Protein AF-0000000070959313 (afdb_homodimer)

Foldseek 3Di:
DDPPPPDPDDPCPDDVPPPVVVVVVVVVVVVCCVVVVVVVVVVVVVVVVVDDCVVVVVVVVVVVVVPDDDDAAAAEFEWWQLLLLVLLLLLQVLLCVLVVNDGALFDSLLSSLLLLLLLLLLLVLQVVPDDHDVPDPDAPACSDDPDVLLSVLSVVQWKFFQLSQLLSAAAFWDDDPNHIYRYDHHAQKDWDFDQDPDDDPDPPDDDPPPDPPPRPRDTDIDGQDFQGRDHSVCLLVNLVLLQDPPNDLLSLVLCLQSPSQAPFDADPSSRTDPSCSNPNPPDDSVNSSVSSVSRVRSQVSCPPVNPLGMDTHDSNRYHHLLLQKAWEDRQRQPNPDSPSCSVFDFTKMFGLDDDDPVSPLSNLQNNTHYQGCSPDPSVNVVSCVNNVSSDPVSTDDIDTGGNVVSSCVSSDDD/DPPPPPPPDDPCPDDPPPPVVVVVVVVVVVVCCVVVVVVVVVVVVVVVVVDDCVVVVVVVVVVVVVVDDDDAAAAEAEWWQLLLLLLLLLLQVLLCVLVVNDGALFDSLLSSLLLLLLLLLLLVLQVVPDDHDVPDPDAPACSDDPDVLLSVLSVVQWKFFQLSQLLSAAAFWDDDPNHIYRYDHHAQKFWDFDQDPDPDPDPPDDDDPPPPDPRPRDTDIDGQDFQTRDHSVCLLVNLVLLQDPPNDLLSLVLCLQQPSRAPFDADPSSRTDPSCSNPNPPDDSVNSSVSSVSRVRSQVSCPPVNPLGMDTHDSNRYHHLLLQKAWEDRQGQPNPDSPSCSVPFWTKMFGLDDDDPVSPLSNLQNNTHYQGCSPDPSVNVVSCVNNVSSDPVSTDDIDTDDNVVSSCVSSDDD

Secondary structure (DSSP, 8-state):
--------------STTHHHHHHHHHHHHHHHHHHHHHHHHHHHHHHHHH---HHHHHHHHHHHTT----EE--EEEE---HHHHHHHHHHHHHHHHHTTTPPPSS-HHHHHHHHHHHHHHHHHHHHHT----TT----------S-HHHHHHHHH--EEEHHHHHHHHH-SBEEETTEEEEEEPPP-EEEEEEE----------S----------EEEEEEE---TTS--TTTHHHHHHHHH-TTS-HHHHHHHHHT---TT--B-TT--BS-HHHHS-TT--HHHHHHHHHHHHHHHHHHTTTTGGGEEE----SB--GGGGEEE--------SSSS-------EEEEESS---HHHHHHHHHHTTTB-----SHHHHHHHHHHTGGGSGGG--EEEEE-HHHHHHHHHS--/----------------THHHHHHHHHHHHHHHHHHHHHHHHHHHHHHHHH---HHHHHHHHHHHTT----EE--EEEE---HHHHHHHHHHHHHHHHHTTTPPPSS-HHHHHHHHHHHHHHHHHHHHHT----TTS---S-----S-HHHHHHHHH--EEEHHHHHHHHH-SBEEETTEEEEEEPPP-EEEEEEE----------S----------EEEEEEE---TTS--TTTHHHHHHHHH-TTS-HHHHHHHHHT---TT--B-TT--BS-HHHHS-TT--HHHHHHHHHHHHHHHHHTTTTTGGGEEE----SB--GGGGEEE-S------SSSS----S--EEEEESS---HHHHHHHHHHTTTB-----SHHHHHHHHHHTGGGSGGG--EEEEE-HHHHHHHHHS--

Nearest PDB structures (foldseek):
  5wdk-assembly1_B  TM=1.646E-01  e=4.388E+00  Parabacteroides distasonis ATCC 8503
  5wdk-assembly1_B  TM=2.415E-01  e=7.210E+00  Parabacteroides distasonis ATCC 8503
  3pw3-assembly1_E  TM=2.428E-01  e=7.210E+00  Parabacteroides distasonis ATCC 8503

Structure (mmCIF, N/CA/C/O backbone):
data_AF-0000000070959313-model_v1
#
loop_
_entity.id
_entity.type
_entity.pdbx_description
1 polymer 'Uncharacterized protein'
#
loop_
_atom_site.group_PDB
_atom_site.id
_atom_site.type_symbol
_atom_site.label_atom_id
_atom_site.label_alt_id
_atom_site.label_comp_id
_atom_site.label_asym_id
_atom_site.label_entity_id
_atom_site.label_seq_id
_atom_site.pdbx_PDB_ins_code
_atom_site.Cartn_x
_atom_site.Cartn_y
_atom_site.Cartn_z
_atom_site.occupancy
_atom_site.B_iso_or_equiv
_atom_site.auth_seq_id
_atom_site.auth_comp_id
_atom_site.auth_asym_id
_atom_site.auth_atom_id
_atom_site.pdbx_PDB_model_num
ATOM 1 N N . MET A 1 1 ? 15.453 -109.062 26.438 1 29.98 1 MET A N 1
ATOM 2 C CA . MET A 1 1 ? 15.219 -107.625 26.594 1 29.98 1 MET A CA 1
ATOM 3 C C . MET A 1 1 ? 16.062 -106.875 25.625 1 29.98 1 MET A C 1
ATOM 5 O O . MET A 1 1 ? 17.297 -106.812 25.75 1 29.98 1 MET A O 1
ATOM 9 N N . GLU A 1 2 ? 15.695 -106.875 24.25 1 29.98 2 GLU A N 1
ATOM 10 C CA . GLU A 1 2 ? 16.312 -106.438 23 1 29.98 2 GLU A CA 1
ATOM 11 C C . GLU A 1 2 ? 16.516 -104.938 22.969 1 29.98 2 GLU A C 1
ATOM 13 O O . GLU A 1 2 ? 15.594 -104.188 23.266 1 29.98 2 GLU A O 1
ATOM 18 N N . ASN A 1 3 ? 17.766 -104.438 23.078 1 34.34 3 ASN A N 1
ATOM 19 C CA . ASN A 1 3 ? 18.422 -103.125 23.172 1 34.34 3 ASN A CA 1
ATOM 20 C C . ASN A 1 3 ? 18.141 -102.312 21.922 1 34.34 3 ASN A C 1
ATOM 22 O O . ASN A 1 3 ? 18.656 -102.625 20.844 1 34.34 3 ASN A O 1
ATOM 26 N N . SER A 1 4 ? 16.875 -101.875 21.688 1 33.78 4 SER A N 1
ATOM 27 C CA . SER A 1 4 ? 16.406 -101.188 20.484 1 33.78 4 SER A CA 1
ATOM 28 C C . SER A 1 4 ? 17.156 -99.875 20.281 1 33.78 4 SER A C 1
ATOM 30 O O . SER A 1 4 ? 17.172 -99 21.156 1 33.78 4 SER A O 1
ATOM 32 N N . GLU A 1 5 ? 18.234 -99.875 19.531 1 32.31 5 GLU A N 1
ATOM 33 C CA . GLU A 1 5 ? 19.203 -98.812 19.156 1 32.31 5 GLU A CA 1
ATOM 34 C C . GLU A 1 5 ? 18.516 -97.688 18.422 1 32.31 5 GLU A C 1
ATOM 36 O O . GLU A 1 5 ? 17.969 -97.875 17.344 1 32.31 5 GLU A O 1
ATOM 41 N N . GLU A 1 6 ? 17.828 -96.75 19.188 1 34.31 6 GLU A N 1
ATOM 42 C CA . GLU A 1 6 ? 17.078 -95.625 18.656 1 34.31 6 GLU A CA 1
ATOM 43 C C . GLU A 1 6 ? 17.969 -94.75 17.812 1 34.31 6 GLU A C 1
ATOM 45 O O . GLU A 1 6 ? 19.016 -94.312 18.266 1 34.31 6 GLU A O 1
ATOM 50 N N . THR A 1 7 ? 17.969 -94.938 16.5 1 35.94 7 THR A N 1
ATOM 51 C CA . THR A 1 7 ? 18.766 -94.188 15.5 1 35.94 7 THR A CA 1
ATOM 52 C C . THR A 1 7 ? 18.469 -92.688 15.555 1 35.94 7 THR A C 1
ATOM 54 O O . THR A 1 7 ? 17.312 -92.25 15.508 1 35.94 7 THR A O 1
ATOM 57 N N . PRO A 1 8 ? 19.422 -91.875 16.125 1 36.16 8 PRO A N 1
ATOM 58 C CA . PRO A 1 8 ? 19.234 -90.438 16.344 1 36.16 8 PRO A CA 1
ATOM 59 C C . PRO A 1 8 ? 18.906 -89.688 15.047 1 36.16 8 PRO A C 1
ATOM 61 O O . PRO A 1 8 ? 19.438 -90.062 13.984 1 36.16 8 PRO A O 1
ATOM 64 N N . LYS A 1 9 ? 17.688 -89.188 14.977 1 40.84 9 LYS A N 1
ATOM 65 C CA . LYS A 1 9 ? 17.141 -88.5 13.82 1 40.84 9 LYS A CA 1
ATOM 66 C C . LYS A 1 9 ? 17.984 -87.25 13.469 1 40.84 9 LYS A C 1
ATOM 68 O O . LYS A 1 9 ? 18.406 -86.5 14.359 1 40.84 9 LYS A O 1
ATOM 73 N N . PRO A 1 10 ? 18.531 -87.125 12.234 1 33.69 10 PRO A N 1
ATOM 74 C CA . PRO A 1 10 ? 19.422 -86.062 11.758 1 33.69 10 PRO A CA 1
ATOM 75 C C . PRO A 1 10 ? 18.766 -84.688 11.797 1 33.69 10 PRO A C 1
ATOM 77 O O . PRO A 1 10 ? 17.578 -84.562 11.484 1 33.69 10 PRO A O 1
ATOM 80 N N . THR A 1 11 ? 19.109 -83.812 12.797 1 33.72 11 THR A N 1
ATOM 81 C CA . THR A 1 11 ? 18.672 -82.438 13 1 33.72 11 THR A CA 1
ATOM 82 C C . THR A 1 11 ? 19 -81.562 11.789 1 33.72 11 THR A C 1
ATOM 84 O O . THR A 1 11 ? 20.188 -81.375 11.461 1 33.72 11 THR A O 1
ATOM 87 N N . THR A 1 12 ? 18.172 -81.562 10.719 1 28.8 12 THR A N 1
ATOM 88 C CA . THR A 1 12 ? 18.406 -80.75 9.516 1 28.8 12 THR A CA 1
ATOM 89 C C . THR A 1 12 ? 18.344 -79.312 9.836 1 28.8 12 THR A C 1
ATOM 91 O O . THR A 1 12 ? 17.312 -78.75 10.273 1 28.8 12 THR A O 1
ATOM 94 N N . ASN A 1 13 ? 19.391 -78.625 10.344 1 32.59 13 ASN A N 1
ATOM 95 C CA . ASN A 1 13 ? 19.688 -77.188 10.641 1 32.59 13 ASN A CA 1
ATOM 96 C C . ASN A 1 13 ? 19.562 -76.375 9.391 1 32.59 13 ASN A C 1
ATOM 98 O O . ASN A 1 13 ? 20.578 -75.938 8.797 1 32.59 13 ASN A O 1
ATOM 102 N N . SER A 1 14 ? 18.719 -76.625 8.43 1 27.95 14 SER A N 1
ATOM 103 C CA . SER A 1 14 ? 18.938 -75.938 7.172 1 27.95 14 SER A CA 1
ATOM 104 C C . SER A 1 14 ? 18.828 -74.375 7.352 1 27.95 14 SER A C 1
ATOM 106 O O . SER A 1 14 ? 19.734 -73.625 6.988 1 27.95 14 SER A O 1
ATOM 108 N N . GLY A 1 15 ? 17.75 -73.688 6.797 1 26.42 15 GLY A N 1
ATOM 109 C CA . GLY A 1 15 ? 17.656 -72.625 5.797 1 26.42 15 GLY A CA 1
ATOM 110 C C . GLY A 1 15 ? 17.438 -71.25 6.391 1 26.42 15 GLY A C 1
ATOM 111 O O . GLY A 1 15 ? 16.953 -70.312 5.703 1 26.42 15 GLY A O 1
ATOM 112 N N . LYS A 1 16 ? 17.594 -71 7.734 1 35.09 16 LYS A N 1
ATOM 113 C CA . LYS A 1 16 ? 17.203 -69.688 8.25 1 35.09 16 LYS A CA 1
ATOM 114 C C . LYS A 1 16 ? 18.172 -68.625 7.781 1 35.09 16 LYS A C 1
ATOM 116 O O . LYS A 1 16 ? 18.125 -67.438 8.273 1 35.09 16 LYS A O 1
ATOM 121 N N . ARG A 1 17 ? 19.156 -69 6.977 1 36.75 17 ARG A N 1
ATOM 122 C CA . ARG A 1 17 ? 20.125 -67.938 6.73 1 36.75 17 ARG A CA 1
ATOM 123 C C . ARG A 1 17 ? 19.516 -66.812 5.867 1 36.75 17 ARG A C 1
ATOM 125 O O . ARG A 1 17 ? 20.141 -65.812 5.637 1 36.75 17 ARG A O 1
ATOM 132 N N . GLY A 1 18 ? 18.328 -67.062 5.176 1 30.98 18 GLY A N 1
ATOM 133 C CA . GLY A 1 18 ? 18.016 -66.188 4.086 1 30.98 18 GLY A CA 1
ATOM 134 C C . GLY A 1 18 ? 17.359 -64.875 4.555 1 30.98 18 GLY A C 1
ATOM 135 O O . GLY A 1 18 ? 17.188 -63.938 3.77 1 30.98 18 GLY A O 1
ATOM 136 N N . LYS A 1 19 ? 16.719 -64.812 5.734 1 45.12 19 LYS A N 1
ATOM 137 C CA . LYS A 1 19 ? 15.875 -63.656 6.023 1 45.12 19 LYS A CA 1
ATOM 138 C C . LYS A 1 19 ? 16.703 -62.5 6.582 1 45.12 19 LYS A C 1
ATOM 140 O O . LYS A 1 19 ? 16.203 -61.375 6.711 1 45.12 19 LYS A O 1
ATOM 145 N N . ARG A 1 20 ? 17.844 -62.844 7.188 1 44.47 20 ARG A N 1
ATOM 146 C CA . ARG A 1 20 ? 18.578 -61.75 7.824 1 44.47 20 ARG A CA 1
ATOM 147 C C . ARG A 1 20 ? 19.266 -60.875 6.789 1 44.47 20 ARG A C 1
ATOM 149 O O . ARG A 1 20 ? 19.453 -59.656 7.012 1 44.47 20 ARG A O 1
ATOM 156 N N . GLY A 1 21 ? 19.562 -61.469 5.652 1 42.75 21 GLY A N 1
ATOM 157 C CA . GLY A 1 21 ? 20.25 -60.719 4.621 1 42.75 21 GLY A CA 1
ATOM 158 C C . GLY A 1 21 ? 19.359 -59.688 3.934 1 42.75 21 GLY A C 1
ATOM 159 O O . GLY A 1 21 ? 19.828 -58.656 3.48 1 42.75 21 GLY A O 1
ATOM 160 N N . GLN A 1 22 ? 18.031 -60 3.904 1 48.84 22 GLN A N 1
ATOM 161 C CA . GLN A 1 22 ? 17.125 -59.125 3.154 1 48.84 22 GLN A CA 1
ATOM 162 C C . GLN A 1 22 ? 16.828 -57.875 3.939 1 48.84 22 GLN A C 1
ATOM 164 O O . GLN A 1 22 ? 16.734 -56.781 3.363 1 48.84 22 GLN A O 1
ATOM 169 N N . GLN A 1 23 ? 16.719 -57.969 5.234 1 52.69 23 GLN A N 1
ATOM 170 C CA . GLN A 1 23 ? 16.406 -56.781 6.016 1 52.69 23 GLN A CA 1
ATOM 171 C C . GLN A 1 23 ? 17.594 -55.812 6.039 1 52.69 23 GLN A C 1
ATOM 173 O O . GLN A 1 23 ? 17.406 -54.594 5.977 1 52.69 23 GLN A O 1
ATOM 178 N N . SER A 1 24 ? 18.781 -56.406 6.051 1 53.06 24 SER A N 1
ATOM 179 C CA . SER A 1 24 ? 19.984 -55.562 6.059 1 53.06 24 SER A CA 1
ATOM 180 C C . SER A 1 24 ? 20.172 -54.875 4.719 1 53.06 24 SER A C 1
ATOM 182 O O . SER A 1 24 ? 20.562 -53.719 4.672 1 53.06 24 SER A O 1
ATOM 184 N N . ALA A 1 25 ? 19.75 -55.406 3.594 1 52.62 25 ALA A N 1
ATOM 185 C CA . ALA A 1 25 ? 19.875 -54.812 2.271 1 52.62 25 ALA A CA 1
ATOM 186 C C . ALA A 1 25 ? 18.844 -53.688 2.084 1 52.62 25 ALA A C 1
ATOM 188 O O . ALA A 1 25 ? 19.156 -52.625 1.545 1 52.62 25 ALA A O 1
ATOM 189 N N . LYS A 1 26 ? 17.656 -53.906 2.535 1 52.94 26 LYS A N 1
ATOM 190 C CA . LYS A 1 26 ? 16.625 -52.875 2.455 1 52.94 26 LYS A CA 1
ATOM 191 C C . LYS A 1 26 ? 17 -51.656 3.311 1 52.94 26 LYS A C 1
ATOM 193 O O . LYS A 1 26 ? 16.797 -50.531 2.9 1 52.94 26 LYS A O 1
ATOM 198 N N . LYS A 1 27 ? 17.594 -51.938 4.445 1 54.44 27 LYS A N 1
ATOM 199 C CA . LYS A 1 27 ? 18.062 -50.844 5.305 1 54.44 27 LYS A CA 1
ATOM 200 C C . LYS A 1 27 ? 19.25 -50.125 4.68 1 54.44 27 LYS A C 1
ATOM 202 O O . LYS A 1 27 ? 19.359 -48.906 4.77 1 54.44 27 LYS A O 1
ATOM 207 N N . HIS A 1 28 ? 20.094 -50.875 4.055 1 50.59 28 HIS A N 1
ATOM 208 C CA . HIS A 1 28 ? 21.219 -50.281 3.361 1 50.59 28 HIS A CA 1
ATOM 209 C C . HIS A 1 28 ? 20.766 -49.5 2.148 1 50.59 28 HIS A C 1
ATOM 211 O O . HIS A 1 28 ? 21.266 -48.375 1.919 1 50.59 28 HIS A O 1
ATOM 217 N N . ASP A 1 29 ? 19.875 -50.031 1.398 1 48.06 29 ASP A N 1
ATOM 218 C CA . ASP A 1 29 ? 19.312 -49.312 0.255 1 48.06 29 ASP A CA 1
ATOM 219 C C . ASP A 1 29 ? 18.531 -48.094 0.706 1 48.06 29 ASP A C 1
ATOM 221 O O . ASP A 1 29 ? 18.625 -47.031 0.078 1 48.06 29 ASP A O 1
ATOM 225 N N . GLN A 1 30 ? 17.828 -48.25 1.78 1 50.09 30 GLN A N 1
ATOM 226 C CA . GLN A 1 30 ? 17.141 -47.094 2.348 1 50.09 30 GLN A CA 1
ATOM 227 C C . GLN A 1 30 ? 18.141 -46.062 2.889 1 50.09 30 GLN A C 1
ATOM 229 O O . GLN A 1 30 ? 18 -44.844 2.66 1 50.09 30 GLN A O 1
ATOM 234 N N . ASN A 1 31 ? 19.109 -46.562 3.605 1 48.44 31 ASN A N 1
ATOM 235 C CA . ASN A 1 31 ? 20.188 -45.719 4.09 1 48.44 31 ASN A CA 1
ATOM 236 C C . ASN A 1 31 ? 20.953 -45.094 2.939 1 48.44 31 ASN A C 1
ATOM 238 O O . ASN A 1 31 ? 21.328 -43.906 3.006 1 48.44 31 ASN A O 1
ATOM 242 N N . PHE A 1 32 ? 21.219 -45.844 1.93 1 43.84 32 PHE A N 1
ATOM 243 C CA . PHE A 1 32 ? 21.891 -45.344 0.732 1 43.84 32 PHE A CA 1
ATOM 244 C C . PHE A 1 32 ? 21.031 -44.344 0.001 1 43.84 32 PHE A C 1
ATOM 246 O O . PHE A 1 32 ? 21.5 -43.281 -0.413 1 43.84 32 PHE A O 1
ATOM 253 N N . ARG A 1 33 ? 19.766 -44.594 -0.202 1 44.75 33 ARG A N 1
ATOM 254 C CA . ARG A 1 33 ? 18.812 -43.656 -0.768 1 44.75 33 ARG A CA 1
ATOM 255 C C . ARG A 1 33 ? 18.719 -42.406 0.097 1 44.75 33 ARG A C 1
ATOM 257 O O . ARG A 1 33 ? 18.625 -41.281 -0.423 1 44.75 33 ARG A O 1
ATOM 264 N N . GLU A 1 34 ? 18.719 -42.594 1.366 1 48.09 34 GLU A N 1
ATOM 265 C CA . GLU A 1 34 ? 18.672 -41.469 2.293 1 48.09 34 GLU A CA 1
ATOM 266 C C . GLU A 1 34 ? 19.969 -40.656 2.254 1 48.09 34 GLU A C 1
ATOM 268 O O . GLU A 1 34 ? 19.938 -39.438 2.283 1 48.09 34 GLU A O 1
ATOM 273 N N . ARG A 1 35 ? 21.078 -41.438 2.33 1 44.78 35 ARG A N 1
ATOM 274 C CA . ARG A 1 35 ? 22.391 -40.781 2.312 1 44.78 35 ARG A CA 1
ATOM 275 C C . ARG A 1 35 ? 22.688 -40.188 0.941 1 44.78 35 ARG A C 1
ATOM 277 O O . ARG A 1 35 ? 23.172 -39.062 0.839 1 44.78 35 ARG A O 1
ATOM 284 N N . THR A 1 36 ? 22.609 -41.062 -0.06 1 49.47 36 THR A N 1
ATOM 285 C CA . THR A 1 36 ? 22.859 -40.562 -1.411 1 49.47 36 THR A CA 1
ATOM 286 C C . THR A 1 36 ? 21.828 -39.531 -1.807 1 49.47 36 THR A C 1
ATOM 288 O O . THR A 1 36 ? 22.141 -38.562 -2.51 1 49.47 36 THR A O 1
ATOM 291 N N . GLY A 1 37 ? 20.672 -39.719 -1.293 1 50.75 37 GLY A N 1
ATOM 292 C CA . GLY A 1 37 ? 19.625 -38.75 -1.514 1 50.75 37 GLY A CA 1
ATOM 293 C C . GLY A 1 37 ? 19.922 -37.406 -0.872 1 50.75 37 GLY A C 1
ATOM 294 O O . GLY A 1 37 ? 19.719 -36.344 -1.493 1 50.75 37 GLY A O 1
ATOM 295 N N . ALA A 1 38 ? 20.469 -37.594 0.35 1 53.25 38 ALA A N 1
ATOM 296 C CA . ALA A 1 38 ? 20.797 -36.344 1.059 1 53.25 38 ALA A CA 1
ATOM 297 C C . ALA A 1 38 ? 21.953 -35.625 0.369 1 53.25 38 ALA A C 1
ATOM 299 O O . ALA A 1 38 ? 21.922 -34.406 0.234 1 53.25 38 ALA A O 1
ATOM 300 N N . LYS A 1 39 ? 23.062 -36.406 -0.011 1 57.56 39 LYS A N 1
ATOM 301 C CA . LYS A 1 39 ? 24.172 -35.781 -0.708 1 57.56 39 LYS A CA 1
ATOM 302 C C . LYS A 1 39 ? 23.719 -35.188 -2.045 1 57.56 39 LYS A C 1
ATOM 304 O O . LYS A 1 39 ? 24.109 -34.094 -2.404 1 57.56 39 LYS A O 1
ATOM 309 N N . VAL A 1 40 ? 22.938 -35.969 -2.684 1 57.56 40 VAL A N 1
ATOM 310 C CA . VAL A 1 40 ? 22.438 -35.5 -3.969 1 57.56 40 VAL A CA 1
ATOM 311 C C . VAL A 1 40 ? 21.578 -34.25 -3.762 1 57.56 40 VAL A C 1
ATOM 313 O O . VAL A 1 40 ? 21.719 -33.281 -4.496 1 57.56 40 VAL A O 1
ATOM 316 N N . ILE A 1 41 ? 20.812 -34.344 -2.758 1 59.69 41 ILE A N 1
ATOM 317 C CA . ILE A 1 41 ? 19.953 -33.219 -2.467 1 59.69 41 ILE A CA 1
ATOM 318 C C . ILE A 1 41 ? 20.828 -32 -2.076 1 59.69 41 ILE A C 1
ATOM 320 O O . ILE A 1 41 ? 20.562 -30.875 -2.49 1 59.69 41 ILE A O 1
ATOM 324 N N . LYS A 1 42 ? 21.875 -32.312 -1.262 1 61.72 42 LYS A N 1
ATOM 325 C CA . LYS A 1 42 ? 22.797 -31.25 -0.887 1 61.72 42 LYS A CA 1
ATOM 326 C C . LYS A 1 42 ? 23.5 -30.688 -2.113 1 61.72 42 LYS A C 1
ATOM 328 O O . LYS A 1 42 ? 23.672 -29.469 -2.23 1 61.72 42 LYS A O 1
ATOM 333 N N . ASP A 1 43 ? 23.953 -31.562 -2.971 1 62.94 43 ASP A N 1
ATOM 334 C CA . ASP A 1 43 ? 24.609 -31.125 -4.195 1 62.94 43 ASP A CA 1
ATOM 335 C C . ASP A 1 43 ? 23.656 -30.297 -5.062 1 62.94 43 ASP A C 1
ATOM 337 O O . ASP A 1 43 ? 24.047 -29.281 -5.625 1 62.94 43 ASP A O 1
ATOM 341 N N . ILE A 1 44 ? 22.516 -30.812 -5.062 1 61.06 44 ILE A N 1
ATOM 342 C CA . ILE A 1 44 ? 21.516 -30.109 -5.855 1 61.06 44 ILE A CA 1
ATOM 343 C C . ILE A 1 44 ? 21.234 -28.75 -5.23 1 61.06 44 ILE A C 1
ATOM 345 O O . ILE A 1 44 ? 21.172 -27.734 -5.938 1 61.06 44 ILE A O 1
ATOM 349 N N . LYS A 1 45 ? 21.125 -28.766 -3.988 1 63.25 45 LYS A N 1
ATOM 350 C CA . LYS A 1 45 ? 20.906 -27.5 -3.295 1 63.25 45 LYS A CA 1
ATOM 351 C C . LYS A 1 45 ? 22.062 -26.531 -3.514 1 63.25 45 LYS A C 1
ATOM 353 O O . LYS A 1 45 ? 21.844 -25.344 -3.703 1 63.25 45 LYS A O 1
ATOM 358 N N . SER A 1 46 ? 23.219 -27.031 -3.508 1 65.5 46 SER A N 1
ATOM 359 C CA . SER A 1 46 ? 24.391 -26.188 -3.775 1 65.5 46 SER A CA 1
ATOM 360 C C . SER A 1 46 ? 24.359 -25.656 -5.199 1 65.5 46 SER A C 1
ATOM 362 O O . SER A 1 46 ? 24.734 -24.5 -5.434 1 65.5 46 SER A O 1
ATOM 364 N N . LYS A 1 47 ? 23.953 -26.5 -6.078 1 61.12 47 LYS A N 1
ATOM 365 C CA . LYS A 1 47 ? 23.859 -26.062 -7.465 1 61.12 47 LYS A CA 1
ATOM 366 C C . LYS A 1 47 ? 22.766 -25 -7.629 1 61.12 47 LYS A C 1
ATOM 368 O O . LYS A 1 47 ? 22.922 -24.047 -8.398 1 61.12 47 LYS A O 1
ATOM 373 N N . ILE A 1 48 ? 21.75 -25.312 -6.957 1 58.12 48 ILE A N 1
ATOM 374 C CA . ILE A 1 48 ? 20.641 -24.359 -6.973 1 58.12 48 ILE A CA 1
ATOM 375 C C . ILE A 1 48 ? 21.156 -22.984 -6.547 1 58.12 48 ILE A C 1
ATOM 377 O O . ILE A 1 48 ? 20.797 -21.969 -7.156 1 58.12 48 ILE A O 1
ATOM 381 N N . GLU A 1 49 ? 21.953 -23 -5.637 1 59.41 49 GLU A N 1
ATOM 382 C CA . GLU A 1 49 ? 22.484 -21.734 -5.125 1 59.41 49 GLU A CA 1
ATOM 383 C C . GLU A 1 49 ? 23.359 -21.031 -6.168 1 59.41 49 GLU A C 1
ATOM 385 O O . GLU A 1 49 ? 23.469 -19.812 -6.168 1 59.41 49 GLU A O 1
ATOM 390 N N . GLN A 1 50 ? 23.844 -21.812 -7.215 1 57.16 50 GLN A N 1
ATOM 391 C CA . GLN A 1 50 ? 24.734 -21.25 -8.227 1 57.16 50 GLN A CA 1
ATOM 392 C C . GLN A 1 50 ? 23.984 -20.953 -9.516 1 57.16 50 GLN A C 1
ATOM 394 O O . GLN A 1 50 ? 24.5 -20.266 -10.406 1 57.16 50 GLN A O 1
ATOM 399 N N . ASP A 1 51 ? 22.875 -21.5 -9.688 1 57.47 51 ASP A N 1
ATOM 400 C CA . ASP A 1 51 ? 22.156 -21.484 -10.953 1 57.47 51 ASP A CA 1
ATOM 401 C C . ASP A 1 51 ? 21.688 -20.078 -11.297 1 57.47 51 ASP A C 1
ATOM 403 O O . ASP A 1 51 ? 21.047 -19.406 -10.484 1 57.47 51 ASP A O 1
ATOM 407 N N . THR A 1 52 ? 22.219 -19.703 -12.594 1 58.06 52 THR A N 1
ATOM 408 C CA . THR A 1 52 ? 21.938 -18.438 -13.258 1 58.06 52 THR A CA 1
ATOM 409 C C . THR A 1 52 ? 20.578 -18.469 -13.945 1 58.06 52 THR A C 1
ATOM 411 O O . THR A 1 52 ? 20.078 -19.547 -14.289 1 58.06 52 THR A O 1
ATOM 414 N N . PHE A 1 53 ? 19.547 -17.703 -13.727 1 62.38 53 PHE A N 1
ATOM 415 C CA . PHE A 1 53 ? 18.266 -17.438 -14.359 1 62.38 53 PHE A CA 1
ATOM 416 C C . PHE A 1 53 ? 18.391 -17.469 -15.883 1 62.38 53 PHE A C 1
ATOM 418 O O . PHE A 1 53 ? 17.828 -16.625 -16.578 1 62.38 53 PHE A O 1
ATOM 425 N N . ALA A 1 54 ? 19.266 -18.391 -16.5 1 54.78 54 ALA A N 1
ATOM 426 C CA . ALA A 1 54 ? 19.5 -18.406 -17.938 1 54.78 54 ALA A CA 1
ATOM 427 C C . ALA A 1 54 ? 18.203 -18.531 -18.719 1 54.78 54 ALA A C 1
ATOM 429 O O . ALA A 1 54 ? 17.969 -17.797 -19.672 1 54.78 54 ALA A O 1
ATOM 430 N N . ASP A 1 55 ? 17.391 -19.484 -18.391 1 62.41 55 ASP A N 1
ATOM 431 C CA . ASP A 1 55 ? 16.125 -19.656 -19.109 1 62.41 55 ASP A CA 1
ATOM 432 C C . ASP A 1 55 ? 15.219 -18.453 -18.922 1 62.41 55 ASP A C 1
ATOM 434 O O . ASP A 1 55 ? 14.492 -18.078 -19.844 1 62.41 55 ASP A O 1
ATOM 438 N N . LEU A 1 56 ? 15.414 -17.922 -17.844 1 69.69 56 LEU A N 1
ATOM 439 C CA . LEU A 1 56 ? 14.648 -16.703 -17.578 1 69.69 56 LEU A CA 1
ATOM 440 C C . LEU A 1 56 ? 15.094 -15.57 -18.5 1 69.69 56 LEU A C 1
ATOM 442 O O . LEU A 1 56 ? 14.266 -14.812 -19 1 69.69 56 LEU A O 1
ATOM 446 N N . ASP A 1 57 ? 16.328 -15.664 -18.812 1 73.5 57 ASP A N 1
ATOM 447 C CA . ASP A 1 57 ? 16.891 -14.617 -19.656 1 73.5 57 ASP A CA 1
ATOM 448 C C . ASP A 1 57 ? 16.312 -14.688 -21.062 1 73.5 57 ASP A C 1
ATOM 450 O O . ASP A 1 57 ? 16.016 -13.656 -21.672 1 73.5 57 ASP A O 1
ATOM 454 N N . VAL A 1 58 ? 16.156 -15.914 -21.5 1 73.75 58 VAL A N 1
ATOM 455 C CA . VAL A 1 58 ? 15.586 -16.094 -22.844 1 73.75 58 VAL A CA 1
ATOM 456 C C . VAL A 1 58 ? 14.148 -15.586 -22.859 1 73.75 58 VAL A C 1
ATOM 458 O O . VAL A 1 58 ? 13.758 -14.859 -23.781 1 73.75 58 VAL A O 1
ATOM 461 N N . ALA A 1 59 ? 13.43 -15.961 -21.922 1 74.19 59 ALA A N 1
ATOM 462 C CA . ALA A 1 59 ? 12.039 -15.508 -21.844 1 74.19 59 ALA A CA 1
ATOM 463 C C . ALA A 1 59 ? 11.961 -13.992 -21.734 1 74.19 59 ALA A C 1
ATOM 465 O O . ALA A 1 59 ? 11.156 -13.359 -22.422 1 74.19 59 ALA A O 1
ATOM 466 N N . ILE A 1 60 ? 12.828 -13.477 -20.969 1 77.12 60 ILE A N 1
ATOM 467 C CA . ILE A 1 60 ? 12.859 -12.031 -20.766 1 77.12 60 ILE A CA 1
ATOM 468 C C . ILE A 1 60 ? 13.195 -11.32 -22.078 1 77.12 60 ILE A C 1
ATOM 470 O O . ILE A 1 60 ? 12.578 -10.305 -22.406 1 77.12 60 ILE A O 1
ATOM 474 N N . GLN A 1 61 ? 14.102 -11.906 -22.766 1 76.62 61 GLN A N 1
ATOM 475 C CA . GLN A 1 61 ? 14.484 -11.312 -24.047 1 76.62 61 GLN A CA 1
ATOM 476 C C . GLN A 1 61 ? 13.328 -11.359 -25.047 1 76.62 61 GLN A C 1
ATOM 478 O O . GLN A 1 61 ? 13.109 -10.398 -25.781 1 76.62 61 GLN A O 1
ATOM 483 N N . GLN A 1 62 ? 12.641 -12.367 -25.125 1 77.19 62 GLN A N 1
ATOM 484 C CA . GLN A 1 62 ? 11.492 -12.5 -26.016 1 77.19 62 GLN A CA 1
ATOM 485 C C . GLN A 1 62 ? 10.398 -11.492 -25.656 1 77.19 62 GLN A C 1
ATOM 487 O O . GLN A 1 62 ? 9.805 -10.875 -26.547 1 77.19 62 GLN A O 1
ATOM 492 N N . ILE A 1 63 ? 10.234 -11.359 -24.422 1 77.25 63 ILE A N 1
ATOM 493 C CA . ILE A 1 63 ? 9.227 -10.422 -23.938 1 77.25 63 ILE A CA 1
ATOM 494 C C . ILE A 1 63 ? 9.672 -8.984 -24.234 1 77.25 63 ILE A C 1
ATOM 496 O O . ILE A 1 63 ? 8.859 -8.148 -24.656 1 77.25 63 ILE A O 1
ATOM 500 N N . ALA A 1 64 ? 10.906 -8.781 -24.047 1 73.81 64 ALA A N 1
ATOM 501 C CA . ALA A 1 64 ? 11.469 -7.457 -24.281 1 73.81 64 ALA A CA 1
ATOM 502 C C . ALA A 1 64 ? 11.312 -7.051 -25.75 1 73.81 64 ALA A C 1
ATOM 504 O O . ALA A 1 64 ? 11.203 -5.859 -26.062 1 73.81 64 ALA A O 1
ATOM 505 N N . SER A 1 65 ? 11.273 -7.961 -26.594 1 75.06 65 SER A N 1
ATOM 506 C CA . SER A 1 65 ? 11.188 -7.688 -28.031 1 75.06 65 SER A CA 1
ATOM 507 C C . SER A 1 65 ? 9.836 -7.105 -28.406 1 75.06 65 SER A C 1
ATOM 509 O O . SER A 1 65 ? 9.68 -6.531 -29.484 1 75.06 65 SER A O 1
ATOM 511 N N . LEU A 1 66 ? 8.883 -7.191 -27.516 1 77.75 66 LEU A N 1
ATOM 512 C CA . LEU A 1 66 ? 7.539 -6.707 -27.812 1 77.75 66 LEU A CA 1
ATOM 513 C C . LEU A 1 66 ? 7.449 -5.199 -27.609 1 77.75 66 LEU A C 1
ATOM 515 O O . LEU A 1 66 ? 6.434 -4.582 -27.938 1 77.75 66 LEU A O 1
ATOM 519 N N . GLY A 1 67 ? 8.453 -4.512 -27.234 1 76 67 GLY A N 1
ATOM 520 C CA . GLY A 1 67 ? 8.438 -3.07 -27.047 1 76 67 GLY A CA 1
ATOM 521 C C . GLY A 1 67 ? 7.402 -2.604 -26.047 1 76 67 GLY A C 1
ATOM 522 O O . GLY A 1 67 ? 6.539 -1.785 -26.359 1 76 67 GLY A O 1
ATOM 523 N N . ILE A 1 68 ? 7.48 -3.096 -24.891 1 81 68 ILE A N 1
ATOM 524 C CA . ILE A 1 68 ? 6.535 -2.734 -23.844 1 81 68 ILE A CA 1
ATOM 525 C C . ILE A 1 68 ? 6.703 -1.262 -23.469 1 81 68 ILE A C 1
ATOM 527 O O . ILE A 1 68 ? 7.812 -0.815 -23.172 1 81 68 ILE A O 1
ATOM 531 N N . THR A 1 69 ? 5.594 -0.544 -23.688 1 81 69 THR A N 1
ATOM 532 C CA . THR A 1 69 ? 5.605 0.878 -23.359 1 81 69 THR A CA 1
ATOM 533 C C . THR A 1 69 ? 5.109 1.111 -21.938 1 81 69 THR A C 1
ATOM 535 O O . THR A 1 69 ? 4.023 0.659 -21.578 1 81 69 THR A O 1
ATOM 538 N N . SER A 1 70 ? 6.043 1.637 -21.203 1 84.62 70 SER A N 1
ATOM 539 C CA . SER A 1 70 ? 5.668 1.992 -19.844 1 84.62 70 SER A CA 1
ATOM 540 C C . SER A 1 70 ? 5.641 3.506 -19.656 1 84.62 70 SER A C 1
ATOM 542 O O . SER A 1 70 ? 6.453 4.223 -20.25 1 84.62 70 SER A O 1
ATOM 544 N N . GLN A 1 71 ? 4.59 3.953 -18.969 1 84.69 71 GLN A N 1
ATOM 545 C CA . GLN A 1 71 ? 4.438 5.371 -18.656 1 84.69 71 GLN A CA 1
ATOM 546 C C . GLN A 1 71 ? 4.52 5.621 -17.156 1 84.69 71 GLN A C 1
ATOM 548 O O . GLN A 1 71 ? 3.904 4.906 -16.375 1 84.69 71 GLN A O 1
ATOM 553 N N . PRO A 1 72 ? 5.266 6.617 -16.844 1 85.88 72 PRO A N 1
ATOM 554 C CA . PRO A 1 72 ? 5.297 6.969 -15.422 1 85.88 72 PRO A CA 1
ATOM 555 C C . PRO A 1 72 ? 3.973 7.555 -14.93 1 85.88 72 PRO A C 1
ATOM 557 O O . PRO A 1 72 ? 3.303 8.281 -15.672 1 85.88 72 PRO A O 1
ATOM 560 N N . VAL A 1 73 ? 3.631 7.168 -13.773 1 85.94 73 VAL A N 1
ATOM 561 C CA . VAL A 1 73 ? 2.441 7.699 -13.109 1 85.94 73 VAL A CA 1
ATOM 562 C C . VAL A 1 73 ? 2.822 8.297 -11.758 1 85.94 73 VAL A C 1
ATOM 564 O O . VAL A 1 73 ? 3.656 7.738 -11.039 1 85.94 73 VAL A O 1
ATOM 567 N N . THR A 1 74 ? 2.16 9.406 -11.453 1 88.12 74 THR A N 1
ATOM 568 C CA . THR A 1 74 ? 2.43 10.062 -10.18 1 88.12 74 THR A CA 1
ATOM 569 C C . THR A 1 74 ? 1.729 9.336 -9.039 1 88.12 74 THR A C 1
ATOM 571 O O . THR A 1 74 ? 0.54 9.023 -9.125 1 88.12 74 THR A O 1
ATOM 574 N N . VAL A 1 75 ? 2.502 9.016 -8.047 1 88.31 75 VAL A N 1
ATOM 575 C CA . VAL A 1 75 ? 1.941 8.375 -6.859 1 88.31 75 VAL A CA 1
ATOM 576 C C . VAL A 1 75 ? 1.189 9.398 -6.02 1 88.31 75 VAL A C 1
ATOM 578 O O . VAL A 1 75 ? 1.74 10.445 -5.664 1 88.31 75 VAL A O 1
ATOM 581 N N . GLN A 1 76 ? -0.022 9.109 -5.734 1 85.75 76 GLN A N 1
ATOM 582 C CA . GLN A 1 76 ? -0.8 9.953 -4.832 1 85.75 76 GLN A CA 1
ATOM 583 C C . GLN A 1 76 ? -0.534 9.594 -3.373 1 85.75 76 GLN A C 1
ATOM 585 O O . GLN A 1 76 ? -0.945 8.531 -2.908 1 85.75 76 GLN A O 1
ATOM 590 N N . LEU A 1 77 ? 0.132 10.5 -2.74 1 90.25 77 LEU A N 1
ATOM 591 C CA . LEU A 1 77 ? 0.525 10.25 -1.357 1 90.25 77 LEU A CA 1
ATOM 592 C C . LEU A 1 77 ? -0.456 10.898 -0.388 1 90.25 77 LEU A C 1
ATOM 594 O O . LEU A 1 77 ? -0.5 12.125 -0.273 1 90.25 77 LEU A O 1
ATOM 598 N N . PRO A 1 78 ? -1.257 10.07 0.303 1 88.94 78 PRO A N 1
ATOM 599 C CA . PRO A 1 78 ? -2.137 10.688 1.301 1 88.94 78 PRO A CA 1
ATOM 600 C C . PRO A 1 78 ? -1.369 11.297 2.473 1 88.94 78 PRO A C 1
ATOM 602 O O . PRO A 1 78 ? -0.462 10.656 3.016 1 88.94 78 PRO A O 1
ATOM 605 N N . VAL A 1 79 ? -1.693 12.484 2.781 1 92.25 79 VAL A N 1
ATOM 606 C CA . VAL A 1 79 ? -1.08 13.156 3.922 1 92.25 79 VAL A CA 1
ATOM 607 C C . VAL A 1 79 ? -2.16 13.586 4.914 1 92.25 79 VAL A C 1
ATOM 609 O O . VAL A 1 79 ? -3.303 13.836 4.527 1 92.25 79 VAL A O 1
ATOM 612 N N . THR A 1 80 ? -1.773 13.617 6.176 1 91.44 80 THR A N 1
ATOM 613 C CA . THR A 1 80 ? -2.656 14.062 7.246 1 91.44 80 THR A CA 1
ATOM 614 C C . THR A 1 80 ? -2.199 15.406 7.801 1 91.44 80 THR A C 1
ATOM 616 O O . THR A 1 80 ? -1.045 15.797 7.617 1 91.44 80 THR A O 1
ATOM 619 N N . THR A 1 81 ? -3.115 16.062 8.398 1 93.38 81 THR A N 1
ATOM 620 C CA . THR A 1 81 ? -2.799 17.406 8.875 1 93.38 81 THR A CA 1
ATOM 621 C C . THR A 1 81 ? -2.857 17.469 10.398 1 93.38 81 THR A C 1
ATOM 623 O O . THR A 1 81 ? -2.699 18.531 10.984 1 93.38 81 THR A O 1
ATOM 626 N N . ARG A 1 82 ? -3.07 16.406 11.102 1 91.25 82 ARG A N 1
ATOM 627 C CA . ARG A 1 82 ? -3.234 16.375 12.555 1 91.25 82 ARG A CA 1
ATOM 628 C C . ARG A 1 82 ? -1.99 16.922 13.25 1 91.25 82 ARG A C 1
ATOM 630 O O . ARG A 1 82 ? -2.092 17.625 14.25 1 91.25 82 ARG A O 1
ATOM 637 N N . GLY A 1 83 ? -0.86 16.578 12.695 1 90 83 GLY A N 1
ATOM 638 C CA . GLY A 1 83 ? 0.401 17.016 13.281 1 90 83 GLY A CA 1
ATOM 639 C C . GLY A 1 83 ? 0.548 18.516 13.352 1 90 83 GLY A C 1
ATOM 640 O O . GLY A 1 83 ? 1.273 19.047 14.195 1 90 83 GLY A O 1
ATOM 641 N N . ILE A 1 84 ? -0.15 19.219 12.492 1 94.12 84 ILE A N 1
ATOM 642 C CA . ILE A 1 84 ? -0.083 20.672 12.469 1 94.12 84 ILE A CA 1
ATOM 643 C C . ILE A 1 84 ? -0.614 21.234 13.789 1 94.12 84 ILE A C 1
ATOM 645 O O . ILE A 1 84 ? -0.039 22.172 14.344 1 94.12 84 ILE A O 1
ATOM 649 N N . GLY A 1 85 ? -1.698 20.656 14.219 1 93.25 85 GLY A N 1
ATOM 650 C CA . GLY A 1 85 ? -2.234 21.094 15.5 1 93.25 85 GLY A CA 1
ATOM 651 C C . GLY A 1 85 ? -1.258 20.906 16.641 1 93.25 85 GLY A C 1
ATOM 652 O O . GLY A 1 85 ? -1.128 21.781 17.5 1 93.25 85 GLY A O 1
ATOM 653 N N . PHE A 1 86 ? -0.541 19.891 16.641 1 87.75 86 PHE A N 1
ATOM 654 C CA . PHE A 1 86 ? 0.441 19.609 17.688 1 87.75 86 PHE A CA 1
ATOM 655 C C . PHE A 1 86 ? 1.595 20.594 17.625 1 87.75 86 PHE A C 1
ATOM 657 O O . PHE A 1 86 ? 2.025 21.125 18.656 1 87.75 86 PHE A O 1
ATOM 664 N N . LEU A 1 87 ? 2.012 20.844 16.516 1 91.19 87 LEU A N 1
ATOM 665 C CA . LEU A 1 87 ? 3.139 21.75 16.344 1 91.19 87 LEU A CA 1
ATOM 666 C C . LEU A 1 87 ? 2.748 23.188 16.703 1 91.19 87 LEU A C 1
ATOM 668 O O . LEU A 1 87 ? 3.566 23.938 17.234 1 91.19 87 LEU A O 1
ATOM 672 N N . VAL A 1 88 ? 1.526 23.5 16.359 1 93.94 88 VAL A N 1
ATOM 673 C CA . VAL A 1 88 ? 1.025 24.828 16.734 1 93.94 88 VAL A CA 1
ATOM 674 C C . VAL A 1 88 ? 1.048 24.984 18.25 1 93.94 88 VAL A C 1
ATOM 676 O O . VAL A 1 88 ? 1.513 26 18.766 1 93.94 88 VAL A O 1
ATOM 679 N N . ASN A 1 89 ? 0.562 24 18.891 1 89.88 89 ASN A N 1
ATOM 680 C CA . ASN A 1 89 ? 0.565 24.047 20.344 1 89.88 89 ASN A CA 1
ATOM 681 C C . ASN A 1 89 ? 1.982 24.156 20.906 1 89.88 89 ASN A C 1
ATOM 683 O O . ASN A 1 89 ? 2.234 24.938 21.812 1 89.88 89 ASN A O 1
ATOM 687 N N . ALA A 1 90 ? 2.857 23.422 20.391 1 86.81 90 ALA A N 1
ATOM 688 C CA . ALA A 1 90 ? 4.246 23.422 20.844 1 86.81 90 ALA A CA 1
ATOM 689 C C . ALA A 1 90 ? 4.898 24.781 20.594 1 86.81 90 ALA A C 1
ATOM 691 O O . ALA A 1 90 ? 5.559 25.328 21.469 1 86.81 90 ALA A O 1
ATOM 692 N N . ALA A 1 91 ? 4.715 25.281 19.422 1 91.19 91 ALA A N 1
ATOM 693 C CA . ALA A 1 91 ? 5.293 26.578 19.062 1 91.19 91 ALA A CA 1
ATOM 694 C C . ALA A 1 91 ? 4.727 27.688 19.953 1 91.19 91 ALA A C 1
ATOM 696 O O . ALA A 1 91 ? 5.473 28.531 20.453 1 91.19 91 ALA A O 1
ATOM 697 N N . TRP A 1 92 ? 3.422 27.688 20.109 1 92.75 92 TRP A N 1
ATOM 698 C CA . TRP A 1 92 ? 2.756 28.703 20.922 1 92.75 92 TRP A CA 1
ATOM 699 C C . TRP A 1 92 ? 3.285 28.703 22.344 1 92.75 92 TRP A C 1
ATOM 701 O O . TRP A 1 92 ? 3.516 29.766 22.938 1 92.75 92 TRP A O 1
ATOM 711 N N . ARG A 1 93 ? 3.51 27.562 22.828 1 88 93 ARG A N 1
ATOM 712 C CA . ARG A 1 93 ? 4.035 27.422 24.188 1 88 93 ARG A CA 1
ATOM 713 C C . ARG A 1 93 ? 5.43 28.031 24.297 1 88 93 ARG A C 1
ATOM 715 O O . ARG A 1 93 ? 5.738 28.703 25.281 1 88 93 ARG A O 1
ATOM 722 N N . GLU A 1 94 ? 6.203 27.766 23.391 1 89.62 94 GLU A N 1
ATOM 723 C CA . GLU A 1 94 ? 7.566 28.297 23.422 1 89.62 94 GLU A CA 1
ATOM 724 C C . GLU A 1 94 ? 7.574 29.812 23.281 1 89.62 94 GLU A C 1
ATOM 726 O O . GLU A 1 94 ? 8.391 30.484 23.922 1 89.62 94 GLU A O 1
ATOM 731 N N . VAL A 1 95 ? 6.711 30.344 22.453 1 92.31 95 VAL A N 1
ATOM 732 C CA . VAL A 1 95 ? 6.613 31.781 22.312 1 92.31 95 VAL A CA 1
ATOM 733 C C . VAL A 1 95 ? 6.152 32.406 23.641 1 92.31 95 VAL A C 1
ATOM 735 O O . VAL A 1 95 ? 6.645 33.469 24.047 1 92.31 95 VAL A O 1
ATOM 738 N N . ARG A 1 96 ? 5.211 31.75 24.234 1 91.94 96 ARG A N 1
ATOM 739 C CA . ARG A 1 96 ? 4.754 32.188 25.547 1 91.94 96 ARG A CA 1
ATOM 740 C C . ARG A 1 96 ? 5.906 32.219 26.547 1 91.94 96 ARG A C 1
ATOM 742 O O . ARG A 1 96 ? 6.008 33.156 27.359 1 91.94 96 ARG A O 1
ATOM 749 N N . ALA A 1 97 ? 6.707 31.219 26.469 1 88.69 97 ALA A N 1
ATOM 750 C CA . ALA A 1 97 ? 7.871 31.141 27.344 1 88.69 97 ALA A CA 1
ATOM 751 C C . ALA A 1 97 ? 8.836 32.281 27.078 1 88.69 97 ALA A C 1
ATOM 753 O O . ALA A 1 97 ? 9.367 32.906 28.016 1 88.69 97 ALA A O 1
ATOM 754 N N . VAL A 1 98 ? 9.055 32.594 25.844 1 90.62 98 VAL A N 1
ATOM 755 C CA . VAL A 1 98 ? 9.906 33.688 25.453 1 90.62 98 VAL A CA 1
ATOM 756 C C . VAL A 1 98 ? 9.305 35 25.953 1 90.62 98 VAL A C 1
ATOM 758 O O . VAL A 1 98 ? 10.031 35.938 26.328 1 90.62 98 VAL A O 1
ATOM 761 N N . ASN A 1 99 ? 8.008 35.031 25.922 1 92.25 99 ASN A N 1
ATOM 762 C CA . ASN A 1 99 ? 7.289 36.219 26.359 1 92.25 99 ASN A CA 1
ATOM 763 C C . ASN A 1 99 ? 7.078 36.219 27.875 1 92.25 99 ASN A C 1
ATOM 765 O O . ASN A 1 99 ? 6.059 36.719 28.359 1 92.25 99 ASN A O 1
ATOM 769 N N . LYS A 1 100 ? 7.895 35.531 28.641 1 91.94 100 LYS A N 1
ATOM 770 C CA . LYS A 1 100 ? 7.918 35.5 30.094 1 91.94 100 LYS A CA 1
ATOM 771 C C . LYS A 1 100 ? 6.578 35.031 30.656 1 91.94 100 LYS A C 1
ATOM 773 O O . LYS A 1 100 ? 6.066 35.625 31.625 1 91.94 100 LYS A O 1
ATOM 778 N N . GLY A 1 101 ? 5.965 34.125 29.938 1 89.38 101 GLY A N 1
ATOM 779 C CA . GLY A 1 101 ? 4.754 33.5 30.453 1 89.38 101 GLY A CA 1
ATOM 780 C C . GLY A 1 101 ? 3.49 34.219 30.031 1 89.38 101 GLY A C 1
ATOM 781 O O . GLY A 1 101 ? 2.381 33.75 30.281 1 89.38 101 GLY A O 1
ATOM 782 N N . ARG A 1 102 ? 3.666 35.406 29.422 1 93.25 102 ARG A N 1
ATOM 783 C CA . ARG A 1 102 ? 2.498 36.125 28.938 1 93.25 102 ARG A CA 1
ATOM 784 C C . ARG A 1 102 ? 2.041 35.562 27.594 1 93.25 102 ARG A C 1
ATOM 786 O O . ARG A 1 102 ? 2.863 35.156 26.766 1 93.25 102 ARG A O 1
ATOM 793 N N . ASP A 1 103 ? 0.792 35.625 27.344 1 92.94 103 ASP A N 1
ATOM 794 C CA . ASP A 1 103 ? 0.239 35.094 26.094 1 92.94 103 ASP A CA 1
ATOM 795 C C . ASP A 1 103 ? 0.725 35.938 24.906 1 92.94 103 ASP A C 1
ATOM 797 O O . ASP A 1 103 ? 0.788 37.156 24.969 1 92.94 103 ASP A O 1
ATOM 801 N N . PRO A 1 104 ? 1.057 35.219 23.859 1 94.81 104 PRO A N 1
ATOM 802 C CA . PRO A 1 104 ? 1.401 35.906 22.625 1 94.81 104 PRO A CA 1
ATOM 803 C C . PRO A 1 104 ? 0.221 36.688 22.031 1 94.81 104 PRO A C 1
ATOM 805 O O . PRO A 1 104 ? -0.929 36.438 22.406 1 94.81 104 PRO A O 1
ATOM 808 N N . PRO A 1 105 ? 0.537 37.656 21.156 1 95.81 105 PRO A N 1
ATOM 809 C CA . PRO A 1 105 ? -0.532 38.438 20.547 1 95.81 105 PRO A CA 1
ATOM 810 C C . PRO A 1 105 ? -1.473 37.594 19.688 1 95.81 105 PRO A C 1
ATOM 812 O O . PRO A 1 105 ? -2.6 38 19.406 1 95.81 105 PRO A O 1
ATOM 815 N N . ILE A 1 106 ? -1.079 36.438 19.328 1 96.81 106 ILE A N 1
ATOM 816 C CA . ILE A 1 106 ? -1.899 35.562 18.516 1 96.81 106 ILE A CA 1
ATOM 817 C C . ILE A 1 106 ? -2.361 34.375 19.359 1 96.81 106 ILE A C 1
ATOM 819 O O . ILE A 1 106 ? -1.562 33.75 20.078 1 96.81 106 ILE A O 1
ATOM 823 N N . THR A 1 107 ? -3.617 34.062 19.312 1 95.81 107 THR A N 1
ATOM 824 C CA . THR A 1 107 ? -4.129 32.906 20.078 1 95.81 107 THR A CA 1
ATOM 825 C C . THR A 1 107 ? -3.756 31.609 19.391 1 95.81 107 THR A C 1
ATOM 827 O O . THR A 1 107 ? -3.338 31.594 18.234 1 95.81 107 THR A O 1
ATOM 830 N N . LYS A 1 108 ? -3.932 30.5 20.109 1 94 108 LYS A N 1
ATOM 831 C CA . LYS A 1 108 ? -3.662 29.188 19.547 1 94 108 LYS A CA 1
ATOM 832 C C . LYS A 1 108 ? -4.551 28.906 18.328 1 94 108 LYS A C 1
ATOM 834 O O . LYS A 1 108 ? -4.086 28.391 17.328 1 94 108 LYS A O 1
ATOM 839 N N . ASN A 1 109 ? -5.805 29.281 18.484 1 95.56 109 ASN A N 1
ATOM 840 C CA . ASN A 1 109 ? -6.762 29.047 17.406 1 95.56 109 ASN A CA 1
ATOM 841 C C . ASN A 1 109 ? -6.418 29.859 16.156 1 95.56 109 ASN A C 1
ATOM 843 O O . ASN A 1 109 ? -6.492 29.344 15.039 1 95.56 109 ASN A O 1
ATOM 847 N N . GLN A 1 110 ? -6.078 31.094 16.406 1 96.81 110 GLN A N 1
ATOM 848 C CA . GLN A 1 110 ? -5.695 31.953 15.289 1 96.81 110 GLN A CA 1
ATOM 849 C C . GLN A 1 110 ? -4.453 31.422 14.586 1 96.81 110 GLN A C 1
ATOM 851 O O . GLN A 1 110 ? -4.41 31.359 13.352 1 96.81 110 GLN A O 1
ATOM 856 N N . LEU A 1 111 ? -3.477 31.047 15.375 1 97.19 111 LEU A N 1
ATOM 857 C CA . LEU A 1 111 ? -2.25 30.5 14.805 1 97.19 111 LEU A CA 1
ATOM 858 C C . LEU A 1 111 ? -2.535 29.219 14.023 1 97.19 111 LEU A C 1
ATOM 860 O O . LEU A 1 111 ? -1.933 28.984 12.977 1 97.19 111 LEU A O 1
ATOM 864 N N . TYR A 1 112 ? -3.414 28.422 14.508 1 97 112 TYR A N 1
ATOM 865 C CA . TYR A 1 112 ? -3.818 27.188 13.844 1 97 112 TYR A CA 1
ATOM 866 C C . TYR A 1 112 ? -4.441 27.484 12.484 1 97 112 TYR A C 1
ATOM 868 O O . TYR A 1 112 ? -4.059 26.891 11.469 1 97 112 TYR A O 1
ATOM 876 N N . ARG A 1 113 ? -5.363 28.422 12.414 1 97.25 113 ARG A N 1
ATOM 877 C CA . ARG A 1 113 ? -6.016 28.797 11.164 1 97.25 113 ARG A CA 1
ATOM 878 C C . ARG A 1 113 ? -5.004 29.312 10.148 1 97.25 113 ARG A C 1
ATOM 880 O O . ARG A 1 113 ? -5.008 28.906 8.992 1 97.25 113 ARG A O 1
ATOM 887 N N . VAL A 1 114 ? -4.152 30.156 10.625 1 97.5 114 VAL A N 1
ATOM 888 C CA . VAL A 1 114 ? -3.146 30.734 9.742 1 97.5 114 VAL A CA 1
ATOM 889 C C . VAL A 1 114 ? -2.236 29.625 9.203 1 97.5 114 VAL A C 1
ATOM 891 O O . VAL A 1 114 ? -1.934 29.594 8.008 1 97.5 114 VAL A O 1
ATOM 894 N N . THR A 1 115 ? -1.793 28.75 10.094 1 97.69 115 THR A N 1
ATOM 895 C CA . THR A 1 115 ? -0.887 27.688 9.688 1 97.69 115 THR A CA 1
ATOM 896 C C . THR A 1 115 ? -1.568 26.75 8.695 1 97.69 115 THR A C 1
ATOM 898 O O . THR A 1 115 ? -0.95 26.297 7.723 1 97.69 115 THR A O 1
ATOM 901 N N . LEU A 1 116 ? -2.811 26.422 8.898 1 97 116 LEU A N 1
ATOM 902 C CA . LEU A 1 116 ? -3.559 25.609 7.953 1 97 116 LEU A CA 1
ATOM 903 C C . LEU A 1 116 ? -3.633 26.281 6.586 1 97 116 LEU A C 1
ATOM 905 O O . LEU A 1 116 ? -3.541 25.609 5.555 1 97 116 LEU A O 1
ATOM 909 N N . ALA A 1 117 ? -3.838 27.562 6.617 1 96.56 117 ALA A N 1
ATOM 910 C CA . ALA A 1 117 ? -3.879 28.312 5.359 1 96.56 117 ALA A CA 1
ATOM 911 C C . ALA A 1 117 ? -2.529 28.25 4.645 1 96.56 117 ALA A C 1
ATOM 913 O O . ALA A 1 117 ? -2.473 28.109 3.422 1 96.56 117 ALA A O 1
ATOM 914 N N . GLN A 1 118 ? -1.524 28.438 5.414 1 96.06 118 GLN A N 1
ATOM 915 C CA . GLN A 1 118 ? -0.18 28.344 4.855 1 96.06 118 GLN A CA 1
ATOM 916 C C . GLN A 1 118 ? 0.088 26.969 4.27 1 96.06 118 GLN A C 1
ATOM 918 O O . GLN A 1 118 ? 0.655 26.844 3.184 1 96.06 118 GLN A O 1
ATOM 923 N N . LEU A 1 119 ? -0.296 25.953 4.977 1 96.31 119 LEU A N 1
ATOM 924 C CA . LEU A 1 119 ? -0.176 24.578 4.477 1 96.31 119 LEU A CA 1
ATOM 925 C C . LEU A 1 119 ? -0.966 24.406 3.184 1 96.31 119 LEU A C 1
ATOM 927 O O . LEU A 1 119 ? -0.485 23.781 2.238 1 96.31 119 LEU A O 1
ATOM 931 N N . GLN A 1 120 ? -2.127 24.938 3.172 1 94.31 120 GLN A N 1
ATOM 932 C CA . GLN A 1 120 ? -2.986 24.844 1.996 1 94.31 120 GLN A CA 1
ATOM 933 C C . GLN A 1 120 ? -2.311 25.469 0.773 1 94.31 120 GLN A C 1
ATOM 935 O O . GLN A 1 120 ? -2.373 24.906 -0.324 1 94.31 120 GLN A O 1
ATOM 940 N N . LEU A 1 121 ? -1.736 26.562 0.959 1 92.69 121 LEU A N 1
ATOM 941 C CA . LEU A 1 121 ? -1.037 27.203 -0.149 1 92.69 121 LEU A CA 1
ATOM 942 C C . LEU A 1 121 ? 0.091 26.328 -0.666 1 92.69 121 LEU A C 1
ATOM 944 O O . LEU A 1 121 ? 0.258 26.172 -1.878 1 92.69 121 LEU A O 1
ATOM 948 N N . GLN A 1 122 ? 0.885 25.812 0.248 1 93.69 122 GLN A N 1
ATOM 949 C CA . GLN A 1 122 ? 1.976 24.922 -0.116 1 93.69 122 GLN A CA 1
ATOM 950 C C . GLN A 1 122 ? 1.462 23.734 -0.923 1 93.69 122 GLN A C 1
ATOM 952 O O . GLN A 1 122 ? 2.045 23.375 -1.947 1 93.69 122 GLN A O 1
ATOM 957 N N . LEU A 1 123 ? 0.407 23.156 -0.513 1 92.94 123 LEU A N 1
ATOM 958 C CA . LEU A 1 123 ? -0.18 22 -1.189 1 92.94 123 LEU A CA 1
ATOM 959 C C . LEU A 1 123 ? -0.748 22.406 -2.547 1 92.94 123 LEU A C 1
ATOM 961 O O . LEU A 1 123 ? -0.698 21.625 -3.5 1 92.94 123 LEU A O 1
ATOM 965 N N . TYR A 1 124 ? -1.281 23.562 -2.561 1 89 124 TYR A N 1
ATOM 966 C CA . TYR A 1 124 ? -1.786 24.078 -3.83 1 89 124 TYR A CA 1
ATOM 967 C C . TYR A 1 124 ? -0.658 24.234 -4.844 1 89 124 TYR A C 1
ATOM 969 O O . TYR A 1 124 ? -0.799 23.844 -6.004 1 89 124 TYR A O 1
ATOM 977 N N . GLN A 1 125 ? 0.384 24.797 -4.41 1 88.38 125 GLN A N 1
ATOM 978 C CA . GLN A 1 125 ? 1.543 24.969 -5.277 1 88.38 125 GLN A CA 1
ATOM 979 C C . GLN A 1 125 ? 2.096 23.625 -5.738 1 88.38 125 GLN A C 1
ATOM 981 O O . GLN A 1 125 ? 2.604 23.5 -6.855 1 88.38 125 GLN A O 1
ATOM 986 N N . ALA A 1 126 ? 2.043 22.641 -4.895 1 90.31 126 ALA A N 1
ATOM 987 C CA . ALA A 1 126 ? 2.523 21.312 -5.246 1 90.31 126 ALA A CA 1
ATOM 988 C C . ALA A 1 126 ? 1.772 20.75 -6.453 1 90.31 126 ALA A C 1
ATOM 990 O O . ALA A 1 126 ? 2.369 20.109 -7.324 1 90.31 126 ALA A O 1
ATOM 991 N N . LYS A 1 127 ? 0.536 20.953 -6.57 1 84.12 127 LYS A N 1
ATOM 992 C CA . LYS A 1 127 ? -0.305 20.453 -7.652 1 84.12 127 LYS A CA 1
ATOM 993 C C . LYS A 1 127 ? 0.093 21.078 -8.992 1 84.12 127 LYS A C 1
ATOM 995 O O . LYS A 1 127 ? -0.073 20.453 -10.039 1 84.12 127 LYS A O 1
ATOM 1000 N N . THR A 1 128 ? 0.618 22.172 -8.906 1 78.38 128 THR A N 1
ATOM 1001 C CA . THR A 1 128 ? 0.971 22.875 -10.133 1 78.38 128 THR A CA 1
ATOM 1002 C C . THR A 1 128 ? 2.25 22.297 -10.734 1 78.38 128 THR A C 1
ATOM 1004 O O . THR A 1 128 ? 2.549 22.531 -11.906 1 78.38 128 THR A O 1
ATOM 1007 N N . HIS A 1 129 ? 2.992 21.562 -10 1 77.81 129 HIS A N 1
ATOM 1008 C CA . HIS A 1 129 ? 4.266 21.016 -10.453 1 77.81 129 HIS A CA 1
ATOM 1009 C C . HIS A 1 129 ? 4.074 19.672 -11.148 1 77.81 129 HIS A C 1
ATOM 1011 O O . HIS A 1 129 ? 5.023 19.109 -11.703 1 77.81 129 HIS A O 1
ATOM 1017 N N . VAL A 1 130 ? 2.955 19.141 -10.992 1 75.31 130 VAL A N 1
ATOM 1018 C CA . VAL A 1 130 ? 2.789 17.797 -11.562 1 75.31 130 VAL A CA 1
ATOM 1019 C C . VAL A 1 130 ? 1.91 17.875 -12.805 1 75.31 130 VAL A C 1
ATOM 1021 O O . VAL A 1 130 ? 0.894 18.578 -12.82 1 75.31 130 VAL A O 1
ATOM 1024 N N . THR A 1 131 ? 2.566 17.391 -13.867 1 62.25 131 THR A N 1
ATOM 1025 C CA . THR A 1 131 ? 1.755 17.172 -15.062 1 62.25 131 THR A CA 1
ATOM 1026 C C . THR A 1 131 ? 0.957 15.875 -14.953 1 62.25 131 THR A C 1
ATOM 1028 O O . THR A 1 131 ? 1.535 14.797 -14.836 1 62.25 131 THR A O 1
ATOM 1031 N N . LEU A 1 132 ? -0.22 16.031 -14.484 1 57.88 132 LEU A N 1
ATOM 1032 C CA . LEU A 1 132 ? -1.038 14.828 -14.398 1 57.88 132 LEU A CA 1
ATOM 1033 C C . LEU A 1 132 ? -1.344 14.273 -15.781 1 57.88 132 LEU A C 1
ATOM 1035 O O . LEU A 1 132 ? -1.645 15.031 -16.703 1 57.88 132 LEU A O 1
ATOM 1039 N N . THR A 1 133 ? -0.815 13.219 -15.969 1 54.62 133 THR A N 1
ATOM 1040 C CA . THR A 1 133 ? -1.206 12.609 -17.234 1 54.62 133 THR A CA 1
ATOM 1041 C C . THR A 1 133 ? -2.674 12.188 -17.203 1 54.62 133 THR A C 1
ATOM 1043 O O . THR A 1 133 ? -3.223 11.914 -16.141 1 54.62 133 THR A O 1
ATOM 1046 N N . GLY A 1 134 ? -3.455 12.555 -18.094 1 47.62 134 GLY A N 1
ATOM 1047 C CA . GLY A 1 134 ? -4.879 12.453 -18.375 1 47.62 134 GLY A CA 1
ATOM 1048 C C . GLY A 1 134 ? -5.594 11.453 -17.5 1 47.62 134 GLY A C 1
ATOM 1049 O O . GLY A 1 134 ? -6.758 11.648 -17.141 1 47.62 134 GLY A O 1
ATOM 1050 N N . GLN A 1 135 ? -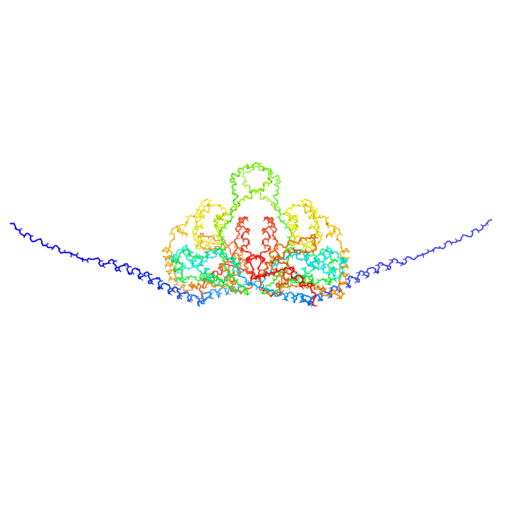5.109 10.289 -17.328 1 48.34 135 GLN A N 1
ATOM 1051 C CA . GLN A 1 135 ? -5.934 9.273 -16.688 1 48.34 135 GLN A CA 1
ATOM 1052 C C . GLN A 1 135 ? -5.797 9.336 -15.164 1 48.34 135 GLN A C 1
ATOM 1054 O O . GLN A 1 135 ? -6.535 8.664 -14.445 1 48.34 135 GLN A O 1
ATOM 1059 N N . GLU A 1 136 ? -4.848 10.039 -14.75 1 53.03 136 GLU A N 1
ATOM 1060 C CA . GLU A 1 136 ? -4.621 10.016 -13.305 1 53.03 136 GLU A CA 1
ATOM 1061 C C . GLU A 1 136 ? -5.574 10.961 -12.578 1 53.03 136 GLU A C 1
ATOM 1063 O O . GLU A 1 136 ? -5.738 12.109 -12.984 1 53.03 136 GLU A O 1
ATOM 1068 N N . ARG A 1 137 ? -6.629 10.344 -11.969 1 47.94 137 ARG A N 1
ATOM 1069 C CA . ARG A 1 137 ? -7.566 11.141 -11.18 1 47.94 137 ARG A CA 1
ATOM 1070 C C . ARG A 1 137 ? -6.855 11.836 -10.023 1 47.94 137 ARG A C 1
ATOM 1072 O O . ARG A 1 137 ? -6.207 11.188 -9.203 1 47.94 137 ARG A O 1
ATOM 1079 N N . LEU A 1 138 ? -6.547 13.094 -10.227 1 51.97 138 LEU A N 1
ATOM 1080 C CA . LEU A 1 138 ? -6.098 13.898 -9.094 1 51.97 138 LEU A CA 1
ATOM 1081 C C . LEU A 1 138 ? -7.066 13.781 -7.926 1 51.97 138 LEU A C 1
ATOM 1083 O O . LEU A 1 138 ? -8.281 13.711 -8.125 1 51.97 138 LEU A O 1
ATOM 1087 N N . PRO A 1 139 ? -6.484 13.375 -6.73 1 53.47 139 PRO A N 1
ATOM 1088 C CA . PRO A 1 139 ? -7.418 13.453 -5.609 1 53.47 139 PRO A CA 1
ATOM 1089 C C . PRO A 1 139 ? -8.195 14.766 -5.57 1 53.47 139 PRO A C 1
ATOM 1091 O O . PRO A 1 139 ? -7.688 15.797 -6.02 1 53.47 139 PRO A O 1
ATOM 1094 N N . ALA A 1 140 ? -9.477 14.641 -5.516 1 44.84 140 ALA A N 1
ATOM 1095 C CA . ALA A 1 140 ? -10.445 15.727 -5.406 1 44.84 140 ALA A CA 1
ATOM 1096 C C . ALA A 1 140 ? -9.992 16.766 -4.379 1 44.84 140 ALA A C 1
ATOM 1098 O O . ALA A 1 140 ? -10.578 17.844 -4.273 1 44.84 140 ALA A O 1
ATOM 1099 N N . SER A 1 141 ? -9.031 16.375 -3.557 1 53.56 141 SER A N 1
ATOM 1100 C CA . SER A 1 141 ? -8.945 17.297 -2.434 1 53.56 141 SER A CA 1
ATOM 1101 C C . SER A 1 141 ? -8.57 18.703 -2.904 1 53.56 141 SER A C 1
ATOM 1103 O O . SER A 1 141 ? -7.656 18.859 -3.719 1 53.56 141 SER A O 1
ATOM 1105 N N . THR A 1 142 ? -9.414 19.672 -2.721 1 60.94 142 THR A N 1
ATOM 1106 C CA . THR A 1 142 ? -9.695 21.078 -2.922 1 60.94 142 THR A CA 1
ATOM 1107 C C . THR A 1 142 ? -8.711 21.938 -2.135 1 60.94 142 THR A C 1
ATOM 1109 O O . THR A 1 142 ? -9.039 22.453 -1.062 1 60.94 142 THR A O 1
ATOM 1112 N N . CYS A 1 143 ? -7.398 21.734 -2.291 1 67 143 CYS A N 1
ATOM 1113 C CA . CYS A 1 143 ? -6.559 22.688 -1.569 1 67 143 CYS A CA 1
ATOM 1114 C C . CYS A 1 143 ? -6.547 24.031 -2.264 1 67 143 CYS A C 1
ATOM 1116 O O . CYS A 1 143 ? -5.586 24.797 -2.129 1 67 143 CYS A O 1
ATOM 1118 N N . ASP A 1 144 ? -7.691 24.281 -2.887 1 76.19 144 ASP A N 1
ATOM 1119 C CA . ASP A 1 144 ? -7.793 25.578 -3.527 1 76.19 144 ASP A CA 1
ATOM 1120 C C . ASP A 1 144 ? -8.398 26.609 -2.578 1 76.19 144 ASP A C 1
ATOM 1122 O O . ASP A 1 144 ? -9.211 26.266 -1.716 1 76.19 144 ASP A O 1
ATOM 1126 N N . PHE A 1 145 ? -7.766 27.828 -2.688 1 77.06 145 PHE A N 1
ATOM 1127 C CA . PHE A 1 145 ? -8.391 28.906 -1.946 1 77.06 145 PHE A CA 1
ATOM 1128 C C . PHE A 1 145 ? -9.656 29.391 -2.652 1 77.06 145 PHE A C 1
ATOM 1130 O O . PHE A 1 145 ? -9.656 29.594 -3.869 1 77.06 145 PHE A O 1
ATOM 1137 N N . THR A 1 146 ? -10.68 29.422 -1.944 1 73.94 146 THR A N 1
ATOM 1138 C CA . THR A 1 146 ? -11.914 29.969 -2.508 1 73.94 146 THR A CA 1
ATOM 1139 C C . THR A 1 146 ? -11.82 31.484 -2.641 1 73.94 146 THR A C 1
ATOM 1141 O O . THR A 1 146 ? -12.445 32.062 -3.527 1 73.94 146 THR A O 1
ATOM 1144 N N . ASP A 1 147 ? -11.094 32.156 -1.774 1 80.69 147 ASP A N 1
ATOM 1145 C CA . ASP A 1 147 ? -10.914 33.594 -1.738 1 80.69 147 ASP A CA 1
ATOM 1146 C C . ASP A 1 147 ? -9.492 34 -2.139 1 80.69 147 ASP A C 1
ATOM 1148 O O . ASP A 1 147 ? -8.547 33.781 -1.383 1 80.69 147 ASP A O 1
ATOM 1152 N N . HIS A 1 148 ? -9.367 34.688 -3.221 1 82.94 148 HIS A N 1
ATOM 1153 C CA . HIS A 1 148 ? -8.078 35.094 -3.773 1 82.94 148 HIS A CA 1
ATOM 1154 C C . HIS A 1 148 ? -7.352 36.062 -2.857 1 82.94 148 HIS A C 1
ATOM 1156 O O . HIS A 1 148 ? -6.121 36.062 -2.779 1 82.94 148 HIS A O 1
ATOM 1162 N N . SER A 1 149 ? -8.125 36.844 -2.227 1 85.56 149 SER A N 1
ATOM 1163 C CA . SER A 1 149 ? -7.527 37.812 -1.314 1 85.56 149 SER A CA 1
ATOM 1164 C C . SER A 1 149 ? -6.801 37.125 -0.17 1 85.56 149 SER A C 1
ATOM 1166 O O . SER A 1 149 ? -5.746 37.594 0.276 1 85.56 149 SER A O 1
ATOM 1168 N N . MET A 1 150 ? -7.305 36.062 0.203 1 87.5 150 MET A N 1
ATOM 1169 C CA . MET A 1 150 ? -6.66 35.281 1.27 1 87.5 150 MET A CA 1
ATOM 1170 C C . MET A 1 150 ? -5.375 34.656 0.772 1 87.5 150 MET A C 1
ATOM 1172 O O . MET A 1 150 ? -4.367 34.625 1.479 1 87.5 150 MET A O 1
ATOM 1176 N N . GLU A 1 151 ? -5.504 34.156 -0.394 1 88.19 151 GLU A N 1
ATOM 1177 C CA . GLU A 1 151 ? -4.316 33.562 -0.999 1 88.19 151 GLU A CA 1
ATOM 1178 C C . GLU A 1 151 ? -3.168 34.562 -1.062 1 88.19 151 GLU A C 1
ATOM 1180 O O . GLU A 1 151 ? -2.039 34.25 -0.681 1 88.19 151 GLU A O 1
ATOM 1185 N N . GLN A 1 152 ? -3.459 35.75 -1.447 1 86.31 152 GLN A N 1
ATOM 1186 C CA . GLN A 1 152 ? -2.451 36.812 -1.565 1 86.31 152 GLN A CA 1
ATOM 1187 C C . GLN A 1 152 ? -1.897 37.188 -0.197 1 86.31 152 GLN A C 1
ATOM 1189 O O . GLN A 1 152 ? -0.699 37.469 -0.057 1 86.31 152 GLN A O 1
ATOM 1194 N N . ALA A 1 153 ? -2.746 37.188 0.733 1 90.12 153 ALA A N 1
ATOM 1195 C CA . ALA A 1 153 ? -2.318 37.531 2.084 1 90.12 153 ALA A CA 1
ATOM 1196 C C . ALA A 1 153 ? -1.339 36.5 2.639 1 90.12 153 ALA A C 1
ATOM 1198 O O . ALA A 1 153 ? -0.361 36.875 3.299 1 90.12 153 ALA A O 1
ATOM 1199 N N . VAL A 1 154 ? -1.591 35.25 2.361 1 91.75 154 VAL A N 1
ATOM 1200 C CA . VAL A 1 154 ? -0.747 34.188 2.869 1 91.75 154 VAL A CA 1
ATOM 1201 C C . VAL A 1 154 ? 0.63 34.25 2.213 1 91.75 154 VAL A C 1
ATOM 1203 O O . VAL A 1 154 ? 1.653 34.094 2.885 1 91.75 154 VAL A O 1
ATOM 1206 N N . ILE A 1 155 ? 0.643 34.562 0.958 1 88.38 155 ILE A N 1
ATOM 1207 C CA . ILE A 1 155 ? 1.88 34.531 0.185 1 88.38 155 ILE A CA 1
ATOM 1208 C C . ILE A 1 155 ? 2.836 35.594 0.722 1 88.38 155 ILE A C 1
ATOM 1210 O O . ILE A 1 155 ? 4.055 35.438 0.678 1 88.38 155 ILE A O 1
ATOM 1214 N N . THR A 1 156 ? 2.275 36.625 1.29 1 85.94 156 THR A N 1
ATOM 1215 C CA . THR A 1 156 ? 3.098 37.75 1.7 1 85.94 156 THR A CA 1
ATOM 1216 C C . THR A 1 156 ? 3.658 37.531 3.104 1 85.94 156 THR A C 1
ATOM 1218 O O . THR A 1 156 ? 4.621 38.188 3.502 1 85.94 156 THR A O 1
ATOM 1221 N N . GLN A 1 157 ? 3.084 36.688 3.863 1 89.5 157 GLN A N 1
ATOM 1222 C CA . GLN A 1 157 ? 3.543 36.406 5.215 1 89.5 157 GLN A CA 1
ATOM 1223 C C . GLN A 1 157 ? 4.332 35.094 5.258 1 89.5 157 GLN A C 1
ATOM 1225 O O . GLN A 1 157 ? 3.775 34.031 5.57 1 89.5 157 GLN A O 1
ATOM 1230 N N . ARG A 1 158 ? 5.652 35.156 5.254 1 90.88 158 ARG A N 1
ATOM 1231 C CA . ARG A 1 158 ? 6.461 33.969 5.121 1 90.88 158 ARG A CA 1
ATOM 1232 C C . ARG A 1 158 ? 7.098 33.594 6.453 1 90.88 158 ARG A C 1
ATOM 1234 O O . ARG A 1 158 ? 7.559 32.438 6.625 1 90.88 158 ARG A O 1
ATOM 1241 N N . GLN A 1 159 ? 7.164 34.562 7.289 1 92.38 159 GLN A N 1
ATOM 1242 C CA . GLN A 1 159 ? 7.789 34.281 8.57 1 92.38 159 GLN A CA 1
ATOM 1243 C C . GLN A 1 159 ? 6.797 33.625 9.531 1 92.38 159 GLN A C 1
ATOM 1245 O O . GLN A 1 159 ? 5.629 34.031 9.586 1 92.38 159 GLN A O 1
ATOM 1250 N N . THR A 1 160 ? 7.199 32.594 10.125 1 94.81 160 THR A N 1
ATOM 1251 C CA . THR A 1 160 ? 6.469 31.875 11.164 1 94.81 160 THR A CA 1
ATOM 1252 C C . THR A 1 160 ? 7.438 31.172 12.109 1 94.81 160 THR A C 1
ATOM 1254 O O . THR A 1 160 ? 8.586 31.594 12.258 1 94.81 160 THR A O 1
ATOM 1257 N N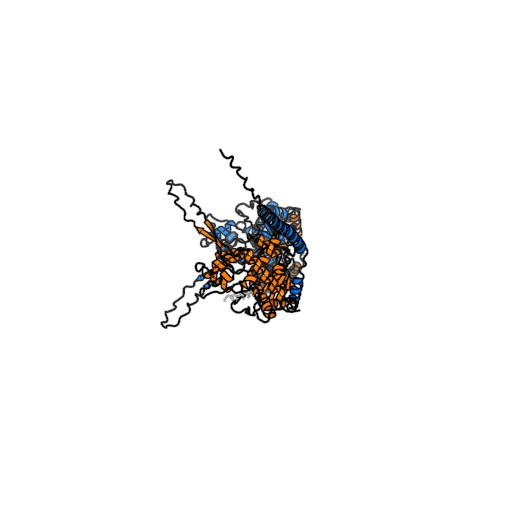 . PHE A 1 161 ? 7 30.234 12.812 1 92.25 161 PHE A N 1
ATOM 1258 C CA . PHE A 1 161 ? 7.863 29.562 13.766 1 92.25 161 PHE A CA 1
ATOM 1259 C C . PHE A 1 161 ? 8.492 28.312 13.148 1 92.25 161 PHE A C 1
ATOM 1261 O O . PHE A 1 161 ? 7.852 27.625 12.352 1 92.25 161 PHE A O 1
ATOM 1268 N N . ARG A 1 162 ? 9.594 27.969 13.562 1 88.88 162 ARG A N 1
ATOM 1269 C CA . ARG A 1 162 ? 10.492 27.016 12.914 1 88.88 162 ARG A CA 1
ATOM 1270 C C . ARG A 1 162 ? 9.812 25.656 12.75 1 88.88 162 ARG A C 1
ATOM 1272 O O . ARG A 1 162 ? 9.844 25.078 11.664 1 88.88 162 ARG A O 1
ATOM 1279 N N . PRO A 1 163 ? 9.203 25.078 13.797 1 88.38 163 PRO A N 1
ATOM 1280 C CA . PRO A 1 163 ? 8.586 23.766 13.578 1 88.38 163 PRO A CA 1
ATOM 1281 C C . PRO A 1 163 ? 7.445 23.812 12.57 1 88.38 163 PRO A C 1
ATOM 1283 O O . PRO A 1 163 ? 7.227 22.844 11.836 1 88.38 163 PRO A O 1
ATOM 1286 N N . LEU A 1 164 ? 6.734 24.938 12.516 1 94.62 164 LEU A N 1
ATOM 1287 C CA . LEU A 1 164 ? 5.645 25.094 11.562 1 94.62 164 LEU A CA 1
ATOM 1288 C C . LEU A 1 164 ? 6.184 25.281 10.148 1 94.62 164 LEU A C 1
ATOM 1290 O O . LEU A 1 164 ? 5.672 24.688 9.195 1 94.62 164 LEU A O 1
ATOM 1294 N N . ALA A 1 165 ? 7.219 26.078 10.109 1 93.62 165 ALA A N 1
ATOM 1295 C CA . ALA A 1 165 ? 7.867 26.266 8.82 1 93.62 165 ALA A CA 1
ATOM 1296 C C . ALA A 1 165 ? 8.414 24.938 8.289 1 93.62 165 ALA A C 1
ATOM 1298 O O . ALA A 1 165 ? 8.281 24.641 7.098 1 93.62 165 ALA A O 1
ATOM 1299 N N . ALA A 1 166 ? 9.016 24.203 9.18 1 90.56 166 ALA A N 1
ATOM 1300 C CA . ALA A 1 166 ? 9.562 22.906 8.789 1 90.56 166 ALA A CA 1
ATOM 1301 C C . ALA A 1 166 ? 8.477 22 8.242 1 90.56 166 ALA A C 1
ATOM 1303 O O . ALA A 1 166 ? 8.656 21.344 7.219 1 90.56 166 ALA A O 1
ATOM 1304 N N . ALA A 1 167 ? 7.398 21.953 8.891 1 94.25 167 ALA A N 1
ATOM 1305 C CA . ALA A 1 167 ? 6.293 21.094 8.469 1 94.25 167 ALA A CA 1
ATOM 1306 C C . ALA A 1 167 ? 5.73 21.547 7.125 1 94.25 167 ALA A C 1
ATOM 1308 O O . ALA A 1 167 ? 5.617 20.734 6.199 1 94.25 167 ALA A O 1
ATOM 1309 N N . VAL A 1 168 ? 5.449 22.781 6.984 1 95.88 168 VAL A N 1
ATOM 1310 C CA . VAL A 1 168 ? 4.828 23.297 5.766 1 95.88 168 VAL A CA 1
ATOM 1311 C C . VAL A 1 168 ? 5.793 23.156 4.594 1 95.88 168 VAL A C 1
ATOM 1313 O O . VAL A 1 168 ? 5.391 22.734 3.502 1 95.88 168 VAL A O 1
ATOM 1316 N N . ASN A 1 169 ? 7.051 23.406 4.863 1 94.31 169 ASN A N 1
ATOM 1317 C CA . ASN A 1 169 ? 8.047 23.344 3.795 1 94.31 169 ASN A CA 1
ATOM 1318 C C . ASN A 1 169 ? 8.352 21.906 3.404 1 94.31 169 ASN A C 1
ATOM 1320 O O . ASN A 1 169 ? 8.891 21.656 2.324 1 94.31 169 ASN A O 1
ATOM 1324 N N . SER A 1 170 ? 8.078 20.984 4.246 1 93.75 170 SER A N 1
ATOM 1325 C CA . SER A 1 170 ? 8.461 19.594 3.99 1 93.75 170 SER A CA 1
ATOM 1326 C C . SER A 1 170 ? 7.434 18.891 3.105 1 93.75 170 SER A C 1
ATOM 1328 O O . SER A 1 170 ? 7.703 17.812 2.57 1 93.75 170 SER A O 1
ATOM 1330 N N . VAL A 1 171 ? 6.293 19.484 2.91 1 95.31 171 VAL A N 1
ATOM 1331 C CA . VAL A 1 171 ? 5.238 18.797 2.158 1 95.31 171 VAL A CA 1
ATOM 1332 C C . VAL A 1 171 ? 5.148 19.391 0.754 1 95.31 171 VAL A C 1
ATOM 1334 O O . VAL A 1 171 ? 5.211 20.609 0.582 1 95.31 171 VAL A O 1
ATOM 1337 N N . GLY A 1 172 ? 5.094 18.594 -0.231 1 94.25 172 GLY A N 1
ATOM 1338 C CA . GLY A 1 172 ? 5.016 18.984 -1.629 1 94.25 172 GLY A CA 1
ATOM 1339 C C . GLY A 1 172 ? 5.402 17.875 -2.584 1 94.25 172 GLY A C 1
ATOM 1340 O O . GLY A 1 172 ? 5.621 16.734 -2.164 1 94.25 172 GLY A O 1
ATOM 1341 N N . THR A 1 173 ? 5.383 18.234 -3.844 1 93.06 173 THR A N 1
ATOM 1342 C CA . THR A 1 173 ? 5.77 17.234 -4.836 1 93.06 173 THR A CA 1
ATOM 1343 C C . THR A 1 173 ? 7.211 16.797 -4.621 1 93.06 173 THR A C 1
ATOM 1345 O O . THR A 1 173 ? 8.078 17.609 -4.309 1 93.06 173 THR A O 1
ATOM 1348 N N . LEU A 1 174 ? 7.414 15.539 -4.77 1 92.62 174 LEU A N 1
ATOM 1349 C CA . LEU A 1 174 ? 8.711 14.938 -4.484 1 92.62 174 LEU A CA 1
ATOM 1350 C C . LEU A 1 174 ? 9.039 13.836 -5.488 1 92.62 174 LEU A C 1
ATOM 1352 O O . LEU A 1 174 ? 8.164 13.055 -5.855 1 92.62 174 LEU A O 1
ATOM 1356 N N . THR A 1 175 ? 10.172 13.898 -6.02 1 91.12 175 THR A N 1
ATOM 1357 C CA . THR A 1 175 ? 10.719 12.742 -6.723 1 91.12 175 THR A CA 1
ATOM 1358 C C . THR A 1 175 ? 11.742 12.016 -5.859 1 91.12 175 THR A C 1
ATOM 1360 O O . THR A 1 175 ? 12.711 12.625 -5.395 1 91.12 175 THR A O 1
ATOM 1363 N N . HIS A 1 176 ? 11.398 10.812 -5.57 1 92.25 176 HIS A N 1
ATOM 1364 C CA . HIS A 1 176 ? 12.281 10 -4.738 1 92.25 176 HIS A CA 1
ATOM 1365 C C . HIS A 1 176 ? 12.359 8.57 -5.258 1 92.25 176 HIS A C 1
ATOM 1367 O O . HIS A 1 176 ? 11.328 7.938 -5.504 1 92.25 176 HIS A O 1
ATOM 1373 N N . ASP A 1 177 ? 13.539 8.047 -5.418 1 86.88 177 ASP A N 1
ATOM 1374 C CA . ASP A 1 177 ? 13.781 6.691 -5.898 1 86.88 177 ASP A CA 1
ATOM 1375 C C . ASP A 1 177 ? 13.031 6.422 -7.199 1 86.88 177 ASP A C 1
ATOM 1377 O O . ASP A 1 177 ? 12.359 5.398 -7.332 1 86.88 177 ASP A O 1
ATOM 1381 N N . GLY A 1 178 ? 13.125 7.402 -8.086 1 85.56 178 GLY A N 1
ATOM 1382 C CA . GLY A 1 178 ? 12.547 7.254 -9.414 1 85.56 178 GLY A CA 1
ATOM 1383 C C . GLY A 1 178 ? 11.039 7.391 -9.43 1 85.56 178 GLY A C 1
ATOM 1384 O O . GLY A 1 178 ? 10.406 7.23 -10.477 1 85.56 178 GLY A O 1
ATOM 1385 N N . ARG A 1 179 ? 10.43 7.754 -8.336 1 89.81 179 ARG A N 1
ATOM 1386 C CA . ARG A 1 179 ? 8.984 7.93 -8.227 1 89.81 179 ARG A CA 1
ATOM 1387 C C . ARG A 1 179 ? 8.633 9.383 -7.941 1 89.81 179 ARG A C 1
ATOM 1389 O O . ARG A 1 179 ? 9.305 10.047 -7.152 1 89.81 179 ARG A O 1
ATOM 1396 N N . GLN A 1 180 ? 7.586 9.711 -8.594 1 90.44 180 GLN A N 1
ATOM 1397 C CA . GLN A 1 180 ? 7.035 11.031 -8.32 1 90.44 180 GLN A CA 1
ATOM 1398 C C . GLN A 1 180 ? 5.836 10.945 -7.379 1 90.44 180 GLN A C 1
ATOM 1400 O O . GLN A 1 180 ? 4.914 10.172 -7.613 1 90.44 180 GLN A O 1
ATOM 1405 N N . TYR A 1 181 ? 5.922 11.703 -6.32 1 91.44 181 TYR A N 1
ATOM 1406 C CA . TYR A 1 181 ? 4.855 11.719 -5.328 1 91.44 181 TYR A CA 1
ATOM 1407 C C . TYR A 1 181 ? 4.133 13.062 -5.32 1 91.44 181 TYR A C 1
ATOM 1409 O O . TYR A 1 181 ? 4.773 14.109 -5.383 1 91.44 181 TYR A O 1
ATOM 1417 N N . LEU A 1 182 ? 2.861 12.977 -5.301 1 91.25 182 LEU A N 1
ATOM 1418 C CA . LEU A 1 182 ? 2.008 14.141 -5.09 1 91.25 182 LEU A CA 1
ATOM 1419 C C . LEU A 1 182 ? 1.185 13.992 -3.816 1 91.25 182 LEU A C 1
ATOM 1421 O O . LEU A 1 182 ? 0.292 13.148 -3.746 1 91.25 182 LEU A O 1
ATOM 1425 N N . PRO A 1 183 ? 1.536 14.812 -2.814 1 92.69 183 PRO A N 1
ATOM 1426 C CA . PRO A 1 183 ? 0.736 14.734 -1.59 1 92.69 183 PRO A CA 1
ATOM 1427 C C . PRO A 1 183 ? -0.681 15.273 -1.776 1 92.69 183 PRO A C 1
ATOM 1429 O O . PRO A 1 183 ? -0.889 16.234 -2.523 1 92.69 183 PRO A O 1
ATOM 1432 N N . HIS A 1 184 ? -1.596 14.625 -1.128 1 88.75 184 HIS A N 1
ATOM 1433 C CA . HIS A 1 184 ? -2.977 15.102 -1.104 1 88.75 184 HIS A CA 1
ATOM 1434 C C . HIS A 1 184 ? -3.646 14.773 0.227 1 88.75 184 HIS A C 1
ATOM 1436 O O . HIS A 1 184 ? -3.318 13.773 0.865 1 88.75 184 HIS A O 1
ATOM 1442 N N . VAL A 1 185 ? -4.508 15.625 0.61 1 89.69 185 VAL A N 1
ATOM 1443 C CA . VAL A 1 185 ? -5.297 15.391 1.814 1 89.69 185 VAL A CA 1
ATOM 1444 C C . VAL A 1 185 ? -6.605 14.688 1.449 1 89.69 185 VAL A C 1
ATOM 1446 O O . VAL A 1 185 ? -7.422 15.234 0.706 1 89.69 185 VAL A O 1
ATOM 1449 N N . PRO A 1 186 ? -6.785 13.5 1.951 1 84 186 PRO A N 1
ATOM 1450 C CA . PRO A 1 186 ? -8.031 12.789 1.65 1 84 186 PRO A CA 1
ATOM 1451 C C . PRO A 1 186 ? -9.273 13.555 2.104 1 84 186 PRO A C 1
ATOM 1453 O O . PRO A 1 186 ? -9.195 14.367 3.027 1 84 186 PRO A O 1
ATOM 1456 N N . GLU A 1 187 ? -10.391 13.18 1.506 1 78.75 187 GLU A N 1
ATOM 1457 C CA . GLU A 1 187 ? -11.641 13.867 1.822 1 78.75 187 GLU A CA 1
ATOM 1458 C C . GLU A 1 187 ? -12.281 13.297 3.086 1 78.75 187 GLU A C 1
ATOM 1460 O O . GLU A 1 187 ? -12.18 12.094 3.35 1 78.75 187 GLU A O 1
ATOM 1465 N N . SER A 1 188 ? -12.82 14.234 3.832 1 73.56 188 SER A N 1
ATOM 1466 C CA . SER A 1 188 ? -13.539 13.852 5.043 1 73.56 188 SER A CA 1
ATOM 1467 C C . SER A 1 188 ? -15.008 13.562 4.742 1 73.56 188 SER A C 1
ATOM 1469 O O . SER A 1 188 ? -15.898 14.031 5.457 1 73.56 188 SER A O 1
ATOM 1471 N N . THR A 1 189 ? -15.32 13.086 3.58 1 65.56 189 THR A N 1
ATOM 1472 C CA . THR A 1 189 ? -16.703 12.82 3.213 1 65.56 189 THR A CA 1
ATOM 1473 C C . THR A 1 189 ? -16.938 11.32 3.021 1 65.56 189 THR A C 1
ATOM 1475 O O . THR A 1 189 ? -16.047 10.602 2.564 1 65.56 189 THR A O 1
ATOM 1478 N N . ILE A 1 190 ? -18 10.906 3.662 1 60.22 190 ILE A N 1
ATOM 1479 C CA . ILE A 1 190 ? -18.422 9.523 3.443 1 60.22 190 ILE A CA 1
ATOM 1480 C C . ILE A 1 190 ? -19.578 9.484 2.445 1 60.22 190 ILE A C 1
ATOM 1482 O O . ILE A 1 190 ? -20.391 10.406 2.391 1 60.22 190 ILE A O 1
ATOM 1486 N N . VAL A 1 191 ? -19.469 8.539 1.559 1 55.03 191 VAL A N 1
ATOM 1487 C CA . VAL A 1 191 ? -20.578 8.32 0.627 1 55.03 191 VAL A CA 1
ATOM 1488 C C . VAL A 1 191 ? -21.594 7.371 1.245 1 55.03 191 VAL A C 1
ATOM 1490 O O . VAL A 1 191 ? -21.25 6.25 1.636 1 55.03 191 VAL A O 1
ATOM 1493 N N . VAL A 1 192 ? -22.703 7.848 1.619 1 54.22 192 VAL A N 1
ATOM 1494 C CA . VAL A 1 192 ? -23.797 7.031 2.137 1 54.22 192 VAL A CA 1
ATOM 1495 C C . VAL A 1 192 ? -24.781 6.711 1.013 1 54.22 192 VAL A C 1
ATOM 1497 O O . VAL A 1 192 ? -25.203 7.605 0.277 1 54.22 192 VAL A O 1
ATOM 1500 N N . THR A 1 193 ? -24.875 5.367 0.649 1 52.19 193 THR A N 1
ATOM 1501 C CA . THR A 1 193 ? -25.875 4.953 -0.33 1 52.19 193 THR A CA 1
ATOM 1502 C C . THR A 1 193 ? -27.25 4.832 0.319 1 52.19 193 THR A C 1
ATOM 1504 O O . THR A 1 193 ? -27.422 4.086 1.286 1 52.19 193 THR A O 1
ATOM 1507 N N . GLU A 1 194 ? -28.078 5.785 0.107 1 51.31 194 GLU A N 1
ATOM 1508 C CA . GLU A 1 194 ? -29.453 5.676 0.573 1 51.31 194 GLU A CA 1
ATOM 1509 C C . GLU A 1 194 ? -30.359 5.105 -0.513 1 51.31 194 GLU A C 1
ATOM 1511 O O . GLU A 1 194 ? -30.234 5.461 -1.686 1 51.31 194 GLU A O 1
ATOM 1516 N N . ALA A 1 195 ? -30.984 3.957 -0.214 1 50.81 195 ALA A N 1
ATOM 1517 C CA . ALA A 1 195 ? -32 3.441 -1.109 1 50.81 195 ALA A CA 1
ATOM 1518 C C . ALA A 1 195 ? -33.094 4.48 -1.342 1 50.81 195 ALA A C 1
ATOM 1520 O O . ALA A 1 195 ? -33.594 5.102 -0.394 1 50.81 195 ALA A O 1
ATOM 1521 N N . GLN A 1 196 ? -33.219 5.023 -2.533 1 47.56 196 GLN A N 1
ATOM 1522 C CA . GLN A 1 196 ? -34.406 5.855 -2.787 1 47.56 196 GLN A CA 1
ATOM 1523 C C . GLN A 1 196 ? -35.688 5.023 -2.781 1 47.56 196 GLN A C 1
ATOM 1525 O O . GLN A 1 196 ? -35.719 3.949 -3.387 1 47.56 196 GLN A O 1
ATOM 1530 N N . PRO A 1 197 ? -36.594 5.395 -1.986 1 43.88 197 PRO A N 1
ATOM 1531 C CA . PRO A 1 197 ? -37.906 4.73 -2.15 1 43.88 197 PRO A CA 1
ATOM 1532 C C . PRO A 1 197 ? -38.438 4.805 -3.582 1 43.88 197 PRO A C 1
ATOM 1534 O O . PRO A 1 197 ? -38.156 5.773 -4.293 1 43.88 197 PRO A O 1
ATOM 1537 N N . MET A 1 198 ? -38.688 3.662 -4.18 1 40.38 198 MET A N 1
ATOM 1538 C CA . MET A 1 198 ? -39.375 3.662 -5.461 1 40.38 198 MET A CA 1
ATOM 1539 C C . MET A 1 198 ? -40.625 4.559 -5.406 1 40.38 198 MET A C 1
ATOM 1541 O O . MET A 1 198 ? -41.438 4.418 -4.512 1 40.38 198 MET A O 1
ATOM 1545 N N . GLU A 1 199 ? -40.562 5.676 -5.91 1 37.66 199 GLU A N 1
ATOM 1546 C CA . GLU A 1 199 ? -41.906 6.125 -6.152 1 37.66 199 GLU A CA 1
ATOM 1547 C C . GLU A 1 199 ? -42.781 5.008 -6.738 1 37.66 199 GLU A C 1
ATOM 1549 O O . GLU A 1 199 ? -42.25 3.986 -7.188 1 37.66 199 GLU A O 1
ATOM 1554 N N . GLY A 1 200 ? -44.031 5.355 -7.285 1 36.5 200 GLY A N 1
ATOM 1555 C CA . GLY A 1 200 ? -45.25 4.723 -7.809 1 36.5 200 GLY A CA 1
ATOM 1556 C C . GLY A 1 200 ? -44.969 3.838 -9.016 1 36.5 200 GLY A C 1
ATOM 1557 O O . GLY A 1 200 ? -45.062 4.293 -10.156 1 36.5 200 GLY A O 1
ATOM 1558 N N . VAL A 1 201 ? -44.094 3.023 -9.07 1 33.75 201 VAL A N 1
ATOM 1559 C CA . VAL A 1 201 ? -44.344 2.172 -10.227 1 33.75 201 VAL A CA 1
ATOM 1560 C C . VAL A 1 201 ? -45.719 1.552 -10.109 1 33.75 201 VAL A C 1
ATOM 1562 O O . VAL A 1 201 ? -46 0.775 -9.188 1 33.75 201 VAL A O 1
ATOM 1565 N N . VAL A 1 202 ? -46.75 2.328 -10.531 1 30.66 202 VAL A N 1
ATOM 1566 C CA . VAL A 1 202 ? -48.031 1.718 -10.953 1 30.66 202 VAL A CA 1
ATOM 1567 C C . VAL A 1 202 ? -47.75 0.394 -11.664 1 30.66 202 VAL A C 1
ATOM 1569 O O . VAL A 1 202 ? -46.781 0.289 -12.445 1 30.66 202 VAL A O 1
ATOM 1572 N N . ALA A 1 203 ? -48.344 -0.751 -11.18 1 33.59 203 ALA A N 1
ATOM 1573 C CA . ALA A 1 203 ? -48.594 -2.117 -11.625 1 33.59 203 ALA A CA 1
ATOM 1574 C C . ALA A 1 203 ? -48.906 -2.154 -13.117 1 33.59 203 ALA A C 1
ATOM 1576 O O . ALA A 1 203 ? -50.031 -1.815 -13.531 1 33.59 203 ALA A O 1
ATOM 1577 N N . ALA A 1 204 ? -48.281 -1.475 -14.008 1 29.89 204 ALA A N 1
ATOM 1578 C CA . ALA A 1 204 ? -48.875 -1.915 -15.281 1 29.89 204 ALA A CA 1
ATOM 1579 C C . ALA A 1 204 ? -49 -3.434 -15.32 1 29.89 204 ALA A C 1
ATOM 1581 O O . ALA A 1 204 ? -48.188 -4.156 -14.75 1 29.89 204 ALA A O 1
ATOM 1582 N N . SER A 1 205 ? -50.188 -4.078 -15.688 1 29.39 205 SER A N 1
ATOM 1583 C CA . SER A 1 205 ? -50.781 -5.379 -15.93 1 29.39 205 SER A CA 1
ATOM 1584 C C . SER A 1 205 ? -49.844 -6.316 -16.656 1 29.39 205 SER A C 1
ATOM 1586 O O . SER A 1 205 ? -49.844 -7.527 -16.422 1 29.39 205 SER A O 1
ATOM 1588 N N . THR A 1 206 ? -49.562 -6.109 -17.984 1 28.3 206 THR A N 1
ATOM 1589 C CA . THR A 1 206 ? -49.281 -7.285 -18.797 1 28.3 206 THR A CA 1
ATOM 1590 C C . THR A 1 206 ? -48.031 -7.996 -18.328 1 28.3 206 THR A C 1
ATOM 1592 O O . THR A 1 206 ? -47.188 -7.391 -17.672 1 28.3 206 THR A O 1
ATOM 1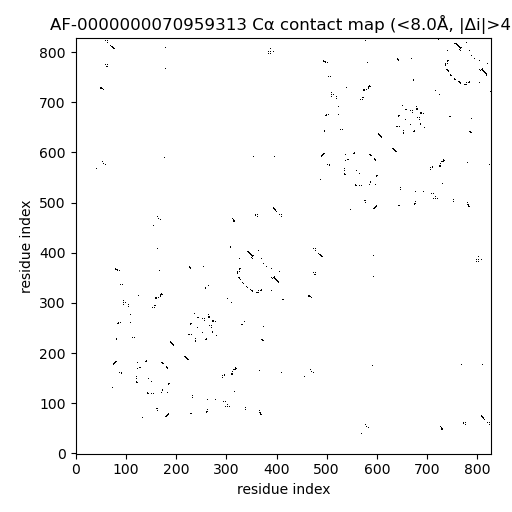595 N N . ALA A 1 207 ? -47.75 -9.367 -18.906 1 31.23 207 ALA A N 1
ATOM 1596 C CA . ALA A 1 207 ? -46.969 -10.578 -18.672 1 31.23 207 ALA A CA 1
ATOM 1597 C C . ALA A 1 207 ? -45.469 -10.266 -18.625 1 31.23 207 ALA A C 1
ATOM 1599 O O . ALA A 1 207 ? -44.656 -11.164 -18.453 1 31.23 207 ALA A O 1
ATOM 1600 N N . GLY A 1 208 ? -44.969 -9.203 -19.266 1 30.38 208 GLY A N 1
ATOM 1601 C CA . GLY A 1 208 ? -43.562 -9.188 -19.625 1 30.38 208 GLY A CA 1
ATOM 1602 C C . GLY A 1 208 ? -42.656 -9.016 -18.422 1 30.38 208 GLY A C 1
ATOM 1603 O O . GLY A 1 208 ? -43 -8.328 -17.453 1 30.38 208 GLY A O 1
ATOM 1604 N N . THR A 1 209 ? -41.781 -10.008 -18.078 1 33.91 209 THR A N 1
ATOM 1605 C CA . THR A 1 209 ? -40.75 -10.219 -17.062 1 33.91 209 THR A CA 1
ATOM 1606 C C . THR A 1 209 ? -39.969 -8.93 -16.797 1 33.91 209 THR A C 1
ATOM 1608 O O . THR A 1 209 ? -39.156 -8.523 -17.625 1 33.91 209 THR A O 1
ATOM 1611 N N . GLU A 1 210 ? -40.688 -7.898 -16.375 1 34.19 210 GLU A N 1
ATOM 1612 C CA . GLU A 1 210 ? -40.125 -6.598 -16.047 1 34.19 210 GLU A CA 1
ATOM 1613 C C . GLU A 1 210 ? -38.938 -6.746 -15.086 1 34.19 210 GLU A C 1
ATOM 1615 O O . GLU A 1 210 ? -39.062 -7.43 -14.062 1 34.19 210 GLU A O 1
ATOM 1620 N N . SER A 1 211 ? -37.844 -6.539 -15.633 1 37.84 211 SER A N 1
ATOM 1621 C CA . SER A 1 211 ? -36.531 -6.453 -14.984 1 37.84 211 SER A CA 1
ATOM 1622 C C . SER A 1 211 ? -36.594 -5.602 -13.727 1 37.84 211 SER A C 1
ATOM 1624 O O . SER A 1 211 ? -37.188 -4.512 -13.734 1 37.84 211 SER A O 1
ATOM 1626 N N . PRO A 1 212 ? -36.719 -6.195 -12.586 1 38.91 212 PRO A N 1
ATOM 1627 C CA . PRO A 1 212 ? -36.812 -5.391 -11.359 1 38.91 212 PRO A CA 1
ATOM 1628 C C . PRO A 1 212 ? -36.031 -4.078 -11.461 1 38.91 212 PRO A C 1
ATOM 1630 O O . PRO A 1 212 ? -34.906 -4.051 -11.992 1 38.91 212 PRO A O 1
ATOM 1633 N N . ALA A 1 213 ? -36.781 -3.008 -11.57 1 37.53 213 ALA A N 1
ATOM 1634 C CA . ALA A 1 213 ? -36.281 -1.635 -11.625 1 37.53 213 ALA A CA 1
ATOM 1635 C C . ALA A 1 213 ? -35.094 -1.45 -10.703 1 37.53 213 ALA A C 1
ATOM 1637 O O . ALA A 1 213 ? -35.156 -1.751 -9.508 1 37.53 213 ALA A O 1
ATOM 1638 N N . LYS A 1 214 ? -33.938 -1.481 -11.211 1 39.72 214 LYS A N 1
ATOM 1639 C CA . LYS A 1 214 ? -32.688 -1.132 -10.523 1 39.72 214 LYS A CA 1
ATOM 1640 C C . LYS A 1 214 ? -32.906 0.063 -9.594 1 39.72 214 LYS A C 1
ATOM 1642 O O . LYS A 1 214 ? -33.281 1.141 -10.039 1 39.72 214 LYS A O 1
ATOM 1647 N N . ARG A 1 215 ? -33.312 0.053 -8.352 1 43.91 215 ARG A N 1
ATOM 1648 C CA . ARG A 1 215 ? -33.344 1.084 -7.32 1 43.91 215 ARG A CA 1
ATOM 1649 C C . ARG A 1 215 ? -32.156 2.021 -7.426 1 43.91 215 ARG A C 1
ATOM 1651 O O . ARG A 1 215 ? -31 1.571 -7.457 1 43.91 215 ARG A O 1
ATOM 1658 N N . SER A 1 216 ? -32.344 3.168 -8.055 1 45.28 216 SER A N 1
ATOM 1659 C CA . SER A 1 216 ? -31.281 4.152 -8.227 1 45.28 216 SER A CA 1
ATOM 1660 C C . SER A 1 216 ? -30.578 4.461 -6.906 1 45.28 216 SER A C 1
ATOM 1662 O O . SER A 1 216 ? -31.25 4.766 -5.91 1 45.28 216 SER A O 1
ATOM 1664 N N . ARG A 1 217 ? -29.641 3.775 -6.43 1 52.44 217 ARG A N 1
ATOM 1665 C CA . ARG A 1 217 ? -28.781 4.105 -5.301 1 52.44 217 ARG A CA 1
ATOM 1666 C C . ARG A 1 217 ? -28.109 5.465 -5.496 1 52.44 217 ARG A C 1
ATOM 1668 O O . ARG A 1 217 ? -27.453 5.699 -6.504 1 52.44 217 ARG A O 1
ATOM 1675 N N . VAL A 1 218 ? -28.812 6.512 -4.84 1 54 218 VAL A N 1
ATOM 1676 C CA . VAL A 1 218 ? -28.172 7.82 -4.887 1 54 218 VAL A CA 1
ATOM 1677 C C . VAL A 1 218 ? -27.078 7.898 -3.824 1 54 218 VAL A C 1
ATOM 1679 O O . VAL A 1 218 ? -27.328 7.574 -2.658 1 54 218 VAL A O 1
ATOM 1682 N N . GLU A 1 219 ? -25.953 8.109 -4.18 1 56.53 219 GLU A N 1
ATOM 1683 C CA . GLU A 1 219 ? -24.797 8.328 -3.305 1 56.53 219 GLU A CA 1
ATOM 1684 C C . GLU A 1 219 ? -24.781 9.758 -2.768 1 56.53 219 GLU A C 1
ATOM 1686 O O . GLU A 1 219 ? -24.891 10.719 -3.537 1 56.53 219 GLU A O 1
ATOM 1691 N N . LYS A 1 220 ? -25.25 9.898 -1.47 1 62.25 220 LYS A N 1
ATOM 1692 C CA . LYS A 1 220 ? -25.125 11.211 -0.832 1 62.25 220 LYS A CA 1
ATOM 1693 C C . LYS A 1 220 ? -23.812 11.312 -0.048 1 62.25 220 LYS A C 1
ATOM 1695 O O . LYS A 1 220 ? -23.422 10.375 0.652 1 62.25 220 LYS A O 1
ATOM 1700 N N . ARG A 1 221 ? -23.234 12.484 -0.278 1 67.12 221 ARG A N 1
ATOM 1701 C CA . ARG A 1 221 ? -21.984 12.758 0.44 1 67.12 221 ARG A CA 1
ATOM 1702 C C . ARG A 1 221 ? -22.266 13.523 1.733 1 67.12 221 ARG A C 1
ATOM 1704 O O . ARG A 1 221 ? -23.031 14.492 1.74 1 67.12 221 ARG A O 1
ATOM 1711 N N . ARG A 1 222 ? -21.953 12.859 2.781 1 74.12 222 ARG A N 1
ATOM 1712 C CA . ARG A 1 222 ? -22.094 13.492 4.09 1 74.12 222 ARG A CA 1
ATOM 1713 C C . ARG A 1 222 ? -20.734 13.82 4.695 1 74.12 222 ARG A C 1
ATOM 1715 O O . ARG A 1 222 ? -19.844 12.969 4.719 1 74.12 222 ARG A O 1
ATOM 1722 N N . PHE A 1 223 ? -20.719 15.117 5.121 1 83.06 223 PHE A N 1
ATOM 1723 C CA . PHE A 1 223 ? -19.484 15.539 5.766 1 83.06 223 PHE A CA 1
ATOM 1724 C C . PHE A 1 223 ? -19.359 14.922 7.152 1 83.06 223 PHE A C 1
ATOM 1726 O O . PHE A 1 223 ? -20.297 14.977 7.949 1 83.06 223 PHE A O 1
ATOM 1733 N N . MET A 1 224 ? -18.297 14.258 7.367 1 81.94 224 MET A N 1
ATOM 1734 C CA . MET A 1 224 ? -17.922 13.719 8.672 1 81.94 224 MET A CA 1
ATOM 1735 C C . MET A 1 224 ? -16.547 14.211 9.094 1 81.94 224 MET A C 1
ATOM 1737 O O . MET A 1 224 ? -15.539 13.891 8.453 1 81.94 224 MET A O 1
ATOM 1741 N N . PRO A 1 225 ? -16.625 14.969 10.18 1 89.62 225 PRO A N 1
ATOM 1742 C CA . PRO A 1 225 ? -15.32 15.492 10.578 1 89.62 225 PRO A CA 1
ATOM 1743 C C . PRO A 1 225 ? -14.312 14.391 10.898 1 89.62 225 PRO A C 1
ATOM 1745 O O . PRO A 1 225 ? -14.625 13.453 11.633 1 89.62 225 PRO A O 1
ATOM 1748 N N . ASP A 1 226 ? -13.156 14.445 10.305 1 87.81 226 ASP A N 1
ATOM 1749 C CA . ASP A 1 226 ? -12.023 13.555 10.523 1 87.81 226 ASP A CA 1
ATOM 1750 C C . ASP A 1 226 ? -10.828 14.312 11.094 1 87.81 226 ASP A C 1
ATOM 1752 O O . ASP A 1 226 ? -10.289 15.211 10.453 1 87.81 226 ASP A O 1
ATOM 1756 N N . PRO A 1 227 ? -10.445 13.953 12.289 1 90.19 227 PRO A N 1
ATOM 1757 C CA . PRO A 1 227 ? -9.367 14.688 12.953 1 90.19 227 PRO A CA 1
ATOM 1758 C C . PRO A 1 227 ? -8.047 14.625 12.188 1 90.19 227 PRO A C 1
ATOM 1760 O O . PRO A 1 227 ? -7.152 15.438 12.422 1 90.19 227 PRO A O 1
ATOM 1763 N N . PHE A 1 228 ? -7.914 13.742 11.234 1 89.75 228 PHE A N 1
ATOM 1764 C CA . PHE A 1 228 ? -6.637 13.547 10.555 1 89.75 228 PHE A CA 1
ATOM 1765 C C . PHE A 1 228 ? -6.562 14.383 9.289 1 89.75 228 PHE A C 1
ATOM 1767 O O . PHE A 1 228 ? -5.488 14.539 8.703 1 89.75 228 PHE A O 1
ATOM 1774 N N . VAL A 1 229 ? -7.645 15 8.891 1 90.69 229 VAL A N 1
ATOM 1775 C CA . VAL A 1 229 ? -7.625 15.672 7.598 1 90.69 229 VAL A CA 1
ATOM 1776 C C . VAL A 1 229 ? -8.312 17.031 7.711 1 90.69 229 VAL A C 1
ATOM 1778 O O . VAL A 1 229 ? -9.047 17.438 6.809 1 90.69 229 VAL A O 1
ATOM 1781 N N . VAL A 1 230 ? -8.125 17.656 8.812 1 93 230 VAL A N 1
ATOM 1782 C CA . VAL A 1 230 ? -8.633 19.016 8.961 1 93 230 VAL A CA 1
ATOM 1783 C C . VAL A 1 230 ? -7.809 19.984 8.109 1 93 230 VAL A C 1
ATOM 1785 O O . VAL A 1 230 ? -6.578 19.969 8.164 1 93 230 VAL A O 1
ATOM 1788 N N . THR A 1 231 ? -8.469 20.703 7.312 1 94.06 231 THR A N 1
ATOM 1789 C CA . THR A 1 231 ? -7.848 21.703 6.449 1 94.06 231 THR A CA 1
ATOM 1790 C C . THR A 1 231 ? -8.469 23.078 6.672 1 94.06 231 THR A C 1
ATOM 1792 O O . THR A 1 231 ? -9.438 23.219 7.414 1 94.06 231 THR A O 1
ATOM 1795 N N . PHE A 1 232 ? -7.797 24.062 6.102 1 94.75 232 PHE A N 1
ATOM 1796 C CA . PHE A 1 232 ? -8.352 25.422 6.203 1 94.75 232 PHE A CA 1
ATOM 1797 C C . PHE A 1 232 ? -9.758 25.469 5.613 1 94.75 232 PHE A C 1
ATOM 1799 O O . PHE A 1 232 ? -10.648 26.109 6.18 1 94.75 232 PHE A O 1
ATOM 1806 N N . ASN A 1 233 ? -10.008 24.703 4.574 1 90.44 233 ASN A N 1
ATOM 1807 C CA . ASN A 1 233 ? -11.258 24.734 3.826 1 90.44 233 ASN A CA 1
ATOM 1808 C C . ASN A 1 233 ? -12.375 24.016 4.578 1 90.44 233 ASN A C 1
ATOM 1810 O O . ASN A 1 233 ? -13.547 24.375 4.445 1 90.44 233 ASN A O 1
ATOM 1814 N N . ASN A 1 234 ? -12 23.047 5.352 1 91.88 234 ASN A N 1
ATOM 1815 C CA . ASN A 1 234 ? -13.078 22.281 5.957 1 91.88 234 ASN A CA 1
ATOM 1816 C C . ASN A 1 234 ? -13.203 22.562 7.449 1 91.88 234 ASN A C 1
ATOM 1818 O O . ASN A 1 234 ? -14.016 21.938 8.141 1 91.88 234 ASN A O 1
ATOM 1822 N N . LEU A 1 235 ? -12.391 23.484 7.941 1 95.12 235 LEU A N 1
ATOM 1823 C CA . LEU A 1 235 ? -12.398 23.766 9.375 1 95.12 235 LEU A CA 1
ATOM 1824 C C . LEU A 1 235 ? -13.766 24.25 9.82 1 95.12 235 LEU A C 1
ATOM 1826 O O . LEU A 1 235 ? -14.258 23.859 10.883 1 95.12 235 LEU A O 1
ATOM 1830 N N . HIS A 1 236 ? -14.352 25.125 9.031 1 94.5 236 HIS A N 1
ATOM 1831 C CA . HIS A 1 236 ? -15.672 25.641 9.383 1 94.5 236 HIS A CA 1
ATOM 1832 C C . HIS A 1 236 ? -16.688 24.516 9.508 1 94.5 236 HIS A C 1
ATOM 1834 O O . HIS A 1 236 ? -17.422 24.422 10.5 1 94.5 236 HIS A O 1
ATOM 1840 N N . ALA A 1 237 ? -16.734 23.656 8.5 1 92.75 237 ALA A N 1
ATOM 1841 C CA . ALA A 1 237 ? -17.656 22.531 8.523 1 92.75 237 ALA A CA 1
ATOM 1842 C C . ALA A 1 237 ? -17.359 21.594 9.695 1 92.75 237 ALA A C 1
ATOM 1844 O O . ALA A 1 237 ? -18.266 21.047 10.312 1 92.75 237 ALA A O 1
ATOM 1845 N N . THR A 1 238 ? -16.094 21.406 9.977 1 95.06 238 THR A N 1
ATOM 1846 C CA . THR A 1 238 ? -15.664 20.562 11.086 1 95.06 238 THR A CA 1
ATOM 1847 C C . THR A 1 238 ? -16.188 21.109 12.414 1 95.06 238 THR A C 1
ATOM 1849 O O . THR A 1 238 ? -16.797 20.375 13.195 1 95.06 238 THR A O 1
ATOM 1852 N N . VAL A 1 239 ? -15.977 22.375 12.586 1 96.44 239 VAL A N 1
ATOM 1853 C CA . VAL A 1 239 ? -16.391 23.031 13.828 1 96.44 239 VAL A CA 1
ATOM 1854 C C . VAL A 1 239 ? -17.906 22.984 13.969 1 96.44 239 VAL A C 1
ATOM 1856 O O . VAL A 1 239 ? -18.422 22.672 15.047 1 96.44 239 VAL A O 1
ATOM 1859 N N . GLN A 1 240 ? -18.609 23.203 12.898 1 95.19 240 GLN A N 1
ATOM 1860 C CA . GLN A 1 240 ? -20.062 23.141 12.922 1 95.19 240 GLN A CA 1
ATOM 1861 C C . GLN A 1 240 ? -20.547 21.75 13.266 1 95.19 240 GLN A C 1
ATOM 1863 O O . GLN A 1 240 ? -21.484 21.578 14.07 1 95.19 240 GLN A O 1
ATOM 1868 N N . ALA A 1 241 ? -19.938 20.828 12.695 1 94.38 241 ALA A N 1
ATOM 1869 C CA . ALA A 1 241 ? -20.328 19.438 12.945 1 94.38 241 ALA A CA 1
ATOM 1870 C C . ALA A 1 241 ? -20.062 19.047 14.391 1 94.38 241 ALA A C 1
ATOM 1872 O O . ALA A 1 241 ? -20.875 18.375 15.023 1 94.38 241 ALA A O 1
ATOM 1873 N N . LEU A 1 242 ? -18.969 19.484 14.914 1 95.38 242 LEU A N 1
ATOM 1874 C CA . LEU A 1 242 ? -18.578 19.109 16.266 1 95.38 242 LEU A CA 1
ATOM 1875 C C . LEU A 1 242 ? -19.422 19.828 17.312 1 95.38 242 LEU A C 1
ATOM 1877 O O . LEU A 1 242 ? -19.578 19.328 18.438 1 95.38 242 LEU A O 1
ATOM 1881 N N . ALA A 1 243 ? -19.891 20.969 16.938 1 96.62 243 ALA A N 1
ATOM 1882 C CA . ALA A 1 243 ? -20.719 21.766 17.844 1 96.62 243 ALA A CA 1
ATOM 1883 C C . ALA A 1 243 ? -22.188 21.359 17.75 1 96.62 243 ALA A C 1
ATOM 1885 O O . ALA A 1 243 ? -23.016 21.828 18.531 1 96.62 243 ALA A O 1
ATOM 1886 N N . ASN A 1 244 ? -22.531 20.531 16.797 1 94.88 244 ASN A N 1
ATOM 1887 C CA . ASN A 1 244 ? -23.906 20.094 16.547 1 94.88 244 ASN A CA 1
ATOM 1888 C C . ASN A 1 244 ? -24.25 18.828 17.312 1 94.88 244 ASN A C 1
ATOM 1890 O O . ASN A 1 244 ? -23.703 17.766 17.031 1 94.88 244 ASN A O 1
ATOM 1894 N N . PRO A 1 245 ? -25.219 18.922 18.203 1 94.06 245 PRO A N 1
ATOM 1895 C CA . PRO A 1 245 ? -25.609 17.734 18.953 1 94.06 245 PRO A CA 1
ATOM 1896 C C . PRO A 1 245 ? -26.219 16.656 18.078 1 94.06 245 PRO A C 1
ATOM 1898 O O . PRO A 1 245 ? -26.312 15.492 18.5 1 94.06 245 PRO A O 1
ATOM 1901 N N . GLN A 1 246 ? -26.594 16.984 16.891 1 91.5 246 GLN A N 1
ATOM 1902 C CA . GLN A 1 246 ? -27.219 16.016 15.992 1 91.5 246 GLN A CA 1
ATOM 1903 C C . GLN A 1 246 ? -26.172 15.172 15.281 1 91.5 246 GLN A C 1
ATOM 1905 O O . GLN A 1 246 ? -26.5 14.148 14.672 1 91.5 246 GLN A O 1
ATOM 1910 N N . THR A 1 247 ? -24.969 15.609 15.289 1 90.56 247 THR A N 1
ATOM 1911 C CA . THR A 1 247 ? -23.906 14.766 14.766 1 90.56 247 THR A CA 1
ATOM 1912 C C . THR A 1 247 ? -23.75 13.492 15.594 1 90.56 247 THR A C 1
ATOM 1914 O O . THR A 1 247 ? -23.734 13.555 16.828 1 90.56 247 THR A O 1
ATOM 1917 N N . PRO A 1 248 ? -23.641 12.383 14.922 1 87.38 248 PRO A N 1
ATOM 1918 C CA . PRO A 1 248 ? -23.547 11.133 15.68 1 87.38 248 PRO A CA 1
ATOM 1919 C C . PRO A 1 248 ? -22.453 11.164 16.75 1 87.38 248 PRO A C 1
ATOM 1921 O O . PRO A 1 248 ? -21.344 11.625 16.484 1 87.38 248 PRO A O 1
ATOM 1924 N N . ALA A 1 249 ? -22.781 10.641 17.875 1 88.5 249 ALA A N 1
ATOM 1925 C CA . ALA A 1 249 ? -21.875 10.68 19.016 1 88.5 249 ALA A CA 1
ATOM 1926 C C . ALA A 1 249 ? -20.562 9.969 18.703 1 88.5 249 ALA A C 1
ATOM 1928 O O . ALA A 1 249 ? -19.484 10.406 19.141 1 88.5 249 ALA A O 1
ATOM 1929 N N . VAL A 1 250 ? -20.641 8.898 17.906 1 84.12 250 VAL A N 1
ATOM 1930 C CA . VAL A 1 250 ? -19.453 8.109 17.594 1 84.12 250 VAL A CA 1
ATOM 1931 C C . VAL A 1 250 ? -18.453 8.969 16.844 1 84.12 250 VAL A C 1
ATOM 1933 O O . VAL A 1 250 ? -17.234 8.828 17.016 1 84.12 250 VAL A O 1
ATOM 1936 N N . VAL A 1 251 ? -18.984 9.867 16.094 1 85.75 251 VAL A N 1
ATOM 1937 C CA . VAL A 1 251 ? -18.125 10.742 15.289 1 85.75 251 VAL A CA 1
ATOM 1938 C C . VAL A 1 251 ? -17.469 11.789 16.188 1 85.75 251 VAL A C 1
ATOM 1940 O O . VAL A 1 251 ? -16.266 12.023 16.109 1 85.75 251 VAL A O 1
ATOM 1943 N N . ARG A 1 252 ? -18.203 12.328 17.141 1 89.69 252 ARG A N 1
ATOM 1944 C CA . ARG A 1 252 ? -17.688 13.328 18.062 1 89.69 252 ARG A CA 1
ATOM 1945 C C . ARG A 1 252 ? -16.672 12.703 19.016 1 89.69 252 ARG A C 1
ATOM 1947 O O . ARG A 1 252 ? -15.625 13.297 19.297 1 89.69 252 ARG A O 1
ATOM 1954 N N . ASP A 1 253 ? -16.969 11.477 19.391 1 85.38 253 ASP A N 1
ATOM 1955 C CA . ASP A 1 253 ? -16.062 10.773 20.297 1 85.38 253 ASP A CA 1
ATOM 1956 C C . ASP A 1 253 ? -14.727 10.492 19.641 1 85.38 253 ASP A C 1
ATOM 1958 O O . ASP A 1 253 ? -13.672 10.719 20.234 1 85.38 253 ASP A O 1
ATOM 1962 N N . TYR A 1 254 ? -14.852 10.039 18.422 1 84.38 254 TYR A N 1
ATOM 1963 C CA . TYR A 1 254 ? -13.641 9.727 17.672 1 84.38 254 TYR A CA 1
ATOM 1964 C C . TYR A 1 254 ? -12.805 10.984 17.453 1 84.38 254 TYR A C 1
ATOM 1966 O O . TYR A 1 254 ? -11.578 10.961 17.594 1 84.38 254 TYR A O 1
ATOM 1974 N N . PHE A 1 255 ? -13.477 12.055 17.109 1 88.44 255 PHE A N 1
ATOM 1975 C CA . PHE A 1 255 ? -12.758 13.289 16.844 1 88.44 255 PHE A CA 1
ATOM 1976 C C . PHE A 1 255 ? -12.078 13.805 18.109 1 88.44 255 PHE A C 1
ATOM 1978 O O . PHE A 1 255 ? -10.906 14.18 18.094 1 88.44 255 PHE A O 1
ATOM 1985 N N . ARG A 1 256 ? -12.75 13.781 19.172 1 89.06 256 ARG A N 1
ATOM 1986 C CA . ARG A 1 256 ? -12.188 14.289 20.422 1 89.06 256 ARG A CA 1
ATOM 1987 C C . ARG A 1 256 ? -10.977 13.469 20.844 1 89.06 256 ARG A C 1
ATOM 1989 O O . ARG A 1 256 ? -9.969 14.023 21.281 1 89.06 256 ARG A O 1
ATOM 1996 N N . ALA A 1 257 ? -11.078 12.203 20.719 1 83.25 257 ALA A N 1
ATOM 1997 C CA . ALA A 1 257 ? -10 11.305 21.125 1 83.25 257 ALA A CA 1
ATOM 1998 C C . ALA A 1 257 ? -8.734 11.578 20.312 1 83.25 257 ALA A C 1
ATOM 2000 O O . ALA A 1 257 ? -7.621 11.32 20.781 1 83.25 257 ALA A O 1
ATOM 2001 N N . ASN A 1 258 ? -8.922 12.102 19.109 1 85.5 258 ASN A N 1
ATOM 2002 C CA . ASN A 1 258 ? -7.797 12.375 18.219 1 85.5 258 ASN A CA 1
ATOM 2003 C C . ASN A 1 258 ? -7.734 13.844 17.844 1 85.5 258 ASN A C 1
ATOM 2005 O O . ASN A 1 258 ? -7.238 14.195 16.766 1 85.5 258 ASN A O 1
ATOM 2009 N N . ASN A 1 259 ? -8.164 14.727 18.641 1 90 259 ASN A N 1
ATOM 2010 C CA . ASN A 1 259 ? -8.391 16.141 18.344 1 90 259 ASN A CA 1
ATOM 2011 C C . ASN A 1 259 ? -7.09 16.859 17.984 1 90 259 ASN A C 1
ATOM 2013 O O . ASN A 1 259 ? -6.16 16.906 18.797 1 90 259 ASN A O 1
ATOM 2017 N N . PRO A 1 260 ? -7.051 17.406 16.781 1 90.5 260 PRO A N 1
ATOM 2018 C CA . PRO A 1 260 ? -5.871 18.172 16.391 1 90.5 260 PRO A CA 1
ATOM 2019 C C . PRO A 1 260 ? -6.008 19.656 16.703 1 90.5 260 PRO A C 1
ATOM 2021 O O . PRO A 1 260 ? -5.043 20.422 16.562 1 90.5 260 PRO A O 1
ATOM 2024 N N . ILE A 1 261 ? -7.121 20.172 17.094 1 93.31 261 ILE A N 1
ATOM 2025 C CA . ILE A 1 261 ? -7.422 21.594 17.188 1 93.31 261 ILE A CA 1
ATOM 2026 C C . ILE A 1 261 ? -6.926 22.141 18.516 1 93.31 261 ILE A C 1
ATOM 2028 O O . ILE A 1 261 ? -7.484 21.828 19.578 1 93.31 261 ILE A O 1
ATOM 2032 N N . PRO A 1 262 ? -5.984 23.016 18.406 1 91.62 262 PRO A N 1
ATOM 2033 C CA . PRO A 1 262 ? -5.504 23.578 19.656 1 91.62 262 PRO A CA 1
ATOM 2034 C C . PRO A 1 262 ? -6.559 24.453 20.359 1 91.62 262 PRO A C 1
ATOM 2036 O O . PRO A 1 262 ? -7.23 25.25 19.703 1 91.62 262 PRO A O 1
ATOM 2039 N N . GLY A 1 263 ? -6.691 24.266 21.641 1 88.81 263 GLY A N 1
ATOM 2040 C CA . GLY A 1 263 ? -7.578 25.109 22.438 1 88.81 263 GLY A CA 1
ATOM 2041 C C . GLY A 1 263 ? -9.031 24.672 22.359 1 88.81 263 GLY A C 1
ATOM 2042 O O . GLY A 1 263 ? -9.898 25.312 22.969 1 88.81 263 GLY A O 1
ATOM 2043 N N . ALA A 1 264 ? -9.32 23.641 21.594 1 92.94 264 ALA A N 1
ATOM 2044 C CA . ALA A 1 264 ? -10.688 23.141 21.531 1 92.94 264 ALA A CA 1
ATOM 2045 C C . ALA A 1 264 ? -11.164 22.656 22.891 1 92.94 264 ALA A C 1
ATOM 2047 O O . ALA A 1 264 ? -10.422 22 23.609 1 92.94 264 ALA A O 1
ATOM 2048 N N . ARG A 1 265 ? -12.375 23.031 23.25 1 91.56 265 ARG A N 1
ATOM 2049 C CA . ARG A 1 265 ? -12.992 22.609 24.5 1 91.56 265 ARG A CA 1
ATOM 2050 C C . ARG A 1 265 ? -14.281 21.828 24.234 1 91.56 265 ARG A C 1
ATOM 2052 O O . ARG A 1 265 ? -15.094 22.234 23.406 1 91.56 265 ARG A O 1
ATOM 2059 N N . PHE A 1 266 ? -14.398 20.734 24.922 1 92.75 266 PHE A N 1
ATOM 2060 C CA . PHE A 1 266 ? -15.562 19.859 24.75 1 92.75 266 PHE A CA 1
ATOM 2061 C C . PHE A 1 266 ? -16.312 19.688 26.062 1 92.75 266 PHE A C 1
ATOM 2063 O O . PHE A 1 266 ? -15.695 19.688 27.141 1 92.75 266 PHE A O 1
ATOM 2070 N N . ASN A 1 267 ? -17.609 19.594 26.031 1 93.81 267 ASN A N 1
ATOM 2071 C CA . ASN A 1 267 ? -18.391 19.281 27.219 1 93.81 267 ASN A CA 1
ATOM 2072 C C . ASN A 1 267 ? -18.469 17.766 27.438 1 93.81 267 ASN A C 1
ATOM 2074 O O . ASN A 1 267 ? -17.797 17 26.766 1 93.81 267 ASN A O 1
ATOM 2078 N N . ASP A 1 268 ? -19.281 17.359 28.359 1 90.69 268 ASP A N 1
ATOM 2079 C CA . ASP A 1 268 ? -19.359 15.961 28.766 1 90.69 268 ASP A CA 1
ATOM 2080 C C . ASP A 1 268 ? -19.938 15.102 27.656 1 90.69 268 ASP A C 1
ATOM 2082 O O . ASP A 1 268 ? -19.656 13.898 27.578 1 90.69 268 ASP A O 1
ATOM 2086 N N . ALA A 1 269 ? -20.688 15.727 26.844 1 92.88 269 ALA A N 1
ATOM 2087 C CA . ALA A 1 269 ? -21.297 15 25.719 1 92.88 269 ALA A CA 1
ATOM 2088 C C . ALA A 1 269 ? -20.391 15.047 24.5 1 92.88 269 ALA A C 1
ATOM 2090 O O . ALA A 1 269 ? -20.828 14.703 23.391 1 92.88 269 ALA A O 1
ATOM 2091 N N . ASN A 1 270 ? -19.188 15.547 24.609 1 92.5 270 ASN A N 1
ATOM 2092 C CA . ASN A 1 270 ? -18.188 15.656 23.562 1 92.5 270 ASN A CA 1
ATOM 2093 C C . ASN A 1 270 ? -18.641 16.625 22.469 1 92.5 270 ASN A C 1
ATOM 2095 O O . ASN A 1 270 ? -18.328 16.422 21.281 1 92.5 270 ASN A O 1
ATOM 2099 N N . ILE A 1 271 ? -19.391 17.547 22.875 1 95.25 271 ILE A N 1
ATOM 2100 C CA . ILE A 1 271 ? -19.781 18.625 21.984 1 95.25 271 ILE A CA 1
ATOM 2101 C C . ILE A 1 271 ? -18.812 19.797 22.109 1 95.25 271 ILE A C 1
ATOM 2103 O O . ILE A 1 271 ? -18.453 20.188 23.234 1 95.25 271 ILE A O 1
ATOM 2107 N N . LEU A 1 272 ? -18.391 20.266 21.016 1 95.88 272 LEU A N 1
ATOM 2108 C CA . LEU A 1 272 ? -17.5 21.422 21.031 1 95.88 272 LEU A CA 1
ATOM 2109 C C . LEU A 1 272 ? -18.219 22.656 21.562 1 95.88 272 LEU A C 1
ATOM 2111 O O . LEU A 1 272 ? -19.281 23.031 21.047 1 95.88 272 LEU A O 1
ATOM 2115 N N . VAL A 1 273 ? -17.594 23.406 22.531 1 95.5 273 VAL A N 1
ATOM 2116 C CA . VAL A 1 273 ? -18.344 24.453 23.219 1 95.5 273 VAL A CA 1
ATOM 2117 C C . VAL A 1 273 ? -17.781 25.812 22.828 1 95.5 273 VAL A C 1
ATOM 2119 O O . VAL A 1 273 ? -18.406 26.844 23.125 1 95.5 273 VAL A O 1
ATOM 2122 N N . ASN A 1 274 ? -16.672 25.891 22.25 1 95 274 ASN A N 1
ATOM 2123 C CA . ASN A 1 274 ? -16.125 27.172 21.812 1 95 274 ASN A CA 1
ATOM 2124 C C . ASN A 1 274 ? -15.922 27.234 20.312 1 95 274 ASN A C 1
ATOM 2126 O O . ASN A 1 274 ? -14.836 27.594 19.828 1 95 274 ASN A O 1
ATOM 2130 N N . PRO A 1 275 ? -16.891 26.891 19.5 1 96.31 275 PRO A N 1
ATOM 2131 C CA . PRO A 1 275 ? -16.75 26.859 18.047 1 96.31 275 PRO A CA 1
ATOM 2132 C C . PRO A 1 275 ? -16.328 28.203 17.469 1 96.31 275 PRO A C 1
ATOM 2134 O O . PRO A 1 275 ? -15.547 28.266 16.531 1 96.31 275 PRO A O 1
ATOM 2137 N N . ALA A 1 276 ? -16.797 29.312 18.031 1 96 276 ALA A N 1
ATOM 2138 C CA . ALA A 1 276 ? -16.547 30.656 17.5 1 96 276 ALA A CA 1
ATOM 2139 C C . ALA A 1 276 ? -15.078 31.047 17.672 1 96 276 ALA A C 1
ATOM 2141 O O . ALA A 1 276 ? -14.547 31.844 16.891 1 96 276 ALA A O 1
ATOM 2142 N N . GLU A 1 277 ? -14.453 30.516 18.75 1 94.94 277 GLU A N 1
ATOM 2143 C CA . GLU A 1 277 ? -13.023 30.766 18.938 1 94.94 277 GLU A CA 1
ATOM 2144 C C . GLU A 1 277 ? -12.18 30 17.922 1 94.94 277 GLU A C 1
ATOM 2146 O O . GLU A 1 277 ? -11.18 30.516 17.438 1 94.94 277 GLU A O 1
ATOM 2151 N N . VAL A 1 278 ? -12.586 28.797 17.641 1 96 278 VAL A N 1
ATOM 2152 C CA . VAL A 1 278 ? -11.844 27.922 16.734 1 96 278 VAL A CA 1
ATOM 2153 C C . VAL A 1 278 ? -12.008 28.438 15.297 1 96 278 VAL A C 1
ATOM 2155 O O . VAL A 1 278 ? -11.016 28.672 14.602 1 96 278 VAL A O 1
ATOM 2158 N N . MET A 1 279 ? -13.234 28.609 14.945 1 97.12 279 MET A N 1
ATOM 2159 C CA . MET A 1 279 ? -13.539 29.141 13.625 1 97.12 279 MET A CA 1
ATOM 2160 C C . MET A 1 279 ? -14.789 30.031 13.664 1 97.12 279 MET A C 1
ATOM 2162 O O . MET A 1 279 ? -15.914 29.531 13.625 1 97.12 279 MET A O 1
ATOM 2166 N N . PRO A 1 280 ? -14.531 31.281 13.594 1 94.44 280 PRO A N 1
ATOM 2167 C CA . PRO A 1 280 ? -15.68 32.188 13.633 1 94.44 280 PRO A CA 1
ATOM 2168 C C . PRO A 1 280 ? -16.656 31.953 12.477 1 94.44 280 PRO A C 1
ATOM 2170 O O . PRO A 1 280 ? -16.234 31.578 11.383 1 94.44 280 PRO A O 1
ATOM 2173 N N . GLN A 1 281 ? -17.953 32.125 12.617 1 89.31 281 GLN A N 1
ATOM 2174 C CA . GLN A 1 281 ? -19.016 31.875 11.641 1 89.31 281 GLN A CA 1
ATOM 2175 C C . GLN A 1 281 ? -18.812 32.719 10.391 1 89.31 281 GLN A C 1
ATOM 2177 O O . GLN A 1 281 ? -19 32.25 9.266 1 89.31 281 GLN A O 1
ATOM 2182 N N . HIS A 1 282 ? -18.469 33.969 10.539 1 87.81 282 HIS A N 1
ATOM 2183 C CA . HIS A 1 282 ? -18.266 34.844 9.406 1 87.81 282 HIS A CA 1
ATOM 2184 C C . HIS A 1 282 ? -16.797 35.219 9.242 1 87.81 282 HIS A C 1
ATOM 2186 O O . HIS A 1 282 ? -16.422 36.375 9.227 1 87.81 282 HIS A O 1
ATOM 2192 N N . TYR A 1 283 ? -16.047 34.188 9.078 1 92.06 283 TYR A N 1
ATOM 2193 C CA . TYR A 1 283 ? -14.609 34.344 8.898 1 92.06 283 TYR A CA 1
ATOM 2194 C C . TYR A 1 283 ? -14.297 34.938 7.531 1 92.06 283 TYR A C 1
ATOM 2196 O O . TYR A 1 283 ? -14.547 34.312 6.504 1 92.06 283 TYR A O 1
ATOM 2204 N N . SER A 1 284 ? -13.812 36.188 7.469 1 89.19 284 SER A N 1
ATOM 2205 C CA . SER A 1 284 ? -13.586 36.906 6.234 1 89.19 284 SER A CA 1
ATOM 2206 C C . SER A 1 284 ? -12.094 37.125 5.965 1 89.19 284 SER A C 1
ATOM 2208 O O . SER A 1 284 ? -11.266 36.781 6.816 1 89.19 284 SER A O 1
ATOM 2210 N N . ALA A 1 285 ? -11.82 37.688 4.852 1 90.81 285 ALA A N 1
ATOM 2211 C CA . ALA A 1 285 ? -10.445 38.031 4.48 1 90.81 285 ALA A CA 1
ATOM 2212 C C . ALA A 1 285 ? -9.859 39.062 5.414 1 90.81 285 ALA A C 1
ATOM 2214 O O . ALA A 1 285 ? -8.664 39.062 5.699 1 90.81 285 ALA A O 1
ATOM 2215 N N . THR A 1 286 ? -10.719 39.906 5.824 1 91.62 286 THR A N 1
ATOM 2216 C CA . THR A 1 286 ? -10.266 40.938 6.738 1 91.62 286 THR A CA 1
ATOM 2217 C C . THR A 1 286 ? -9.828 40.344 8.07 1 91.62 286 THR A C 1
ATOM 2219 O O . THR A 1 286 ? -8.773 40.719 8.602 1 91.62 286 THR A O 1
ATOM 2222 N N . GLN A 1 287 ? -10.609 39.5 8.609 1 93.12 287 GLN A N 1
ATOM 2223 C CA . GLN A 1 287 ? -10.234 38.812 9.844 1 93.12 287 GLN A CA 1
ATOM 2224 C C . GLN A 1 287 ? -8.938 38.031 9.672 1 93.12 287 GLN A C 1
ATOM 2226 O O . GLN A 1 287 ? -8.07 38.031 10.555 1 93.12 287 GLN A O 1
ATOM 2231 N N . PHE A 1 288 ? -8.883 37.469 8.578 1 94.75 288 PHE A N 1
ATOM 2232 C CA . PHE A 1 288 ? -7.691 36.688 8.281 1 94.75 288 PHE A CA 1
ATOM 2233 C C . PHE A 1 288 ? -6.453 37.562 8.234 1 94.75 288 PHE A C 1
ATOM 2235 O O . PHE A 1 288 ? -5.418 37.219 8.805 1 94.75 288 PHE A O 1
ATOM 2242 N N . ARG A 1 289 ? -6.523 38.688 7.578 1 94.06 289 ARG A N 1
ATOM 2243 C CA . ARG A 1 289 ? -5.406 39.625 7.5 1 94.06 289 ARG A CA 1
ATOM 2244 C C . ARG A 1 289 ? -5.012 40.125 8.883 1 94.06 289 ARG A C 1
ATOM 2246 O O . ARG A 1 289 ? -3.824 40.312 9.172 1 94.06 289 ARG A O 1
ATOM 2253 N N . ASN A 1 290 ? -6.004 40.344 9.656 1 95.38 290 ASN A N 1
ATOM 2254 C CA . ASN A 1 290 ? -5.715 40.719 11.031 1 95.38 290 ASN A CA 1
ATOM 2255 C C . ASN A 1 290 ? -4.91 39.656 11.758 1 95.38 290 ASN A C 1
ATOM 2257 O O . ASN A 1 290 ? -3.982 39.969 12.508 1 95.38 290 ASN A O 1
ATOM 2261 N N . GLU A 1 291 ? -5.258 38.438 11.586 1 96.69 291 GLU A N 1
ATOM 2262 C CA . GLU A 1 291 ? -4.547 37.344 12.234 1 96.69 291 GLU A CA 1
ATOM 2263 C C . GLU A 1 291 ? -3.109 37.219 11.727 1 96.69 291 GLU A C 1
ATOM 2265 O O . GLU A 1 291 ? -2.199 36.906 12.484 1 96.69 291 GLU A O 1
ATOM 2270 N N . LEU A 1 292 ? -2.918 37.5 10.484 1 96.62 292 LEU A N 1
ATOM 2271 C CA . LEU A 1 292 ? -1.561 37.562 9.953 1 96.62 292 LEU A CA 1
ATOM 2272 C C . LEU A 1 292 ? -0.752 38.656 10.633 1 96.62 292 LEU A C 1
ATOM 2274 O O . LEU A 1 292 ? 0.444 38.5 10.883 1 96.62 292 LEU A O 1
ATOM 2278 N N . ASN A 1 293 ? -1.408 39.75 10.891 1 96.19 293 ASN A N 1
ATOM 2279 C CA . ASN A 1 293 ? -0.744 40.812 11.633 1 96.19 293 ASN A CA 1
ATOM 2280 C C . ASN A 1 293 ? -0.379 40.375 13.047 1 96.19 293 ASN A C 1
ATOM 2282 O O . ASN A 1 293 ? 0.7 40.688 13.547 1 96.19 293 ASN A O 1
ATOM 2286 N N . PHE A 1 294 ? -1.306 39.656 13.688 1 97.62 294 PHE A N 1
ATOM 2287 C CA . PHE A 1 294 ? -1.009 39.125 15.016 1 97.62 294 PHE A CA 1
ATOM 2288 C C . PHE A 1 294 ? 0.192 38.188 14.969 1 97.62 294 PHE A C 1
ATOM 2290 O O . PHE A 1 294 ? 1.016 38.188 15.883 1 97.62 294 PHE A O 1
ATOM 2297 N N . LEU A 1 295 ? 0.274 37.375 13.914 1 97.62 295 LEU A N 1
ATOM 2298 C CA . LEU A 1 295 ? 1.427 36.5 13.734 1 97.62 295 LEU A CA 1
ATOM 2299 C C . LEU A 1 295 ? 2.711 37.312 13.594 1 97.62 295 LEU A C 1
ATOM 2301 O O . LEU A 1 295 ? 3.73 37 14.203 1 97.62 295 LEU A O 1
ATOM 2305 N N . ARG A 1 296 ? 2.652 38.375 12.82 1 96.19 296 ARG A N 1
ATOM 2306 C CA . ARG A 1 296 ? 3.811 39.25 12.648 1 96.19 296 ARG A CA 1
ATOM 2307 C C . ARG A 1 296 ? 4.262 39.812 13.984 1 96.19 296 ARG A C 1
ATOM 2309 O O . ARG A 1 296 ? 5.461 39.875 14.266 1 96.19 296 ARG A O 1
ATOM 2316 N N . ASP A 1 297 ? 3.33 40.219 14.742 1 96.44 297 ASP A N 1
ATOM 2317 C CA . ASP A 1 297 ? 3.635 40.75 16.062 1 96.44 297 ASP A CA 1
ATOM 2318 C C . ASP A 1 297 ? 4.277 39.688 16.953 1 96.44 297 ASP A C 1
ATOM 2320 O O . ASP A 1 297 ? 5.219 40 17.688 1 96.44 297 ASP A O 1
ATOM 2324 N N . ALA A 1 298 ? 3.736 38.531 16.906 1 96.81 298 ALA A N 1
ATOM 2325 C CA . ALA A 1 298 ? 4.293 37.438 17.703 1 96.81 298 ALA A CA 1
ATOM 2326 C C . ALA A 1 298 ? 5.723 37.125 17.266 1 96.81 298 ALA A C 1
ATOM 2328 O O . ALA A 1 298 ? 6.59 36.875 18.109 1 96.81 298 ALA A O 1
ATOM 2329 N N . VAL A 1 299 ? 5.945 37.094 15.977 1 95.62 299 VAL A N 1
ATOM 2330 C CA . VAL A 1 299 ? 7.281 36.844 15.445 1 95.62 299 VAL A CA 1
ATOM 2331 C C . VAL A 1 299 ? 8.234 37.969 15.898 1 95.62 299 VAL A C 1
ATOM 2333 O O . VAL A 1 299 ? 9.375 37.688 16.281 1 95.62 299 VAL A O 1
ATOM 2336 N N . SER A 1 300 ? 7.75 39.156 15.883 1 94.19 300 SER A N 1
ATOM 2337 C CA . SER A 1 300 ? 8.555 40.312 16.297 1 94.19 300 SER A CA 1
ATOM 2338 C C . SER A 1 300 ? 8.984 40.156 17.766 1 94.19 300 SER A C 1
ATOM 2340 O O . SER A 1 300 ? 10.078 40.594 18.141 1 94.19 300 SER A O 1
ATOM 2342 N N . LEU A 1 301 ? 8.125 39.562 18.547 1 93.19 301 LEU A N 1
ATOM 2343 C CA . LEU A 1 301 ? 8.43 39.312 19.953 1 93.19 301 LEU A CA 1
ATOM 2344 C C . LEU A 1 301 ? 9.625 38.375 20.094 1 93.19 301 LEU A C 1
ATOM 2346 O O . LEU A 1 301 ? 10.32 38.406 21.109 1 93.19 301 LEU A O 1
ATOM 2350 N N . CYS A 1 302 ? 9.789 37.562 19.156 1 92.31 302 CYS A N 1
ATOM 2351 C CA . CYS A 1 302 ? 10.82 36.531 19.25 1 92.31 302 CYS A CA 1
ATOM 2352 C C . CYS A 1 302 ? 12.141 37.031 18.688 1 92.31 302 CYS A C 1
ATOM 2354 O O . CYS A 1 302 ? 13.164 36.344 18.797 1 92.31 302 CYS A O 1
ATOM 2356 N N . ILE A 1 303 ? 12.062 38.219 18.062 1 89.5 303 ILE A N 1
ATOM 2357 C CA . ILE A 1 303 ? 13.305 38.781 17.531 1 89.5 303 ILE A CA 1
ATOM 2358 C C . ILE A 1 303 ? 14.289 39.031 18.672 1 89.5 303 ILE A C 1
ATOM 2360 O O . ILE A 1 303 ? 13.938 39.625 19.688 1 89.5 303 ILE A O 1
ATOM 2364 N N . GLY A 1 304 ? 15.562 38.469 18.625 1 87.81 304 GLY A N 1
ATOM 2365 C CA . GLY A 1 304 ? 16.547 38.531 19.703 1 87.81 304 GLY A CA 1
ATOM 2366 C C . GLY A 1 304 ? 16.703 37.219 20.438 1 87.81 304 GLY A C 1
ATOM 2367 O O . GLY A 1 304 ? 17.219 36.25 19.875 1 87.81 304 GLY A O 1
ATOM 2368 N N . LYS A 1 305 ? 16.062 37.188 21.656 1 82.75 305 LYS A N 1
ATOM 2369 C CA . LYS A 1 305 ? 16.266 36 22.516 1 82.75 305 LYS A CA 1
ATOM 2370 C C . LYS A 1 305 ? 15.602 34.781 21.922 1 82.75 305 LYS A C 1
ATOM 2372 O O . LYS A 1 305 ? 16.078 33.656 22.141 1 82.75 305 LYS A O 1
ATOM 2377 N N . GLY A 1 306 ? 14.562 34.969 21.25 1 88.81 306 GLY A N 1
ATOM 2378 C CA . GLY A 1 306 ? 13.836 33.844 20.672 1 88.81 306 GLY A CA 1
ATOM 2379 C C . GLY A 1 306 ? 14.062 33.688 19.172 1 88.81 306 GLY A C 1
ATOM 2380 O O . GLY A 1 306 ? 13.258 33.094 18.484 1 88.81 306 GLY A O 1
ATOM 2381 N N . GLY A 1 307 ? 15.133 34.25 18.672 1 88.56 307 GLY A N 1
ATOM 2382 C CA . GLY A 1 307 ? 15.398 34.25 17.25 1 88.56 307 GLY A CA 1
ATOM 2383 C C . GLY A 1 307 ? 15.484 32.844 16.656 1 88.56 307 GLY A C 1
ATOM 2384 O O . GLY A 1 307 ? 15.18 32.656 15.469 1 88.56 307 GLY A O 1
ATOM 2385 N N . HIS A 1 308 ? 15.891 31.875 17.453 1 84.12 308 HIS A N 1
ATOM 2386 C CA . HIS A 1 308 ? 16.031 30.5 16.984 1 84.12 308 HIS A CA 1
ATOM 2387 C C . HIS A 1 308 ? 14.688 29.875 16.688 1 84.12 308 HIS A C 1
ATOM 2389 O O . HIS A 1 308 ? 14.609 28.828 16.031 1 84.12 308 HIS A O 1
ATOM 2395 N N . LEU A 1 309 ? 13.594 30.484 17.125 1 89.31 309 LEU A N 1
ATOM 2396 C CA . LEU A 1 309 ? 12.258 29.938 16.938 1 89.31 309 LEU A CA 1
ATOM 2397 C C . LEU A 1 309 ? 11.68 30.375 15.594 1 89.31 309 LEU A C 1
ATOM 2399 O O . LEU A 1 309 ? 10.664 29.844 15.141 1 89.31 309 LEU A O 1
ATOM 2403 N N . ILE A 1 310 ? 12.297 31.312 15 1 91 310 ILE A N 1
ATOM 2404 C CA . ILE A 1 310 ? 11.734 31.922 13.797 1 91 310 ILE A CA 1
ATOM 2405 C C . ILE A 1 310 ? 12.109 31.094 12.57 1 91 310 ILE A C 1
ATOM 2407 O O . ILE A 1 310 ? 13.258 30.672 12.438 1 91 310 ILE A O 1
ATOM 2411 N N . GLY A 1 311 ? 11.109 30.734 11.789 1 89.69 311 GLY A N 1
ATOM 2412 C CA . GLY A 1 311 ? 11.289 30.047 10.516 1 89.69 311 GLY A CA 1
ATOM 2413 C C . GLY A 1 311 ? 10.648 30.766 9.352 1 89.69 311 GLY A C 1
ATOM 2414 O O . GLY A 1 311 ? 9.883 31.719 9.547 1 89.69 311 GLY A O 1
ATOM 2415 N N . THR A 1 312 ? 11.055 30.359 8.164 1 91.75 312 THR A N 1
ATOM 2416 C CA . THR A 1 312 ? 10.555 31 6.957 1 91.75 312 THR A CA 1
ATOM 2417 C C . THR A 1 312 ? 9.93 29.984 6.016 1 91.75 312 THR A C 1
ATOM 2419 O O . THR A 1 312 ? 10.484 28.891 5.809 1 91.75 312 THR A O 1
ATOM 2422 N N . LEU A 1 313 ? 8.812 30.328 5.453 1 93.19 313 LEU A N 1
ATOM 2423 C CA . LEU A 1 313 ? 8.094 29.5 4.5 1 93.19 313 LEU A CA 1
ATOM 2424 C C . LEU A 1 313 ? 8.539 29.781 3.074 1 93.19 313 LEU A C 1
ATOM 2426 O O . LEU A 1 313 ? 8.758 30.938 2.709 1 93.19 313 LEU A O 1
ATOM 2430 N N . SER A 1 314 ? 8.664 28.75 2.258 1 88.94 314 SER A N 1
ATOM 2431 C CA . SER A 1 314 ? 9.141 28.906 0.887 1 88.94 314 SER A CA 1
ATOM 2432 C C . SER A 1 314 ? 7.984 28.859 -0.108 1 88.94 314 SER A C 1
ATOM 2434 O O . SER A 1 314 ? 8.031 29.516 -1.147 1 88.94 314 SER A O 1
ATOM 2436 N N . PHE A 1 315 ? 6.953 28.141 0.108 1 90.88 315 PHE A N 1
ATOM 2437 C CA . PHE A 1 315 ? 5.777 27.938 -0.73 1 90.88 315 PHE A CA 1
ATOM 2438 C C . PHE A 1 315 ? 6.184 27.484 -2.125 1 90.88 315 PHE A C 1
ATOM 2440 O O . PHE A 1 315 ? 5.602 27.906 -3.121 1 90.88 315 PHE A O 1
ATOM 2447 N N . THR A 1 316 ? 7.246 26.625 -2.26 1 88.38 316 THR A N 1
ATOM 2448 C CA . THR A 1 316 ? 7.766 26.172 -3.549 1 88.38 316 THR A CA 1
ATOM 2449 C C . THR A 1 316 ? 6.887 25.062 -4.133 1 88.38 316 THR A C 1
ATOM 2451 O O . THR A 1 316 ? 6.969 24.766 -5.324 1 88.38 316 THR A O 1
ATOM 2454 N N . GLY A 1 317 ? 6.16 24.5 -3.279 1 91.06 317 GLY A N 1
ATOM 2455 C CA . GLY A 1 317 ? 5.383 23.344 -3.717 1 91.06 317 GLY A CA 1
ATOM 2456 C C . GLY A 1 317 ? 6.191 22.062 -3.775 1 91.06 317 GLY A C 1
ATOM 2457 O O . GLY A 1 317 ? 5.672 21.016 -4.148 1 91.06 317 GLY A O 1
ATOM 2458 N N . ARG A 1 318 ? 7.434 22.141 -3.447 1 91.69 318 ARG A N 1
ATOM 2459 C CA . ARG A 1 318 ? 8.297 20.969 -3.396 1 91.69 318 ARG A CA 1
ATOM 2460 C C . ARG A 1 318 ? 8.391 20.422 -1.979 1 91.69 318 ARG A C 1
ATOM 2462 O O . ARG A 1 318 ? 8.344 21.172 -1.008 1 91.69 318 ARG A O 1
ATOM 2469 N N . GLY A 1 319 ? 8.43 19.141 -1.921 1 92.94 319 GLY A N 1
ATOM 2470 C CA . GLY A 1 319 ? 8.484 18.5 -0.614 1 92.94 319 GLY A CA 1
ATOM 2471 C C . GLY A 1 319 ? 9.766 17.719 -0.382 1 92.94 319 GLY A C 1
ATOM 2472 O O . GLY A 1 319 ? 10.719 17.828 -1.162 1 92.94 319 GLY A O 1
ATOM 2473 N N . MET A 1 320 ? 9.812 17.094 0.789 1 93.31 320 MET A N 1
ATOM 2474 C CA . MET A 1 320 ? 10.969 16.312 1.213 1 93.31 320 MET A CA 1
ATOM 2475 C C . MET A 1 320 ? 10.602 14.844 1.404 1 93.31 320 MET A C 1
ATOM 2477 O O . MET A 1 320 ? 9.43 14.516 1.622 1 93.31 320 MET A O 1
ATOM 2481 N N . PRO A 1 321 ? 11.617 13.969 1.364 1 94.31 321 PRO A N 1
ATOM 2482 C CA . PRO A 1 321 ? 11.367 12.539 1.574 1 94.31 321 PRO A CA 1
ATOM 2483 C C . PRO A 1 321 ? 10.75 12.242 2.941 1 94.31 321 PRO A C 1
ATOM 2485 O O . PRO A 1 321 ? 10.195 11.164 3.152 1 94.31 321 PRO A O 1
ATOM 2488 N N . SER A 1 322 ? 10.797 13.234 3.812 1 93.62 322 SER A N 1
ATOM 2489 C CA . SER A 1 322 ? 10.227 13.055 5.145 1 93.62 322 SER A CA 1
ATOM 2490 C C . SER A 1 322 ? 8.734 12.742 5.074 1 93.62 322 SER A C 1
ATOM 2492 O O . SER A 1 322 ? 8.18 12.156 6.004 1 93.62 322 SER A O 1
ATOM 2494 N N . MET A 1 323 ? 8.094 13.07 3.938 1 94.81 323 MET A N 1
ATOM 2495 C CA . MET A 1 323 ? 6.668 12.82 3.762 1 94.81 323 MET A CA 1
ATOM 2496 C C . MET A 1 323 ? 6.379 11.328 3.695 1 94.81 323 MET A C 1
ATOM 2498 O O . MET A 1 323 ? 5.23 10.906 3.836 1 94.81 323 MET A O 1
ATOM 2502 N N . LEU A 1 324 ? 7.379 10.531 3.492 1 93.62 324 LEU A N 1
ATOM 2503 C CA . LEU A 1 324 ? 7.199 9.102 3.266 1 93.62 324 LEU A CA 1
ATOM 2504 C C . LEU A 1 324 ? 7.219 8.336 4.582 1 93.62 324 LEU A C 1
ATOM 2506 O O . LEU A 1 324 ? 7.078 7.113 4.598 1 93.62 324 LEU A O 1
ATOM 2510 N N . VAL A 1 325 ? 7.348 9.078 5.711 1 93.06 325 VAL A N 1
ATOM 2511 C CA . VAL A 1 325 ? 7.324 8.469 7.039 1 93.06 325 VAL A CA 1
ATOM 2512 C C . VAL A 1 325 ? 5.879 8.297 7.504 1 93.06 325 VAL A C 1
ATOM 2514 O O . VAL A 1 325 ? 5.059 9.203 7.355 1 93.06 325 VAL A O 1
ATOM 2517 N N . SER A 1 326 ? 5.578 7.062 7.945 1 89.62 326 SER A N 1
ATOM 2518 C CA . SER A 1 326 ? 4.262 6.746 8.492 1 89.62 326 SER A CA 1
ATOM 2519 C C . SER A 1 326 ? 4.316 6.57 10 1 89.62 326 SER A C 1
ATOM 2521 O O . SER A 1 326 ? 5.293 6.043 10.539 1 89.62 326 SER A O 1
ATOM 2523 N N . SER A 1 327 ? 3.293 7.062 10.672 1 79.94 327 SER A N 1
ATOM 2524 C CA . SER A 1 327 ? 3.18 6.922 12.117 1 79.94 327 SER A CA 1
ATOM 2525 C C . SER A 1 327 ? 1.872 6.242 12.508 1 79.94 327 SER A C 1
ATOM 2527 O O . SER A 1 327 ? 0.815 6.551 11.953 1 79.94 327 SER A O 1
ATOM 2529 N N . TYR A 1 328 ? 2.035 4.992 13.242 1 65.44 328 TYR A N 1
ATOM 2530 C CA . TYR A 1 328 ? 0.884 4.215 13.688 1 65.44 328 TYR A CA 1
ATOM 2531 C C . TYR A 1 328 ? 0.615 4.445 15.172 1 65.44 328 TYR A C 1
ATOM 2533 O O . TYR A 1 328 ? 1.516 4.305 16 1 65.44 328 TYR A O 1
ATOM 2541 N N . GLY A 1 329 ? 0.314 5.414 15.82 1 56.19 329 GLY A N 1
ATOM 2542 C CA . GLY A 1 329 ? 0.093 5.582 17.25 1 56.19 329 GLY A CA 1
ATOM 2543 C C . GLY A 1 329 ? -0.745 6.801 17.578 1 56.19 329 GLY A C 1
ATOM 2544 O O . GLY A 1 329 ? -0.93 7.684 16.734 1 56.19 329 GLY A O 1
ATOM 2545 N N . HIS A 1 330 ? -1.695 6.5 18.453 1 54 330 HIS A N 1
ATOM 2546 C CA . HIS A 1 330 ? -2.775 7.324 18.984 1 54 330 HIS A CA 1
ATOM 2547 C C . HIS A 1 330 ? -2.236 8.414 19.906 1 54 330 HIS A C 1
ATOM 2549 O O . HIS A 1 330 ? -1.838 8.133 21.047 1 54 330 HIS A O 1
ATOM 2555 N N . SER A 1 331 ? -1.462 9.25 19.453 1 51.03 331 SER A N 1
ATOM 2556 C CA . SER A 1 331 ? -1.12 10.273 20.438 1 51.03 331 SER A CA 1
ATOM 2557 C C . SER A 1 331 ? -2.344 11.094 20.828 1 51.03 331 SER A C 1
ATOM 2559 O O . SER A 1 331 ? -3.135 11.492 19.969 1 51.03 331 SER A O 1
ATOM 2561 N N . VAL A 1 332 ? -3.049 10.75 22 1 49.66 332 VAL A N 1
ATOM 2562 C CA . VAL A 1 332 ? -4.16 11.484 22.609 1 49.66 332 VAL A CA 1
ATOM 2563 C C . VAL A 1 332 ? -3.68 12.844 23.094 1 49.66 332 VAL A C 1
ATOM 2565 O O . VAL A 1 332 ? -2.68 12.93 23.812 1 49.66 332 VAL A O 1
ATOM 2568 N N . LEU A 1 333 ? -3.814 13.844 22.438 1 48.16 333 LEU A N 1
ATOM 2569 C CA . LEU A 1 333 ? -3.584 15.195 22.922 1 48.16 333 LEU A CA 1
ATOM 2570 C C . LEU A 1 333 ? -4.578 15.555 24.031 1 48.16 333 LEU A C 1
ATOM 2572 O O . LEU A 1 333 ? -5.789 15.398 23.844 1 48.16 333 LEU A O 1
ATOM 2576 N N . ASP A 1 334 ? -4.41 15.25 25.234 1 45.41 334 ASP A N 1
ATOM 2577 C CA . ASP A 1 334 ? -5.254 15.898 26.234 1 45.41 334 ASP A CA 1
ATOM 2578 C C . ASP A 1 334 ? -5.199 17.422 26.094 1 45.41 334 ASP A C 1
ATOM 2580 O O . ASP A 1 334 ? -4.152 18.031 26.312 1 45.41 334 ASP A O 1
ATOM 2584 N N . ASN A 1 335 ? -5.949 17.969 25.266 1 45.03 335 ASN A N 1
ATOM 2585 C CA . ASN A 1 335 ? -6.059 19.375 24.906 1 45.03 335 ASN A CA 1
ATOM 2586 C C . ASN A 1 335 ? -6.27 20.25 26.141 1 45.03 335 ASN A C 1
ATOM 2588 O O . ASN A 1 335 ? -6.492 21.469 26.031 1 45.03 335 ASN A O 1
ATOM 2592 N N . GLU A 1 336 ? -6.871 19.75 27.188 1 43.66 336 GLU A N 1
ATOM 2593 C CA . GLU A 1 336 ? -7.109 20.812 28.156 1 43.66 336 GLU A CA 1
ATOM 2594 C C . GLU A 1 336 ? -5.812 21.547 28.516 1 43.66 336 GLU A C 1
ATOM 2596 O O . GLU A 1 336 ? -5.809 22.766 28.672 1 43.66 336 GLU A O 1
ATOM 2601 N N . ASP A 1 337 ? -4.871 20.766 29.312 1 42.25 337 ASP A N 1
ATOM 2602 C CA . ASP A 1 337 ? -3.627 21.391 29.734 1 42.25 337 ASP A CA 1
ATOM 2603 C C . ASP A 1 337 ? -2.562 21.312 28.641 1 42.25 337 ASP A C 1
ATOM 2605 O O . ASP A 1 337 ? -2.596 20.406 27.812 1 42.25 337 ASP A O 1
ATOM 2609 N N . MET A 1 338 ? -1.866 22.391 28.359 1 41.12 338 MET A N 1
ATOM 2610 C CA . MET A 1 338 ? -0.788 22.781 27.453 1 41.12 338 MET A CA 1
ATOM 2611 C C . MET A 1 338 ? 0.052 21.562 27.062 1 41.12 338 MET A C 1
ATOM 2613 O O . MET A 1 338 ? 0.855 21.625 26.125 1 41.12 338 MET A O 1
ATOM 2617 N N . TYR A 1 339 ? 0.41 20.734 28.141 1 39.47 339 TYR A N 1
ATOM 2618 C CA . TYR A 1 339 ? 1.499 19.781 28 1 39.47 339 TYR A CA 1
ATOM 2619 C C . TYR A 1 339 ? 1.042 18.547 27.234 1 39.47 339 TYR A C 1
ATOM 2621 O O . TYR A 1 339 ? 0.041 17.922 27.594 1 39.47 339 TYR A O 1
ATOM 2629 N N . TRP A 1 340 ? 1.073 18.672 26.047 1 45.91 340 TRP A N 1
ATOM 2630 C CA . TRP A 1 340 ? 0.913 17.453 25.25 1 45.91 340 TRP A CA 1
ATOM 2631 C C . TRP A 1 340 ? 1.427 16.234 26 1 45.91 340 TRP A C 1
ATOM 2633 O O . TRP A 1 340 ? 2.621 16.141 26.297 1 45.91 340 TRP A O 1
ATOM 2643 N N . ASP A 1 341 ? 0.834 15.844 27.125 1 40.78 341 ASP A N 1
ATOM 2644 C CA . ASP A 1 341 ? 1.345 14.586 27.672 1 40.78 341 ASP A CA 1
ATOM 2645 C C . ASP A 1 341 ? 1.376 13.5 26.594 1 40.78 341 ASP A C 1
ATOM 2647 O O . ASP A 1 341 ? 0.365 12.844 26.344 1 40.78 341 ASP A O 1
ATOM 2651 N N . MET A 1 342 ? 1.759 13.766 25.531 1 46.28 342 MET A N 1
ATOM 2652 C CA . MET A 1 342 ? 2.062 12.609 24.703 1 46.28 342 MET A CA 1
ATOM 2653 C C . MET A 1 342 ? 2.582 11.453 25.562 1 46.28 342 MET A C 1
ATOM 2655 O O . MET A 1 342 ? 3.549 11.609 26.297 1 46.28 342 MET A O 1
ATOM 2659 N N . THR A 1 343 ? 1.737 10.867 26.344 1 43.59 343 THR A N 1
ATOM 2660 C CA . THR A 1 343 ? 2.271 9.672 26.984 1 43.59 343 THR A CA 1
ATOM 2661 C C . THR A 1 343 ? 3.324 9.008 26.094 1 43.59 343 THR A C 1
ATOM 2663 O O . THR A 1 343 ? 3.066 8.719 24.938 1 43.59 343 THR A O 1
ATOM 2666 N N . ASP A 1 344 ? 4.5 9.383 26.297 1 48.72 344 ASP A N 1
ATOM 2667 C CA . ASP A 1 344 ? 5.801 9.234 25.641 1 48.72 344 ASP A CA 1
ATOM 2668 C C . ASP A 1 344 ? 6.086 7.777 25.312 1 48.72 344 ASP A C 1
ATOM 2670 O O . ASP A 1 344 ? 6.766 7.078 26.062 1 48.72 344 ASP A O 1
ATOM 2674 N N . SER A 1 345 ? 5.238 6.953 25.281 1 54.41 345 SER A N 1
ATOM 2675 C CA . SER A 1 345 ? 5.855 5.703 24.844 1 54.41 345 SER A CA 1
ATOM 2676 C C . SER A 1 345 ? 6.301 5.785 23.391 1 54.41 345 SER A C 1
ATOM 2678 O O . SER A 1 345 ? 5.68 6.477 22.578 1 54.41 345 SER A O 1
ATOM 2680 N N . PRO A 1 346 ? 7.535 5.484 23.297 1 62.62 346 PRO A N 1
ATOM 2681 C CA . PRO A 1 346 ? 7.996 5.398 21.906 1 62.62 346 PRO A CA 1
ATOM 2682 C C . PRO A 1 346 ? 6.969 4.758 20.984 1 62.62 346 PRO A C 1
ATOM 2684 O O . PRO A 1 346 ? 6.277 3.812 21.391 1 62.62 346 PRO A O 1
ATOM 2687 N N . GLU A 1 347 ? 6.676 5.555 20.047 1 74.25 347 GLU A N 1
ATOM 2688 C CA . GLU A 1 347 ? 5.832 5.027 18.984 1 74.25 347 GLU A CA 1
ATOM 2689 C C . GLU A 1 347 ? 6.676 4.484 17.828 1 74.25 347 GLU A C 1
ATOM 2691 O O . GLU A 1 347 ? 7.812 4.91 17.625 1 74.25 347 GLU A O 1
ATOM 2696 N N . ASP A 1 348 ? 6.141 3.484 17.25 1 77.31 348 ASP A N 1
ATOM 2697 C CA . ASP A 1 348 ? 6.809 2.965 16.062 1 77.31 348 ASP A CA 1
ATOM 2698 C C . ASP A 1 348 ? 6.426 3.771 14.82 1 77.31 348 ASP A C 1
ATOM 2700 O O . ASP A 1 348 ? 5.242 4.02 14.578 1 77.31 348 ASP A O 1
ATOM 2704 N N . HIS A 1 349 ? 7.445 4.23 14.234 1 87 349 HIS A N 1
ATOM 2705 C CA . HIS A 1 349 ? 7.301 4.906 12.953 1 87 349 HIS A CA 1
ATOM 2706 C C . HIS A 1 349 ? 7.898 4.078 11.82 1 87 349 HIS A C 1
ATOM 2708 O O . HIS A 1 349 ? 8.797 3.268 12.047 1 87 349 HIS A O 1
ATOM 2714 N N . TYR A 1 350 ? 7.293 4.254 10.727 1 88.38 350 TYR A N 1
ATOM 2715 C CA . TYR A 1 350 ? 7.719 3.457 9.578 1 88.38 350 TYR A CA 1
ATOM 2716 C C . TYR A 1 350 ? 7.852 4.324 8.328 1 88.38 350 TYR A C 1
ATOM 2718 O O . TYR A 1 350 ? 7.336 5.441 8.289 1 88.38 350 TYR A O 1
ATOM 2726 N N . ALA A 1 351 ? 8.641 3.842 7.418 1 91.06 351 ALA A N 1
ATOM 2727 C CA . ALA A 1 351 ? 8.727 4.465 6.102 1 91.06 351 ALA A CA 1
ATOM 2728 C C . ALA A 1 351 ? 8.695 3.416 4.992 1 91.06 351 ALA A C 1
ATOM 2730 O O . ALA A 1 351 ? 9.242 2.32 5.156 1 91.06 351 ALA A O 1
ATOM 2731 N N . PHE A 1 352 ? 8.023 3.709 3.928 1 86.88 352 PHE A N 1
ATOM 2732 C CA . PHE A 1 352 ? 7.914 2.734 2.85 1 86.88 352 PHE A CA 1
ATOM 2733 C C . PHE A 1 352 ? 9.047 2.908 1.843 1 86.88 352 PHE A C 1
ATOM 2735 O O . PHE A 1 352 ? 9.062 2.252 0.799 1 86.88 352 PHE A O 1
ATOM 2742 N N . SER A 1 353 ? 9.984 3.787 2.135 1 89.75 353 SER A N 1
ATOM 2743 C CA . SER A 1 353 ? 11.227 3.982 1.396 1 89.75 353 SER A CA 1
ATOM 2744 C C . SER A 1 353 ? 12.414 4.145 2.342 1 89.75 353 SER A C 1
ATOM 2746 O O . SER A 1 353 ? 12.258 4.637 3.461 1 89.75 353 SER A O 1
ATOM 2748 N N . PRO A 1 354 ? 13.57 3.623 1.859 1 88.5 354 PRO A N 1
ATOM 2749 C CA . PRO A 1 354 ? 14.75 3.943 2.664 1 88.5 354 PRO A CA 1
ATOM 2750 C C . PRO A 1 354 ? 15.016 5.445 2.752 1 88.5 354 PRO A C 1
ATOM 2752 O O . PRO A 1 354 ? 15.031 6.133 1.729 1 88.5 354 PRO A O 1
ATOM 2755 N N . LEU A 1 355 ? 15.125 5.875 3.984 1 91.44 355 LEU A N 1
ATOM 2756 C CA . LEU A 1 355 ? 15.336 7.297 4.234 1 91.44 355 LEU A CA 1
ATOM 2757 C C . LEU A 1 355 ? 16.516 7.508 5.188 1 91.44 355 LEU A C 1
ATOM 2759 O O . LEU A 1 355 ? 16.844 6.617 5.969 1 91.44 355 LEU A O 1
ATOM 2763 N N . SER A 1 356 ? 17.109 8.672 5.043 1 87.75 356 SER A N 1
ATOM 2764 C CA . SER A 1 356 ? 18.125 9.055 6.027 1 87.75 356 SER A CA 1
ATOM 2765 C C . SER A 1 356 ? 17.484 9.297 7.395 1 87.75 356 SER A C 1
ATOM 2767 O O . SER A 1 356 ? 16.281 9.57 7.496 1 87.75 356 SER A O 1
ATOM 2769 N N . SER A 1 357 ? 18.312 9.211 8.43 1 84.12 357 SER A N 1
ATOM 2770 C CA . SER A 1 357 ? 17.828 9.461 9.789 1 84.12 357 SER A CA 1
ATOM 2771 C C . SER A 1 357 ? 17.25 10.859 9.93 1 84.12 357 SER A C 1
ATOM 2773 O O . SER A 1 357 ? 16.281 11.062 10.664 1 84.12 357 SER A O 1
ATOM 2775 N N . GLN A 1 358 ? 17.797 11.789 9.195 1 85.44 358 GLN A N 1
ATOM 2776 C CA . GLN A 1 358 ? 17.297 13.164 9.242 1 85.44 358 GLN A CA 1
ATOM 2777 C C . GLN A 1 358 ? 15.891 13.266 8.68 1 85.44 358 GLN A C 1
ATOM 2779 O O . GLN A 1 358 ? 15.023 13.906 9.281 1 85.44 358 GLN A O 1
ATOM 2784 N N . HIS A 1 359 ? 15.703 12.555 7.609 1 90.62 359 HIS A N 1
ATOM 2785 C CA . HIS A 1 359 ? 14.375 12.594 7 1 90.62 359 HIS A CA 1
ATOM 2786 C C . HIS A 1 359 ? 13.359 11.828 7.836 1 90.62 359 HIS A C 1
ATOM 2788 O O . HIS A 1 359 ? 12.188 12.219 7.914 1 90.62 359 HIS A O 1
ATOM 2794 N N . ILE A 1 360 ? 13.844 10.812 8.453 1 90.31 360 ILE A N 1
ATOM 2795 C CA . ILE A 1 360 ? 12.969 10.055 9.344 1 90.31 360 ILE A CA 1
ATOM 2796 C C . ILE A 1 360 ? 12.547 10.93 10.516 1 90.31 360 ILE A C 1
ATOM 2798 O O . ILE A 1 360 ? 11.359 11.023 10.844 1 90.31 360 ILE A O 1
ATOM 2802 N N . GLY A 1 361 ? 13.5 11.57 11.086 1 87.75 361 GLY A N 1
ATOM 2803 C CA . GLY A 1 361 ? 13.203 12.461 12.203 1 87.75 361 GLY A CA 1
ATOM 2804 C C . GLY A 1 361 ? 12.242 13.57 11.836 1 87.75 361 GLY A C 1
ATOM 2805 O O . GLY A 1 361 ? 11.297 13.852 12.57 1 87.75 361 GLY A O 1
ATOM 2806 N N . LEU A 1 362 ? 12.477 14.203 10.711 1 90.69 362 LEU A N 1
ATOM 2807 C CA . LEU A 1 362 ? 11.594 15.273 10.25 1 90.69 362 LEU A CA 1
ATOM 2808 C C . LEU A 1 362 ? 10.188 14.742 9.977 1 90.69 362 LEU A C 1
ATOM 2810 O O . LEU A 1 362 ? 9.195 15.406 10.281 1 90.69 362 LEU A O 1
ATOM 2814 N N . GLY A 1 363 ? 10.125 13.578 9.359 1 92.44 363 GLY A N 1
ATOM 2815 C CA . GLY A 1 363 ? 8.828 12.961 9.102 1 92.44 363 GLY A CA 1
ATOM 2816 C C . GLY A 1 363 ? 8.039 12.695 10.367 1 92.44 363 GLY A C 1
ATOM 2817 O O . GLY A 1 363 ? 6.82 12.898 10.398 1 92.44 363 GLY A O 1
ATOM 2818 N N . ILE A 1 364 ? 8.766 12.25 11.391 1 87.5 364 ILE A N 1
ATOM 2819 C CA . ILE A 1 364 ? 8.117 11.977 12.664 1 87.5 364 ILE A CA 1
ATOM 2820 C C . ILE A 1 364 ? 7.629 13.289 13.281 1 87.5 364 ILE A C 1
ATOM 2822 O O . ILE A 1 364 ? 6.516 13.359 13.805 1 87.5 364 ILE A O 1
ATOM 2826 N N . LEU A 1 365 ? 8.383 14.258 13.18 1 87.69 365 LEU A N 1
ATOM 2827 C CA . LEU A 1 365 ? 8.023 15.562 13.719 1 87.69 365 LEU A CA 1
ATOM 2828 C C . LEU A 1 365 ? 6.762 16.094 13.047 1 87.69 365 LEU A C 1
ATOM 2830 O O . LEU A 1 365 ? 5.84 16.562 13.719 1 87.69 365 LEU A O 1
ATOM 2834 N N . CYS A 1 366 ? 6.711 16 11.719 1 91.31 366 CYS A N 1
ATOM 2835 C CA . CYS A 1 366 ? 5.641 16.609 10.938 1 91.31 366 CYS A CA 1
ATOM 2836 C C . CYS A 1 366 ? 4.367 15.781 11.016 1 91.31 366 CYS A C 1
ATOM 2838 O O . CYS A 1 366 ? 3.264 16.312 10.883 1 91.31 366 CYS A O 1
ATOM 2840 N N . ARG A 1 367 ? 4.504 14.477 11.062 1 90.25 367 ARG A N 1
ATOM 2841 C CA . ARG A 1 367 ? 3.412 13.523 11.234 1 90.25 367 ARG A CA 1
ATOM 2842 C C . ARG A 1 367 ? 2.436 13.594 10.062 1 90.25 367 ARG A C 1
ATOM 2844 O O . ARG A 1 367 ? 1.22 13.555 10.266 1 90.25 367 ARG A O 1
ATOM 2851 N N . PHE A 1 368 ? 2.895 13.703 8.859 1 93.25 368 PHE A N 1
ATOM 2852 C CA . PHE A 1 368 ? 2.039 13.742 7.68 1 93.25 368 PHE A CA 1
ATOM 2853 C C . PHE A 1 368 ? 1.56 12.344 7.309 1 93.25 368 PHE A C 1
ATOM 2855 O O . PHE A 1 368 ? 0.632 12.188 6.512 1 93.25 368 PHE A O 1
ATOM 2862 N N . GLY A 1 369 ? 2.207 11.359 7.781 1 91.75 369 GLY A N 1
ATOM 2863 C CA . GLY A 1 369 ? 1.917 10.008 7.34 1 91.75 369 GLY A CA 1
ATOM 2864 C C . GLY A 1 369 ? 1.119 9.211 8.352 1 91.75 369 GLY A C 1
ATOM 2865 O O . GLY A 1 369 ? 1.345 8.008 8.523 1 91.75 369 GLY A O 1
ATOM 2866 N N . GLU A 1 370 ? 0.219 9.828 9.039 1 86.06 370 GLU A N 1
ATOM 2867 C CA . GLU A 1 370 ? -0.659 9.109 9.961 1 86.06 370 GLU A CA 1
ATOM 2868 C C . GLU A 1 370 ? -1.774 8.391 9.203 1 86.06 370 GLU A C 1
ATOM 2870 O O . GLU A 1 370 ? -2.084 8.742 8.062 1 86.06 370 GLU A O 1
ATOM 2875 N N . GLN A 1 371 ? -2.281 7.281 9.789 1 76.69 371 GLN A N 1
ATOM 2876 C CA . GLN A 1 371 ? -3.418 6.574 9.211 1 76.69 371 GLN A CA 1
ATOM 2877 C C . GLN A 1 371 ? -4.691 6.82 10.016 1 76.69 371 GLN A C 1
ATOM 2879 O O . GLN A 1 371 ? -4.684 6.711 11.242 1 76.69 371 GLN A O 1
ATOM 2884 N N . SER A 1 372 ? -5.695 7.305 9.211 1 70.25 372 SER A N 1
ATOM 2885 C CA . SER A 1 372 ? -6.98 7.48 9.875 1 70.25 372 SER A CA 1
ATOM 2886 C C . SER A 1 372 ? -7.629 6.137 10.195 1 70.25 372 SER A C 1
ATOM 2888 O O . SER A 1 372 ? -7.562 5.207 9.391 1 70.25 372 SER A O 1
ATOM 2890 N N . GLY A 1 373 ? -7.879 5.824 11.406 1 59.88 373 GLY A N 1
ATOM 2891 C CA . GLY A 1 373 ? -8.578 4.609 11.797 1 59.88 373 GLY A CA 1
ATOM 2892 C C . GLY A 1 373 ? -10.086 4.77 11.82 1 59.88 373 GLY A C 1
ATOM 2893 O O . GLY A 1 373 ? -10.773 4.078 12.578 1 59.88 373 GLY A O 1
ATOM 2894 N N . PHE A 1 374 ? -10.664 5.645 10.922 1 57.59 374 PHE A N 1
ATOM 2895 C CA . PHE A 1 374 ? -12.07 5.98 11.102 1 57.59 374 PHE A CA 1
ATOM 2896 C C . PHE A 1 374 ? -12.906 4.719 11.297 1 57.59 374 PHE A C 1
ATOM 2898 O O . PHE A 1 374 ? -12.742 3.74 10.562 1 57.59 374 PHE A O 1
ATOM 2905 N N . PRO A 1 375 ? -13.57 4.559 12.445 1 48.53 375 PRO A N 1
ATOM 2906 C CA . PRO A 1 375 ? -14.305 3.398 12.961 1 48.53 375 PRO A CA 1
ATOM 2907 C C . PRO A 1 375 ? -15.414 2.943 12.023 1 48.53 375 PRO A C 1
ATOM 2909 O O . PRO A 1 375 ? -15.945 1.836 12.172 1 48.53 375 PRO A O 1
ATOM 2912 N N . ASN A 1 376 ? -15.992 3.783 11.281 1 46.66 376 ASN A N 1
ATOM 2913 C CA . ASN A 1 376 ? -17.172 3.221 10.641 1 46.66 376 ASN A CA 1
ATOM 2914 C C . ASN A 1 376 ? -16.797 2.283 9.492 1 46.66 376 ASN A C 1
ATOM 2916 O O . ASN A 1 376 ? -15.812 2.51 8.797 1 46.66 376 ASN A O 1
ATOM 2920 N N . SER A 1 377 ? -17.422 1.168 9.523 1 47.03 377 SER A N 1
ATOM 2921 C CA . SER A 1 377 ? -17.219 0.03 8.633 1 47.03 377 SER A CA 1
ATOM 2922 C C . SER A 1 377 ? -17.047 0.483 7.188 1 47.03 377 SER A C 1
ATOM 2924 O O . SER A 1 377 ? -16.141 0.015 6.492 1 47.03 377 SER A O 1
ATOM 2926 N N . GLU A 1 378 ? -18.047 1.366 6.777 1 48.31 378 GLU A N 1
ATOM 2927 C CA . GLU A 1 378 ? -18.062 1.757 5.371 1 48.31 378 GLU A CA 1
ATOM 2928 C C . GLU A 1 378 ? -16.875 2.664 5.047 1 48.31 378 GLU A C 1
ATOM 2930 O O . GLU A 1 378 ? -16.266 2.555 3.977 1 48.31 378 GLU A O 1
ATOM 2935 N N . SER A 1 379 ? -16.641 3.461 6.004 1 48.66 379 SER A N 1
ATOM 2936 C CA . SER A 1 379 ? -15.578 4.445 5.84 1 48.66 379 SER A CA 1
ATOM 2937 C C . SER A 1 379 ? -14.203 3.797 5.953 1 48.66 379 SER A C 1
ATOM 2939 O O . SER A 1 379 ? -13.234 4.258 5.332 1 48.66 379 SER A O 1
ATOM 2941 N N . ARG A 1 380 ? -14.281 2.742 6.555 1 52.53 380 ARG A N 1
ATOM 2942 C CA . ARG A 1 380 ? -13.023 2.031 6.762 1 52.53 380 ARG A CA 1
ATOM 2943 C C . ARG A 1 380 ? -12.492 1.473 5.445 1 52.53 380 ARG A C 1
ATOM 2945 O O . ARG A 1 380 ? -11.281 1.506 5.195 1 52.53 380 ARG A O 1
ATOM 2952 N N . ASP A 1 381 ? -13.5 1.006 4.66 1 52.69 381 ASP A N 1
ATOM 2953 C CA . ASP A 1 381 ? -13.078 0.442 3.383 1 52.69 381 ASP A CA 1
ATOM 2954 C C . ASP A 1 381 ? -12.375 1.491 2.523 1 52.69 381 ASP A C 1
ATOM 2956 O O . ASP A 1 381 ? -11.336 1.217 1.928 1 52.69 381 ASP A O 1
ATOM 2960 N N . LEU A 1 382 ? -13.039 2.619 2.605 1 50.16 382 LEU A N 1
ATOM 2961 C CA . LEU A 1 382 ? -12.5 3.703 1.796 1 50.16 382 LEU A CA 1
ATOM 2962 C C . LEU A 1 382 ? -11.164 4.18 2.355 1 50.16 382 LEU A C 1
ATOM 2964 O O . LEU A 1 382 ? -10.219 4.434 1.599 1 50.16 382 LEU A O 1
ATOM 2968 N N . ALA A 1 383 ? -11.133 4.188 3.652 1 53 383 ALA A N 1
ATOM 2969 C CA . ALA A 1 383 ? -9.922 4.676 4.301 1 53 383 ALA A CA 1
ATOM 2970 C C . ALA A 1 383 ? -8.742 3.746 4.035 1 53 383 ALA A C 1
ATOM 2972 O O . ALA A 1 383 ? -7.625 4.203 3.775 1 53 383 ALA A O 1
ATOM 2973 N N . HIS A 1 384 ? -9.062 2.525 3.943 1 58.56 384 HIS A N 1
ATOM 2974 C CA . HIS A 1 384 ? -7.988 1.557 3.754 1 58.56 384 HIS A CA 1
ATOM 2975 C C . HIS A 1 384 ? -7.391 1.664 2.355 1 58.56 384 HIS A C 1
ATOM 2977 O O . HIS A 1 384 ? -6.18 1.518 2.184 1 58.56 384 HIS A O 1
ATOM 2983 N N . HIS A 1 385 ? -8.203 2.137 1.53 1 64.44 385 HIS A N 1
ATOM 2984 C CA . HIS A 1 385 ? -7.695 2.244 0.169 1 64.44 385 HIS A CA 1
ATOM 2985 C C . HIS A 1 385 ? -6.855 3.506 -0.007 1 64.44 385 HIS A C 1
ATOM 2987 O O . HIS A 1 385 ? -5.805 3.475 -0.651 1 64.44 385 HIS A O 1
ATOM 2993 N N . VAL A 1 386 ? -7.312 4.457 0.783 1 69.75 386 VAL A N 1
ATOM 2994 C CA . VAL A 1 386 ? -6.668 5.746 0.574 1 69.75 386 VAL A CA 1
ATOM 2995 C C . VAL A 1 386 ? -5.305 5.758 1.263 1 69.75 386 VAL A C 1
ATOM 2997 O O . VAL A 1 386 ? -4.344 6.332 0.741 1 69.75 386 VAL A O 1
ATOM 3000 N N . TYR A 1 387 ? -5.238 4.945 2.293 1 77.19 387 TYR A N 1
ATOM 3001 C CA . TYR A 1 387 ? -4.008 4.98 3.078 1 77.19 387 TYR A CA 1
ATOM 3002 C C . TYR A 1 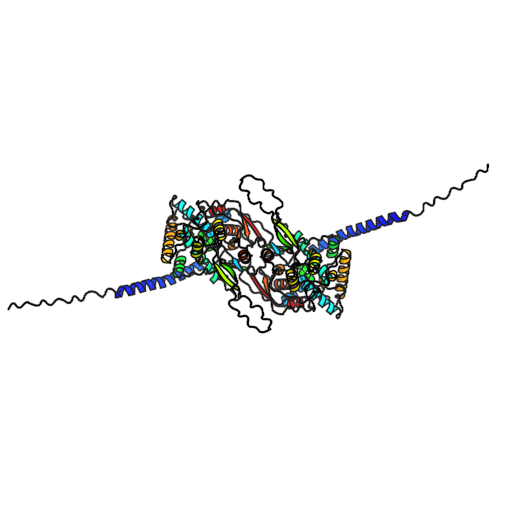387 ? -3.188 3.713 2.861 1 77.19 387 TYR A C 1
ATOM 3004 O O . TYR A 1 387 ? -2.34 3.367 3.686 1 77.19 387 TYR A O 1
ATOM 3012 N N . ALA A 1 388 ? -3.42 3.041 1.773 1 74.06 388 ALA A N 1
ATOM 3013 C CA . ALA A 1 388 ? -2.771 1.761 1.503 1 74.06 388 ALA A CA 1
ATOM 3014 C C . ALA A 1 388 ? -1.252 1.895 1.553 1 74.06 388 ALA A C 1
ATOM 3016 O O . ALA A 1 388 ? -0.566 1.046 2.129 1 74.06 388 ALA A O 1
ATOM 3017 N N . LEU A 1 389 ? -0.766 2.939 1.071 1 78.19 389 LEU A N 1
ATOM 3018 C CA . LEU A 1 389 ? 0.674 3.164 1.014 1 78.19 389 LEU A CA 1
ATOM 3019 C C . LEU A 1 389 ? 1.26 3.299 2.416 1 78.19 389 LEU A C 1
ATOM 3021 O O . LEU A 1 389 ? 2.455 3.07 2.619 1 78.19 389 LEU A O 1
ATOM 3025 N N . ARG A 1 390 ? 0.401 3.66 3.232 1 82 390 ARG A N 1
ATOM 3026 C CA . ARG A 1 390 ? 0.874 3.928 4.586 1 82 390 ARG A CA 1
ATOM 3027 C C . ARG A 1 390 ? 0.657 2.721 5.492 1 82 390 ARG A C 1
ATOM 3029 O O . ARG A 1 390 ? 0.983 2.762 6.68 1 82 390 ARG A O 1
ATOM 3036 N N . SER A 1 391 ? 0.245 1.616 4.902 1 75.31 391 SER A N 1
ATOM 3037 C CA . SER A 1 391 ? -0.008 0.42 5.699 1 75.31 391 SER A CA 1
ATOM 3038 C C . SER A 1 391 ? 1.294 -0.278 6.078 1 75.31 391 SER A C 1
ATOM 3040 O O . SER A 1 391 ? 2.291 -0.175 5.359 1 75.31 391 SER A O 1
ATOM 3042 N N . MET A 1 392 ? 1.263 -1.027 7.199 1 72.75 392 MET A N 1
ATOM 3043 C CA . MET A 1 392 ? 2.449 -1.632 7.797 1 72.75 392 MET A CA 1
ATOM 3044 C C . MET A 1 392 ? 3.109 -2.609 6.832 1 72.75 392 MET A C 1
ATOM 3046 O O . MET A 1 392 ? 4.336 -2.621 6.695 1 72.75 392 MET A O 1
ATOM 3050 N N . PRO A 1 393 ? 2.346 -3.383 6.086 1 69.12 393 PRO A N 1
ATOM 3051 C CA . PRO A 1 393 ? 2.99 -4.359 5.207 1 69.12 393 PRO A CA 1
ATOM 3052 C C . PRO A 1 393 ? 3.816 -3.703 4.102 1 69.12 393 PRO A C 1
ATOM 3054 O O . PRO A 1 393 ? 4.684 -4.352 3.508 1 69.12 393 PRO A O 1
ATOM 3057 N N . SER A 1 394 ? 3.635 -2.438 3.922 1 74 394 SER A N 1
ATOM 3058 C CA . SER A 1 394 ? 4.316 -1.74 2.836 1 74 394 SER A CA 1
ATOM 3059 C C . SER A 1 394 ? 5.586 -1.055 3.328 1 74 394 SER A C 1
ATOM 3061 O O . SER A 1 394 ? 6.324 -0.465 2.539 1 74 394 SER A O 1
ATOM 3063 N N . GLN A 1 395 ? 5.898 -1.233 4.598 1 81.5 395 GLN A N 1
ATOM 3064 C CA . GLN A 1 395 ? 6.977 -0.445 5.18 1 81.5 395 GLN A CA 1
ATOM 3065 C C . GLN A 1 395 ? 8.305 -1.2 5.125 1 81.5 395 GLN A C 1
ATOM 3067 O O . GLN A 1 395 ? 8.32 -2.432 5.172 1 81.5 395 GLN A O 1
ATOM 3072 N N . CYS A 1 396 ? 9.383 -0.424 4.965 1 86.06 396 CYS A N 1
ATOM 3073 C CA . CYS A 1 396 ? 10.688 -1.071 4.828 1 86.06 396 CYS A CA 1
ATOM 3074 C C . CYS A 1 396 ? 11.656 -0.585 5.902 1 86.06 396 CYS A C 1
ATOM 3076 O O . CYS A 1 396 ? 12.773 -1.088 6.008 1 86.06 396 CYS A O 1
ATOM 3078 N N . VAL A 1 397 ? 11.258 0.423 6.684 1 88.12 397 VAL A N 1
ATOM 3079 C CA . VAL A 1 397 ? 12.07 0.961 7.766 1 88.12 397 VAL A CA 1
ATOM 3080 C C . VAL A 1 397 ? 11.219 1.134 9.023 1 88.12 397 VAL A C 1
ATOM 3082 O O . VAL A 1 397 ? 10.062 1.544 8.938 1 88.12 397 VAL A O 1
ATOM 3085 N N . ARG A 1 398 ? 11.773 0.782 10.109 1 87.62 398 ARG A N 1
ATOM 3086 C CA . ARG A 1 398 ? 11.156 1.026 11.406 1 87.62 398 ARG A CA 1
ATOM 3087 C C . ARG A 1 398 ? 12.055 1.902 12.281 1 87.62 398 ARG A C 1
ATOM 3089 O O . ARG A 1 398 ? 13.273 1.714 12.32 1 87.62 398 ARG A O 1
ATOM 3096 N N . ALA A 1 399 ? 11.445 2.912 12.875 1 85.62 399 ALA A N 1
ATOM 3097 C CA . ALA A 1 399 ? 12.172 3.818 13.766 1 85.62 399 ALA A CA 1
ATOM 3098 C C . ALA A 1 399 ? 11.344 4.145 15 1 85.62 399 ALA A C 1
ATOM 3100 O O . ALA A 1 399 ? 10.438 4.98 14.953 1 85.62 399 ALA A O 1
ATOM 3101 N N . PRO A 1 400 ? 11.688 3.49 16.094 1 80.5 400 PRO A N 1
ATOM 3102 C CA . PRO A 1 400 ? 11.016 3.873 17.328 1 80.5 400 PRO A CA 1
ATOM 3103 C C . PRO A 1 400 ? 11.531 5.195 17.906 1 80.5 400 PRO A C 1
ATOM 3105 O O . PRO A 1 400 ? 12.742 5.375 18.047 1 80.5 400 PRO A O 1
ATOM 3108 N N . LEU A 1 401 ? 10.625 6.129 18.094 1 79.25 401 LEU A N 1
ATOM 3109 C CA . LEU A 1 401 ? 11.016 7.422 18.641 1 79.25 401 LEU A CA 1
ATOM 3110 C C . LEU A 1 401 ? 9.828 8.109 19.312 1 79.25 401 LEU A C 1
ATOM 3112 O O . LEU A 1 401 ? 8.68 7.887 18.922 1 79.25 401 LEU A O 1
ATOM 3116 N N . GLU A 1 402 ? 10.273 8.883 20.25 1 76.12 402 GLU A N 1
ATOM 3117 C CA . GLU A 1 402 ? 9.273 9.727 20.906 1 76.12 402 GLU A CA 1
ATOM 3118 C C . GLU A 1 402 ? 9.125 11.062 20.188 1 76.12 402 GLU A C 1
ATOM 3120 O O . GLU A 1 402 ? 10.109 11.773 19.984 1 76.12 402 GLU A O 1
ATOM 3125 N N . TRP A 1 403 ? 7.926 11.383 19.875 1 80.81 403 TRP A N 1
ATOM 3126 C CA . TRP A 1 403 ? 7.652 12.602 19.125 1 80.81 403 TRP A CA 1
ATOM 3127 C C . TRP A 1 403 ? 8.016 13.836 19.938 1 80.81 403 TRP A C 1
ATOM 3129 O O . TRP A 1 403 ? 8.562 14.805 19.391 1 80.81 403 TRP A O 1
ATOM 3139 N N . THR A 1 404 ? 7.73 13.844 21.25 1 75.81 404 THR A N 1
ATOM 3140 C CA . THR A 1 404 ? 7.973 15 22.094 1 75.81 404 THR A CA 1
ATOM 3141 C C . THR A 1 404 ? 9.461 15.344 22.141 1 75.81 404 THR A C 1
ATOM 3143 O O . THR A 1 404 ? 9.836 16.516 22.172 1 75.81 404 THR A O 1
ATOM 3146 N N . ALA A 1 405 ? 10.188 14.289 22.109 1 75.75 405 ALA A N 1
ATOM 3147 C CA . ALA A 1 405 ? 11.625 14.508 22.109 1 75.75 405 ALA A CA 1
ATOM 3148 C C . ALA A 1 405 ? 12.078 15.227 20.844 1 75.75 405 ALA A C 1
ATOM 3150 O O . ALA A 1 405 ? 12.945 16.094 20.891 1 75.75 405 ALA A O 1
ATOM 3151 N N . LEU A 1 406 ? 11.492 14.953 19.812 1 79.25 406 LEU A N 1
ATOM 3152 C CA . LEU A 1 406 ? 11.82 15.578 18.531 1 79.25 406 LEU A CA 1
ATOM 3153 C C . LEU A 1 406 ? 11.352 17.031 18.5 1 79.25 406 LEU A C 1
ATOM 3155 O O . LEU A 1 406 ? 12.07 17.906 18.031 1 79.25 406 LEU A O 1
ATOM 3159 N N . CYS A 1 407 ? 10.18 17.188 18.969 1 79.12 407 CYS A N 1
ATOM 3160 C CA . CYS A 1 407 ? 9.633 18.547 19.016 1 79.12 407 CYS A CA 1
ATOM 3161 C C . CYS A 1 407 ? 10.492 19.453 19.875 1 79.12 407 CYS A C 1
ATOM 3163 O O . CYS A 1 407 ? 10.789 20.578 19.484 1 79.12 407 CYS A O 1
ATOM 3165 N N . ASP A 1 408 ? 10.891 18.938 20.984 1 76.31 408 ASP A N 1
ATOM 3166 C CA . ASP A 1 408 ? 11.75 19.703 21.875 1 76.31 408 ASP A CA 1
ATOM 3167 C C . ASP A 1 408 ? 13.078 20.031 21.203 1 76.31 408 ASP A C 1
ATOM 3169 O O . ASP A 1 408 ? 13.586 21.156 21.328 1 76.31 408 ASP A O 1
ATOM 3173 N N . ALA A 1 409 ? 13.547 19.078 20.5 1 76.44 409 ALA A N 1
ATOM 3174 C CA . ALA A 1 409 ? 14.805 19.297 19.797 1 76.44 409 ALA A CA 1
ATOM 3175 C C . ALA A 1 409 ? 14.656 20.391 18.734 1 76.44 409 ALA A C 1
ATOM 3177 O O . ALA A 1 409 ? 15.555 21.219 18.562 1 76.44 409 ALA A O 1
ATOM 3178 N N . ALA A 1 410 ? 13.539 20.422 18.094 1 77.06 410 ALA A N 1
ATOM 3179 C CA . ALA A 1 410 ? 13.297 21.391 17.031 1 77.06 410 ALA A CA 1
ATOM 3180 C C . ALA A 1 410 ? 13.117 22.797 17.594 1 77.06 410 ALA A C 1
ATOM 3182 O O . ALA A 1 410 ? 13.305 23.797 16.891 1 77.06 410 ALA A O 1
ATOM 3183 N N . LEU A 1 411 ? 12.719 22.828 18.875 1 77.81 411 LEU A N 1
ATOM 3184 C CA . LEU A 1 411 ? 12.391 24.109 19.484 1 77.81 411 LEU A CA 1
ATOM 3185 C C . LEU A 1 411 ? 13.539 24.609 20.359 1 77.81 411 LEU A C 1
ATOM 3187 O O . LEU A 1 411 ? 13.531 25.766 20.797 1 77.81 411 LEU A O 1
ATOM 3191 N N . THR A 1 412 ? 14.5 23.766 20.5 1 72.94 412 THR A N 1
ATOM 3192 C CA . THR A 1 412 ? 15.609 24.125 21.375 1 72.94 412 THR A CA 1
ATOM 3193 C C . THR A 1 412 ? 16.609 25.016 20.656 1 72.94 412 THR A C 1
ATOM 3195 O O . THR A 1 412 ? 16.766 24.922 19.438 1 72.94 412 THR A O 1
ATOM 3198 N N . ARG A 1 413 ? 17.172 26.047 21.5 1 65.94 413 ARG A N 1
ATOM 3199 C CA . ARG A 1 413 ? 18.188 26.984 21.031 1 65.94 413 ARG A CA 1
ATOM 3200 C C . ARG A 1 413 ? 19.484 26.25 20.703 1 65.94 413 ARG A C 1
ATOM 3202 O O . ARG A 1 413 ? 19.906 25.359 21.422 1 65.94 413 ARG A O 1
ATOM 3209 N N . GLN A 1 414 ? 20 26.406 19.406 1 58.47 414 GLN A N 1
ATOM 3210 C CA . GLN A 1 414 ? 21.375 25.938 19.219 1 58.47 414 GLN A CA 1
ATOM 3211 C C . GLN A 1 414 ? 22.375 26.891 19.844 1 58.47 414 GLN A C 1
ATOM 3213 O O . GLN A 1 414 ? 22.156 28.109 19.859 1 58.47 414 GLN A O 1
ATOM 3218 N N . MET B 1 1 ? -41.906 106.938 1.458 1 28.97 1 MET B N 1
ATOM 3219 C CA . MET B 1 1 ? -41.812 106 0.362 1 28.97 1 MET B CA 1
ATOM 3220 C C . MET B 1 1 ? -40.375 105.438 0.268 1 28.97 1 MET B C 1
ATOM 3222 O O . MET B 1 1 ? -39.469 106.125 -0.212 1 28.97 1 MET B O 1
ATOM 3226 N N . GLU B 1 2 ? -39.875 104.812 1.422 1 29.66 2 GLU B N 1
ATOM 3227 C CA . GLU B 1 2 ? -38.562 104.375 1.912 1 29.66 2 GLU B CA 1
ATOM 3228 C C . GLU B 1 2 ? -38 103.25 1.067 1 29.66 2 GLU B C 1
ATOM 3230 O O . GLU B 1 2 ? -38.656 102.188 0.89 1 29.66 2 GLU B O 1
ATOM 3235 N N . ASN B 1 3 ? -37.219 103.625 0.056 1 32.72 3 ASN B N 1
ATOM 3236 C CA . ASN B 1 3 ? -36.594 102.875 -1.031 1 32.72 3 ASN B CA 1
ATOM 3237 C C . ASN B 1 3 ? -35.781 101.688 -0.506 1 32.72 3 ASN B C 1
ATOM 3239 O O . ASN B 1 3 ? -34.75 101.938 0.143 1 32.72 3 ASN B O 1
ATOM 3243 N N . SER B 1 4 ? -36.406 100.688 0.046 1 33.97 4 SER B N 1
ATOM 3244 C CA . SER B 1 4 ? -35.75 99.562 0.705 1 33.97 4 SER B CA 1
ATOM 3245 C C . SER B 1 4 ? -34.844 98.812 -0.262 1 33.97 4 SER B C 1
ATOM 3247 O O . SER B 1 4 ? -35.281 98.438 -1.332 1 33.97 4 SER B O 1
ATOM 3249 N N . GLU B 1 5 ? -33.594 99.25 -0.317 1 32.22 5 GLU B N 1
ATOM 3250 C CA . GLU B 1 5 ? -32.438 98.812 -1.11 1 32.22 5 GLU B CA 1
ATOM 3251 C C . GLU B 1 5 ? -32.25 97.312 -1.012 1 32.22 5 GLU B C 1
ATOM 3253 O O . GLU B 1 5 ? -32.125 96.75 0.086 1 32.22 5 GLU B O 1
ATOM 3258 N N . GLU B 1 6 ? -32.875 96.562 -1.946 1 33.84 6 GLU B N 1
ATOM 3259 C CA . GLU B 1 6 ? -32.875 95.125 -2.07 1 33.84 6 GLU B CA 1
ATOM 3260 C C . GLU B 1 6 ? -31.484 94.562 -2.229 1 33.84 6 GLU B C 1
ATOM 3262 O O . GLU B 1 6 ? -30.766 94.875 -3.178 1 33.84 6 GLU B O 1
ATOM 3267 N N . THR B 1 7 ? -30.766 94.375 -1.161 1 35.56 7 THR B N 1
ATOM 3268 C CA . THR B 1 7 ? -29.375 93.938 -1.149 1 35.56 7 THR B CA 1
ATOM 3269 C C . THR B 1 7 ? -29.266 92.562 -1.824 1 35.56 7 THR B C 1
ATOM 3271 O O . THR B 1 7 ? -29.953 91.562 -1.439 1 35.56 7 THR B O 1
ATOM 3274 N N . PRO B 1 8 ? -28.906 92.5 -3.096 1 36.41 8 PRO B N 1
ATOM 3275 C CA . PRO B 1 8 ? -28.906 91.25 -3.805 1 36.41 8 PRO B CA 1
ATOM 3276 C C . PRO B 1 8 ? -28.031 90.188 -3.121 1 36.41 8 PRO B C 1
ATOM 3278 O O . PRO B 1 8 ? -27 90.5 -2.525 1 36.41 8 PRO B O 1
ATOM 3281 N N . LYS B 1 9 ? -28.625 89.125 -2.648 1 40.22 9 LYS B N 1
ATOM 3282 C CA . LYS B 1 9 ? -28 88 -1.921 1 40.22 9 LYS B CA 1
ATOM 3283 C C . LYS B 1 9 ? -26.953 87.312 -2.781 1 40.22 9 LYS B C 1
ATOM 3285 O O . LYS B 1 9 ? -27.219 87 -3.936 1 40.22 9 LYS B O 1
ATOM 3290 N N . PRO B 1 10 ? -25.641 87.438 -2.457 1 34 10 PRO B N 1
ATOM 3291 C CA . PRO B 1 10 ? -24.547 86.875 -3.23 1 34 10 PRO B CA 1
ATOM 3292 C C . PRO B 1 10 ? -24.641 85.312 -3.357 1 34 10 PRO B C 1
ATOM 3294 O O . PRO B 1 10 ? -25.172 84.688 -2.463 1 34 10 PRO B O 1
ATOM 3297 N N . THR B 1 11 ? -24.812 84.75 -4.566 1 33.16 11 THR B N 1
ATOM 3298 C CA . THR B 1 11 ? -24.891 83.375 -4.992 1 33.16 11 THR B CA 1
ATOM 3299 C C . THR B 1 11 ? -23.594 82.625 -4.68 1 33.16 11 THR B C 1
ATOM 3301 O O . THR B 1 11 ? -22.531 83 -5.191 1 33.16 11 THR B O 1
ATOM 3304 N N . THR B 1 12 ? -23.344 82.188 -3.441 1 28.03 12 THR B N 1
ATOM 3305 C CA . THR B 1 12 ? -22.141 81.5 -3.037 1 28.03 12 THR B CA 1
ATOM 3306 C C . THR B 1 12 ? -21.984 80.125 -3.797 1 28.03 12 THR B C 1
ATOM 3308 O O . THR B 1 12 ? -22.828 79.25 -3.672 1 28.03 12 THR B O 1
ATOM 3311 N N . ASN B 1 13 ? -21.547 80.125 -5.012 1 31.47 13 ASN B N 1
ATOM 3312 C CA . ASN B 1 13 ? -21.172 79 -5.844 1 31.47 13 ASN B CA 1
ATOM 3313 C C . ASN B 1 13 ? -20.109 78.125 -5.176 1 31.47 13 ASN B C 1
ATOM 3315 O O . ASN B 1 13 ? -18.922 78.438 -5.23 1 31.47 13 ASN B O 1
ATOM 3319 N N . SER B 1 14 ? -20.219 77.562 -4.008 1 28.16 14 SER B N 1
ATOM 3320 C CA . SER B 1 14 ? -19.188 76.812 -3.299 1 28.16 14 SER B CA 1
ATOM 3321 C C . SER B 1 14 ? -18.719 75.625 -4.105 1 28.16 14 SER B C 1
ATOM 3323 O O . SER B 1 14 ? -19.406 75.188 -5.027 1 28.16 14 SER B O 1
ATOM 3325 N N . GLY B 1 15 ? -17.688 74.688 -3.547 1 25.59 15 GLY B N 1
ATOM 3326 C CA . GLY B 1 15 ? -16.484 73.875 -3.738 1 25.59 15 GLY B CA 1
ATOM 3327 C C . GLY B 1 15 ? -16.781 72.438 -4.121 1 25.59 15 GLY B C 1
ATOM 3328 O O . GLY B 1 15 ? -17 71.625 -3.252 1 25.59 15 GLY B O 1
ATOM 3329 N N . LYS B 1 16 ? -17.625 72.188 -5.152 1 34.69 16 LYS B N 1
ATOM 3330 C CA . LYS B 1 16 ? -17.844 70.812 -5.629 1 34.69 16 LYS B CA 1
ATOM 3331 C C . LYS B 1 16 ? -16.547 70.188 -6.152 1 34.69 16 LYS B C 1
ATOM 3333 O O . LYS B 1 16 ? -16.562 69.125 -6.797 1 34.69 16 LYS B O 1
ATOM 3338 N N . ARG B 1 17 ? -15.461 70.938 -6.035 1 35.91 17 ARG B N 1
ATOM 3339 C CA . ARG B 1 17 ? -14.352 70.375 -6.758 1 35.91 17 ARG B CA 1
ATOM 3340 C C . ARG B 1 17 ? -13.859 69.125 -6.043 1 35.91 17 ARG B C 1
ATOM 3342 O O . ARG B 1 17 ? -12.961 68.438 -6.535 1 35.91 17 ARG B O 1
ATOM 3349 N N . GLY B 1 18 ? -14.227 68.875 -4.746 1 29.44 18 GLY B N 1
ATOM 3350 C CA . GLY B 1 18 ? -13.406 67.938 -3.986 1 29.44 18 GLY B CA 1
ATOM 3351 C C . GLY B 1 18 ? -13.734 66.438 -4.273 1 29.44 18 GLY B C 1
ATOM 3352 O O . GLY B 1 18 ? -13.078 65.562 -3.75 1 29.44 18 GLY B O 1
ATOM 3353 N N . LYS B 1 19 ? -14.906 66.125 -4.848 1 43.88 19 LYS B N 1
ATOM 3354 C CA . LYS B 1 19 ? -15.281 64.688 -4.797 1 43.88 19 LYS B CA 1
ATOM 3355 C C . LYS B 1 19 ? -14.664 63.906 -5.957 1 43.88 19 LYS B C 1
ATOM 3357 O O . LYS B 1 19 ? -14.727 62.688 -5.988 1 43.88 19 LYS B O 1
ATOM 3362 N N . ARG B 1 20 ? -14.359 64.625 -7.016 1 44.94 20 ARG B N 1
ATOM 3363 C CA . ARG B 1 20 ? -13.914 63.844 -8.172 1 44.94 20 ARG B CA 1
ATOM 3364 C C . ARG B 1 20 ? -12.492 63.312 -7.98 1 44.94 20 ARG B C 1
ATOM 3366 O O . ARG B 1 20 ? -12.109 62.281 -8.539 1 44.94 20 ARG B O 1
ATOM 3373 N N . GLY B 1 21 ? -11.719 64.062 -7.188 1 41.59 21 GLY B N 1
ATOM 3374 C CA . GLY B 1 21 ? -10.328 63.688 -6.988 1 41.59 21 GLY B CA 1
ATOM 3375 C C . GLY B 1 21 ? -10.172 62.469 -6.117 1 41.59 21 GLY B C 1
ATOM 3376 O O . GLY B 1 21 ? -9.18 61.75 -6.234 1 41.59 21 GLY B O 1
ATOM 3377 N N . GLN B 1 22 ? -11.164 62.219 -5.25 1 48 22 GLN B N 1
ATOM 3378 C CA . GLN B 1 22 ? -11.008 61.125 -4.293 1 48 22 GLN B CA 1
ATOM 3379 C C . GLN B 1 22 ? -11.289 59.781 -4.941 1 48 22 GLN B C 1
ATOM 3381 O O . GLN 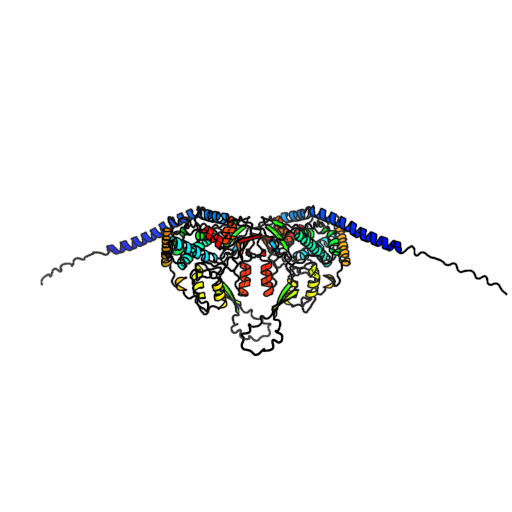B 1 22 ? -10.625 58.781 -4.637 1 48 22 GLN B O 1
ATOM 3386 N N . GLN B 1 23 ? -12.203 59.75 -5.875 1 52.06 23 GLN B N 1
ATOM 3387 C CA . GLN B 1 23 ? -12.516 58.469 -6.492 1 52.06 23 GLN B CA 1
ATOM 3388 C C . GLN B 1 23 ? -11.375 58 -7.387 1 52.06 23 GLN B C 1
ATOM 3390 O O . GLN B 1 23 ? -11.047 56.812 -7.414 1 52.06 23 GLN B O 1
ATOM 3395 N N . SER B 1 24 ? -10.742 58.969 -8.055 1 52.97 24 SER B N 1
ATOM 3396 C CA . SER B 1 24 ? -9.625 58.625 -8.93 1 52.97 24 SER B CA 1
ATOM 3397 C C . SER B 1 24 ? -8.414 58.188 -8.117 1 52.97 24 SER B C 1
ATOM 3399 O O . SER B 1 24 ? -7.719 57.25 -8.508 1 52.97 24 SER B O 1
ATOM 3401 N N . ALA B 1 25 ? -8.18 58.656 -6.902 1 52.34 25 ALA B N 1
ATOM 3402 C CA . ALA B 1 25 ? -7.07 58.25 -6.043 1 52.34 25 ALA B CA 1
ATOM 3403 C C . ALA B 1 25 ? -7.305 56.875 -5.445 1 52.34 25 ALA B C 1
ATOM 3405 O O . ALA B 1 25 ? -6.387 56.031 -5.387 1 52.34 25 ALA B O 1
ATOM 3406 N N . LYS B 1 26 ? -8.492 56.594 -5.066 1 52.59 26 LYS B N 1
ATOM 3407 C CA . LYS B 1 26 ? -8.805 55.25 -4.547 1 52.59 26 LYS B CA 1
ATOM 3408 C C . LYS B 1 26 ? -8.656 54.188 -5.633 1 52.59 26 LYS B C 1
ATOM 3410 O O . LYS B 1 26 ? -8.156 53.094 -5.371 1 52.59 26 LYS B O 1
ATOM 3415 N N . LYS B 1 27 ? -9.047 54.562 -6.824 1 53.69 27 LYS B N 1
ATOM 3416 C CA . LYS B 1 27 ? -8.875 53.625 -7.945 1 53.69 27 LYS B CA 1
ATOM 3417 C C . LYS B 1 27 ? -7.402 53.438 -8.289 1 53.69 27 LYS B C 1
ATOM 3419 O O . LYS B 1 27 ? -6.973 52.344 -8.625 1 53.69 27 LYS B O 1
ATOM 3424 N N . HIS B 1 28 ? -6.691 54.531 -8.18 1 49.66 28 HIS B N 1
ATOM 3425 C CA . HIS B 1 28 ? -5.254 54.438 -8.422 1 49.66 28 HIS B CA 1
ATOM 3426 C C . HIS B 1 28 ? -4.559 53.625 -7.332 1 49.66 28 HIS B C 1
ATOM 3428 O O . HIS B 1 28 ? -3.699 52.812 -7.625 1 49.66 28 HIS B O 1
ATOM 3434 N N . ASP B 1 29 ? -4.922 53.906 -6.125 1 47.91 29 ASP B N 1
ATOM 3435 C CA . ASP B 1 29 ? -4.371 53.125 -5.008 1 47.91 29 ASP B CA 1
ATOM 3436 C C . ASP B 1 29 ? -4.777 51.656 -5.094 1 47.91 29 ASP B C 1
ATOM 3438 O O . ASP B 1 29 ? -3.969 50.781 -4.824 1 47.91 29 ASP B O 1
ATOM 3442 N N . GLN B 1 30 ? -5.984 51.438 -5.488 1 49.41 30 GLN B N 1
ATOM 3443 C CA . GLN B 1 30 ? -6.43 50.094 -5.695 1 49.41 30 GLN B CA 1
ATOM 3444 C C . GLN B 1 30 ? -5.699 49.438 -6.875 1 49.41 30 GLN B C 1
ATOM 3446 O O . GLN B 1 30 ? -5.262 48.281 -6.789 1 49.41 30 GLN B O 1
ATOM 3451 N N . ASN B 1 31 ? -5.617 50.188 -7.934 1 47.69 31 ASN B N 1
ATOM 3452 C CA . ASN B 1 31 ? -4.863 49.719 -9.094 1 47.69 31 ASN B CA 1
ATOM 3453 C C . ASN B 1 31 ? -3.389 49.5 -8.758 1 47.69 31 ASN B C 1
ATOM 3455 O O . ASN B 1 31 ? -2.77 48.562 -9.211 1 47.69 31 ASN B O 1
ATOM 3459 N N . PHE B 1 32 ? -2.834 50.375 -8 1 43.09 32 PHE B N 1
ATOM 3460 C CA . PHE B 1 32 ? -1.453 50.281 -7.547 1 43.09 32 PHE B CA 1
ATOM 3461 C C . PHE B 1 32 ? -1.282 49.094 -6.609 1 43.09 32 PHE B C 1
ATOM 3463 O O . PHE B 1 32 ? -0.325 48.312 -6.734 1 43.09 32 PHE B O 1
ATOM 3470 N N . ARG B 1 33 ? -2.141 48.938 -5.664 1 44.22 33 ARG B N 1
ATOM 3471 C CA . ARG B 1 33 ? -2.146 47.75 -4.801 1 44.22 33 ARG B CA 1
ATOM 3472 C C . ARG B 1 33 ? -2.32 46.469 -5.613 1 44.22 33 ARG B C 1
ATOM 3474 O O . ARG B 1 33 ? -1.683 45.469 -5.332 1 44.22 33 ARG B O 1
ATOM 3481 N N . GLU B 1 34 ? -3.139 46.562 -6.602 1 47.38 34 GLU B N 1
ATOM 3482 C CA . GLU B 1 34 ? -3.361 45.406 -7.469 1 47.38 34 GLU B CA 1
ATOM 3483 C C . GLU B 1 34 ? -2.141 45.125 -8.344 1 47.38 34 GLU B C 1
ATOM 3485 O O . GLU B 1 34 ? -1.763 43.969 -8.539 1 47.38 34 GLU B O 1
ATOM 3490 N N . ARG B 1 35 ? -1.667 46.219 -8.953 1 44.09 35 ARG B N 1
ATOM 3491 C CA . ARG B 1 35 ? -0.507 46.094 -9.836 1 44.09 35 ARG B CA 1
ATOM 3492 C C . ARG B 1 35 ? 0.755 45.781 -9.031 1 44.09 35 ARG B C 1
ATOM 3494 O O . ARG B 1 35 ? 1.555 44.938 -9.422 1 44.09 35 ARG B O 1
ATOM 3501 N N . THR B 1 36 ? 1.034 46.656 -8.086 1 48.25 36 THR B N 1
ATOM 3502 C CA . THR B 1 36 ? 2.201 46.406 -7.242 1 48.25 36 THR B CA 1
ATOM 3503 C C . THR B 1 36 ? 2.059 45.094 -6.48 1 48.25 36 THR B C 1
ATOM 3505 O O . THR B 1 36 ? 3.045 44.375 -6.258 1 48.25 36 THR B O 1
ATOM 3508 N N . GLY B 1 37 ? 0.848 44.812 -6.18 1 49.5 37 GLY B N 1
ATOM 3509 C CA . GLY B 1 37 ? 0.573 43.531 -5.531 1 49.5 37 GLY B CA 1
ATOM 3510 C C . GLY B 1 37 ? 0.888 42.312 -6.406 1 49.5 37 GLY B C 1
ATOM 3511 O O . GLY B 1 37 ? 1.484 41.344 -5.945 1 49.5 37 GLY B O 1
ATOM 3512 N N . ALA B 1 38 ? 0.504 42.562 -7.672 1 52.16 38 ALA B N 1
ATOM 3513 C CA . ALA B 1 38 ? 0.768 41.469 -8.609 1 52.16 38 ALA B CA 1
ATOM 3514 C C . ALA B 1 38 ? 2.268 41.281 -8.836 1 52.16 38 ALA B C 1
ATOM 3516 O O . ALA B 1 38 ? 2.768 40.156 -8.883 1 52.16 38 ALA B O 1
ATOM 3517 N N . LYS B 1 39 ? 2.996 42.469 -9.102 1 56.38 39 LYS B N 1
ATOM 3518 C CA . LYS B 1 39 ? 4.441 42.375 -9.281 1 56.38 39 LYS B CA 1
ATOM 3519 C C . LYS B 1 39 ? 5.121 41.812 -8.039 1 56.38 39 LYS B C 1
ATOM 3521 O O . LYS B 1 39 ? 6.02 41 -8.133 1 56.38 39 LYS B O 1
ATOM 3526 N N . VAL B 1 40 ? 4.668 42.312 -6.969 1 55.03 40 VAL B N 1
ATOM 3527 C CA . VAL B 1 40 ? 5.234 41.844 -5.715 1 55.03 40 VAL B CA 1
ATOM 3528 C C . VAL B 1 40 ? 4.941 40.344 -5.555 1 55.03 40 VAL B C 1
ATOM 3530 O O . VAL B 1 40 ? 5.828 39.562 -5.18 1 55.03 40 VAL B O 1
ATOM 3533 N N . ILE B 1 41 ? 3.748 40.031 -5.902 1 58.06 41 ILE B N 1
ATOM 3534 C CA . ILE B 1 41 ? 3.383 38.625 -5.809 1 58.06 41 ILE B CA 1
ATOM 3535 C C . ILE B 1 41 ? 4.219 37.812 -6.793 1 58.06 41 ILE B C 1
ATOM 3537 O O . ILE B 1 41 ? 4.672 36.688 -6.469 1 58.06 41 ILE B O 1
ATOM 3541 N N . LYS B 1 42 ? 4.406 38.375 -8.016 1 59.88 42 LYS B N 1
ATOM 3542 C CA . LYS B 1 42 ? 5.242 37.688 -9 1 59.88 42 LYS B CA 1
ATOM 3543 C C . LYS B 1 42 ? 6.684 37.562 -8.508 1 59.88 42 LYS B C 1
ATOM 3545 O O . LYS B 1 42 ? 7.324 36.531 -8.688 1 59.88 42 LYS B O 1
ATOM 3550 N N . ASP B 1 43 ? 7.18 38.625 -7.938 1 60.03 43 ASP B N 1
ATOM 3551 C CA . ASP B 1 43 ? 8.531 38.594 -7.391 1 60.03 43 ASP B CA 1
ATOM 3552 C C . ASP B 1 43 ? 8.648 37.594 -6.262 1 60.03 43 ASP B C 1
ATOM 3554 O O . ASP B 1 43 ? 9.633 36.844 -6.176 1 60.03 43 ASP B O 1
ATOM 3558 N N . ILE B 1 44 ? 7.633 37.625 -5.531 1 58.78 44 ILE B N 1
ATOM 3559 C CA . ILE B 1 44 ? 7.625 36.656 -4.418 1 58.78 44 ILE B CA 1
ATOM 3560 C C . ILE B 1 44 ? 7.543 35.25 -4.953 1 58.78 44 ILE B C 1
ATOM 3562 O O . ILE B 1 44 ? 8.273 34.375 -4.492 1 58.78 44 ILE B O 1
ATOM 3566 N N . LYS B 1 45 ? 6.742 35.094 -5.898 1 61.12 45 LYS B N 1
ATOM 3567 C CA . LYS B 1 45 ? 6.633 33.781 -6.504 1 61.12 45 LYS B CA 1
ATOM 3568 C C . LYS B 1 45 ? 7.961 33.344 -7.129 1 61.12 45 LYS B C 1
ATOM 3570 O O . LYS B 1 45 ? 8.359 32.188 -7.02 1 61.12 45 LYS B O 1
ATOM 3575 N N . SER B 1 46 ? 8.602 34.25 -7.754 1 62.25 46 SER B N 1
ATOM 3576 C CA . SER B 1 46 ? 9.914 33.969 -8.328 1 62.25 46 SER B CA 1
ATOM 3577 C C . SER B 1 46 ? 10.922 33.594 -7.242 1 62.25 46 SER B C 1
ATOM 3579 O O . SER B 1 46 ? 11.758 32.719 -7.422 1 62.25 46 SER B O 1
ATOM 3581 N N . LYS B 1 47 ? 10.844 34.344 -6.195 1 58.59 47 LYS B N 1
ATOM 3582 C CA . LYS B 1 47 ? 11.734 34.031 -5.082 1 58.59 47 LYS B CA 1
ATOM 3583 C C . LYS B 1 47 ? 11.43 32.688 -4.465 1 58.59 47 LYS B C 1
ATOM 3585 O O . LYS B 1 47 ? 12.344 31.953 -4.062 1 58.59 47 LYS B O 1
ATOM 3590 N N . ILE B 1 48 ? 10.195 32.5 -4.398 1 55.72 48 ILE B N 1
ATOM 3591 C CA . ILE B 1 48 ? 9.758 31.219 -3.885 1 55.72 48 ILE B CA 1
ATOM 3592 C C . ILE B 1 48 ? 10.398 30.094 -4.699 1 55.72 48 ILE B C 1
ATOM 3594 O O . ILE B 1 48 ? 10.867 29.094 -4.141 1 55.72 48 ILE B O 1
ATOM 3598 N N . GLU B 1 49 ? 10.453 30.297 -5.887 1 56.59 49 GLU B N 1
ATOM 3599 C CA . GLU B 1 49 ? 11.023 29.281 -6.77 1 56.59 49 GLU B CA 1
ATOM 3600 C C . GLU B 1 49 ? 12.508 29.094 -6.5 1 56.59 49 GLU B C 1
ATOM 3602 O O . GLU B 1 49 ? 13.047 28 -6.711 1 56.59 49 GLU B O 1
ATOM 3607 N N . GLN B 1 50 ? 13.195 30.125 -5.871 1 54.5 50 GLN B N 1
ATOM 3608 C CA . GLN B 1 50 ? 14.633 30.062 -5.617 1 54.5 50 GLN B CA 1
ATOM 3609 C C . GLN B 1 50 ? 14.922 29.672 -4.176 1 54.5 50 GLN B C 1
ATOM 3611 O O . GLN B 1 50 ? 16.078 29.391 -3.818 1 54.5 50 GLN B O 1
ATOM 3616 N N . ASP B 1 51 ? 14.031 29.703 -3.371 1 54.34 51 ASP B N 1
ATOM 3617 C CA . ASP B 1 51 ? 14.211 29.641 -1.926 1 54.34 51 ASP B CA 1
ATOM 3618 C C . ASP B 1 51 ? 14.688 28.25 -1.498 1 54.34 51 ASP B C 1
ATOM 3620 O O . ASP B 1 51 ? 14.086 27.234 -1.872 1 54.34 51 ASP B O 1
ATOM 3624 N N . THR B 1 52 ? 15.922 28.391 -0.758 1 53.94 52 THR B N 1
ATOM 3625 C CA . THR B 1 52 ? 16.688 27.328 -0.102 1 53.94 52 THR B CA 1
ATOM 3626 C C . THR B 1 52 ? 16.016 26.906 1.199 1 53.94 52 THR B C 1
ATOM 3628 O O . THR B 1 52 ? 15.367 27.719 1.863 1 53.94 52 THR B O 1
ATOM 3631 N N . PHE B 1 53 ? 15.578 25.734 1.512 1 60.12 53 PHE B N 1
ATOM 3632 C CA . PHE B 1 53 ? 15.094 25.078 2.717 1 60.12 53 PHE B CA 1
ATOM 3633 C C . PHE B 1 53 ? 16.047 25.312 3.885 1 60.12 53 PHE B C 1
ATOM 3635 O O . PHE B 1 53 ? 16.375 24.375 4.621 1 60.12 53 PHE B O 1
ATOM 3642 N N . ALA B 1 54 ? 16.703 26.531 4.027 1 52.09 54 ALA B N 1
ATOM 3643 C CA . ALA B 1 54 ? 17.703 26.781 5.066 1 52.09 54 ALA B CA 1
ATOM 3644 C C . ALA B 1 54 ? 17.141 26.469 6.449 1 52.09 54 ALA B C 1
ATOM 3646 O O . ALA B 1 54 ? 17.797 25.797 7.254 1 52.09 54 ALA B O 1
ATOM 3647 N N . ASP B 1 55 ? 15.992 27 6.777 1 60.94 55 ASP B N 1
ATOM 3648 C CA . ASP B 1 55 ? 15.414 26.766 8.094 1 60.94 55 ASP B CA 1
ATOM 3649 C C . ASP B 1 55 ? 15.086 25.281 8.289 1 60.94 55 ASP B C 1
ATOM 3651 O O . ASP B 1 55 ? 15.25 24.75 9.391 1 60.94 55 ASP B O 1
ATOM 3655 N N . LEU B 1 56 ? 14.781 24.766 7.223 1 67.56 56 LEU B N 1
ATOM 3656 C CA . LEU B 1 56 ? 14.523 23.328 7.273 1 67.56 56 LEU B CA 1
ATOM 3657 C C . LEU B 1 56 ? 15.805 22.562 7.578 1 67.56 56 LEU B C 1
ATOM 3659 O O . LEU B 1 56 ? 15.797 21.609 8.359 1 67.56 56 LEU B O 1
ATOM 3663 N N . ASP B 1 57 ? 16.859 23.172 7.137 1 71.31 57 ASP B N 1
ATOM 3664 C CA . ASP B 1 57 ? 18.156 22.516 7.336 1 71.31 57 ASP B CA 1
ATOM 3665 C C . ASP B 1 57 ? 18.547 22.531 8.805 1 71.31 57 ASP B C 1
ATOM 3667 O O . ASP B 1 57 ? 19.078 21.547 9.32 1 71.31 57 ASP B O 1
ATOM 3671 N N . VAL B 1 58 ? 18.234 23.656 9.406 1 72.06 58 VAL B N 1
ATOM 3672 C CA . VAL B 1 58 ? 18.562 23.766 10.82 1 72.06 58 VAL B CA 1
ATOM 3673 C C . VAL B 1 58 ? 17.734 22.766 11.625 1 72.06 58 VAL B C 1
ATOM 3675 O O . VAL B 1 58 ? 18.266 22.062 12.484 1 72.06 58 VAL B O 1
ATOM 3678 N N . ALA B 1 59 ? 16.531 22.734 11.328 1 73.25 59 ALA B N 1
ATOM 3679 C CA . ALA B 1 59 ? 15.656 21.797 12.023 1 73.25 59 ALA B CA 1
ATOM 3680 C C . ALA B 1 59 ? 16.109 20.359 11.797 1 73.25 59 ALA B C 1
ATOM 3682 O O . ALA B 1 59 ? 16.172 19.562 12.734 1 73.25 59 ALA B O 1
ATOM 3683 N N . ILE B 1 60 ? 16.484 20.125 10.602 1 75.88 60 ILE B N 1
ATOM 3684 C CA . ILE B 1 60 ? 16.922 18.781 10.219 1 75.88 60 ILE B CA 1
ATOM 3685 C C . ILE B 1 60 ? 18.188 18.422 10.977 1 75.88 60 ILE B C 1
ATOM 3687 O O . ILE B 1 60 ? 18.328 17.297 11.469 1 75.88 60 ILE B O 1
ATOM 3691 N N . GLN B 1 61 ? 19.031 19.391 11.078 1 75.38 61 GLN B N 1
ATOM 3692 C CA . GLN B 1 61 ? 20.281 19.156 11.797 1 75.38 61 GLN B CA 1
ATOM 3693 C C . GLN B 1 61 ? 20.031 18.875 13.273 1 75.38 61 GLN B C 1
ATOM 3695 O O . GLN B 1 61 ? 20.672 18.016 13.875 1 75.38 61 GLN B O 1
ATOM 3700 N N . GLN B 1 62 ? 19.188 19.547 13.867 1 76.69 62 GLN B N 1
ATOM 3701 C CA . GLN B 1 62 ? 18.844 19.344 15.266 1 76.69 62 GLN B CA 1
ATOM 3702 C C . GLN B 1 62 ? 18.234 17.969 15.5 1 76.69 62 GLN B C 1
ATOM 3704 O O . GLN B 1 62 ? 18.562 17.281 16.469 1 76.69 62 GLN B O 1
ATOM 3709 N N . ILE B 1 63 ? 17.438 17.625 14.578 1 76.56 63 ILE B N 1
ATOM 3710 C CA . ILE B 1 63 ? 16.781 16.328 14.672 1 76.56 63 ILE B CA 1
ATOM 3711 C C . ILE B 1 63 ? 17.812 15.219 14.469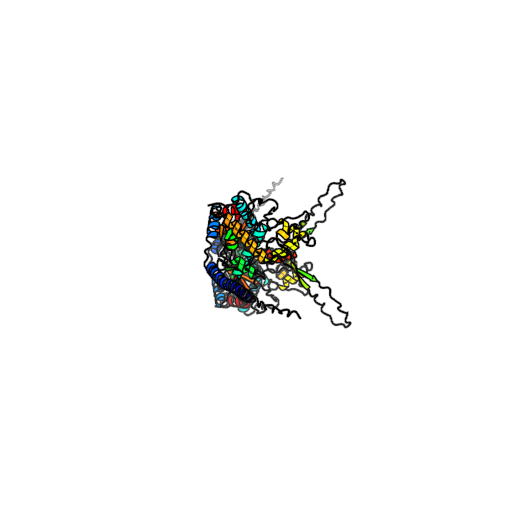 1 76.56 63 ILE B C 1
ATOM 3713 O O . ILE B 1 63 ? 17.797 14.203 15.164 1 76.56 63 ILE B O 1
ATOM 3717 N N . ALA B 1 64 ? 18.688 15.484 13.578 1 73.06 64 ALA B N 1
ATOM 3718 C CA . ALA B 1 64 ? 19.734 14.508 13.281 1 73.06 64 ALA B CA 1
ATOM 3719 C C . ALA B 1 64 ? 20.609 14.258 14.492 1 73.06 64 ALA B C 1
ATOM 3721 O O . ALA B 1 64 ? 21.156 13.164 14.664 1 73.06 64 ALA B O 1
ATOM 3722 N N . SER B 1 65 ? 20.734 15.203 15.305 1 74.38 65 SER B N 1
ATOM 3723 C CA . SER B 1 65 ? 21.609 15.109 16.469 1 74.38 65 SER B CA 1
ATOM 3724 C C . SER B 1 65 ? 21.062 14.117 17.5 1 74.38 65 SER B C 1
ATOM 3726 O O . SER B 1 65 ? 21.797 13.672 18.375 1 74.38 65 SER B O 1
ATOM 3728 N N . LEU B 1 66 ? 19.828 13.727 17.344 1 77.25 66 LEU B N 1
ATOM 3729 C CA . LEU B 1 66 ? 19.203 12.828 18.297 1 77.25 66 LEU B CA 1
ATOM 3730 C C . LEU B 1 66 ? 19.578 11.375 18 1 77.25 66 LEU B C 1
ATOM 3732 O O . LEU B 1 66 ? 19.281 10.484 18.797 1 77.25 66 LEU B O 1
ATOM 3736 N N . GLY B 1 67 ? 20.312 11.086 17.016 1 75.5 67 GLY B N 1
ATOM 3737 C CA . GLY B 1 67 ? 20.734 9.727 16.719 1 75.5 67 GLY B CA 1
ATOM 3738 C C . GLY B 1 67 ? 19.562 8.789 16.469 1 75.5 67 GLY B C 1
ATOM 3739 O O . GLY B 1 67 ? 19.453 7.746 17.125 1 75.5 67 GLY B O 1
ATOM 3740 N N . ILE B 1 68 ? 18.766 9.133 15.594 1 80.31 68 ILE B N 1
ATOM 3741 C CA . ILE B 1 68 ? 17.594 8.32 15.273 1 80.31 68 ILE B CA 1
ATOM 3742 C C . ILE B 1 68 ? 18.047 6.98 14.688 1 80.31 68 ILE B C 1
ATOM 3744 O O . ILE B 1 68 ? 18.812 6.949 13.719 1 80.31 68 ILE B O 1
ATOM 3748 N N . THR B 1 69 ? 17.656 5.934 15.414 1 81 69 THR B N 1
ATOM 3749 C CA . THR B 1 69 ? 18 4.59 14.961 1 81 69 THR B CA 1
ATOM 3750 C C . THR B 1 69 ? 16.891 4.008 14.094 1 81 69 THR B C 1
ATOM 3752 O O . THR B 1 69 ? 15.727 3.98 14.5 1 81 69 THR B O 1
ATOM 3755 N N . SER B 1 70 ? 17.328 3.754 12.891 1 84.56 70 SER B N 1
ATOM 3756 C CA . SER B 1 70 ? 16.375 3.113 11.984 1 84.56 70 SER B CA 1
ATOM 3757 C C . SER B 1 70 ? 16.812 1.685 11.656 1 84.56 70 SER B C 1
ATOM 3759 O O . SER B 1 70 ? 18 1.394 11.57 1 84.56 70 SER B O 1
ATOM 3761 N N . GLN B 1 71 ? 15.812 0.792 11.68 1 84.75 71 GLN B N 1
ATOM 3762 C CA . GLN B 1 71 ? 16.047 -0.611 11.344 1 84.75 71 GLN B CA 1
ATOM 3763 C C . GLN B 1 71 ? 15.312 -1.002 10.062 1 84.75 71 GLN B C 1
ATOM 3765 O O . GLN B 1 71 ? 14.133 -0.673 9.891 1 84.75 71 GLN B O 1
ATOM 3770 N N . PRO B 1 72 ? 16.047 -1.684 9.25 1 85.81 72 PRO B N 1
ATOM 3771 C CA . PRO B 1 72 ? 15.352 -2.178 8.055 1 85.81 72 PRO B CA 1
ATOM 3772 C C . PRO B 1 72 ? 14.328 -3.27 8.375 1 85.81 72 PRO B C 1
ATOM 3774 O O . PRO B 1 72 ? 14.555 -4.09 9.266 1 85.81 72 PRO B O 1
ATOM 3777 N N . VAL B 1 73 ? 13.258 -3.182 7.695 1 86.19 73 VAL B N 1
ATOM 3778 C CA . VAL B 1 73 ? 12.211 -4.195 7.809 1 86.19 73 VAL B CA 1
ATOM 3779 C C . VAL B 1 73 ? 11.906 -4.781 6.43 1 86.19 73 VAL B C 1
ATOM 3781 O O . VAL B 1 73 ? 11.875 -4.055 5.434 1 86.19 73 VAL B O 1
ATOM 3784 N N . THR B 1 74 ? 11.672 -6.09 6.434 1 88.12 74 THR B N 1
ATOM 3785 C CA . THR B 1 74 ? 11.352 -6.762 5.18 1 88.12 74 THR B CA 1
ATOM 3786 C C . THR B 1 74 ? 9.898 -6.5 4.777 1 88.12 74 THR B C 1
ATOM 3788 O O . THR B 1 74 ? 8.992 -6.641 5.594 1 88.12 74 THR B O 1
ATOM 3791 N N . VAL B 1 75 ? 9.75 -6.043 3.566 1 88.5 75 VAL B N 1
ATOM 3792 C CA . VAL B 1 75 ? 8.414 -5.812 3.041 1 88.5 75 VAL B CA 1
ATOM 3793 C C . VAL B 1 75 ? 7.758 -7.145 2.682 1 88.5 75 VAL B C 1
ATOM 3795 O O . VAL B 1 75 ? 8.328 -7.938 1.93 1 88.5 75 VAL B O 1
ATOM 3798 N N . GLN B 1 76 ? 6.625 -7.375 3.223 1 85.81 76 GLN B N 1
ATOM 3799 C CA . GLN B 1 76 ? 5.848 -8.555 2.854 1 85.81 76 GLN B CA 1
ATOM 3800 C C . GLN B 1 76 ? 5.039 -8.305 1.583 1 85.81 76 GLN B C 1
ATOM 3802 O O . GLN B 1 76 ? 4.078 -7.535 1.593 1 85.81 76 GLN B O 1
ATOM 3807 N N . LEU B 1 77 ? 5.469 -8.961 0.564 1 90.31 77 LEU B N 1
ATOM 3808 C CA . LEU B 1 77 ? 4.84 -8.758 -0.735 1 90.31 77 LEU B CA 1
ATOM 3809 C C . LEU B 1 77 ? 3.809 -9.844 -1.017 1 90.31 77 LEU B C 1
ATOM 3811 O O . LEU B 1 77 ? 4.168 -11.008 -1.236 1 90.31 77 LEU B O 1
ATOM 3815 N N . PRO B 1 78 ? 2.521 -9.477 -0.986 1 88.94 78 PRO B N 1
ATOM 3816 C CA . PRO B 1 78 ? 1.53 -10.492 -1.346 1 88.94 78 PRO B CA 1
ATOM 3817 C C . PRO B 1 78 ? 1.618 -10.906 -2.812 1 88.94 78 PRO B C 1
ATOM 3819 O O . PRO B 1 78 ? 1.721 -10.055 -3.695 1 88.94 78 PRO B O 1
ATOM 3822 N N . VAL B 1 79 ? 1.645 -12.164 -3.023 1 92.31 79 VAL B N 1
ATOM 3823 C CA . VAL B 1 79 ? 1.656 -12.688 -4.383 1 92.31 79 VAL B CA 1
ATOM 3824 C C . VAL B 1 79 ? 0.451 -13.602 -4.598 1 92.31 79 VAL B C 1
ATOM 3826 O O . VAL B 1 79 ? -0.044 -14.219 -3.648 1 92.31 79 VAL B O 1
ATOM 3829 N N . THR B 1 80 ? -0.01 -13.633 -5.824 1 91.62 80 THR B N 1
ATOM 3830 C CA . THR B 1 80 ? -1.112 -14.5 -6.219 1 91.62 80 THR B CA 1
ATOM 3831 C C . THR B 1 80 ? -0.614 -15.633 -7.109 1 91.62 80 THR B C 1
ATOM 3833 O O . THR B 1 80 ? 0.468 -15.547 -7.695 1 91.62 80 THR B O 1
ATOM 3836 N N . THR B 1 81 ? -1.388 -16.672 -7.137 1 93.5 81 THR B N 1
ATOM 3837 C CA . THR B 1 81 ? -0.941 -17.844 -7.871 1 93.5 81 THR B CA 1
ATOM 3838 C C . THR B 1 81 ? -1.866 -18.125 -9.055 1 93.5 81 THR B C 1
ATOM 3840 O O . THR B 1 81 ? -1.706 -19.141 -9.75 1 93.5 81 THR B O 1
ATOM 3843 N N . ARG B 1 82 ? -2.832 -17.312 -9.344 1 91.56 82 ARG B N 1
ATOM 3844 C CA . ARG B 1 82 ? -3.818 -17.547 -10.391 1 91.56 82 ARG B CA 1
ATOM 3845 C C . ARG B 1 82 ? -3.148 -17.672 -11.758 1 91.56 82 ARG B C 1
ATOM 3847 O O . ARG B 1 82 ? -3.547 -18.5 -12.578 1 91.56 82 ARG B O 1
ATOM 3854 N N . GLY B 1 83 ? -2.129 -16.875 -11.961 1 90.25 83 GLY B N 1
ATOM 3855 C CA . GLY B 1 83 ? -1.42 -16.875 -13.227 1 90.25 83 GLY B CA 1
ATOM 3856 C C . GLY B 1 83 ? -0.792 -18.219 -13.562 1 90.25 83 GLY B C 1
ATOM 3857 O O . GLY B 1 83 ? -0.576 -18.531 -14.734 1 90.25 83 GLY B O 1
ATOM 3858 N N . ILE B 1 84 ? -0.526 -19.016 -12.547 1 94.44 84 ILE B N 1
ATOM 3859 C CA . ILE B 1 84 ? 0.078 -20.328 -12.758 1 94.44 84 ILE B CA 1
ATOM 3860 C C . ILE B 1 84 ? -0.87 -21.203 -13.562 1 94.44 84 ILE B C 1
ATOM 3862 O O . ILE B 1 84 ? -0.439 -21.938 -14.469 1 94.44 84 ILE B O 1
ATOM 3866 N N . GLY B 1 85 ? -2.127 -21.141 -13.203 1 93.31 85 GLY B N 1
ATOM 3867 C CA . GLY B 1 85 ? -3.104 -21.891 -13.961 1 93.31 85 GLY B CA 1
ATOM 3868 C C . GLY B 1 85 ? -3.146 -21.516 -15.43 1 93.31 85 GLY B C 1
ATOM 3869 O O . GLY B 1 85 ? -3.23 -22.375 -16.297 1 93.31 85 GLY B O 1
ATOM 3870 N N . PHE B 1 86 ? -2.996 -20.312 -15.734 1 88.19 86 PHE B N 1
ATOM 3871 C CA . PHE B 1 86 ? -3.008 -19.812 -17.109 1 88.19 86 PHE B CA 1
ATOM 3872 C C . PHE B 1 86 ? -1.777 -20.297 -17.859 1 88.19 86 PHE B C 1
ATOM 3874 O O . PHE B 1 86 ? -1.884 -20.734 -19 1 88.19 86 PHE B O 1
ATOM 3881 N N . LEU B 1 87 ? -0.731 -20.219 -17.25 1 91.44 87 LEU B N 1
ATOM 3882 C CA . LEU B 1 87 ? 0.52 -20.609 -17.891 1 91.44 87 LEU B CA 1
ATOM 3883 C C . LEU B 1 87 ? 0.552 -22.125 -18.141 1 91.44 87 LEU B C 1
ATOM 3885 O O . LEU B 1 87 ? 1.105 -22.578 -19.141 1 91.44 87 LEU B O 1
ATOM 3889 N N . VAL B 1 88 ? -0.003 -22.828 -17.172 1 94.19 88 VAL B N 1
ATOM 3890 C CA . VAL B 1 88 ? -0.095 -24.281 -17.344 1 94.19 88 VAL B CA 1
ATOM 3891 C C . VAL B 1 88 ? -0.916 -24.609 -18.594 1 94.19 88 VAL B C 1
ATOM 3893 O O . VAL B 1 88 ? -0.51 -25.438 -19.406 1 94.19 88 VAL B O 1
ATOM 3896 N N . ASN B 1 89 ? -2.004 -23.969 -18.688 1 90.31 89 ASN B N 1
ATOM 3897 C CA . ASN B 1 89 ? -2.854 -24.188 -19.859 1 90.31 89 ASN B CA 1
ATOM 3898 C C . ASN B 1 89 ? -2.125 -23.828 -21.156 1 90.31 89 ASN B C 1
ATOM 3900 O O . ASN B 1 89 ? -2.193 -24.578 -22.141 1 90.31 89 ASN B O 1
ATOM 3904 N N . ALA B 1 90 ? -1.462 -22.766 -21.172 1 87.19 90 ALA B N 1
ATOM 3905 C CA . ALA B 1 90 ? -0.736 -22.312 -22.359 1 87.19 90 ALA B CA 1
ATOM 3906 C C . ALA B 1 90 ? 0.387 -23.281 -22.719 1 87.19 90 ALA B C 1
ATOM 3908 O O . ALA B 1 90 ? 0.542 -23.656 -23.875 1 87.19 90 ALA B O 1
ATOM 3909 N N . ALA B 1 91 ? 1.141 -23.656 -21.734 1 91.31 91 ALA B N 1
ATOM 3910 C CA . ALA B 1 91 ? 2.24 -24.594 -21.969 1 91.31 91 ALA B CA 1
ATOM 3911 C C . ALA B 1 91 ? 1.725 -25.938 -22.469 1 91.31 91 ALA B C 1
ATOM 3913 O O . ALA B 1 91 ? 2.275 -26.5 -23.422 1 91.31 91 ALA B O 1
ATOM 3914 N N . TRP B 1 92 ? 0.688 -26.438 -21.828 1 92.88 92 TRP B N 1
ATOM 3915 C CA . TRP B 1 92 ? 0.109 -27.719 -22.203 1 92.88 92 TRP B CA 1
ATOM 3916 C C . TRP B 1 92 ? -0.354 -27.703 -23.656 1 92.88 92 TRP B C 1
ATOM 3918 O O . TRP B 1 92 ? -0.133 -28.672 -24.406 1 92.88 92 TRP B O 1
ATOM 3928 N N . ARG B 1 93 ? -0.894 -26.625 -24.031 1 88.12 93 ARG B N 1
ATOM 3929 C CA . ARG B 1 93 ? -1.369 -26.469 -25.406 1 88.12 93 ARG B CA 1
ATOM 3930 C C . ARG B 1 93 ? -0.211 -26.531 -26.391 1 88.12 93 ARG B C 1
ATOM 3932 O O . ARG B 1 93 ? -0.319 -27.156 -27.453 1 88.12 93 ARG B O 1
ATOM 3939 N N . GLU B 1 94 ? 0.796 -25.875 -26.094 1 89.69 94 GLU B N 1
ATOM 3940 C CA . GLU B 1 94 ? 1.948 -25.844 -26.984 1 89.69 94 GLU B CA 1
ATOM 3941 C C . GLU B 1 94 ? 2.594 -27.234 -27.094 1 89.69 94 GLU B C 1
ATOM 3943 O O . GLU B 1 94 ? 3.047 -27.625 -28.172 1 89.69 94 GLU B O 1
ATOM 3948 N N . VAL B 1 95 ? 2.654 -27.938 -25.984 1 92.44 95 VAL B N 1
ATOM 3949 C CA . VAL B 1 95 ? 3.209 -29.297 -26.016 1 92.44 95 VAL B CA 1
ATOM 3950 C C . VAL B 1 95 ? 2.326 -30.203 -26.875 1 92.44 95 VAL B C 1
ATOM 3952 O O . VAL B 1 95 ? 2.83 -31.031 -27.625 1 92.44 95 VAL B O 1
ATOM 3955 N N . ARG B 1 96 ? 1.052 -30.016 -26.703 1 92.06 96 ARG B N 1
ATOM 3956 C CA . ARG B 1 96 ? 0.12 -30.766 -27.531 1 92.06 96 ARG B CA 1
ATOM 3957 C C . ARG B 1 96 ? 0.364 -30.469 -29.016 1 92.06 96 ARG B C 1
ATOM 3959 O O . ARG B 1 96 ? 0.295 -31.391 -29.844 1 92.06 96 ARG B O 1
ATOM 3966 N N . ALA B 1 97 ? 0.604 -29.234 -29.312 1 89.12 97 ALA B N 1
ATOM 3967 C CA . ALA B 1 97 ? 0.89 -28.844 -30.688 1 89.12 97 ALA B CA 1
ATOM 3968 C C . ALA B 1 97 ? 2.172 -29.516 -31.188 1 89.12 97 ALA B C 1
ATOM 3970 O O . ALA B 1 97 ? 2.225 -29.984 -32.312 1 89.12 97 ALA B O 1
ATOM 3971 N N . VAL B 1 98 ? 3.168 -29.547 -30.359 1 90.75 98 VAL B N 1
ATOM 3972 C CA . VAL B 1 98 ? 4.422 -30.203 -30.703 1 90.75 98 VAL B CA 1
ATOM 3973 C C . VAL B 1 98 ? 4.18 -31.703 -30.906 1 90.75 98 VAL B C 1
ATOM 3975 O O . VAL B 1 98 ? 4.812 -32.312 -31.766 1 90.75 98 VAL B O 1
ATOM 3978 N N . ASN B 1 99 ? 3.26 -32.188 -30.141 1 92.38 99 ASN B N 1
ATOM 3979 C CA . ASN B 1 99 ? 2.93 -33.625 -30.219 1 92.38 99 ASN B CA 1
ATOM 3980 C C . ASN B 1 99 ? 1.882 -33.875 -31.297 1 92.38 99 ASN B C 1
ATOM 3982 O O . ASN B 1 99 ? 1.044 -34.781 -31.141 1 92.38 99 ASN B O 1
ATOM 3986 N N . LYS B 1 100 ? 1.782 -33.062 -32.281 1 92.06 100 LYS B N 1
ATOM 3987 C CA . LYS B 1 100 ? 0.929 -33.219 -33.469 1 92.06 100 LYS B CA 1
ATOM 3988 C C . LYS B 1 100 ? -0.538 -33.344 -33.062 1 92.06 100 LYS B C 1
ATOM 3990 O O . LYS B 1 100 ? -1.26 -34.188 -33.594 1 92.06 100 LYS B O 1
ATOM 3995 N N . GLY B 1 101 ? -0.898 -32.625 -32.031 1 89.5 101 GLY B N 1
ATOM 3996 C CA . GLY B 1 101 ? -2.301 -32.562 -31.641 1 89.5 101 GLY B CA 1
ATOM 3997 C C . GLY B 1 101 ? -2.693 -33.656 -30.641 1 89.5 101 GLY B C 1
ATOM 3998 O O . GLY B 1 101 ? -3.814 -33.656 -30.125 1 89.5 101 GLY B O 1
ATOM 3999 N N . ARG B 1 102 ? -1.803 -34.594 -30.406 1 93.44 102 ARG B N 1
ATOM 4000 C CA . ARG B 1 102 ? -2.086 -35.625 -29.406 1 93.44 102 ARG B CA 1
ATOM 4001 C C . ARG B 1 102 ? -1.821 -35.125 -28 1 93.44 102 ARG B C 1
ATOM 4003 O O . ARG B 1 102 ? -0.904 -34.312 -27.781 1 93.44 102 ARG B O 1
ATOM 4010 N N . ASP B 1 103 ? -2.539 -35.594 -27.078 1 93.06 103 ASP B N 1
ATOM 4011 C CA . ASP B 1 103 ? -2.383 -35.188 -25.688 1 93.06 103 ASP B CA 1
ATOM 4012 C C . ASP B 1 103 ? -1.025 -35.594 -25.125 1 93.06 103 ASP B C 1
ATOM 4014 O O . ASP B 1 103 ? -0.567 -36.719 -25.391 1 93.06 103 ASP B O 1
ATOM 4018 N N . PRO B 1 104 ? -0.43 -34.688 -24.406 1 94.94 104 PRO B N 1
ATOM 4019 C CA . PRO B 1 104 ? 0.809 -35.062 -23.719 1 94.94 104 PRO B CA 1
ATOM 4020 C C . PRO B 1 104 ? 0.595 -36.125 -22.656 1 94.94 104 PRO B C 1
ATOM 4022 O O . PRO B 1 104 ? -0.541 -36.375 -22.25 1 94.94 104 PRO B O 1
ATOM 4025 N N . PRO B 1 105 ? 1.695 -36.781 -22.25 1 95.94 105 PRO B N 1
ATOM 4026 C CA . PRO B 1 105 ? 1.587 -37.812 -21.25 1 95.94 105 PRO B CA 1
ATOM 4027 C C . PRO B 1 105 ? 1.109 -37.312 -19.891 1 95.94 105 PRO B C 1
ATOM 4029 O O . PRO B 1 105 ? 0.645 -38.062 -19.047 1 95.94 105 PRO B O 1
ATOM 4032 N N . ILE B 1 106 ? 1.17 -36.062 -19.688 1 96.88 106 ILE B N 1
ATOM 4033 C CA . ILE B 1 106 ? 0.73 -35.469 -18.438 1 96.88 106 ILE B CA 1
ATOM 4034 C C . ILE B 1 106 ? -0.542 -34.656 -18.688 1 96.88 106 ILE B C 1
ATOM 4036 O O . ILE B 1 106 ? -0.622 -33.875 -19.641 1 96.88 106 ILE B O 1
ATOM 4040 N N . THR B 1 107 ? -1.529 -34.844 -17.859 1 95.81 107 THR B N 1
ATOM 4041 C CA . THR B 1 107 ? -2.766 -34.062 -18 1 95.81 107 THR B CA 1
ATOM 4042 C C . THR B 1 107 ? -2.58 -32.625 -17.516 1 95.81 107 THR B C 1
ATOM 4044 O O . THR B 1 107 ? -1.597 -32.344 -16.828 1 95.81 107 THR B O 1
ATOM 4047 N N . LYS B 1 108 ? -3.539 -31.797 -17.844 1 94.31 108 LYS B N 1
ATOM 4048 C CA . LYS B 1 108 ? -3.5 -30.406 -17.375 1 94.31 108 LYS B CA 1
ATOM 4049 C C . LYS B 1 108 ? -3.523 -30.328 -15.859 1 94.31 108 LYS B C 1
ATOM 4051 O O . LYS B 1 108 ? -2.785 -29.547 -15.258 1 94.31 108 LYS B O 1
ATOM 4056 N N . ASN B 1 109 ? -4.371 -31.156 -15.273 1 95.69 109 ASN B N 1
ATOM 4057 C CA . ASN B 1 109 ? -4.508 -31.141 -13.82 1 95.69 109 ASN B CA 1
ATOM 4058 C C . ASN B 1 109 ? -3.223 -31.609 -13.141 1 95.69 109 ASN B C 1
ATOM 4060 O O . ASN B 1 109 ? -2.807 -31.016 -12.141 1 95.69 109 ASN B O 1
ATOM 4064 N N . GLN B 1 110 ? -2.656 -32.625 -13.695 1 96.88 110 GLN B N 1
ATOM 4065 C CA . GLN B 1 110 ? -1.403 -33.125 -13.148 1 96.88 110 GLN B CA 1
ATOM 4066 C C . GLN B 1 110 ? -0.291 -32.094 -13.258 1 96.88 110 GLN B C 1
ATOM 4068 O O . GLN B 1 11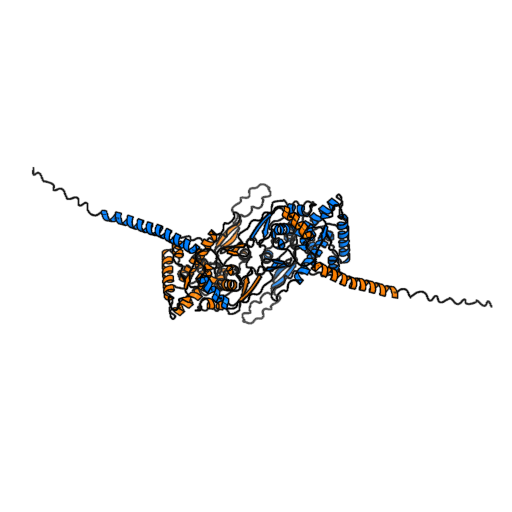0 ? 0.449 -31.875 -12.297 1 96.88 110 GLN B O 1
ATOM 4073 N N . LEU B 1 111 ? -0.206 -31.5 -14.43 1 97.25 111 LEU B N 1
ATOM 4074 C CA . LEU B 1 111 ? 0.805 -30.469 -14.633 1 97.25 111 LEU B CA 1
ATOM 4075 C C . LEU B 1 111 ? 0.592 -29.297 -13.68 1 97.25 111 LEU B C 1
ATOM 4077 O O . LEU B 1 111 ? 1.557 -28.719 -13.172 1 97.25 111 LEU B O 1
ATOM 4081 N N . TYR B 1 112 ? -0.624 -28.953 -13.43 1 97.06 112 TYR B N 1
ATOM 4082 C CA . TYR B 1 112 ? -0.969 -27.891 -12.492 1 97.06 112 TYR B CA 1
ATOM 4083 C C . TYR B 1 112 ? -0.499 -28.219 -11.086 1 97.06 112 TYR B C 1
ATOM 4085 O O . TYR B 1 112 ? 0.156 -27.406 -10.43 1 97.06 112 TYR B O 1
ATOM 4093 N N . ARG B 1 113 ? -0.769 -29.422 -10.602 1 97.25 113 ARG B N 1
ATOM 4094 C CA . ARG B 1 113 ? -0.357 -29.844 -9.273 1 97.25 113 ARG B CA 1
ATOM 4095 C C . ARG B 1 113 ? 1.161 -29.812 -9.133 1 97.25 113 ARG B C 1
ATOM 4097 O O . ARG B 1 113 ? 1.688 -29.281 -8.156 1 97.25 113 ARG B O 1
ATOM 4104 N N . VAL B 1 114 ? 1.79 -30.312 -10.117 1 97.62 114 VAL B N 1
ATOM 4105 C CA . VAL B 1 114 ? 3.248 -30.359 -10.086 1 97.62 114 VAL B CA 1
ATOM 4106 C C . VAL B 1 114 ? 3.812 -28.953 -10.055 1 97.62 114 VAL B C 1
ATOM 4108 O O . VAL B 1 114 ? 4.727 -28.656 -9.281 1 97.62 114 VAL B O 1
ATOM 4111 N N . THR B 1 115 ? 3.27 -28.094 -10.906 1 97.69 115 THR B N 1
ATOM 4112 C CA . THR B 1 115 ? 3.768 -26.719 -10.977 1 97.69 115 THR B CA 1
ATOM 4113 C C . THR B 1 115 ? 3.521 -25.984 -9.664 1 97.69 115 THR B C 1
ATOM 4115 O O . THR B 1 115 ? 4.375 -25.219 -9.203 1 97.69 115 THR B O 1
ATOM 4118 N N . LEU B 1 116 ? 2.389 -26.188 -9.047 1 97 116 LEU B N 1
ATOM 4119 C CA . LEU B 1 116 ? 2.107 -25.594 -7.75 1 97 116 LEU B CA 1
ATOM 4120 C C . LEU B 1 116 ? 3.111 -26.062 -6.707 1 97 116 LEU B C 1
ATOM 4122 O O . LEU B 1 116 ? 3.543 -25.281 -5.855 1 97 116 LEU B O 1
ATOM 4126 N N . ALA B 1 117 ? 3.422 -27.312 -6.773 1 96.56 117 ALA B N 1
ATOM 4127 C CA . ALA B 1 117 ? 4.41 -27.859 -5.844 1 96.56 117 ALA B CA 1
ATOM 4128 C C . ALA B 1 117 ? 5.777 -27.219 -6.062 1 96.56 117 ALA B C 1
ATOM 4130 O O . ALA B 1 117 ? 6.484 -26.906 -5.102 1 96.56 117 ALA B O 1
ATOM 4131 N N . GLN B 1 118 ? 6.121 -27.109 -7.289 1 96.06 118 GLN B N 1
ATOM 4132 C CA . GLN B 1 118 ? 7.383 -26.453 -7.629 1 96.06 118 GLN B CA 1
ATOM 4133 C C . GLN B 1 118 ? 7.406 -25 -7.137 1 96.06 118 GLN B C 1
ATOM 4135 O O . GLN B 1 118 ? 8.406 -24.547 -6.586 1 96.06 118 GLN B O 1
ATOM 4140 N N . LEU B 1 119 ? 6.336 -24.312 -7.336 1 96.31 119 LEU B N 1
ATOM 4141 C CA . LEU B 1 119 ? 6.211 -22.953 -6.832 1 96.31 119 LEU B CA 1
ATOM 4142 C C . LEU B 1 119 ? 6.34 -22.922 -5.312 1 96.31 119 LEU B C 1
ATOM 4144 O O . LEU B 1 119 ? 7.008 -22.047 -4.762 1 96.31 119 LEU B O 1
ATOM 4148 N N . GLN B 1 120 ? 5.699 -23.828 -4.699 1 94.25 120 GLN B N 1
ATOM 4149 C CA . GLN B 1 120 ? 5.742 -23.922 -3.244 1 94.25 120 GLN B CA 1
ATOM 4150 C C . GLN B 1 120 ? 7.172 -24.078 -2.742 1 94.25 120 GLN B C 1
ATOM 4152 O O . GLN B 1 120 ? 7.57 -23.453 -1.76 1 94.25 120 GLN B O 1
ATOM 4157 N N . LEU B 1 121 ? 7.898 -24.906 -3.367 1 92.38 121 LEU B N 1
ATOM 4158 C CA . LEU B 1 121 ? 9.289 -25.109 -2.977 1 92.38 121 LEU B CA 1
ATOM 4159 C C . LEU B 1 121 ? 10.078 -23.797 -3.113 1 92.38 121 LEU B C 1
ATOM 4161 O O . LEU B 1 121 ? 10.852 -23.438 -2.227 1 92.38 121 LEU B O 1
ATOM 4165 N N . GLN B 1 122 ? 9.922 -23.156 -4.25 1 93.44 122 GLN B N 1
ATOM 4166 C CA . GLN B 1 122 ? 10.586 -21.891 -4.488 1 93.44 122 GLN B CA 1
ATOM 4167 C C . GLN B 1 122 ? 10.258 -20.875 -3.391 1 93.44 122 GLN B C 1
ATOM 4169 O O . GLN B 1 122 ? 11.148 -20.203 -2.873 1 93.44 122 GLN B O 1
ATOM 4174 N N . LEU B 1 123 ? 9.047 -20.797 -3.012 1 92.88 123 LEU B N 1
ATOM 4175 C CA . LEU B 1 123 ? 8.594 -19.859 -1.98 1 92.88 123 LEU B CA 1
ATOM 4176 C C . LEU B 1 123 ? 9.133 -20.281 -0.612 1 92.88 123 LEU B C 1
ATOM 4178 O O . LEU B 1 123 ? 9.438 -19.422 0.22 1 92.88 123 LEU B O 1
ATOM 4182 N N . TYR B 1 124 ? 9.188 -21.547 -0.448 1 88.5 124 TYR B N 1
ATOM 4183 C CA . TYR B 1 124 ? 9.758 -22.047 0.796 1 88.5 124 TYR B CA 1
ATOM 4184 C C . TYR B 1 124 ? 11.219 -21.625 0.923 1 88.5 124 TYR B C 1
ATOM 4186 O O . TYR B 1 124 ? 11.656 -21.172 1.983 1 88.5 124 TYR B O 1
ATOM 4194 N N . GLN B 1 125 ? 11.93 -21.797 -0.113 1 87.94 125 GLN B N 1
ATOM 4195 C CA . GLN B 1 125 ? 13.336 -21.422 -0.125 1 87.94 125 GLN B CA 1
ATOM 4196 C C . GLN B 1 125 ? 13.508 -19.922 0.088 1 87.94 125 GLN B C 1
ATOM 4198 O O . GLN B 1 125 ? 14.477 -19.469 0.699 1 87.94 125 GLN B O 1
ATOM 4203 N N . ALA B 1 126 ? 12.609 -19.156 -0.424 1 90.19 126 ALA B N 1
ATOM 4204 C CA . ALA B 1 126 ? 12.664 -17.703 -0.256 1 90.19 126 ALA B CA 1
ATOM 4205 C C . ALA B 1 126 ? 12.633 -17.312 1.221 1 90.19 126 ALA B C 1
ATOM 4207 O O . ALA B 1 126 ? 13.344 -16.406 1.646 1 90.19 126 ALA B O 1
ATOM 4208 N N . LYS B 1 127 ? 11.883 -17.953 2.008 1 84 127 LYS B N 1
ATOM 4209 C CA . LYS B 1 127 ? 11.734 -17.672 3.432 1 84 127 LYS B CA 1
ATOM 4210 C C . LYS B 1 127 ? 13.039 -17.922 4.184 1 84 127 LYS B C 1
ATOM 4212 O O . LYS B 1 127 ? 13.312 -17.281 5.195 1 84 127 LYS B O 1
ATOM 4217 N N . THR B 1 128 ? 13.758 -18.75 3.668 1 78.06 128 THR B N 1
ATOM 4218 C CA . THR B 1 128 ? 14.992 -19.109 4.348 1 78.06 128 THR B CA 1
ATOM 4219 C C . THR B 1 128 ? 16.062 -18.031 4.145 1 78.06 128 THR B C 1
ATOM 4221 O O . THR B 1 128 ? 17.047 -17.984 4.879 1 78.06 128 THR B O 1
ATOM 4224 N N . HIS B 1 129 ? 15.891 -17.188 3.209 1 77.25 129 HIS B N 1
ATOM 4225 C CA . HIS B 1 129 ? 16.875 -16.156 2.887 1 77.25 129 HIS B CA 1
ATOM 4226 C C . HIS B 1 129 ? 16.641 -14.906 3.725 1 77.25 129 HIS B C 1
ATOM 4228 O O . HIS B 1 129 ? 17.453 -13.977 3.686 1 77.25 129 HIS B O 1
ATOM 4234 N N . VAL B 1 130 ? 15.547 -14.836 4.32 1 75.06 130 VAL B N 1
ATOM 4235 C CA . VAL B 1 130 ? 15.273 -13.594 5.039 1 75.06 130 VAL B CA 1
ATOM 4236 C C . VAL B 1 130 ? 15.398 -13.836 6.543 1 75.06 130 VAL B C 1
ATOM 4238 O O . VAL B 1 130 ? 14.922 -14.844 7.059 1 75.06 130 VAL B O 1
ATOM 4241 N N . THR B 1 131 ? 16.328 -13.031 7.066 1 61.81 131 THR B N 1
ATOM 4242 C CA . THR B 1 131 ? 16.375 -12.984 8.523 1 61.81 131 THR B CA 1
ATOM 4243 C C . THR B 1 131 ? 15.273 -12.094 9.078 1 61.81 131 THR B C 1
ATOM 4245 O O . THR B 1 131 ? 15.227 -10.898 8.781 1 61.81 131 THR B O 1
ATOM 4248 N N . LEU B 1 132 ? 14.203 -12.719 9.375 1 57.69 132 LEU B N 1
ATOM 4249 C CA . LEU B 1 132 ? 13.125 -11.914 9.945 1 57.69 132 LEU B CA 1
ATOM 4250 C C . LEU B 1 132 ? 13.531 -11.367 11.312 1 57.69 132 LEU B C 1
ATOM 4252 O O . LEU B 1 132 ? 14.133 -12.078 12.125 1 57.69 132 LEU B O 1
ATOM 4256 N N . THR B 1 133 ? 13.641 -10.172 11.305 1 54.47 133 THR B N 1
ATOM 4257 C CA . THR B 1 133 ? 13.898 -9.617 12.625 1 54.47 133 THR B CA 1
ATOM 4258 C C . THR B 1 133 ? 12.68 -9.773 13.531 1 54.47 133 THR B C 1
ATOM 4260 O O . THR B 1 133 ? 11.547 -9.812 13.055 1 54.47 133 THR B O 1
ATOM 4263 N N . GLY B 1 134 ? 12.766 -10.344 14.617 1 47.5 134 GLY B N 1
ATOM 4264 C CA . GLY B 1 134 ? 11.891 -10.742 15.703 1 47.5 134 GLY B CA 1
ATOM 4265 C C . GLY B 1 134 ? 10.484 -10.195 15.57 1 47.5 134 GLY B C 1
ATOM 4266 O O . GLY B 1 134 ? 9.516 -10.852 15.953 1 47.5 134 GLY B O 1
ATOM 4267 N N . GLN B 1 135 ? 10.297 -8.969 15.305 1 48.38 135 GLN B N 1
ATOM 4268 C CA . GLN B 1 135 ? 8.945 -8.414 15.406 1 48.38 135 GLN B CA 1
ATOM 4269 C C . GLN B 1 135 ? 8.172 -8.609 14.109 1 48.38 135 GLN B C 1
ATOM 4271 O O . GLN B 1 135 ? 6.965 -8.359 14.055 1 48.38 135 GLN B O 1
ATOM 4276 N N . GLU B 1 136 ? 8.875 -8.93 13.125 1 53.06 136 GLU B N 1
ATOM 4277 C CA . GLU B 1 136 ? 8.188 -8.992 11.836 1 53.06 136 GLU B CA 1
ATOM 4278 C C . GLU B 1 136 ? 7.41 -10.297 11.688 1 53.06 136 GLU B C 1
ATOM 4280 O O . GLU B 1 136 ? 7.938 -11.375 11.961 1 53.06 136 GLU B O 1
ATOM 4285 N N . ARG B 1 137 ? 6.074 -10.195 11.891 1 48.03 137 ARG B N 1
ATOM 4286 C CA . ARG B 1 137 ? 5.211 -11.359 11.719 1 48.03 137 ARG B CA 1
ATOM 4287 C C . ARG B 1 137 ? 5.297 -11.891 10.289 1 48.03 137 ARG B C 1
ATOM 4289 O O . ARG B 1 137 ? 5.066 -11.156 9.328 1 48.03 137 ARG B O 1
ATOM 4296 N N . LEU B 1 138 ? 6.09 -12.945 10.141 1 52.56 138 LEU B N 1
ATOM 4297 C CA . LEU B 1 138 ? 6.047 -13.664 8.875 1 52.56 138 LEU B CA 1
ATOM 4298 C C . LEU B 1 138 ? 4.613 -14.031 8.5 1 52.56 138 LEU B C 1
ATOM 4300 O O . LEU B 1 138 ? 3.801 -14.336 9.375 1 52.56 138 LEU B O 1
ATOM 4304 N N . PRO B 1 139 ? 4.207 -13.625 7.227 1 53.97 139 PRO B N 1
ATOM 4305 C CA . PRO B 1 139 ? 2.889 -14.141 6.848 1 53.97 139 PRO B CA 1
ATOM 4306 C C . PRO B 1 139 ? 2.734 -15.633 7.133 1 53.97 139 PRO B C 1
ATOM 4308 O O . PRO B 1 139 ? 3.719 -16.375 7.109 1 53.97 139 PRO B O 1
ATOM 4311 N N . ALA B 1 140 ? 1.656 -15.977 7.789 1 45.16 140 ALA B N 1
ATOM 4312 C CA . ALA B 1 140 ? 1.233 -17.312 8.164 1 45.16 140 ALA B CA 1
ATOM 4313 C C . ALA B 1 140 ? 1.352 -18.281 6.988 1 45.16 140 ALA B C 1
ATOM 4315 O O . ALA B 1 140 ? 1.351 -19.5 7.176 1 45.16 140 ALA B O 1
ATOM 4316 N N . SER B 1 141 ? 1.292 -17.781 5.773 1 54.09 141 SER B N 1
ATOM 4317 C CA . SER B 1 141 ? 1.062 -18.797 4.758 1 54.09 141 SER B CA 1
ATOM 4318 C C . SER B 1 141 ? 2.242 -19.75 4.66 1 54.09 141 SER B C 1
ATOM 4320 O O . SER B 1 141 ? 3.391 -19.328 4.539 1 54.09 141 SER B O 1
ATOM 4322 N N . THR B 1 142 ? 2.07 -20.969 5.145 1 60.94 142 THR B N 1
ATOM 4323 C CA . THR B 1 142 ? 2.922 -22.141 5.297 1 60.94 142 THR B CA 1
ATOM 4324 C C . THR B 1 142 ? 3.254 -22.75 3.938 1 60.94 142 THR B C 1
ATOM 4326 O O . THR B 1 142 ? 2.402 -23.391 3.307 1 60.94 142 THR B O 1
ATOM 4329 N N . CYS B 1 143 ? 4.113 -22.094 3.139 1 66.88 143 CYS B N 1
ATOM 4330 C CA . CYS B 1 143 ? 4.594 -22.781 1.946 1 66.88 143 CYS B CA 1
ATOM 4331 C C . CYS B 1 143 ? 5.504 -23.953 2.318 1 66.88 143 CYS B C 1
ATOM 4333 O O . CYS B 1 143 ? 6.387 -24.328 1.542 1 66.88 143 CYS B O 1
ATOM 4335 N N . ASP B 1 144 ? 5.117 -24.531 3.486 1 75.5 144 ASP B N 1
ATOM 4336 C CA . ASP B 1 144 ? 5.895 -25.688 3.893 1 75.5 144 ASP B CA 1
ATOM 4337 C C . ASP B 1 144 ? 5.281 -26.984 3.352 1 75.5 144 ASP B C 1
ATOM 4339 O O . ASP B 1 144 ? 4.062 -27.078 3.186 1 75.5 144 ASP B O 1
ATOM 4343 N N . PHE B 1 145 ? 6.23 -27.844 2.934 1 76.25 145 PHE B N 1
ATOM 4344 C CA . PHE B 1 145 ? 5.746 -29.172 2.564 1 76.25 145 PHE B CA 1
ATOM 4345 C C . PHE B 1 145 ? 5.438 -30 3.807 1 76.25 145 PHE B C 1
ATOM 4347 O O . PHE B 1 145 ? 6.234 -30.047 4.746 1 76.25 145 PHE B O 1
ATOM 4354 N N . THR B 1 146 ? 4.285 -30.5 3.846 1 72.81 146 THR B N 1
ATOM 4355 C CA . THR B 1 146 ? 3.941 -31.391 4.949 1 72.81 146 THR B CA 1
ATOM 4356 C C . THR B 1 146 ? 4.645 -32.75 4.797 1 72.81 146 THR B C 1
ATOM 4358 O O . THR B 1 146 ? 4.953 -33.406 5.793 1 72.81 146 THR B O 1
ATOM 4361 N N . ASP B 1 147 ? 4.902 -33.188 3.59 1 80.5 147 ASP B N 1
ATOM 4362 C CA . ASP B 1 147 ? 5.539 -34.469 3.264 1 80.5 147 ASP B CA 1
ATOM 4363 C C . ASP B 1 147 ? 6.938 -34.25 2.691 1 80.5 147 ASP B C 1
ATOM 4365 O O . ASP B 1 147 ? 7.086 -33.781 1.559 1 80.5 147 ASP B O 1
ATOM 4369 N N . HIS B 1 148 ? 7.93 -34.719 3.389 1 82.62 148 HIS B N 1
ATOM 4370 C CA . HIS B 1 148 ? 9.328 -34.531 3.016 1 82.62 148 HIS B CA 1
ATOM 4371 C C . HIS B 1 148 ? 9.664 -35.281 1.729 1 82.62 148 HIS B C 1
ATOM 4373 O O . HIS B 1 148 ? 10.492 -34.812 0.94 1 82.62 148 HIS B O 1
ATOM 4379 N N . SER B 1 149 ? 9.039 -36.375 1.591 1 85 149 SER B N 1
ATOM 4380 C CA . SER B 1 149 ? 9.281 -37.156 0.383 1 85 149 SER B CA 1
ATOM 4381 C C . SER B 1 149 ? 8.875 -36.375 -0.867 1 85 149 SER B C 1
ATOM 4383 O O . SER B 1 149 ? 9.531 -36.469 -1.903 1 85 149 SER B O 1
ATOM 4385 N N . MET B 1 150 ? 7.891 -35.625 -0.729 1 87.19 150 MET B N 1
ATOM 4386 C CA . MET B 1 150 ? 7.438 -34.812 -1.859 1 87.19 150 MET B CA 1
ATOM 4387 C C . MET B 1 150 ? 8.414 -33.688 -2.135 1 87.19 150 MET B C 1
ATOM 4389 O O . MET B 1 150 ? 8.711 -33.375 -3.291 1 87.19 150 MET B O 1
ATOM 4393 N N . GLU B 1 151 ? 8.828 -33.156 -1.064 1 87.81 151 GLU B N 1
ATOM 4394 C CA . GLU B 1 151 ? 9.82 -32.094 -1.205 1 87.81 151 GLU B CA 1
ATOM 4395 C C . GLU B 1 151 ? 11.055 -32.562 -1.962 1 87.81 151 GLU B C 1
ATOM 4397 O O . GLU B 1 151 ? 11.523 -31.906 -2.887 1 87.81 151 GLU B O 1
ATOM 4402 N N . GLN B 1 152 ? 11.508 -33.719 -1.643 1 86.06 152 GLN B N 1
ATOM 4403 C CA . GLN B 1 152 ? 12.688 -34.312 -2.281 1 86.06 152 GLN B CA 1
ATOM 4404 C C . GLN B 1 152 ? 12.414 -34.625 -3.752 1 86.06 152 GLN B C 1
ATOM 4406 O O . GLN B 1 152 ? 13.289 -34.406 -4.602 1 86.06 152 GLN B O 1
ATOM 4411 N N . ALA B 1 153 ? 11.258 -35.031 -3.988 1 89.81 153 ALA B N 1
ATOM 4412 C CA . ALA B 1 153 ? 10.898 -35.375 -5.363 1 89.81 153 ALA B CA 1
ATOM 4413 C C . ALA B 1 153 ? 10.891 -34.125 -6.246 1 89.81 153 ALA B C 1
ATOM 4415 O O . ALA B 1 153 ? 11.344 -34.156 -7.395 1 89.81 153 ALA B O 1
ATOM 4416 N N . VAL B 1 154 ? 10.406 -33.031 -5.719 1 91.62 154 VAL B N 1
ATOM 4417 C CA . VAL B 1 154 ? 10.305 -31.797 -6.48 1 91.62 154 VAL B CA 1
ATOM 4418 C C . VAL B 1 154 ? 11.703 -31.25 -6.777 1 91.62 154 VAL B C 1
ATOM 4420 O O . VAL B 1 154 ? 11.992 -30.828 -7.898 1 91.62 154 VAL B O 1
ATOM 4423 N N . ILE B 1 155 ? 12.57 -31.375 -5.832 1 88.06 155 ILE B N 1
ATOM 4424 C CA . ILE B 1 155 ? 13.906 -30.812 -5.949 1 88.06 155 ILE B CA 1
ATOM 4425 C C . ILE B 1 155 ? 14.672 -31.5 -7.074 1 88.06 155 ILE B C 1
ATOM 4427 O O . ILE B 1 155 ? 15.5 -30.875 -7.742 1 88.06 155 ILE B O 1
ATOM 4431 N N . THR B 1 156 ? 14.312 -32.719 -7.309 1 85.19 156 THR B N 1
ATOM 4432 C CA . THR B 1 156 ? 15.086 -33.5 -8.266 1 85.19 156 THR B CA 1
ATOM 4433 C C . THR B 1 156 ? 14.578 -33.281 -9.688 1 85.19 156 THR B C 1
ATOM 4435 O O . THR B 1 156 ? 15.281 -33.562 -10.656 1 85.19 156 THR B O 1
ATOM 4438 N N . GLN B 1 157 ? 13.414 -32.812 -9.844 1 89.25 157 GLN B N 1
ATOM 4439 C CA . GLN B 1 157 ? 12.836 -32.531 -11.156 1 89.25 157 GLN B CA 1
ATOM 4440 C C . GLN B 1 157 ? 12.883 -31.047 -11.477 1 89.25 157 GLN B C 1
ATOM 4442 O O . GLN B 1 157 ? 11.914 -30.328 -11.242 1 89.25 157 GLN B O 1
ATOM 4447 N N . ARG B 1 158 ? 13.867 -30.609 -12.273 1 91.12 158 ARG B N 1
ATOM 4448 C CA . ARG B 1 158 ? 14.07 -29.188 -12.492 1 91.12 158 ARG B CA 1
ATOM 4449 C C . ARG B 1 158 ? 13.602 -28.766 -13.883 1 91.12 158 ARG B C 1
ATOM 4451 O O . ARG B 1 158 ? 13.406 -27.578 -14.141 1 91.12 158 ARG B O 1
ATOM 4458 N N . GLN B 1 159 ? 13.516 -29.781 -14.719 1 92.75 159 GLN B N 1
ATOM 4459 C CA . GLN B 1 159 ? 13.094 -29.422 -16.062 1 92.75 159 GLN B CA 1
ATOM 4460 C C . GLN B 1 159 ? 11.57 -29.328 -16.156 1 92.75 159 GLN B C 1
ATOM 4462 O O . GLN B 1 159 ? 10.852 -30.125 -15.562 1 92.75 159 GLN B O 1
ATOM 4467 N N . THR B 1 160 ? 11.133 -28.297 -16.734 1 94.94 160 THR B N 1
ATOM 4468 C CA . THR B 1 160 ? 9.734 -28.047 -17.047 1 94.94 160 THR B CA 1
ATOM 4469 C C . THR B 1 160 ? 9.602 -27.156 -18.281 1 94.94 160 THR B C 1
ATOM 4471 O O . THR B 1 160 ? 10.477 -27.156 -19.141 1 94.94 160 THR B O 1
ATOM 4474 N N . PHE B 1 161 ? 8.516 -26.531 -18.453 1 92.5 161 PHE B N 1
ATOM 4475 C CA . PHE B 1 161 ? 8.32 -25.703 -19.641 1 92.5 161 PHE B CA 1
ATOM 4476 C C . PHE B 1 161 ? 8.672 -24.25 -19.359 1 92.5 161 PHE B C 1
ATOM 4478 O O . PHE B 1 161 ? 8.43 -23.75 -18.266 1 92.5 161 PHE B O 1
ATOM 4485 N N . ARG B 1 162 ? 9.094 -23.578 -20.297 1 89.25 162 ARG B N 1
ATOM 4486 C CA . ARG B 1 162 ? 9.773 -22.297 -20.188 1 89.25 162 ARG B CA 1
ATOM 4487 C C . ARG B 1 162 ? 8.891 -21.266 -19.469 1 89.25 162 ARG B C 1
ATOM 4489 O O . ARG B 1 162 ? 9.336 -20.594 -18.547 1 89.25 162 ARG B O 1
ATOM 4496 N N . PRO B 1 163 ? 7.609 -21.078 -19.875 1 88.75 163 PRO B N 1
ATOM 4497 C CA . PRO B 1 163 ? 6.812 -20.078 -19.156 1 88.75 163 PRO B CA 1
ATOM 4498 C C . PRO B 1 163 ? 6.605 -20.422 -17.688 1 88.75 163 PRO B C 1
ATOM 4500 O O . PRO B 1 163 ? 6.52 -19.516 -16.844 1 88.75 163 PRO B O 1
ATOM 4503 N N . LEU B 1 164 ? 6.539 -21.703 -17.375 1 94.75 164 LEU B N 1
ATOM 4504 C CA . LEU B 1 164 ? 6.383 -22.141 -15.984 1 94.75 164 LEU B CA 1
ATOM 4505 C C . LEU B 1 164 ? 7.672 -21.938 -15.203 1 94.75 164 LEU B C 1
ATOM 4507 O O . LEU B 1 164 ? 7.645 -21.453 -14.07 1 94.75 164 LEU B O 1
ATOM 4511 N N . ALA B 1 165 ? 8.734 -22.266 -15.891 1 93.81 165 ALA B N 1
ATOM 4512 C CA . ALA B 1 165 ? 10.031 -22.031 -15.266 1 93.81 165 ALA B CA 1
ATOM 4513 C C . ALA B 1 165 ? 10.25 -20.531 -14.992 1 93.81 165 ALA B C 1
ATOM 4515 O O . ALA B 1 165 ? 10.734 -20.156 -13.93 1 93.81 165 ALA B O 1
ATOM 4516 N N . ALA B 1 166 ? 9.875 -19.766 -15.969 1 91.06 166 ALA B N 1
ATOM 4517 C CA . ALA B 1 166 ? 10.023 -18.312 -15.812 1 91.06 166 ALA B CA 1
ATOM 4518 C C . ALA B 1 166 ? 9.219 -17.812 -14.617 1 91.06 166 ALA B C 1
ATOM 4520 O O . ALA B 1 166 ? 9.719 -17.016 -13.828 1 91.06 166 ALA B O 1
ATOM 4521 N N . ALA B 1 167 ? 8.047 -18.25 -14.492 1 94.38 167 ALA B N 1
ATOM 4522 C CA . ALA B 1 167 ? 7.188 -17.828 -13.391 1 94.38 167 ALA B CA 1
ATOM 4523 C C . ALA B 1 167 ? 7.75 -18.281 -12.047 1 94.38 167 ALA B C 1
ATOM 4525 O O . ALA B 1 167 ? 7.922 -17.469 -11.141 1 94.38 167 ALA B O 1
ATOM 4526 N N . VAL B 1 168 ? 8.094 -19.516 -11.93 1 95.94 168 VAL B N 1
ATOM 4527 C CA . VAL B 1 168 ? 8.562 -20.062 -10.656 1 95.94 168 VAL B CA 1
ATOM 4528 C C . VAL B 1 168 ? 9.891 -19.422 -10.273 1 95.94 168 VAL B C 1
ATOM 4530 O O . VAL B 1 168 ? 10.102 -19.047 -9.109 1 95.94 168 VAL B O 1
ATOM 4533 N N . ASN B 1 169 ? 10.734 -19.219 -11.258 1 94.5 169 ASN B N 1
ATOM 4534 C CA . ASN B 1 169 ? 12.047 -18.656 -10.984 1 94.5 169 ASN B CA 1
ATOM 4535 C C . ASN B 1 169 ? 11.961 -17.172 -10.672 1 94.5 169 ASN B C 1
ATOM 4537 O O . ASN B 1 169 ? 12.891 -16.594 -10.102 1 94.5 169 ASN B O 1
ATOM 4541 N N . SER B 1 170 ? 10.922 -16.531 -11.062 1 94.12 170 SER B N 1
ATOM 4542 C CA . SER B 1 170 ? 10.836 -15.078 -10.906 1 94.12 170 SER B CA 1
ATOM 4543 C C . SER B 1 170 ? 10.367 -14.703 -9.508 1 94.12 170 SER B C 1
ATOM 4545 O O . SER B 1 170 ? 10.477 -13.547 -9.094 1 94.12 170 SER B O 1
ATOM 4547 N N . VAL B 1 171 ? 9.875 -15.648 -8.75 1 95.44 171 VAL B N 1
ATOM 4548 C CA . VAL B 1 171 ? 9.312 -15.328 -7.441 1 95.44 171 VAL B CA 1
ATOM 4549 C C . VAL B 1 171 ? 10.297 -15.734 -6.348 1 95.44 171 VAL B C 1
ATOM 4551 O O . VAL B 1 171 ? 10.898 -16.812 -6.406 1 95.44 171 VAL B O 1
ATOM 4554 N N . GLY B 1 172 ? 10.555 -14.875 -5.434 1 94.19 172 GLY B N 1
ATOM 4555 C CA . GLY B 1 172 ? 11.469 -15.094 -4.328 1 94.19 172 GLY B CA 1
ATOM 4556 C C . GLY B 1 172 ? 11.898 -13.805 -3.648 1 94.19 172 GLY B C 1
ATOM 4557 O O . GLY B 1 172 ? 11.391 -12.734 -3.971 1 94.19 172 GLY B O 1
ATOM 4558 N N . THR B 1 173 ? 12.75 -13.977 -2.68 1 93.06 173 THR B N 1
ATOM 4559 C CA . THR B 1 173 ? 13.242 -12.789 -1.988 1 93.06 173 THR B CA 1
ATOM 4560 C C . THR B 1 173 ? 13.984 -11.867 -2.953 1 93.06 173 THR B C 1
ATOM 4562 O O . THR B 1 173 ? 14.727 -12.336 -3.822 1 93.06 173 THR B O 1
ATOM 4565 N N . LEU B 1 174 ? 13.758 -10.633 -2.791 1 92.69 174 LEU B N 1
ATOM 4566 C CA . LEU B 1 174 ? 14.305 -9.633 -3.707 1 92.69 174 LEU B CA 1
ATOM 4567 C C . LEU B 1 174 ? 14.719 -8.375 -2.955 1 92.69 174 LEU B C 1
ATOM 4569 O O . LEU B 1 174 ? 14.016 -7.93 -2.045 1 92.69 174 LEU B O 1
ATOM 4573 N N . THR B 1 175 ? 15.867 -7.945 -3.205 1 91 175 THR B N 1
ATOM 4574 C CA . THR B 1 175 ? 16.25 -6.594 -2.816 1 91 175 THR B CA 1
ATOM 4575 C C . THR B 1 175 ? 16.203 -5.652 -4.016 1 91 175 THR B C 1
ATOM 4577 O O . THR B 1 175 ? 16.844 -5.906 -5.035 1 91 175 THR B O 1
ATOM 4580 N N . HIS B 1 176 ? 15.344 -4.719 -3.91 1 92.25 176 HIS B N 1
ATOM 4581 C CA . HIS B 1 176 ? 15.18 -3.75 -4.988 1 92.25 176 HIS B CA 1
ATOM 4582 C C . HIS B 1 176 ? 15.023 -2.336 -4.438 1 92.25 176 HIS B C 1
ATOM 4584 O O . HIS B 1 176 ? 14.195 -2.096 -3.553 1 92.25 176 HIS B O 1
ATOM 4590 N N . ASP B 1 177 ? 15.781 -1.401 -4.918 1 87.06 177 ASP B N 1
ATOM 4591 C CA . ASP B 1 177 ? 15.758 -0.002 -4.504 1 87.06 177 ASP B CA 1
ATOM 4592 C C . ASP B 1 177 ? 15.875 0.124 -2.988 1 87.06 177 ASP B C 1
ATOM 4594 O O . ASP B 1 177 ? 15.102 0.845 -2.355 1 87.06 177 ASP B O 1
ATOM 4598 N N . GLY B 1 178 ? 16.797 -0.635 -2.451 1 85.69 178 GLY B N 1
ATOM 4599 C CA . GLY B 1 178 ? 17.109 -0.553 -1.032 1 85.69 178 GLY B CA 1
ATOM 4600 C C . GLY B 1 178 ? 16.078 -1.231 -0.154 1 85.69 178 GLY B C 1
ATOM 4601 O O . GLY B 1 178 ? 16.188 -1.195 1.074 1 85.69 178 GLY B O 1
ATOM 4602 N N . ARG B 1 179 ? 15.117 -1.917 -0.72 1 89.94 179 ARG B N 1
ATOM 4603 C CA . ARG B 1 179 ? 14.07 -2.623 0.012 1 89.94 179 ARG B CA 1
ATOM 4604 C C . ARG B 1 179 ? 14.18 -4.133 -0.192 1 89.94 179 ARG B C 1
ATOM 4606 O O . ARG B 1 179 ? 14.43 -4.594 -1.308 1 89.94 179 ARG B O 1
ATOM 4613 N N . GLN B 1 180 ? 13.969 -4.734 0.906 1 90.56 180 GLN B N 1
ATOM 4614 C CA . GLN B 1 180 ? 13.906 -6.191 0.842 1 90.56 180 GLN B CA 1
ATOM 4615 C C . GLN B 1 180 ? 12.461 -6.684 0.818 1 90.56 180 GLN B C 1
ATOM 4617 O O . GLN B 1 180 ? 11.656 -6.285 1.659 1 90.56 180 GLN B O 1
ATOM 4622 N N . TYR B 1 181 ? 12.18 -7.48 -0.177 1 91.56 181 TYR B N 1
ATOM 4623 C CA . TYR B 1 181 ? 10.836 -8.016 -0.334 1 91.56 181 TYR B CA 1
ATOM 4624 C C . TYR B 1 181 ? 10.812 -9.523 -0.083 1 91.56 181 TYR B C 1
ATOM 4626 O O . TYR B 1 181 ? 11.703 -10.242 -0.544 1 91.56 181 TYR B O 1
ATOM 4634 N N . LEU B 1 182 ? 9.859 -9.922 0.669 1 91.25 182 LEU B N 1
ATOM 4635 C CA . LEU B 1 182 ? 9.555 -11.336 0.862 1 91.25 182 LEU B CA 1
ATOM 4636 C C . LEU B 1 182 ? 8.156 -11.664 0.349 1 91.25 182 LEU B C 1
ATOM 4638 O O . LEU B 1 182 ? 7.16 -11.234 0.933 1 91.25 182 LEU B O 1
ATOM 4642 N N . PRO B 1 183 ? 8.133 -12.414 -0.773 1 92.81 183 PRO B N 1
ATOM 4643 C CA . PRO B 1 183 ? 6.809 -12.797 -1.271 1 92.81 183 PRO B CA 1
ATOM 4644 C C . PRO B 1 183 ? 6.098 -13.789 -0.358 1 92.81 183 PRO B C 1
ATOM 4646 O O . PRO B 1 183 ? 6.742 -14.656 0.239 1 92.81 183 PRO B O 1
ATOM 4649 N N . HIS B 1 184 ? 4.816 -13.617 -0.254 1 88.88 184 HIS B N 1
ATOM 4650 C CA . HIS B 1 184 ? 3.986 -14.57 0.48 1 88.88 184 HIS B CA 1
ATOM 4651 C C . HIS B 1 184 ? 2.602 -14.688 -0.146 1 88.88 184 HIS B C 1
ATOM 4653 O O . HIS B 1 184 ? 2.094 -13.727 -0.729 1 88.88 184 HIS B O 1
ATOM 4659 N N . VAL B 1 185 ? 2.061 -15.836 -0.044 1 89.81 185 VAL B N 1
ATOM 4660 C CA . VAL B 1 185 ? 0.698 -16.062 -0.509 1 89.81 185 VAL B CA 1
ATOM 4661 C C . VAL B 1 185 ? -0.283 -15.859 0.642 1 89.81 185 VAL B C 1
ATOM 4663 O O . VAL B 1 185 ? -0.23 -16.562 1.649 1 89.81 185 VAL B O 1
ATOM 4666 N N . PRO B 1 186 ? -1.143 -14.891 0.5 1 84.38 186 PRO B N 1
ATOM 4667 C CA . PRO B 1 186 ? -2.121 -14.664 1.566 1 84.38 186 PRO B CA 1
ATOM 4668 C C . PRO B 1 186 ? -2.988 -15.891 1.844 1 84.38 186 PRO B C 1
ATOM 4670 O O . PRO B 1 186 ? -3.184 -16.719 0.958 1 84.38 186 PRO B O 1
ATOM 4673 N N . GLU B 1 187 ? -3.549 -15.891 3.041 1 79.25 187 GLU B N 1
ATOM 4674 C CA . GLU B 1 187 ? -4.371 -17.031 3.441 1 79.25 187 GLU B CA 1
ATOM 4675 C C . GLU B 1 187 ? -5.789 -16.906 2.883 1 79.25 187 GLU B C 1
ATOM 4677 O O . GLU B 1 187 ? -6.32 -15.805 2.762 1 79.25 187 GLU B O 1
ATOM 4682 N N . SER B 1 188 ? -6.262 -18.078 2.486 1 74.62 188 SER B N 1
ATOM 4683 C CA . SER B 1 188 ? -7.633 -18.156 1.996 1 74.62 188 SER B CA 1
ATOM 4684 C C . SER B 1 188 ? -8.609 -18.406 3.137 1 74.62 188 SER B C 1
ATOM 4686 O O . SER B 1 188 ? -9.398 -19.359 3.086 1 74.62 188 SER B O 1
ATOM 4688 N N . THR B 1 189 ? -8.344 -17.906 4.297 1 66.06 189 THR B N 1
ATOM 4689 C CA . THR B 1 189 ? -9.227 -18.125 5.441 1 66.06 189 THR B CA 1
ATOM 4690 C C . THR B 1 189 ? -9.828 -16.797 5.918 1 66.06 189 THR B C 1
ATOM 4692 O O . THR B 1 189 ? -9.195 -15.75 5.828 1 66.06 189 THR B O 1
ATOM 4695 N N . ILE B 1 190 ? -11.125 -16.891 6.105 1 60.34 190 ILE B N 1
ATOM 4696 C CA . ILE B 1 190 ? -11.805 -15.742 6.691 1 60.34 190 ILE B CA 1
ATOM 4697 C C . ILE B 1 190 ? -12.062 -15.992 8.172 1 60.34 190 ILE B C 1
ATOM 4699 O O . ILE B 1 190 ? -12.266 -17.141 8.594 1 60.34 190 ILE B O 1
ATOM 4703 N N . VAL B 1 191 ? -11.797 -14.969 8.93 1 55.31 191 VAL B N 1
ATOM 4704 C CA . VAL B 1 191 ? -12.125 -15.047 10.352 1 55.31 191 VAL B CA 1
ATOM 4705 C C . VAL B 1 191 ? -13.586 -14.648 10.57 1 55.31 191 VAL B C 1
ATOM 4707 O O . VAL B 1 191 ? -14 -13.562 10.172 1 55.31 191 VAL B O 1
ATOM 4710 N N . VAL B 1 192 ? -14.414 -15.547 10.867 1 54.62 192 VAL B N 1
ATOM 4711 C CA . VAL B 1 192 ? -15.805 -15.289 11.203 1 54.62 192 VAL B CA 1
ATOM 4712 C C . VAL B 1 192 ? -15.969 -15.211 12.719 1 54.62 192 VAL B C 1
ATOM 4714 O O . VAL B 1 192 ? -15.5 -16.094 13.445 1 54.62 192 VAL B O 1
ATOM 4717 N N . THR B 1 193 ? -16.312 -13.938 13.234 1 52.59 193 THR B N 1
ATOM 4718 C CA . THR B 1 193 ? -16.594 -13.797 14.656 1 52.59 193 THR B CA 1
ATOM 4719 C C . THR B 1 193 ? -18.016 -14.289 14.977 1 52.59 193 THR B C 1
ATOM 4721 O O . THR B 1 193 ? -18.984 -13.82 14.383 1 52.59 193 THR B O 1
ATOM 4724 N N . GLU B 1 194 ? -18.094 -15.438 15.516 1 51.16 194 GLU B N 1
ATOM 4725 C CA . GLU B 1 194 ? -19.391 -15.922 15.977 1 51.16 194 GLU B CA 1
ATOM 4726 C C . GLU B 1 194 ? -19.609 -15.586 17.453 1 51.16 194 GLU B C 1
ATOM 4728 O O . GLU B 1 194 ? -18.688 -15.711 18.266 1 51.16 194 GLU B O 1
ATOM 4733 N N . ALA B 1 195 ? -20.641 -14.797 17.703 1 50.94 195 ALA B N 1
ATOM 4734 C CA . ALA B 1 195 ? -21.047 -14.594 19.094 1 50.94 195 ALA B CA 1
ATOM 4735 C C . ALA B 1 195 ? -21.297 -15.93 19.781 1 50.94 195 ALA B C 1
ATOM 4737 O O . ALA B 1 195 ? -21.953 -16.812 19.234 1 50.94 195 ALA B O 1
ATOM 4738 N N . GLN B 1 196 ? -20.453 -16.344 20.703 1 47.28 196 GLN B N 1
ATOM 4739 C CA . GLN B 1 196 ? -20.828 -17.516 21.484 1 47.28 196 GLN B CA 1
ATOM 4740 C C . GLN B 1 196 ? -22.031 -17.203 22.391 1 47.28 196 GLN B C 1
ATOM 4742 O O . GLN B 1 196 ? -22.062 -16.156 23.047 1 47.28 196 GLN B O 1
ATOM 4747 N N . PRO B 1 197 ? -23.047 -17.969 22.25 1 43.41 197 PRO B N 1
ATOM 4748 C CA . PRO B 1 197 ? -24.094 -17.812 23.266 1 43.41 197 PRO B CA 1
ATOM 4749 C C . PRO B 1 197 ? -23.547 -17.891 24.688 1 43.41 197 PRO B C 1
ATOM 4751 O O . PRO B 1 197 ? -22.562 -18.594 24.953 1 43.41 197 PRO B O 1
ATOM 4754 N N . MET B 1 198 ? -23.734 -16.859 25.422 1 40.06 198 MET B N 1
ATOM 4755 C CA . MET B 1 198 ? -23.453 -16.953 26.859 1 40.06 198 MET B CA 1
ATOM 4756 C C . MET B 1 198 ? -24.047 -18.219 27.453 1 40.06 198 MET B C 1
ATOM 4758 O O . MET B 1 198 ? -25.219 -18.5 27.266 1 40.06 198 MET B O 1
ATOM 4762 N N . GLU B 1 199 ? -23.297 -19.156 27.672 1 37.84 199 GLU B N 1
ATOM 4763 C CA . GLU B 1 199 ? -23.969 -20.031 28.656 1 37.84 199 GLU B CA 1
ATOM 4764 C C . GLU B 1 199 ? -24.625 -19.203 29.75 1 37.84 199 GLU B C 1
ATOM 4766 O O . GLU B 1 199 ? -24.328 -18.016 29.922 1 37.84 199 GLU B O 1
ATOM 4771 N N . GLY B 1 200 ? -25.141 -19.938 30.859 1 36.69 200 GLY B N 1
ATOM 4772 C CA . GLY B 1 200 ? -25.922 -19.719 32.062 1 36.69 200 GLY B CA 1
ATOM 4773 C C . GLY B 1 200 ? -25.312 -18.703 33 1 36.69 200 GLY B C 1
ATOM 4774 O O . GLY B 1 200 ? -24.594 -19.078 33.938 1 36.69 200 GLY B O 1
ATOM 4775 N N . VAL B 1 201 ? -24.844 -17.672 32.656 1 33.34 201 VAL B N 1
ATOM 4776 C CA . VAL B 1 201 ? -24.625 -16.891 33.875 1 33.34 201 VAL B CA 1
ATOM 4777 C C . VAL B 1 201 ? -25.922 -16.797 34.656 1 33.34 201 VAL B C 1
ATOM 4779 O O . VAL B 1 201 ? -26.906 -16.234 34.188 1 33.34 201 VAL B O 1
ATOM 4782 N N . VAL B 1 202 ? -26.188 -17.812 35.5 1 30.7 202 VAL B N 1
ATOM 4783 C CA . VAL B 1 202 ? -27.062 -17.656 36.656 1 30.7 202 VAL B CA 1
ATOM 4784 C C . VAL B 1 202 ? -26.938 -16.25 37.219 1 30.7 202 VAL B C 1
ATOM 4786 O O . VAL B 1 202 ? -25.828 -15.695 37.281 1 30.7 202 VAL B O 1
ATOM 4789 N N . ALA B 1 203 ? -28.078 -15.508 37.406 1 33.03 203 ALA B N 1
ATOM 4790 C CA . ALA B 1 203 ? -28.531 -14.305 38.094 1 33.03 203 ALA B CA 1
ATOM 4791 C C . ALA B 1 203 ? -27.844 -14.164 39.438 1 33.03 203 ALA B C 1
ATOM 4793 O O . ALA B 1 203 ? -28.219 -14.836 40.406 1 33.03 203 ALA B O 1
ATOM 4794 N N . ALA B 1 204 ? -26.594 -14.352 39.688 1 30.06 204 ALA B N 1
ATOM 4795 C CA . ALA B 1 204 ? -26.438 -13.945 41.094 1 30.06 204 ALA B CA 1
ATOM 4796 C C . ALA B 1 204 ? -27.156 -12.625 41.375 1 30.06 204 ALA B C 1
ATOM 4798 O O . ALA B 1 204 ? -27.281 -11.781 40.469 1 30.06 204 ALA B O 1
ATOM 4799 N N . SER B 1 205 ? -27.953 -12.383 42.5 1 29 205 SER B N 1
ATOM 4800 C CA . SER B 1 205 ? -28.766 -11.414 43.188 1 29 205 SER B CA 1
ATOM 4801 C C . SER B 1 205 ? -28.109 -10.031 43.219 1 29 205 SER B C 1
ATOM 4803 O O . SER B 1 205 ? -28.797 -9.016 43.125 1 29 205 SER B O 1
ATOM 4805 N N . THR B 1 206 ? -27.031 -9.797 44.031 1 28.23 206 THR B N 1
ATOM 4806 C CA . THR B 1 206 ? -26.922 -8.453 44.594 1 28.23 206 THR B CA 1
ATOM 4807 C C . THR B 1 206 ? -26.703 -7.43 43.469 1 28.23 206 THR B C 1
ATOM 4809 O O . THR B 1 206 ? -26.25 -7.777 42.375 1 28.23 206 THR B O 1
ATOM 4812 N N . ALA B 1 207 ? -26.891 -6 43.812 1 31.53 207 ALA B N 1
ATOM 4813 C CA . ALA B 1 207 ? -27.062 -4.699 43.188 1 31.53 207 ALA B CA 1
ATOM 4814 C C . ALA B 1 207 ? -25.938 -4.406 42.219 1 31.53 207 ALA B C 1
ATOM 4816 O O . ALA B 1 207 ? -25.859 -3.312 41.625 1 31.53 207 ALA B O 1
ATOM 4817 N N . GLY B 1 208 ? -24.766 -5.062 42.312 1 29.86 208 GLY B N 1
ATOM 4818 C CA . GLY B 1 208 ? -23.562 -4.477 41.75 1 29.86 208 GLY B CA 1
ATOM 4819 C C . GLY B 1 208 ? -23.547 -4.461 40.25 1 29.86 208 GLY B C 1
ATOM 4820 O O . GLY B 1 208 ? -24.172 -5.316 39.594 1 29.86 208 GLY B O 1
ATOM 4821 N N . THR B 1 209 ? -23.375 -3.25 39.594 1 34.22 209 THR B N 1
ATOM 4822 C CA . THR B 1 209 ? -23.297 -2.82 38.219 1 34.22 209 THR B CA 1
ATOM 4823 C C . THR B 1 209 ? -22.5 -3.818 37.375 1 34.22 209 THR B C 1
ATOM 4825 O O . THR B 1 209 ? -21.281 -3.945 37.531 1 34.22 209 THR B O 1
ATOM 4828 N N . GLU B 1 210 ? -23.109 -4.996 37.188 1 34.56 210 GLU B N 1
ATOM 4829 C CA . GLU B 1 210 ? -22.578 -6.09 36.406 1 34.56 210 GLU B CA 1
ATOM 4830 C C . GLU B 1 210 ? -22.109 -5.598 35.031 1 34.56 210 GLU B C 1
ATOM 4832 O O . GLU B 1 210 ? -22.859 -4.938 34.312 1 34.56 210 GLU B O 1
ATOM 4837 N N . SER B 1 211 ? -20.859 -5.398 35 1 37.5 211 SER B N 1
ATOM 4838 C CA . SER B 1 211 ? -20.156 -5.133 33.75 1 37.5 211 SER B CA 1
ATOM 4839 C C . SER B 1 211 ? -20.594 -6.105 32.656 1 37.5 211 SER B C 1
ATOM 4841 O O . SER B 1 211 ? -20.641 -7.316 32.875 1 37.5 211 SER B O 1
ATOM 4843 N N . PRO B 1 212 ? -21.531 -5.734 31.859 1 39.03 212 PRO B N 1
ATOM 4844 C CA . PRO B 1 212 ? -21.984 -6.68 30.844 1 39.03 212 PRO B CA 1
ATOM 4845 C C . PRO B 1 212 ? -20.875 -7.609 30.359 1 39.03 212 PRO B C 1
ATOM 4847 O O . PRO B 1 212 ? -19.734 -7.176 30.172 1 39.03 212 PRO B O 1
ATOM 4850 N N . ALA B 1 213 ? -21 -8.852 30.75 1 37.38 213 ALA B N 1
ATOM 4851 C CA . ALA B 1 213 ? -20.125 -9.961 30.375 1 37.38 213 ALA B CA 1
ATOM 4852 C C . ALA B 1 213 ? -19.656 -9.828 28.922 1 37.38 213 ALA B C 1
ATOM 4854 O O . ALA B 1 213 ? -20.484 -9.711 28.016 1 37.38 213 ALA B O 1
ATOM 4855 N N . LYS B 1 214 ? -18.516 -9.305 28.703 1 38.22 214 LYS B N 1
ATOM 4856 C CA . LYS B 1 214 ? -17.859 -9.281 27.406 1 38.22 214 LYS B CA 1
ATOM 4857 C C . LYS B 1 214 ? -18.062 -10.602 26.656 1 38.22 214 LYS B C 1
ATOM 4859 O O . LYS B 1 214 ? -17.672 -11.664 27.156 1 38.22 214 LYS B O 1
ATOM 4864 N N . ARG B 1 215 ? -19.094 -10.906 25.938 1 42.19 215 ARG B N 1
ATOM 4865 C CA . ARG B 1 215 ? -19.297 -12.023 25.031 1 42.19 215 ARG B CA 1
ATOM 4866 C C . ARG B 1 215 ? -18 -12.398 24.312 1 42.19 215 ARG B C 1
ATOM 4868 O O . ARG B 1 215 ? -17.328 -11.531 23.766 1 42.19 215 ARG B O 1
ATOM 4875 N N . SER B 1 216 ? -17.359 -13.438 24.797 1 45.19 216 SER B N 1
ATOM 4876 C CA . SER B 1 216 ? -16.125 -13.922 24.203 1 45.19 216 SER B CA 1
ATOM 4877 C C . SER B 1 216 ? -16.281 -14.117 22.703 1 45.19 216 SER B C 1
ATOM 4879 O O . SER B 1 216 ? -17.203 -14.797 22.25 1 45.19 216 SER B O 1
ATOM 4881 N N . ARG B 1 217 ? -16.125 -13.234 21.859 1 51.78 217 ARG B N 1
ATOM 4882 C CA . ARG B 1 217 ? -16.062 -13.367 20.406 1 51.78 217 ARG B CA 1
ATOM 4883 C C . ARG B 1 217 ? -14.969 -14.344 20 1 51.78 217 ARG B C 1
ATOM 4885 O O . ARG B 1 217 ? -13.797 -14.156 20.359 1 51.78 217 ARG B O 1
ATOM 4892 N N . VAL B 1 218 ? -15.477 -15.664 19.797 1 54.09 218 VAL B N 1
ATOM 4893 C CA . VAL B 1 218 ? -14.492 -16.625 19.297 1 54.09 218 VAL B CA 1
ATOM 4894 C C . VAL B 1 218 ? -14.312 -16.438 17.797 1 54.09 218 VAL B C 1
ATOM 4896 O O . VAL B 1 218 ? -15.289 -16.375 17.047 1 54.09 218 VAL B O 1
ATOM 4899 N N . GLU B 1 219 ? -13.195 -16.172 17.391 1 56.97 219 GLU B N 1
ATOM 4900 C CA . GLU B 1 219 ? -12.805 -16.062 15.984 1 56.97 219 GLU B CA 1
ATOM 4901 C C . GLU B 1 219 ? -12.57 -17.453 15.375 1 56.97 219 GLU B C 1
ATOM 4903 O O . GLU B 1 219 ? -11.82 -18.266 15.93 1 56.97 219 GLU B O 1
ATOM 4908 N N . LYS B 1 220 ? -13.586 -17.938 14.602 1 62.59 220 LYS B N 1
ATOM 4909 C CA . LYS B 1 220 ? -13.367 -19.172 13.859 1 62.59 220 LYS B CA 1
ATOM 4910 C C . LYS B 1 220 ? -12.883 -18.891 12.445 1 62.59 220 LYS B C 1
ATOM 4912 O O . LYS B 1 220 ? -13.383 -17.969 11.781 1 62.59 220 LYS B O 1
ATOM 4917 N N . ARG B 1 221 ? -11.883 -19.734 12.094 1 67.25 221 ARG B N 1
ATOM 4918 C CA . ARG B 1 221 ? -11.336 -19.609 10.75 1 67.25 221 ARG B CA 1
ATOM 4919 C C . ARG B 1 221 ? -12.023 -20.578 9.797 1 67.25 221 ARG B C 1
ATOM 4921 O O . ARG B 1 221 ? -12.18 -21.766 10.109 1 67.25 221 ARG B O 1
ATOM 4928 N N . ARG B 1 222 ? -12.688 -20.016 8.883 1 74.75 222 ARG B N 1
ATOM 4929 C CA . ARG B 1 222 ? -13.336 -20.812 7.859 1 74.75 222 ARG B CA 1
ATOM 4930 C C . ARG B 1 222 ? -12.609 -20.688 6.523 1 74.75 222 ARG B C 1
ATOM 4932 O O . ARG B 1 222 ? -12.305 -19.578 6.082 1 74.75 222 ARG B O 1
ATOM 4939 N N . PHE B 1 223 ? -12.367 -21.938 6.016 1 83.62 223 PHE B N 1
ATOM 4940 C CA . PHE B 1 223 ? -11.711 -21.953 4.715 1 83.62 223 PHE B CA 1
ATOM 4941 C C . PHE B 1 223 ? -12.68 -21.516 3.619 1 83.62 223 PHE B C 1
ATOM 4943 O O . PHE B 1 223 ? -13.805 -22 3.547 1 83.62 223 PHE B O 1
ATOM 4950 N N . MET B 1 224 ? -12.273 -20.547 2.904 1 82.31 224 MET B N 1
ATOM 4951 C CA . MET B 1 224 ? -12.984 -20.078 1.718 1 82.31 224 MET B CA 1
ATOM 4952 C C . MET B 1 224 ? -12.062 -20.078 0.5 1 82.31 224 MET B C 1
ATOM 4954 O O . MET B 1 224 ? -11.086 -19.328 0.459 1 82.31 224 MET B O 1
ATOM 4958 N N . PRO B 1 225 ? -12.508 -20.922 -0.41 1 89.75 225 PRO B N 1
ATOM 4959 C CA . PRO B 1 225 ? -11.625 -20.969 -1.576 1 89.75 225 PRO B CA 1
ATOM 4960 C C . PRO B 1 225 ? -11.492 -19.625 -2.279 1 89.75 225 PRO B C 1
ATOM 4962 O O . PRO B 1 225 ? -12.5 -18.969 -2.547 1 89.75 225 PRO B O 1
ATOM 4965 N N . ASP B 1 226 ? -10.297 -19.188 -2.514 1 88.12 226 ASP B N 1
ATOM 4966 C CA . ASP B 1 226 ? -9.945 -17.969 -3.236 1 88.12 226 ASP B CA 1
ATOM 4967 C C . ASP B 1 226 ? -9.148 -18.281 -4.504 1 88.12 226 ASP B C 1
ATOM 4969 O O . ASP B 1 226 ? -8.047 -18.844 -4.43 1 88.12 226 ASP B O 1
ATOM 4973 N N . PRO B 1 227 ? -9.711 -17.969 -5.633 1 90.56 227 PRO B N 1
ATOM 4974 C CA . PRO B 1 227 ? -9.062 -18.328 -6.895 1 90.56 227 PRO B CA 1
ATOM 4975 C C . PRO B 1 227 ? -7.688 -17.672 -7.055 1 90.56 227 PRO B C 1
ATOM 4977 O O . PRO B 1 227 ? -6.883 -18.125 -7.879 1 90.56 227 PRO B O 1
ATOM 4980 N N . PHE B 1 228 ? -7.355 -16.703 -6.262 1 90 228 PHE B N 1
ATOM 4981 C CA . PHE B 1 228 ? -6.117 -15.953 -6.453 1 90 228 PHE B CA 1
ATOM 4982 C C . PHE B 1 228 ? -5 -16.531 -5.594 1 90 228 PHE B C 1
ATOM 4984 O O . PHE B 1 228 ? -3.826 -16.203 -5.785 1 90 228 PHE B O 1
ATOM 4991 N N . VAL B 1 229 ? -5.297 -17.453 -4.719 1 90.94 229 VAL B N 1
ATOM 4992 C CA . VAL B 1 229 ? -4.266 -17.891 -3.785 1 90.94 229 VAL B CA 1
ATOM 4993 C C . VAL B 1 229 ? -4.309 -19.406 -3.646 1 90.94 229 VAL B C 1
ATOM 4995 O O . VAL B 1 229 ? -4.137 -19.938 -2.549 1 90.94 229 VAL B O 1
ATOM 4998 N N . VAL B 1 230 ? -4.594 -20.062 -4.719 1 93.06 230 VAL B N 1
ATOM 4999 C CA . VAL B 1 230 ? -4.543 -21.531 -4.707 1 93.06 230 VAL B CA 1
ATOM 5000 C C . VAL B 1 230 ? -3.09 -21.984 -4.641 1 93.06 230 VAL B C 1
ATOM 5002 O O . VAL B 1 230 ? -2.244 -21.516 -5.406 1 93.06 230 VAL B O 1
ATOM 5005 N N . THR B 1 231 ? -2.828 -22.812 -3.709 1 94.19 231 THR B N 1
ATOM 5006 C CA . THR B 1 231 ? -1.502 -23.391 -3.52 1 94.19 231 THR B CA 1
ATOM 5007 C C . THR B 1 231 ? -1.571 -24.922 -3.512 1 94.19 231 THR B C 1
ATOM 5009 O O . THR B 1 231 ? -2.658 -25.5 -3.555 1 94.19 231 THR B O 1
ATOM 5012 N N . PHE B 1 232 ? -0.387 -25.5 -3.576 1 94.88 232 PHE B N 1
ATOM 5013 C CA . PHE B 1 232 ? -0.348 -26.953 -3.508 1 94.88 232 PHE B CA 1
ATOM 5014 C C . PHE B 1 232 ? -0.98 -27.453 -2.213 1 94.88 232 PHE B C 1
ATOM 5016 O O . PHE B 1 232 ? -1.727 -28.438 -2.219 1 94.88 232 PHE B O 1
ATOM 5023 N N . ASN B 1 233 ? -0.82 -26.719 -1.137 1 90.56 233 ASN B N 1
ATOM 5024 C CA . ASN B 1 233 ? -1.264 -27.109 0.195 1 90.56 233 ASN B CA 1
ATOM 5025 C C . ASN B 1 233 ? -2.775 -26.969 0.349 1 90.56 233 ASN B C 1
ATOM 5027 O O . ASN B 1 233 ? -3.402 -27.719 1.096 1 90.56 233 ASN B O 1
ATOM 5031 N N . ASN B 1 234 ? -3.32 -26.031 -0.373 1 91.94 234 ASN B N 1
ATOM 5032 C CA . ASN B 1 234 ? -4.738 -25.797 -0.117 1 91.94 234 ASN B CA 1
ATOM 5033 C C . ASN B 1 234 ? -5.605 -26.297 -1.271 1 91.94 234 ASN B C 1
ATOM 5035 O O . ASN B 1 234 ? -6.824 -26.109 -1.257 1 91.94 234 ASN B O 1
ATOM 5039 N N . LEU B 1 235 ? -4.969 -26.906 -2.256 1 95.19 235 LEU B N 1
ATOM 5040 C CA . LEU B 1 235 ? -5.715 -27.359 -3.428 1 95.19 235 LEU B CA 1
ATOM 5041 C C . LEU B 1 235 ? -6.781 -28.375 -3.041 1 95.19 235 LEU B C 1
ATOM 5043 O O . LEU B 1 235 ? -7.906 -28.328 -3.541 1 95.19 235 LEU B O 1
ATOM 5047 N N . HIS B 1 236 ? -6.418 -29.281 -2.18 1 94.56 236 HIS B N 1
ATOM 5048 C CA . HIS B 1 236 ? -7.379 -30.281 -1.748 1 94.56 236 HIS B CA 1
ATOM 5049 C C . HIS B 1 236 ? -8.602 -29.641 -1.095 1 94.56 236 HIS B C 1
ATOM 5051 O O . HIS B 1 236 ? -9.734 -29.953 -1.449 1 94.56 236 HIS B O 1
ATOM 5057 N N . ALA B 1 237 ? -8.359 -28.75 -0.162 1 93 237 ALA B N 1
ATOM 5058 C CA . ALA B 1 237 ? -9.445 -28.047 0.513 1 93 237 ALA B CA 1
ATOM 5059 C C . ALA B 1 237 ? -10.273 -27.234 -0.478 1 93 237 ALA B C 1
ATOM 5061 O O . ALA B 1 237 ? -11.492 -27.141 -0.354 1 93 237 ALA B O 1
ATOM 5062 N N . THR B 1 238 ? -9.602 -26.625 -1.407 1 95.19 238 THR B N 1
ATOM 5063 C CA . THR B 1 238 ? -10.266 -25.828 -2.438 1 95.19 238 THR B CA 1
ATOM 5064 C C . THR B 1 238 ? -11.219 -26.703 -3.252 1 95.19 238 THR B C 1
ATOM 5066 O O . THR B 1 238 ? -12.391 -26.344 -3.418 1 95.19 238 THR B O 1
ATOM 5069 N N . VAL B 1 239 ? -10.711 -27.812 -3.686 1 96.5 239 VAL B N 1
ATOM 5070 C CA . VAL B 1 239 ? -11.492 -28.719 -4.516 1 96.5 239 VAL B CA 1
ATOM 5071 C C . VAL B 1 239 ? -12.68 -29.25 -3.719 1 96.5 239 VAL B C 1
ATOM 5073 O O . VAL B 1 239 ? -13.805 -29.297 -4.227 1 96.5 239 VAL B O 1
ATOM 5076 N N . GLN B 1 240 ? -12.469 -29.594 -2.488 1 95.44 240 GLN B N 1
ATOM 5077 C CA . GLN B 1 240 ? -13.539 -30.094 -1.639 1 95.44 240 GLN B CA 1
ATOM 5078 C C . GLN B 1 240 ? -14.617 -29.031 -1.44 1 95.44 240 GLN B C 1
ATOM 5080 O O . GLN B 1 240 ? -15.812 -29.328 -1.511 1 95.44 240 GLN B O 1
ATOM 5085 N N . ALA B 1 241 ? -14.188 -27.859 -1.214 1 94.44 241 ALA B N 1
ATOM 5086 C CA . ALA B 1 241 ? -15.125 -26.766 -1.002 1 94.44 241 ALA B CA 1
ATOM 5087 C C . ALA B 1 241 ? -15.938 -26.484 -2.264 1 94.44 241 ALA B C 1
ATOM 5089 O O . ALA B 1 241 ? -17.156 -26.266 -2.193 1 94.44 241 ALA B O 1
ATOM 5090 N N . LEU B 1 242 ? -15.305 -26.547 -3.379 1 95.62 242 LEU B N 1
ATOM 5091 C CA . LEU B 1 242 ? -15.961 -26.219 -4.637 1 95.62 242 LEU B CA 1
ATOM 5092 C C . LEU B 1 242 ? -16.922 -27.328 -5.055 1 95.62 242 LEU B C 1
ATOM 5094 O O . LEU B 1 242 ? -17.891 -27.078 -5.781 1 95.62 242 LEU B O 1
ATOM 5098 N N . ALA B 1 243 ? -16.609 -28.516 -4.633 1 96.75 243 ALA B N 1
ATOM 5099 C CA . ALA B 1 243 ? -17.438 -29.672 -4.973 1 96.75 243 ALA B CA 1
ATOM 5100 C C . ALA B 1 243 ? -18.594 -29.828 -3.977 1 96.75 243 ALA B C 1
ATOM 5102 O O . ALA B 1 243 ? -19.484 -30.656 -4.172 1 96.75 243 ALA B O 1
ATOM 5103 N N . ASN B 1 244 ? -18.578 -29.078 -2.893 1 94.94 244 ASN B N 1
ATOM 5104 C CA . ASN B 1 244 ? -19.578 -29.172 -1.831 1 94.94 244 ASN B CA 1
ATOM 5105 C C . ASN B 1 244 ? -20.734 -28.219 -2.078 1 94.94 244 ASN B C 1
ATOM 5107 O O . ASN B 1 244 ? -20.562 -27 -2.037 1 94.94 244 ASN B O 1
ATOM 5111 N N . PRO B 1 245 ? -21.922 -28.766 -2.232 1 94.12 245 PRO B N 1
ATOM 5112 C CA . PRO B 1 245 ? -23.078 -27.906 -2.455 1 94.12 245 PRO B CA 1
ATOM 5113 C C . PRO B 1 245 ? -23.406 -27.031 -1.251 1 94.12 245 PRO B C 1
ATOM 5115 O O . PRO B 1 245 ? -24.141 -26.047 -1.377 1 94.12 245 PRO B O 1
ATOM 5118 N N . GLN B 1 246 ? -22.844 -27.312 -0.138 1 91.62 246 GLN B N 1
ATOM 5119 C CA . GLN B 1 246 ? -23.109 -26.547 1.073 1 91.62 246 GLN B CA 1
ATOM 5120 C C . GLN B 1 246 ? -22.25 -25.297 1.131 1 91.62 246 GLN B C 1
ATOM 5122 O O . GLN B 1 246 ? -22.516 -24.391 1.94 1 91.62 246 GLN B O 1
ATOM 5127 N N . THR B 1 247 ? -21.234 -25.25 0.346 1 90.69 247 THR B N 1
ATOM 5128 C CA . THR B 1 247 ? -20.469 -24.016 0.247 1 90.69 247 THR B CA 1
ATOM 5129 C C . THR B 1 247 ? -21.328 -22.906 -0.338 1 90.69 247 THR B C 1
ATOM 5131 O O . THR B 1 247 ? -22.016 -23.109 -1.341 1 90.69 247 THR B O 1
ATOM 5134 N N . PRO B 1 248 ? -21.281 -21.719 0.294 1 87.5 248 PRO B N 1
ATOM 5135 C CA . PRO B 1 248 ? -22.125 -20.641 -0.198 1 87.5 248 PRO B CA 1
ATOM 5136 C C . PRO B 1 248 ? -21.969 -20.391 -1.697 1 87.5 248 PRO B C 1
ATOM 5138 O O . PRO B 1 248 ? -20.844 -20.359 -2.203 1 87.5 248 PRO B O 1
ATOM 5141 N N . ALA B 1 249 ? -23.062 -20.172 -2.35 1 88.75 249 ALA B N 1
ATOM 5142 C CA . ALA B 1 249 ? -23.078 -20.016 -3.803 1 88.75 249 ALA B CA 1
ATOM 5143 C C . ALA B 1 249 ? -22.219 -18.844 -4.234 1 88.75 249 ALA B C 1
ATOM 5145 O O . ALA B 1 249 ? -21.531 -18.906 -5.266 1 88.75 249 ALA B O 1
ATOM 5146 N N . VAL B 1 250 ? -22.188 -17.797 -3.418 1 84.12 250 VAL B N 1
ATOM 5147 C CA . VAL B 1 250 ? -21.453 -16.594 -3.77 1 84.12 250 VAL B CA 1
ATOM 5148 C C . VAL B 1 250 ? -19.969 -16.906 -3.867 1 84.12 250 VAL B C 1
ATOM 5150 O O . VAL B 1 250 ? -19.25 -16.344 -4.703 1 84.12 250 VAL B O 1
ATOM 5153 N N . VAL B 1 251 ? -19.562 -17.828 -3.092 1 85.81 251 VAL B N 1
ATOM 5154 C CA . VAL B 1 251 ? -18.156 -18.219 -3.068 1 85.81 251 VAL B CA 1
ATOM 5155 C C . VAL B 1 251 ? -17.828 -19.047 -4.301 1 85.81 251 VAL B C 1
ATOM 5157 O O . VAL B 1 251 ? -16.812 -18.812 -4.973 1 85.81 251 VAL B O 1
ATOM 5160 N N . ARG B 1 252 ? -18.719 -19.938 -4.672 1 89.94 252 ARG B N 1
ATOM 5161 C CA . ARG B 1 252 ? -18.516 -20.766 -5.848 1 89.94 252 ARG B CA 1
ATOM 5162 C C . ARG B 1 252 ? -18.578 -19.953 -7.129 1 89.94 252 ARG B C 1
ATOM 5164 O O . ARG B 1 252 ? -17.781 -20.141 -8.047 1 89.94 252 ARG B O 1
ATOM 5171 N N . ASP B 1 253 ? -19.484 -18.984 -7.098 1 85.94 253 ASP B N 1
ATOM 5172 C CA . ASP B 1 253 ? -19.641 -18.125 -8.258 1 85.94 253 ASP B CA 1
ATOM 5173 C C . ASP B 1 253 ? -18.375 -17.281 -8.484 1 85.94 253 ASP B C 1
ATOM 5175 O O . ASP B 1 253 ? -17.891 -17.172 -9.609 1 85.94 253 ASP B O 1
ATOM 5179 N N . TYR B 1 254 ? -17.922 -16.734 -7.383 1 84.75 254 TYR B N 1
ATOM 5180 C CA . TYR B 1 254 ? -16.719 -15.906 -7.453 1 84.75 254 TYR B CA 1
ATOM 5181 C C . TYR B 1 254 ? -15.523 -16.719 -7.93 1 84.75 254 TYR B C 1
ATOM 5183 O O . TYR B 1 254 ? -14.75 -16.266 -8.773 1 84.75 254 TYR B O 1
ATOM 5191 N N . PHE B 1 255 ? -15.422 -17.938 -7.449 1 89.38 255 PHE B N 1
ATOM 5192 C CA . PHE B 1 255 ? -14.289 -18.781 -7.82 1 89.38 255 PHE B CA 1
ATOM 5193 C C . PHE B 1 255 ? -14.359 -19.172 -9.289 1 89.38 255 PHE B C 1
ATOM 5195 O O . PHE B 1 255 ? -13.367 -19.078 -10.008 1 89.38 255 PHE B O 1
ATOM 5202 N N . ARG B 1 256 ? -15.484 -19.531 -9.711 1 89.5 256 ARG B N 1
ATOM 5203 C CA . ARG B 1 256 ? -15.641 -19.953 -11.102 1 89.5 256 ARG B CA 1
ATOM 5204 C C . ARG B 1 256 ? -15.32 -18.812 -12.055 1 89.5 256 ARG B C 1
ATOM 5206 O O . ARG B 1 256 ? -14.656 -19 -13.07 1 89.5 256 ARG B O 1
ATOM 5213 N N . ALA B 1 257 ? -15.781 -17.656 -11.719 1 83.88 257 ALA B N 1
ATOM 5214 C CA . ALA B 1 257 ? -15.57 -16.484 -12.57 1 83.88 257 ALA B CA 1
ATOM 5215 C C . ALA B 1 257 ? -14.086 -16.172 -12.711 1 83.88 257 ALA B C 1
ATOM 5217 O O . ALA B 1 257 ? -13.656 -15.586 -13.711 1 83.88 257 ALA B O 1
ATOM 5218 N N . ASN B 1 258 ? -13.297 -16.562 -11.719 1 86.19 258 ASN B N 1
ATOM 5219 C CA . ASN B 1 258 ? -11.867 -16.297 -11.703 1 86.19 258 ASN B CA 1
ATOM 5220 C C . ASN B 1 258 ? -11.047 -17.578 -11.625 1 86.19 258 ASN B C 1
ATOM 5222 O O . ASN B 1 258 ? -9.922 -17.578 -11.117 1 86.19 258 ASN B O 1
ATOM 5226 N N . ASN B 1 259 ? -11.508 -18.625 -12.117 1 90.38 259 ASN B N 1
ATOM 5227 C CA . ASN B 1 259 ? -10.984 -19.984 -11.93 1 90.38 259 ASN B CA 1
ATOM 5228 C C . ASN B 1 259 ? -9.578 -20.109 -12.508 1 90.38 259 ASN B C 1
ATOM 5230 O O . ASN B 1 259 ? -9.367 -19.922 -13.711 1 90.38 259 ASN B O 1
ATOM 5234 N N . PRO B 1 260 ? -8.648 -20.453 -11.648 1 90.88 260 PRO B N 1
ATOM 5235 C CA . PRO B 1 260 ? -7.281 -20.688 -12.133 1 90.88 260 PRO B CA 1
ATOM 5236 C C . PRO B 1 260 ? -7.016 -22.141 -12.492 1 90.88 260 PRO B C 1
ATOM 5238 O O . PRO B 1 260 ? -5.961 -22.469 -13.039 1 90.88 260 PRO B O 1
ATOM 5241 N N . ILE B 1 261 ? -7.859 -23.062 -12.219 1 93.5 261 ILE B N 1
ATOM 5242 C CA . ILE B 1 261 ? -7.605 -24.5 -12.297 1 93.5 261 ILE B CA 1
ATOM 5243 C C . ILE B 1 261 ? -7.84 -24.984 -13.727 1 93.5 261 ILE B C 1
ATOM 5245 O O . ILE B 1 261 ? -8.984 -25.031 -14.188 1 93.5 261 ILE B O 1
ATOM 5249 N N . PRO B 1 262 ? -6.773 -25.422 -14.305 1 91.81 262 PRO B N 1
ATOM 5250 C CA . PRO B 1 262 ? -6.965 -25.938 -15.664 1 91.81 262 PRO B CA 1
ATOM 5251 C C . PRO B 1 262 ? -7.805 -27.203 -15.703 1 91.81 262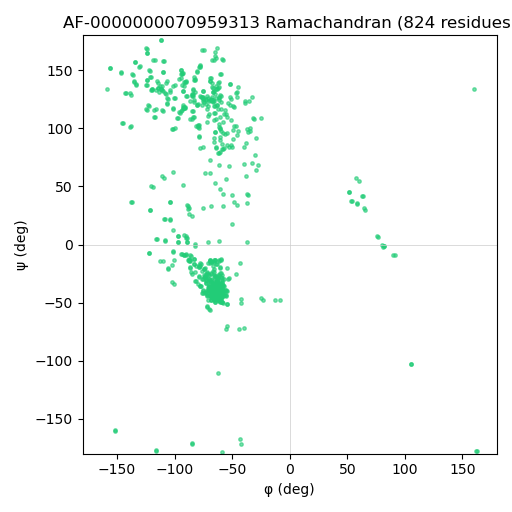 PRO B C 1
ATOM 5253 O O . PRO B 1 262 ? -7.602 -28.109 -14.883 1 91.81 262 PRO B O 1
ATOM 5256 N N . GLY B 1 263 ? -8.75 -27.25 -16.625 1 88.94 263 GLY B N 1
ATOM 5257 C CA . GLY B 1 263 ? -9.539 -28.453 -16.828 1 88.94 263 GLY B CA 1
ATOM 5258 C C . GLY B 1 263 ? -10.688 -28.594 -15.852 1 88.94 263 GLY B C 1
ATOM 5259 O O . GLY B 1 263 ? -11.438 -29.562 -15.891 1 88.94 263 GLY B O 1
ATOM 5260 N N . ALA B 1 264 ? -10.805 -27.641 -14.945 1 93.06 264 ALA B N 1
ATOM 5261 C CA . ALA B 1 264 ? -11.93 -27.688 -14.008 1 93.06 264 ALA B CA 1
ATOM 5262 C C . ALA B 1 264 ? -13.266 -27.578 -14.75 1 93.06 264 ALA B C 1
ATOM 5264 O O . ALA B 1 264 ? -13.406 -26.781 -15.68 1 93.06 264 ALA B O 1
ATOM 5265 N N . ARG B 1 265 ? -14.203 -28.438 -14.359 1 91.75 265 ARG B N 1
ATOM 5266 C CA . ARG B 1 265 ? -15.547 -28.422 -14.93 1 91.75 265 ARG B CA 1
ATOM 5267 C C . ARG B 1 265 ? -16.594 -28.156 -13.859 1 91.75 265 ARG B C 1
ATOM 5269 O O . ARG B 1 265 ? -16.531 -28.703 -12.766 1 91.75 265 ARG B O 1
ATOM 5276 N N . PHE B 1 266 ? -17.484 -27.266 -14.203 1 93.06 266 PHE B N 1
ATOM 5277 C CA . PHE B 1 266 ? -18.531 -26.875 -13.266 1 93.06 266 PHE B CA 1
ATOM 5278 C C . PHE B 1 266 ? -19.922 -27.156 -13.852 1 93.06 266 PHE B C 1
ATOM 5280 O O . PHE B 1 266 ? -20.125 -27.047 -15.062 1 93.06 266 PHE B O 1
ATOM 5287 N N . ASN B 1 267 ? -20.859 -27.547 -13.039 1 94.12 267 ASN B N 1
ATOM 5288 C CA . ASN B 1 267 ? -22.25 -27.688 -13.484 1 94.12 267 ASN B CA 1
ATOM 5289 C C . ASN B 1 267 ? -23 -26.375 -13.414 1 94.12 267 ASN B C 1
ATOM 5291 O O . ASN B 1 267 ? -22.391 -25.312 -13.188 1 94.12 267 ASN B O 1
ATOM 5295 N N . ASP B 1 268 ? -24.281 -26.406 -13.602 1 90.88 268 ASP B N 1
ATOM 5296 C CA . ASP B 1 268 ? -25.094 -25.188 -13.695 1 90.88 268 ASP B CA 1
ATOM 5297 C C . ASP B 1 268 ? -25.172 -24.469 -12.352 1 90.88 268 ASP B C 1
ATOM 5299 O O . ASP B 1 268 ? -25.344 -23.25 -12.297 1 90.88 268 ASP B O 1
ATOM 5303 N N . ALA B 1 269 ? -24.984 -25.219 -11.344 1 93 269 ALA B N 1
ATOM 5304 C CA . ALA B 1 269 ? -25.031 -24.641 -10 1 93 269 ALA B CA 1
ATOM 5305 C C . ALA B 1 269 ? -23.641 -24.203 -9.555 1 93 269 ALA B C 1
ATOM 5307 O O . ALA B 1 269 ? -23.422 -23.906 -8.383 1 93 269 ALA B O 1
ATOM 5308 N N . ASN B 1 270 ? -22.656 -24.234 -10.445 1 92.88 270 ASN B N 1
ATOM 5309 C CA . ASN B 1 270 ? -21.266 -23.844 -10.211 1 92.88 270 ASN B CA 1
ATOM 5310 C C . ASN B 1 270 ? -20.594 -24.75 -9.203 1 92.88 270 ASN B C 1
ATOM 5312 O O . ASN B 1 270 ? -19.734 -24.312 -8.43 1 92.88 270 ASN B O 1
ATOM 5316 N N . ILE B 1 271 ? -21.031 -25.953 -9.211 1 95.38 271 ILE B N 1
ATOM 5317 C CA . ILE B 1 271 ? -20.391 -26.984 -8.406 1 95.38 271 ILE B CA 1
ATOM 5318 C C . ILE B 1 271 ? -19.328 -27.703 -9.242 1 95.38 271 ILE B C 1
ATOM 5320 O O . ILE B 1 271 ? -19.594 -28.078 -10.383 1 95.38 271 ILE B O 1
ATOM 5324 N N . LEU B 1 272 ? -18.203 -27.844 -8.688 1 96.06 272 LEU B N 1
ATOM 5325 C CA . LEU B 1 272 ? -17.141 -28.578 -9.359 1 96.06 272 LEU B CA 1
ATOM 5326 C C . LEU B 1 272 ? -17.516 -30.047 -9.531 1 96.06 272 LEU B C 1
ATOM 5328 O O . LEU B 1 272 ? -17.859 -30.719 -8.555 1 96.06 272 LEU B O 1
ATOM 5332 N N . VAL B 1 273 ? -17.391 -30.609 -10.766 1 95.88 273 VAL B N 1
ATOM 5333 C CA . VAL B 1 273 ? -17.953 -31.922 -11.023 1 95.88 273 VAL B CA 1
ATOM 5334 C C . VAL B 1 273 ? -16.812 -32.938 -11.211 1 95.88 273 VAL B C 1
ATOM 5336 O O . VAL B 1 273 ? -17.047 -34.156 -11.219 1 95.88 273 VAL B O 1
ATOM 5339 N N . ASN B 1 274 ? -15.625 -32.531 -11.398 1 95.25 274 ASN B N 1
ATOM 5340 C CA . ASN B 1 274 ? -14.508 -33.469 -11.555 1 95.25 274 ASN B CA 1
ATOM 5341 C C . ASN B 1 274 ? -13.445 -33.25 -10.484 1 95.25 274 ASN B C 1
ATOM 5343 O O . ASN B 1 274 ? -12.258 -33.125 -10.789 1 95.25 274 ASN B O 1
ATOM 5347 N N . PRO B 1 275 ? -13.789 -33.188 -9.227 1 96.38 275 PRO B N 1
ATOM 5348 C CA . PRO B 1 275 ? -12.828 -32.938 -8.156 1 96.38 275 PRO B CA 1
ATOM 5349 C C . PRO B 1 275 ? -11.688 -33.938 -8.117 1 96.38 275 PRO B C 1
ATOM 5351 O O . PRO B 1 275 ? -10.539 -33.594 -7.836 1 96.38 275 PRO B O 1
ATOM 5354 N N . ALA B 1 276 ? -11.938 -35.188 -8.43 1 96 276 ALA B N 1
ATOM 5355 C CA . ALA B 1 276 ? -10.945 -36.281 -8.328 1 96 276 ALA B CA 1
ATOM 5356 C C . ALA B 1 276 ? -9.859 -36.094 -9.391 1 96 276 ALA B C 1
ATOM 5358 O O . ALA B 1 276 ? -8.727 -36.562 -9.195 1 96 276 ALA B O 1
ATOM 5359 N N . GLU B 1 277 ? -10.234 -35.531 -10.531 1 95.06 277 GLU B N 1
ATOM 5360 C CA . GLU B 1 277 ? -9.242 -35.25 -11.57 1 95.06 277 GLU B CA 1
ATOM 5361 C C . GLU B 1 277 ? -8.32 -34.094 -11.164 1 95.06 277 GLU B C 1
ATOM 5363 O O . GLU B 1 277 ? -7.121 -34.125 -11.445 1 95.06 277 GLU B O 1
ATOM 5368 N N . VAL B 1 278 ? -8.891 -33.125 -10.547 1 96.06 278 VAL B N 1
ATOM 5369 C CA . VAL B 1 278 ? -8.141 -31.922 -10.141 1 96.06 278 VAL B CA 1
ATOM 5370 C C . VAL B 1 278 ? -7.211 -32.281 -8.977 1 96.06 278 VAL B C 1
ATOM 5372 O O . VAL B 1 278 ? -6.004 -32.031 -9.047 1 96.06 278 VAL B O 1
ATOM 5375 N N . MET B 1 279 ? -7.82 -32.844 -7.988 1 97.19 279 MET B N 1
ATOM 5376 C CA . MET B 1 279 ? -7.059 -33.281 -6.82 1 97.19 279 MET B CA 1
ATOM 5377 C C . MET B 1 279 ? -7.648 -34.562 -6.23 1 97.19 279 MET B C 1
ATOM 5379 O O . MET B 1 279 ? -8.609 -34.5 -5.465 1 97.19 279 MET B O 1
ATOM 5383 N N . PRO B 1 280 ? -6.969 -35.594 -6.492 1 94.5 280 PRO B N 1
ATOM 5384 C CA . PRO B 1 280 ? -7.48 -36.875 -5.953 1 94.5 280 PRO B CA 1
ATOM 5385 C C . PRO B 1 280 ? -7.578 -36.844 -4.43 1 94.5 280 PRO B C 1
ATOM 5387 O O . PRO B 1 280 ? -6.762 -36.219 -3.758 1 94.5 280 PRO B O 1
ATOM 5390 N N . GLN B 1 281 ? -8.539 -37.5 -3.797 1 89.19 281 GLN B N 1
ATOM 5391 C CA . GLN B 1 281 ? -8.805 -37.531 -2.363 1 89.19 281 GLN B CA 1
ATOM 5392 C C . GLN B 1 281 ? -7.609 -38.094 -1.596 1 89.19 281 GLN B C 1
ATOM 5394 O O . GLN B 1 281 ? -7.254 -37.594 -0.531 1 89.19 281 GLN B O 1
ATOM 5399 N N . HIS B 1 282 ? -7.012 -39.125 -2.07 1 87.88 282 HIS B N 1
ATOM 5400 C CA . HIS B 1 282 ? -5.859 -39.75 -1.409 1 87.88 282 HIS B CA 1
ATOM 5401 C C . HIS B 1 282 ? -4.582 -39.5 -2.199 1 87.88 282 HIS B C 1
ATOM 5403 O O . HIS B 1 282 ? -3.885 -40.438 -2.57 1 87.88 282 HIS B O 1
ATOM 5409 N N . TYR B 1 283 ? -4.312 -38.281 -2.395 1 91.94 283 TYR B N 1
ATOM 5410 C CA . TYR B 1 283 ? -3.117 -37.875 -3.131 1 91.94 283 TYR B CA 1
ATOM 5411 C C . TYR B 1 283 ? -1.859 -38.156 -2.311 1 91.94 283 TYR B C 1
ATOM 5413 O O . TYR B 1 283 ? -1.661 -37.531 -1.258 1 91.94 283 TYR B O 1
ATOM 5421 N N . SER B 1 284 ? -1.025 -39.062 -2.709 1 89.12 284 SER B N 1
ATOM 5422 C CA . SER B 1 284 ? 0.143 -39.531 -1.959 1 89.12 284 SER B CA 1
ATOM 5423 C C . SER B 1 284 ? 1.438 -39.094 -2.648 1 89.12 284 SER B C 1
ATOM 5425 O O . SER B 1 284 ? 1.412 -38.594 -3.775 1 89.12 284 SER B O 1
ATOM 5427 N N . ALA B 1 285 ? 2.508 -39.406 -1.993 1 90.75 285 ALA B N 1
ATOM 5428 C CA . ALA B 1 285 ? 3.832 -39.156 -2.549 1 90.75 285 ALA B CA 1
ATOM 5429 C C . ALA B 1 285 ? 4.094 -40 -3.777 1 90.75 285 ALA B C 1
ATOM 5431 O O . ALA B 1 285 ? 4.777 -39.594 -4.711 1 90.75 285 ALA B O 1
ATOM 5432 N N . THR B 1 286 ? 3.549 -41.125 -3.699 1 91.56 286 THR B N 1
ATOM 5433 C CA . THR B 1 286 ? 3.725 -42.031 -4.832 1 91.56 286 THR B CA 1
ATOM 5434 C C . THR B 1 286 ? 3.033 -41.5 -6.074 1 91.56 286 THR B C 1
ATOM 5436 O O . THR B 1 286 ? 3.609 -41.5 -7.164 1 91.56 286 THR B O 1
ATOM 5439 N N . GLN B 1 287 ? 1.836 -41.062 -5.93 1 93.19 287 GLN B N 1
ATOM 5440 C CA . GLN B 1 287 ? 1.121 -40.469 -7.051 1 93.19 287 GLN B CA 1
ATOM 5441 C C . GLN B 1 287 ? 1.858 -39.25 -7.574 1 93.19 287 GLN B C 1
ATOM 5443 O O . GLN B 1 287 ? 1.967 -39.062 -8.789 1 93.19 287 GLN B O 1
ATOM 5448 N N . PHE B 1 288 ? 2.334 -38.562 -6.656 1 94.69 288 PHE B N 1
ATOM 5449 C CA . PHE B 1 288 ? 3.068 -37.375 -7.02 1 94.69 288 PHE B CA 1
ATOM 5450 C C . PHE B 1 288 ? 4.312 -37.719 -7.832 1 94.69 288 PHE B C 1
ATOM 5452 O O . PHE B 1 288 ? 4.586 -37.094 -8.852 1 94.69 288 PHE B O 1
ATOM 5459 N N . ARG B 1 289 ? 5.074 -38.688 -7.422 1 94.06 289 ARG B N 1
ATOM 5460 C CA . ARG B 1 289 ? 6.266 -39.125 -8.141 1 94.06 289 ARG B CA 1
ATOM 5461 C C . ARG B 1 289 ? 5.914 -39.594 -9.547 1 94.06 289 ARG B C 1
ATOM 5463 O O . ARG B 1 289 ? 6.66 -39.344 -10.5 1 94.06 289 ARG B O 1
ATOM 5470 N N . ASN B 1 290 ? 4.824 -40.25 -9.594 1 95.5 290 ASN B N 1
ATOM 5471 C CA . ASN B 1 290 ? 4.359 -40.688 -10.914 1 95.5 290 ASN B CA 1
ATOM 5472 C C . ASN B 1 290 ? 4.102 -39.5 -11.828 1 95.5 290 ASN B C 1
ATOM 5474 O O . ASN B 1 290 ? 4.438 -39.531 -13.008 1 95.5 290 ASN B O 1
ATOM 5478 N N . GLU B 1 291 ? 3.504 -38.469 -11.312 1 96.75 291 GLU B N 1
ATOM 5479 C CA . GLU B 1 291 ? 3.223 -37.281 -12.109 1 96.75 291 GLU B CA 1
ATOM 5480 C C . GLU B 1 291 ? 4.512 -36.562 -12.539 1 96.75 291 GLU B C 1
ATOM 5482 O O . GLU B 1 291 ? 4.59 -36.031 -13.641 1 96.75 291 GLU B O 1
ATOM 5487 N N . LEU B 1 292 ? 5.488 -36.625 -11.695 1 96.75 292 LEU B N 1
ATOM 5488 C CA . LEU B 1 292 ? 6.793 -36.094 -12.078 1 96.75 292 LEU B CA 1
ATOM 5489 C C . LEU B 1 292 ? 7.379 -36.875 -13.242 1 96.75 292 LEU B C 1
ATOM 5491 O O . LEU B 1 292 ? 8.031 -36.312 -14.125 1 96.75 292 LEU B O 1
ATOM 5495 N N . ASN B 1 293 ? 7.152 -38.156 -13.211 1 96.25 293 ASN B N 1
ATOM 5496 C CA . ASN B 1 293 ? 7.586 -38.969 -14.328 1 96.25 293 ASN B CA 1
ATOM 5497 C C . ASN B 1 293 ? 6.848 -38.625 -15.617 1 96.25 293 ASN B C 1
ATOM 5499 O O . ASN B 1 293 ? 7.449 -38.562 -16.688 1 96.25 293 ASN B O 1
ATOM 5503 N N . PHE B 1 294 ? 5.543 -38.375 -15.477 1 97.62 294 PHE B N 1
ATOM 5504 C CA . PHE B 1 294 ? 4.773 -37.969 -16.641 1 97.62 294 PHE B CA 1
ATOM 5505 C C . PHE B 1 294 ? 5.316 -36.625 -17.188 1 97.62 294 PHE B C 1
ATOM 5507 O O . PHE B 1 294 ? 5.363 -36.438 -18.406 1 97.62 294 PHE B O 1
ATOM 5514 N N . LEU B 1 295 ? 5.703 -35.75 -16.297 1 97.75 295 LEU B N 1
ATOM 5515 C CA . LEU B 1 295 ? 6.305 -34.469 -16.719 1 97.75 295 LEU B CA 1
ATOM 5516 C C . LEU B 1 295 ? 7.613 -34.719 -17.469 1 97.75 295 LEU B C 1
ATOM 5518 O O . LEU B 1 295 ? 7.859 -34.125 -18.516 1 97.75 295 LEU B O 1
ATOM 5522 N N . ARG B 1 296 ? 8.414 -35.625 -16.953 1 96.44 296 ARG B N 1
ATOM 5523 C CA . ARG B 1 296 ? 9.672 -35.969 -17.609 1 96.44 296 ARG B CA 1
ATOM 5524 C C . ARG B 1 296 ? 9.414 -36.5 -19.016 1 96.44 296 ARG B C 1
ATOM 5526 O O . ARG B 1 296 ? 10.133 -36.156 -19.953 1 96.44 296 ARG B O 1
ATOM 5533 N N . ASP B 1 297 ? 8.461 -37.281 -19.125 1 96.5 297 ASP B N 1
ATOM 5534 C CA . ASP B 1 297 ? 8.102 -37.844 -20.422 1 96.5 297 ASP B CA 1
ATOM 5535 C C . ASP B 1 297 ? 7.641 -36.75 -21.375 1 96.5 297 ASP B C 1
ATOM 5537 O O . ASP B 1 297 ? 7.988 -36.75 -22.562 1 96.5 297 ASP B O 1
ATOM 5541 N N . ALA B 1 298 ? 6.852 -35.875 -20.859 1 96.94 298 ALA B N 1
ATOM 5542 C CA . ALA B 1 298 ? 6.375 -34.75 -21.672 1 96.94 298 ALA B CA 1
ATOM 5543 C C . ALA B 1 298 ? 7.531 -33.875 -22.141 1 96.94 298 ALA B C 1
ATOM 5545 O O . ALA B 1 298 ? 7.562 -33.438 -23.281 1 96.94 298 ALA B O 1
ATOM 5546 N N . VAL B 1 299 ? 8.445 -33.625 -21.234 1 95.88 299 VAL B N 1
ATOM 5547 C CA . VAL B 1 299 ? 9.625 -32.812 -21.578 1 95.88 299 VAL B CA 1
ATOM 5548 C C . VAL B 1 299 ? 10.445 -33.531 -22.641 1 95.88 299 VAL B C 1
ATOM 5550 O O . VAL B 1 299 ? 10.938 -32.906 -23.578 1 95.88 299 VAL B O 1
ATOM 5553 N N . SER B 1 300 ? 10.562 -34.812 -22.5 1 94.44 300 SER B N 1
ATOM 5554 C CA . SER B 1 300 ? 11.312 -35.625 -23.453 1 94.44 300 SER B CA 1
ATOM 5555 C C . SER B 1 300 ? 10.711 -35.531 -24.844 1 94.44 300 SER B C 1
ATOM 5557 O O . SER B 1 300 ? 11.438 -35.562 -25.844 1 94.44 300 SER B O 1
ATOM 5559 N N . LEU B 1 301 ? 9.406 -35.406 -24.875 1 93.44 301 LEU B N 1
ATOM 5560 C CA . LEU B 1 301 ? 8.703 -35.25 -26.156 1 93.44 301 LEU B CA 1
ATOM 5561 C C . LEU B 1 301 ? 9.133 -33.969 -26.844 1 93.44 301 LEU B C 1
ATOM 5563 O O . LEU B 1 301 ? 9.047 -33.844 -28.078 1 93.44 301 LEU B O 1
ATOM 5567 N N . CYS B 1 302 ? 9.516 -33.031 -26.094 1 92.56 302 CYS B N 1
ATOM 5568 C CA . CYS B 1 302 ? 9.812 -31.703 -26.641 1 92.56 302 CYS B CA 1
ATOM 5569 C C . CYS B 1 302 ? 11.273 -31.594 -27.047 1 92.56 302 CYS B C 1
ATOM 5571 O O . CYS B 1 302 ? 11.688 -30.609 -27.656 1 92.56 302 CYS B O 1
ATOM 5573 N N . ILE B 1 303 ? 12.023 -32.656 -26.672 1 89.88 303 ILE B N 1
ATOM 5574 C CA . ILE B 1 303 ? 13.43 -32.625 -27.047 1 89.88 303 ILE B CA 1
ATOM 5575 C C . ILE B 1 303 ? 13.555 -32.656 -28.578 1 89.88 303 ILE B C 1
ATOM 5577 O O . ILE B 1 303 ? 12.914 -33.469 -29.25 1 89.88 303 ILE B O 1
ATOM 5581 N N . GLY B 1 304 ? 14.281 -31.688 -29.219 1 88.19 304 GLY B N 1
ATOM 5582 C CA . GLY B 1 304 ? 14.375 -31.516 -30.656 1 88.19 304 GLY B CA 1
ATOM 5583 C C . GLY B 1 304 ? 13.57 -30.328 -31.172 1 88.19 304 GLY B C 1
ATOM 5584 O O . GLY B 1 304 ? 13.906 -29.172 -30.891 1 88.19 304 GLY B O 1
ATOM 5585 N N . LYS B 1 305 ? 12.383 -30.656 -31.766 1 83.06 305 LYS B N 1
ATOM 5586 C CA . LYS B 1 305 ? 11.594 -29.609 -32.406 1 83.06 305 LYS B CA 1
ATOM 5587 C C . LYS B 1 305 ? 11.016 -28.641 -31.391 1 83.06 305 LYS B C 1
ATOM 5589 O O . LYS B 1 305 ? 10.82 -27.469 -31.688 1 83.06 305 LYS B O 1
ATOM 5594 N N . GLY B 1 306 ? 10.734 -29.141 -30.266 1 89.19 306 GLY B N 1
ATOM 5595 C CA . GLY B 1 306 ? 10.133 -28.312 -29.234 1 89.19 306 GLY B CA 1
ATOM 5596 C C . GLY B 1 306 ? 11.117 -27.906 -28.156 1 89.19 306 GLY B C 1
ATOM 5597 O O . GLY B 1 306 ? 10.711 -27.547 -27.031 1 89.19 306 GLY B O 1
ATOM 5598 N N . GLY B 1 307 ? 12.383 -27.938 -28.453 1 89.12 307 GLY B N 1
ATOM 5599 C CA . GLY B 1 307 ? 13.414 -27.672 -27.469 1 89.12 307 GLY B CA 1
ATOM 5600 C C . GLY B 1 307 ? 13.312 -26.281 -26.859 1 89.12 307 GLY B C 1
ATOM 5601 O O . GLY B 1 307 ? 13.711 -26.062 -25.719 1 89.12 307 GLY B O 1
ATOM 5602 N N . HIS B 1 308 ? 12.766 -25.328 -27.609 1 84.44 308 HIS B N 1
ATOM 5603 C CA . HIS B 1 308 ? 12.641 -23.938 -27.156 1 84.44 308 HIS B CA 1
ATOM 5604 C C . HIS B 1 308 ? 11.617 -23.828 -26.031 1 84.44 308 HIS B C 1
ATOM 5606 O O . HIS B 1 308 ? 11.57 -22.812 -25.328 1 84.44 308 HIS B O 1
ATOM 5612 N N . LEU B 1 309 ? 10.805 -24.859 -25.828 1 89.69 309 LEU B N 1
ATOM 5613 C CA . LEU B 1 309 ? 9.75 -24.828 -24.812 1 89.69 309 LEU B CA 1
ATOM 5614 C C . LEU B 1 309 ? 10.289 -25.266 -23.469 1 89.69 309 LEU B C 1
ATOM 5616 O O . LEU B 1 309 ? 9.633 -25.094 -22.438 1 89.69 309 LEU B O 1
ATOM 5620 N N . ILE B 1 310 ? 11.422 -25.828 -23.469 1 91.19 310 ILE B N 1
ATOM 5621 C CA . ILE B 1 310 ? 11.945 -26.438 -22.25 1 91.19 310 ILE B CA 1
ATOM 5622 C C . ILE B 1 310 ? 12.633 -25.375 -21.391 1 91.19 310 ILE B C 1
ATOM 5624 O O . ILE B 1 310 ? 13.375 -24.531 -21.906 1 91.19 310 ILE B O 1
ATOM 5628 N N . GLY B 1 311 ? 12.258 -25.312 -20.125 1 90 311 GLY B N 1
ATOM 5629 C CA . GLY B 1 311 ? 12.883 -24.469 -19.141 1 90 311 GLY B CA 1
ATOM 5630 C C . GLY B 1 311 ? 13.383 -25.219 -17.922 1 90 311 GLY B C 1
ATOM 5631 O O . GLY B 1 311 ? 13.07 -26.406 -17.75 1 90 311 GLY B O 1
ATOM 5632 N N . THR B 1 312 ? 14.219 -24.547 -17.156 1 91.88 312 THR B N 1
ATOM 5633 C CA . THR B 1 312 ? 14.812 -25.172 -15.977 1 91.88 312 THR B CA 1
ATOM 5634 C C . THR B 1 312 ? 14.539 -24.344 -14.727 1 91.88 312 THR B C 1
ATOM 5636 O O . THR B 1 312 ? 14.656 -23.125 -14.75 1 91.88 312 THR B O 1
ATOM 5639 N N . LEU B 1 313 ? 14.203 -25.031 -13.664 1 93.25 313 LEU B N 1
ATOM 5640 C CA . LEU B 1 313 ? 13.93 -24.406 -12.375 1 93.25 313 LEU B CA 1
ATOM 5641 C C . LEU B 1 313 ? 15.203 -24.312 -11.539 1 93.25 313 LEU B C 1
ATOM 5643 O O . LEU B 1 313 ? 16 -25.266 -11.508 1 93.25 313 LEU B O 1
ATOM 5647 N N . SER B 1 314 ? 15.383 -23.203 -10.836 1 89.19 314 SER B N 1
ATOM 5648 C CA . SER B 1 314 ? 16.594 -22.984 -10.039 1 89.19 314 SER B CA 1
ATOM 5649 C C . SER B 1 314 ? 16.328 -23.266 -8.562 1 89.19 314 SER B C 1
ATOM 5651 O O . SER B 1 314 ? 17.219 -23.75 -7.852 1 89.19 314 SER B O 1
ATOM 5653 N N . PHE B 1 315 ? 15.195 -23.016 -8.039 1 90.94 315 PHE B N 1
ATOM 5654 C CA . PHE B 1 315 ? 14.766 -23.156 -6.648 1 90.94 315 PHE B CA 1
ATOM 5655 C C . PHE B 1 315 ? 15.711 -22.422 -5.711 1 90.94 315 PHE B C 1
ATOM 5657 O O . PHE B 1 315 ? 16.031 -22.906 -4.625 1 90.94 315 PHE B O 1
ATOM 5664 N N . THR B 1 316 ? 16.25 -21.203 -6.113 1 88.62 316 THR B N 1
ATOM 5665 C CA . THR B 1 316 ? 17.219 -20.453 -5.336 1 88.62 316 THR B CA 1
ATOM 5666 C C . THR B 1 316 ? 16.531 -19.688 -4.211 1 88.62 316 THR B C 1
ATOM 5668 O O . THR B 1 316 ? 17.188 -19.234 -3.27 1 88.62 316 THR B O 1
ATOM 5671 N N . GLY B 1 317 ? 15.297 -19.531 -4.387 1 90.81 317 GLY B N 1
ATOM 5672 C CA . GLY B 1 317 ? 14.578 -18.703 -3.43 1 90.81 317 GLY B CA 1
ATOM 5673 C C . GLY B 1 317 ? 14.719 -17.219 -3.703 1 90.81 317 GLY B C 1
ATOM 5674 O O . GLY B 1 317 ? 14.156 -16.391 -2.98 1 90.81 317 GLY B O 1
ATOM 5675 N N . ARG B 1 318 ? 15.461 -16.875 -4.688 1 91.56 318 ARG B N 1
ATOM 5676 C CA . ARG B 1 318 ? 15.609 -15.484 -5.094 1 91.56 318 ARG B CA 1
ATOM 5677 C C . ARG B 1 318 ? 14.633 -15.125 -6.203 1 91.56 318 ARG B C 1
ATOM 5679 O O . ARG B 1 318 ? 14.297 -15.969 -7.039 1 91.56 318 ARG B O 1
ATOM 5686 N N . GLY B 1 319 ? 14.156 -13.938 -6.121 1 93.06 319 GLY B N 1
ATOM 5687 C CA . GLY B 1 319 ? 13.188 -13.492 -7.113 1 93.06 319 GLY B CA 1
ATOM 5688 C C . GLY B 1 319 ? 13.688 -12.336 -7.957 1 93.06 319 GLY B C 1
ATOM 5689 O O . GLY B 1 319 ? 14.867 -12 -7.922 1 93.06 319 GLY B O 1
ATOM 5690 N N . MET B 1 320 ? 12.773 -11.883 -8.82 1 93.25 320 MET B N 1
ATOM 5691 C CA . MET B 1 320 ? 13.07 -10.789 -9.75 1 93.25 320 MET B CA 1
ATOM 5692 C C . MET B 1 320 ? 12.148 -9.602 -9.5 1 93.25 320 MET B C 1
ATOM 5694 O O . MET B 1 320 ? 11.062 -9.758 -8.945 1 93.25 320 MET B O 1
ATOM 5698 N N . PRO B 1 321 ? 12.586 -8.414 -9.945 1 94.5 321 PRO B N 1
ATOM 5699 C CA . PRO B 1 321 ? 11.75 -7.219 -9.781 1 94.5 321 PRO B CA 1
ATOM 5700 C C . PRO B 1 321 ? 10.398 -7.344 -10.484 1 94.5 321 PRO B C 1
ATOM 5702 O O . PRO B 1 321 ? 9.477 -6.578 -10.195 1 94.5 321 PRO B O 1
ATOM 5705 N N . SER B 1 322 ? 10.281 -8.344 -11.32 1 93.75 322 SER B N 1
ATOM 5706 C CA . SER B 1 322 ? 9.023 -8.57 -12.031 1 93.75 322 SER B CA 1
ATOM 5707 C C . SER B 1 322 ? 7.875 -8.82 -11.055 1 93.75 322 SER B C 1
ATOM 5709 O O . SER B 1 322 ? 6.707 -8.602 -11.398 1 93.75 322 SER B O 1
ATOM 5711 N N . MET B 1 323 ? 8.211 -9.203 -9.82 1 94.75 323 MET B N 1
ATOM 5712 C CA . MET B 1 323 ? 7.195 -9.484 -8.805 1 94.75 323 MET B CA 1
ATOM 5713 C C . MET B 1 323 ? 6.473 -8.203 -8.391 1 94.75 323 MET B C 1
ATOM 5715 O O . MET B 1 323 ? 5.41 -8.258 -7.77 1 94.75 323 MET B O 1
ATOM 5719 N N . LEU B 1 324 ? 7.016 -7.086 -8.719 1 93.75 324 LEU B N 1
ATOM 5720 C CA . LEU B 1 324 ? 6.492 -5.809 -8.25 1 93.75 324 LEU B CA 1
ATOM 5721 C C . LEU B 1 324 ? 5.441 -5.262 -9.211 1 93.75 324 LEU B C 1
ATOM 5723 O O . LEU B 1 324 ? 4.879 -4.191 -8.977 1 93.75 324 LEU B O 1
ATOM 5727 N N . VAL B 1 325 ? 5.141 -6.031 -10.273 1 93.06 325 VAL B N 1
ATOM 5728 C CA . VAL B 1 325 ? 4.113 -5.648 -11.234 1 93.06 325 VAL B CA 1
ATOM 5729 C C . VAL B 1 325 ? 2.74 -6.082 -10.727 1 93.06 325 VAL B C 1
ATOM 5731 O O . VAL B 1 325 ? 2.58 -7.199 -10.227 1 93.06 325 VAL B O 1
ATOM 5734 N N . SER B 1 326 ? 1.813 -5.125 -10.742 1 89.69 326 SER B N 1
ATOM 5735 C CA . SER B 1 326 ? 0.433 -5.395 -10.352 1 89.69 326 SER B CA 1
ATOM 5736 C C . SER B 1 326 ? -0.49 -5.406 -11.57 1 89.69 326 SER B C 1
ATOM 5738 O O . SER B 1 326 ? -0.316 -4.609 -12.492 1 89.69 326 SER B O 1
ATOM 5740 N N . SER B 1 327 ? -1.408 -6.348 -11.578 1 80.5 327 SER B N 1
ATOM 5741 C CA . SER B 1 327 ? -2.396 -6.449 -12.648 1 80.5 327 SER B CA 1
ATOM 5742 C C . SER B 1 327 ? -3.816 -6.367 -12.102 1 80.5 327 SER B C 1
ATOM 5744 O O . SER B 1 327 ? -4.137 -7 -11.094 1 80.5 327 SER B O 1
ATOM 5746 N N . TYR B 1 328 ? -4.461 -5.23 -12.688 1 64.56 328 TYR B N 1
ATOM 5747 C CA . TYR B 1 328 ? -5.852 -5.016 -12.297 1 64.56 328 TYR B CA 1
ATOM 5748 C C . TYR B 1 328 ? -6.805 -5.531 -13.359 1 64.56 328 TYR B C 1
ATOM 5750 O O . TYR B 1 328 ? -6.562 -5.359 -14.562 1 64.56 328 TYR B O 1
ATOM 5758 N N . GLY B 1 329 ? -7.438 -6.562 -13.406 1 56.09 329 GLY B N 1
ATOM 5759 C CA . GLY B 1 329 ? -8.375 -6.973 -14.438 1 56.09 329 GLY B CA 1
ATOM 5760 C C . GLY B 1 329 ? -8.625 -8.469 -14.461 1 56.09 329 GLY B C 1
ATOM 5761 O O . GLY B 1 329 ? -7.848 -9.234 -13.891 1 56.09 329 GLY B O 1
ATOM 5762 N N . HIS B 1 330 ? -9.852 -8.711 -14.555 1 53.81 330 HIS B N 1
ATOM 5763 C CA . HIS B 1 330 ? -10.578 -9.969 -14.445 1 53.81 330 HIS B CA 1
ATOM 5764 C C . HIS B 1 330 ? -10.359 -10.836 -15.688 1 53.81 330 HIS B C 1
ATOM 5766 O O . HIS B 1 330 ? -10.945 -10.578 -16.734 1 53.81 330 HIS B O 1
ATOM 5772 N N . SER B 1 331 ? -9.172 -11.203 -15.953 1 51.09 331 SER B N 1
ATOM 5773 C CA . SER B 1 331 ? -9.125 -12.148 -17.062 1 51.09 331 SER B CA 1
ATOM 5774 C C . SER B 1 331 ? -9.891 -13.422 -16.734 1 51.09 331 SER B C 1
ATOM 5776 O O . SER B 1 331 ? -9.797 -13.945 -15.617 1 51.09 331 SER B O 1
ATOM 5778 N N . VAL B 1 332 ? -11.156 -13.602 -17.25 1 50.09 332 VAL B N 1
ATOM 5779 C CA . VAL B 1 332 ? -11.984 -14.789 -17.109 1 50.09 332 VAL B CA 1
ATOM 5780 C C . VAL B 1 332 ? -11.422 -15.914 -17.969 1 50.09 332 VAL B C 1
ATOM 5782 O O . VAL B 1 332 ? -11.07 -15.703 -19.141 1 50.09 332 VAL B O 1
ATOM 5785 N N . LEU B 1 333 ? -10.805 -16.891 -17.469 1 48.72 333 LEU B N 1
ATOM 5786 C CA . LEU B 1 333 ? -10.445 -18.109 -18.172 1 48.72 333 LEU B CA 1
ATOM 5787 C C . LEU B 1 333 ? -11.688 -18.891 -18.578 1 48.72 333 LEU B C 1
ATOM 5789 O O . LEU B 1 333 ? -12.57 -19.141 -17.75 1 48.72 333 LEU B O 1
ATOM 5793 N N . ASP B 1 334 ? -12.305 -18.703 -19.656 1 46 334 ASP B N 1
ATOM 5794 C CA . ASP B 1 334 ? -13.266 -19.719 -20.078 1 46 334 ASP B CA 1
ATOM 5795 C C . ASP B 1 334 ? -12.602 -21.078 -20.234 1 46 334 ASP B C 1
ATOM 5797 O O . ASP B 1 334 ? -11.742 -21.266 -21.109 1 46 334 ASP B O 1
ATOM 5801 N N . ASN B 1 335 ? -12.492 -21.844 -19.234 1 46 335 ASN B N 1
ATOM 5802 C CA . ASN B 1 335 ? -11.859 -23.141 -19.125 1 46 335 ASN B CA 1
ATOM 5803 C C . ASN B 1 335 ? -12.383 -24.125 -20.172 1 46 335 ASN B C 1
ATOM 5805 O O . ASN B 1 335 ? -12.016 -25.297 -20.172 1 46 335 ASN B O 1
ATOM 5809 N N . GLU B 1 336 ? -13.602 -24 -20.609 1 45.19 336 GLU B N 1
ATOM 5810 C CA . GLU B 1 336 ? -13.898 -25.125 -21.469 1 45.19 336 GLU B CA 1
ATOM 5811 C C . GLU B 1 336 ? -12.875 -25.25 -22.594 1 45.19 336 GLU B C 1
ATOM 5813 O O . GLU B 1 336 ? -12.484 -26.359 -22.969 1 45.19 336 GLU B O 1
ATOM 5818 N N . ASP B 1 337 ? -12.945 -24.281 -23.641 1 42.44 337 ASP B N 1
ATOM 5819 C CA . ASP B 1 337 ? -12.016 -24.328 -24.766 1 42.44 337 ASP B CA 1
ATOM 5820 C C . ASP B 1 337 ? -10.695 -23.625 -24.406 1 42.44 337 ASP B C 1
ATOM 5822 O O . ASP B 1 337 ? -10.672 -22.734 -23.562 1 42.44 337 ASP B O 1
ATOM 5826 N N . MET B 1 338 ? -9.555 -24.297 -24.609 1 41.25 338 MET B N 1
ATOM 5827 C CA . MET B 1 338 ? -8.125 -24.031 -24.438 1 41.25 338 MET B CA 1
ATOM 5828 C C . MET B 1 338 ? -7.848 -22.531 -24.453 1 41.25 338 MET B C 1
ATOM 5830 O O . MET B 1 338 ? -6.746 -22.109 -24.109 1 41.25 338 MET B O 1
ATOM 5834 N N . TYR B 1 339 ? -8.469 -21.844 -25.516 1 39.22 339 TYR B N 1
ATOM 5835 C CA . TYR B 1 339 ? -8.016 -20.516 -25.922 1 39.22 339 TYR B CA 1
ATOM 5836 C C . TYR B 1 339 ? -8.484 -19.453 -24.938 1 39.22 339 TYR B C 1
ATOM 5838 O O . TYR B 1 339 ? -9.672 -19.375 -24.625 1 39.22 339 TYR B O 1
ATOM 5846 N N . TRP B 1 340 ? -7.781 -19.328 -23.984 1 45.28 340 TRP B N 1
ATOM 5847 C CA . TRP B 1 340 ? -8.016 -18.172 -23.125 1 45.28 340 TRP B CA 1
ATOM 5848 C C . TRP B 1 340 ? -8.625 -17.016 -23.922 1 45.28 340 TRP B C 1
ATOM 5850 O O . TRP B 1 340 ? -8.008 -16.516 -24.859 1 45.28 340 TRP B O 1
ATOM 5860 N N . ASP B 1 341 ? -9.82 -17.078 -24.391 1 40.25 341 ASP B N 1
ATOM 5861 C CA . ASP B 1 341 ? -10.305 -15.805 -24.906 1 40.25 341 ASP B CA 1
ATOM 5862 C C . ASP B 1 341 ? -10 -14.656 -23.953 1 40.25 341 ASP B C 1
ATOM 5864 O O . ASP B 1 341 ? -10.773 -14.383 -23.031 1 40.25 341 ASP B O 1
ATOM 5868 N N . MET B 1 342 ? -8.969 -14.672 -23.297 1 45.56 342 MET B N 1
ATOM 5869 C CA . MET B 1 342 ? -8.664 -13.398 -22.656 1 45.56 342 MET B CA 1
ATOM 5870 C C . MET B 1 342 ? -9.195 -12.234 -23.484 1 45.56 342 MET B C 1
ATOM 5872 O O . MET B 1 342 ? -8.906 -12.133 -24.688 1 45.56 342 MET B O 1
ATOM 5876 N N . THR B 1 343 ? -10.367 -12.047 -23.406 1 43.16 343 THR B N 1
ATOM 5877 C CA . THR B 1 343 ? -10.828 -10.852 -24.109 1 43.16 343 THR B CA 1
ATOM 5878 C C . THR B 1 343 ? -9.703 -9.836 -24.234 1 43.16 343 THR B C 1
ATOM 5880 O O . THR B 1 343 ? -8.914 -9.648 -23.297 1 43.16 343 THR B O 1
ATOM 5883 N N . ASP B 1 344 ? -9.188 -9.656 -25.438 1 48.41 344 ASP B N 1
ATOM 5884 C CA . ASP B 1 344 ? -8.172 -8.898 -26.156 1 48.41 344 ASP B CA 1
ATOM 5885 C C . ASP B 1 344 ? -8.062 -7.477 -25.625 1 48.41 344 ASP B C 1
ATOM 5887 O O . ASP B 1 344 ? -7.41 -6.625 -26.234 1 48.41 344 ASP B O 1
ATOM 5891 N N . SER B 1 345 ? -8.805 -7.129 -24.625 1 54.72 345 SER B N 1
ATOM 5892 C CA . SER B 1 345 ? -8.539 -5.711 -24.406 1 54.72 345 SER B CA 1
ATOM 5893 C C . SER B 1 345 ? -7.332 -5.508 -23.484 1 54.72 345 SER B C 1
ATOM 5895 O O . SER B 1 345 ? -7.109 -6.289 -22.562 1 54.72 345 SER B O 1
ATOM 5897 N N . PRO B 1 346 ? -6.445 -4.793 -24.016 1 63.59 346 PRO B N 1
ATOM 5898 C CA . PRO B 1 346 ? -5.32 -4.418 -23.156 1 63.59 346 PRO B CA 1
ATOM 5899 C C . PRO B 1 346 ? -5.754 -4.098 -21.719 1 63.59 346 PRO B C 1
ATOM 5901 O O . PRO B 1 346 ? -6.816 -3.506 -21.516 1 63.59 346 PRO B O 1
ATOM 5904 N N . GLU B 1 347 ? -5.117 -4.844 -20.891 1 74.44 347 GLU B N 1
ATOM 5905 C CA . GLU B 1 347 ? -5.293 -4.543 -19.484 1 74.44 347 GLU B CA 1
ATOM 5906 C C . GLU B 1 347 ? -4.211 -3.592 -18.984 1 74.44 347 GLU B C 1
ATOM 5908 O O . GLU B 1 347 ? -3.113 -3.539 -19.547 1 74.44 347 GLU B O 1
ATOM 5913 N N . ASP B 1 348 ? -4.613 -2.791 -18.047 1 77.56 348 ASP B N 1
ATOM 5914 C CA . ASP B 1 348 ? -3.627 -1.915 -17.406 1 77.56 348 ASP B CA 1
ATOM 5915 C C . ASP B 1 348 ? -2.873 -2.643 -16.297 1 77.56 348 ASP B C 1
ATOM 5917 O O . ASP B 1 348 ? -3.486 -3.273 -15.438 1 77.56 348 ASP B O 1
ATOM 5921 N N . HIS B 1 349 ? -1.631 -2.621 -16.5 1 87.31 349 HIS B N 1
ATOM 5922 C CA . HIS B 1 349 ? -0.731 -3.137 -15.477 1 87.31 349 HIS B CA 1
ATOM 5923 C C . HIS B 1 349 ? 0.064 -2.01 -14.82 1 87.31 349 HIS B C 1
ATOM 5925 O O . HIS B 1 349 ? 0.286 -0.965 -15.438 1 87.31 349 HIS B O 1
ATOM 5931 N N . TYR B 1 350 ? 0.343 -2.254 -13.602 1 88.75 350 TYR B N 1
ATOM 5932 C CA . TYR B 1 350 ? 1.033 -1.22 -12.844 1 88.75 350 TYR B CA 1
ATOM 5933 C C . TYR B 1 350 ? 2.188 -1.812 -12.039 1 88.75 350 TYR B C 1
ATOM 5935 O O . TYR B 1 350 ? 2.26 -3.027 -11.852 1 88.75 350 TYR B O 1
ATOM 5943 N N . ALA B 1 351 ? 3.109 -0.96 -11.719 1 91.38 351 ALA B N 1
ATOM 5944 C CA . ALA B 1 351 ? 4.18 -1.336 -10.797 1 91.38 351 ALA B CA 1
ATOM 5945 C C . ALA B 1 351 ? 4.426 -0.243 -9.758 1 91.38 351 ALA B C 1
ATOM 5947 O O . ALA B 1 351 ? 4.309 0.947 -10.062 1 91.38 351 ALA B O 1
ATOM 5948 N N . PHE B 1 352 ? 4.664 -0.629 -8.555 1 87 352 PHE B N 1
ATOM 5949 C CA . PHE B 1 352 ? 4.859 0.362 -7.504 1 87 352 PHE B CA 1
ATOM 5950 C C . PHE B 1 352 ? 6.328 0.752 -7.391 1 87 352 PHE B C 1
ATOM 5952 O O . PHE B 1 352 ? 6.711 1.491 -6.48 1 87 352 PHE B O 1
ATOM 5959 N N . SER B 1 353 ? 7.148 0.252 -8.305 1 89.81 353 SER B N 1
ATOM 5960 C CA . SER B 1 353 ? 8.547 0.63 -8.477 1 89.81 353 SER B CA 1
ATOM 5961 C C . SER B 1 353 ? 8.898 0.801 -9.945 1 89.81 353 SER B C 1
ATOM 5963 O O . SER B 1 353 ? 8.32 0.142 -10.812 1 89.81 353 SER B O 1
ATOM 5965 N N . PRO B 1 354 ? 9.836 1.78 -10.18 1 88.56 354 PRO B N 1
ATOM 5966 C CA . PRO B 1 354 ? 10.328 1.821 -11.555 1 88.56 354 PRO B CA 1
ATOM 5967 C C . PRO B 1 354 ? 11.023 0.528 -11.977 1 88.56 354 PRO B C 1
ATOM 5969 O O . PRO B 1 354 ? 11.883 0.026 -11.25 1 88.56 354 PRO B O 1
ATOM 5972 N N . LEU B 1 355 ? 10.547 0.01 -13.078 1 91.56 355 LEU B N 1
ATOM 5973 C CA . LEU B 1 355 ? 11.078 -1.25 -13.586 1 91.56 355 LEU B CA 1
ATOM 5974 C C . LEU B 1 355 ? 11.422 -1.135 -15.07 1 91.56 355 LEU B C 1
ATOM 5976 O O . LEU B 1 355 ? 10.883 -0.283 -15.773 1 91.56 355 LEU B O 1
ATOM 5980 N N . SER B 1 356 ? 12.383 -1.945 -15.461 1 88 356 SER B N 1
ATOM 5981 C CA . SER B 1 356 ? 12.656 -2.053 -16.891 1 88 356 SER B CA 1
ATOM 5982 C C . SER B 1 356 ? 11.484 -2.684 -17.641 1 88 356 SER B C 1
ATOM 5984 O O . SER B 1 356 ? 10.672 -3.391 -17.031 1 88 356 SER B O 1
ATOM 5986 N N . SER B 1 357 ? 11.422 -2.439 -18.922 1 84.38 357 SER B N 1
ATOM 5987 C CA . SER B 1 357 ? 10.367 -3.014 -19.766 1 84.38 357 SER B CA 1
ATOM 5988 C C . SER B 1 357 ? 10.391 -4.539 -19.703 1 84.38 357 SER B C 1
ATOM 5990 O O . SER B 1 357 ? 9.344 -5.184 -19.75 1 84.38 357 SER B O 1
ATOM 5992 N N . GLN B 1 358 ? 11.562 -5.094 -19.562 1 85.56 358 GLN B N 1
ATOM 5993 C CA . GLN B 1 358 ? 11.703 -6.543 -19.484 1 85.56 358 GLN B CA 1
ATOM 5994 C C . GLN B 1 358 ? 11.055 -7.094 -18.219 1 85.56 358 GLN B C 1
ATOM 5996 O O . GLN B 1 358 ? 10.312 -8.078 -18.281 1 85.56 358 GLN B O 1
ATOM 6001 N N . HIS B 1 359 ? 11.289 -6.379 -17.156 1 90.88 359 HIS B N 1
ATOM 6002 C CA . HIS B 1 359 ? 10.719 -6.832 -15.898 1 90.88 359 HIS B CA 1
ATOM 6003 C C . HIS B 1 359 ? 9.211 -6.609 -15.867 1 90.88 359 HIS B C 1
ATOM 6005 O O . HIS B 1 359 ? 8.469 -7.414 -15.297 1 90.88 359 HIS B O 1
ATOM 6011 N N . ILE B 1 360 ? 8.805 -5.562 -16.5 1 90.56 360 ILE B N 1
ATOM 6012 C CA . ILE B 1 360 ? 7.375 -5.309 -16.594 1 90.56 360 ILE B CA 1
ATOM 6013 C C . ILE B 1 360 ? 6.703 -6.418 -17.406 1 90.56 360 ILE B C 1
ATOM 6015 O O . ILE B 1 360 ? 5.699 -6.984 -16.969 1 90.56 360 ILE B O 1
ATOM 6019 N N . GLY B 1 361 ? 7.289 -6.727 -18.516 1 88.06 361 GLY B N 1
ATOM 6020 C CA . GLY B 1 361 ? 6.738 -7.793 -19.328 1 88.06 361 GLY B CA 1
ATOM 6021 C C . GLY B 1 361 ? 6.68 -9.133 -18.625 1 88.06 361 GLY B C 1
ATOM 6022 O O . GLY B 1 361 ? 5.668 -9.828 -18.672 1 88.06 361 GLY B O 1
ATOM 6023 N N . LEU B 1 362 ? 7.75 -9.477 -17.953 1 90.81 362 LEU B N 1
ATOM 6024 C CA . LEU B 1 362 ? 7.789 -10.734 -17.203 1 90.81 362 LEU B CA 1
ATOM 6025 C C . LEU B 1 362 ? 6.75 -10.734 -16.078 1 90.81 362 LEU B C 1
ATOM 6027 O O . LEU B 1 362 ? 6.109 -11.758 -15.828 1 90.81 362 LEU B O 1
ATOM 6031 N N . GLY B 1 363 ? 6.641 -9.602 -15.391 1 92.62 363 GLY B N 1
ATOM 6032 C CA . GLY B 1 363 ? 5.637 -9.484 -14.344 1 92.62 363 GLY B CA 1
ATOM 6033 C C . GLY B 1 363 ? 4.223 -9.688 -14.844 1 92.62 363 GLY B C 1
ATOM 6034 O O . GLY B 1 363 ? 3.41 -10.336 -14.18 1 92.62 363 GLY B O 1
ATOM 6035 N N . ILE B 1 364 ? 3.975 -9.148 -16.031 1 87.69 364 ILE B N 1
ATOM 6036 C CA . ILE B 1 364 ? 2.654 -9.297 -16.625 1 87.69 364 ILE B CA 1
ATOM 6037 C C . ILE B 1 364 ? 2.424 -10.766 -17 1 87.69 364 ILE B C 1
ATOM 6039 O O . ILE B 1 364 ? 1.341 -11.305 -16.766 1 87.69 364 ILE B O 1
ATOM 6043 N N . LEU B 1 365 ? 3.383 -11.359 -17.5 1 88.12 365 LEU B N 1
ATOM 6044 C CA . LEU B 1 365 ? 3.289 -12.766 -17.875 1 88.12 365 LEU B CA 1
ATOM 6045 C C . LEU B 1 365 ? 2.982 -13.641 -16.672 1 88.12 365 LEU B C 1
ATOM 6047 O O . LEU B 1 365 ? 2.092 -14.492 -16.719 1 88.12 365 LEU B O 1
ATOM 6051 N N . CYS B 1 366 ? 3.689 -13.406 -15.57 1 91.56 366 CYS B N 1
ATOM 6052 C CA . CYS B 1 366 ? 3.615 -14.266 -14.398 1 91.56 366 CYS B CA 1
ATOM 6053 C C . CYS B 1 366 ? 2.348 -13.992 -13.594 1 91.56 366 CYS B C 1
ATOM 6055 O O . CYS B 1 366 ? 1.837 -14.875 -12.906 1 91.56 366 CYS B O 1
ATOM 6057 N N . ARG B 1 367 ? 1.938 -12.75 -13.547 1 90.62 367 ARG B N 1
ATOM 6058 C CA . ARG B 1 367 ? 0.699 -12.312 -12.914 1 90.62 367 ARG B CA 1
ATOM 6059 C C . ARG B 1 367 ? 0.716 -12.586 -11.414 1 90.62 367 ARG B C 1
ATOM 6061 O O . ARG B 1 367 ? -0.285 -13.031 -10.852 1 90.62 367 ARG B O 1
ATOM 6068 N N . PHE B 1 368 ? 1.797 -12.359 -10.742 1 93.38 368 PHE B N 1
ATOM 6069 C CA . PHE B 1 368 ? 1.891 -12.57 -9.297 1 93.38 368 PHE B CA 1
ATOM 6070 C C . PHE B 1 368 ? 1.248 -11.414 -8.539 1 93.38 368 PHE B C 1
ATOM 6072 O O . PHE B 1 368 ? 0.997 -11.516 -7.34 1 93.38 368 PHE B O 1
ATOM 6079 N N . GLY B 1 369 ? 1.063 -10.328 -9.18 1 91.88 369 GLY B N 1
ATOM 6080 C CA . GLY B 1 369 ? 0.611 -9.133 -8.484 1 91.88 369 GLY B CA 1
ATOM 6081 C C . GLY B 1 369 ? -0.855 -8.82 -8.719 1 91.88 369 GLY B C 1
ATOM 6082 O O . GLY B 1 369 ? -1.237 -7.66 -8.844 1 91.88 369 GLY B O 1
ATOM 6083 N N . GLU B 1 370 ? -1.674 -9.812 -8.805 1 86.44 370 GLU B N 1
ATOM 6084 C CA . GLU B 1 370 ? -3.113 -9.594 -8.922 1 86.44 370 GLU B CA 1
ATOM 6085 C C . GLU B 1 370 ? -3.736 -9.266 -7.57 1 86.44 370 GLU B C 1
ATOM 6087 O O . GLU B 1 370 ? -3.154 -9.555 -6.523 1 86.44 370 GLU B O 1
ATOM 6092 N N . GLN B 1 371 ? -4.863 -8.516 -7.602 1 77.06 371 GLN B N 1
ATOM 6093 C CA . GLN B 1 371 ? -5.602 -8.219 -6.379 1 77.06 371 GLN B CA 1
ATOM 6094 C C . GLN B 1 371 ? -6.895 -9.023 -6.305 1 77.06 371 GLN B C 1
ATOM 6096 O O . GLN B 1 371 ? -7.656 -9.07 -7.273 1 77.06 371 GLN B O 1
ATOM 6101 N N . SER B 1 372 ? -6.969 -9.727 -5.117 1 71.19 372 SER B N 1
ATOM 6102 C CA . SER B 1 372 ? -8.219 -10.453 -4.91 1 71.19 372 SER B CA 1
ATOM 6103 C C . SER B 1 372 ? -9.367 -9.5 -4.594 1 71.19 372 SER B C 1
ATOM 6105 O O . SER B 1 372 ? -9.18 -8.516 -3.875 1 71.19 372 SER B O 1
ATOM 6107 N N . GLY B 1 373 ? -10.398 -9.477 -5.348 1 60.56 373 GLY B N 1
ATOM 6108 C CA . GLY B 1 373 ? -11.578 -8.664 -5.09 1 60.56 373 GLY B CA 1
ATOM 6109 C C . GLY B 1 373 ? -12.617 -9.375 -4.238 1 60.56 373 GLY B C 1
ATOM 6110 O O . GLY B 1 373 ? -13.812 -9.102 -4.352 1 60.56 373 GLY B O 1
ATOM 6111 N N . PHE B 1 374 ? -12.172 -10.25 -3.25 1 58.28 374 PHE B N 1
ATOM 6112 C CA . PHE B 1 374 ? -13.156 -11.102 -2.594 1 58.28 374 PHE B CA 1
ATOM 6113 C C . PHE B 1 374 ? -14.359 -10.289 -2.135 1 58.28 374 PHE B C 1
ATOM 6115 O O . PHE B 1 374 ? -14.203 -9.203 -1.562 1 58.28 374 PHE B O 1
ATOM 6122 N N . PRO B 1 375 ? -15.555 -10.602 -2.635 1 49.31 375 PRO B N 1
ATOM 6123 C CA . PRO B 1 375 ? -16.828 -9.891 -2.5 1 49.31 375 PRO B CA 1
ATOM 6124 C C . PRO B 1 375 ? -17.25 -9.727 -1.045 1 49.31 375 PRO B C 1
ATOM 6126 O O . PRO B 1 375 ? -18.125 -8.898 -0.744 1 49.31 375 PRO B O 1
ATOM 6129 N N . ASN B 1 376 ? -16.922 -10.594 -0.191 1 47.09 376 ASN B N 1
ATOM 6130 C CA . ASN B 1 376 ? -17.578 -10.406 1.093 1 47.09 376 ASN B CA 1
ATOM 6131 C C . ASN B 1 376 ? -16.969 -9.258 1.886 1 47.09 376 ASN B C 1
ATOM 6133 O O . ASN B 1 376 ? -15.758 -9.031 1.811 1 47.09 376 ASN B O 1
ATOM 6137 N N . SER B 1 377 ? -17.828 -8.445 2.367 1 47.06 377 SER B N 1
ATOM 6138 C CA . SER B 1 377 ? -17.531 -7.207 3.08 1 47.06 377 SER B CA 1
ATOM 6139 C C . SER B 1 377 ? -16.391 -7.395 4.062 1 47.06 377 SER B C 1
ATOM 6141 O O . SER B 1 377 ? -15.477 -6.559 4.133 1 47.06 377 SER B O 1
ATOM 6143 N N . GLU B 1 378 ? -16.531 -8.547 4.859 1 48.75 378 GLU B N 1
ATOM 6144 C CA . GLU B 1 378 ? -15.547 -8.75 5.918 1 48.75 378 GLU B CA 1
ATOM 6145 C C . GLU B 1 378 ? -14.18 -9.102 5.34 1 48.75 378 GLU B C 1
ATOM 6147 O O . GLU B 1 378 ? -13.148 -8.648 5.844 1 48.75 378 GLU B O 1
ATOM 6152 N N . SER B 1 379 ? -14.312 -9.836 4.309 1 49.69 379 SER B N 1
ATOM 6153 C CA . SER B 1 379 ? -13.094 -10.32 3.67 1 49.69 379 SER B CA 1
ATOM 6154 C C . SER B 1 379 ? -12.422 -9.227 2.855 1 49.69 379 SER B C 1
ATOM 6156 O O . SER B 1 379 ? -11.195 -9.203 2.73 1 49.69 379 SER B O 1
ATOM 6158 N N . ARG B 1 380 ? -13.234 -8.352 2.545 1 52.84 380 ARG B N 1
ATOM 6159 C CA . ARG B 1 380 ? -12.719 -7.266 1.726 1 52.84 380 ARG B CA 1
ATOM 6160 C C . ARG B 1 380 ? -11.773 -6.379 2.529 1 52.84 380 ARG B C 1
ATOM 6162 O O . ARG B 1 380 ? -10.742 -5.938 2.018 1 52.84 380 ARG B O 1
ATOM 6169 N N . ASP B 1 381 ? -12.203 -6.219 3.812 1 53.5 381 ASP B N 1
ATOM 6170 C CA . ASP B 1 381 ? -11.367 -5.375 4.656 1 53.5 381 ASP B CA 1
ATOM 6171 C C . ASP B 1 381 ? -9.969 -5.969 4.809 1 53.5 381 ASP B C 1
ATOM 6173 O O . ASP B 1 381 ? -8.969 -5.258 4.703 1 53.5 381 ASP B O 1
ATOM 6177 N N . LEU B 1 382 ? -10.094 -7.254 4.996 1 51 382 LEU B N 1
ATOM 6178 C CA . LEU B 1 382 ? -8.828 -7.953 5.195 1 51 382 LEU B CA 1
ATOM 6179 C C . LEU B 1 382 ? -8.008 -7.969 3.91 1 51 382 LEU B C 1
ATOM 6181 O O . LEU B 1 382 ? -6.793 -7.766 3.941 1 51 382 LEU B O 1
ATOM 6185 N N . ALA B 1 383 ? -8.742 -8.125 2.854 1 53.91 383 ALA B N 1
ATOM 6186 C CA . ALA B 1 383 ? -8.062 -8.211 1.565 1 53.91 383 ALA B CA 1
ATOM 6187 C C . ALA B 1 383 ? -7.398 -6.891 1.2 1 53.91 383 ALA B C 1
ATOM 6189 O O . ALA B 1 383 ? -6.27 -6.871 0.7 1 53.91 383 ALA B O 1
ATOM 6190 N N . HIS B 1 384 ? -8.031 -5.891 1.585 1 58.81 384 HIS B N 1
ATOM 6191 C CA . HIS B 1 384 ? -7.5 -4.578 1.229 1 58.81 384 HIS B CA 1
ATOM 6192 C C . HIS B 1 384 ? -6.215 -4.281 1.996 1 58.81 384 HIS B C 1
ATOM 6194 O O . HIS B 1 384 ? -5.289 -3.672 1.452 1 58.81 384 HIS B O 1
ATOM 6200 N N . HIS B 1 385 ? -6.164 -4.906 3.08 1 64.69 385 HIS B N 1
ATOM 6201 C CA . HIS B 1 385 ? -4.965 -4.652 3.871 1 64.69 385 HIS B CA 1
ATOM 6202 C C . HIS B 1 385 ? -3.791 -5.488 3.373 1 64.69 385 HIS B C 1
ATOM 6204 O O . HIS B 1 385 ? -2.664 -4.992 3.289 1 64.69 385 HIS B O 1
ATOM 6210 N N . VAL B 1 386 ? -4.234 -6.621 2.889 1 70.25 386 VAL B N 1
ATOM 6211 C CA . VAL B 1 386 ? -3.172 -7.551 2.521 1 70.25 386 VAL B CA 1
ATOM 6212 C C . VAL B 1 386 ? -2.576 -7.148 1.173 1 70.25 386 VAL B C 1
ATOM 6214 O O . VAL B 1 386 ? -1.365 -7.258 0.966 1 70.25 386 VAL B O 1
ATOM 6217 N N . TYR B 1 387 ? -3.412 -6.512 0.391 1 77.31 387 TYR B N 1
ATOM 6218 C CA . TYR B 1 387 ? -2.965 -6.188 -0.959 1 77.31 387 TYR B CA 1
ATOM 6219 C C . TYR B 1 387 ? -2.717 -4.691 -1.109 1 77.31 387 TYR B C 1
ATOM 6221 O O . TYR B 1 387 ? -2.73 -4.164 -2.223 1 77.31 387 TYR B O 1
ATOM 6229 N N . ALA B 1 388 ? -2.5 -4.02 -0.012 1 73.88 388 ALA B N 1
ATOM 6230 C CA . ALA B 1 388 ? -2.35 -2.566 -0.011 1 73.88 388 ALA B CA 1
ATOM 6231 C C . ALA B 1 388 ? -1.246 -2.129 -0.969 1 73.88 388 ALA B C 1
ATOM 6233 O O . ALA B 1 388 ? -1.412 -1.164 -1.719 1 73.88 388 ALA B O 1
ATOM 6234 N N . LEU B 1 389 ? -0.218 -2.842 -1.023 1 78.31 389 LEU B N 1
ATOM 6235 C CA . LEU B 1 389 ? 0.928 -2.504 -1.861 1 78.31 389 LEU B CA 1
ATOM 6236 C C . LEU B 1 389 ? 0.565 -2.59 -3.34 1 78.31 389 LEU B C 1
ATOM 6238 O O . LEU B 1 389 ? 1.216 -1.967 -4.18 1 78.31 389 LEU B O 1
ATOM 6242 N N . ARG B 1 390 ? -0.404 -3.336 -3.514 1 81.81 390 ARG B N 1
ATOM 6243 C CA . ARG B 1 390 ? -0.773 -3.578 -4.906 1 81.81 390 ARG B CA 1
ATOM 6244 C C . ARG B 1 390 ? -1.91 -2.66 -5.34 1 81.81 390 ARG B C 1
ATOM 6246 O O . ARG B 1 390 ? -2.375 -2.732 -6.477 1 81.81 390 ARG B O 1
ATOM 6253 N N . SER B 1 391 ? -2.266 -1.715 -4.484 1 75.31 391 SER B N 1
ATOM 6254 C CA . SER B 1 391 ? -3.357 -0.805 -4.812 1 75.31 391 SER B CA 1
ATOM 6255 C C . SER B 1 391 ? -2.906 0.272 -5.789 1 75.31 391 SER B C 1
ATOM 6257 O O . SER B 1 391 ? -1.728 0.635 -5.824 1 75.31 391 SER B O 1
ATOM 6259 N N . MET B 1 392 ? -3.869 0.813 -6.578 1 72.62 392 MET B N 1
ATOM 6260 C CA . MET B 1 392 ? -3.594 1.729 -7.68 1 72.62 392 MET B CA 1
ATOM 6261 C C . MET B 1 392 ? -2.91 2.996 -7.18 1 72.62 392 MET B C 1
ATOM 6263 O O . MET B 1 392 ? -1.957 3.477 -7.793 1 72.62 392 MET B O 1
ATOM 6267 N N . PRO B 1 393 ? -3.305 3.529 -6.039 1 68.88 393 PRO B N 1
ATOM 6268 C CA . PRO B 1 393 ? -2.686 4.781 -5.602 1 68.88 393 PRO B CA 1
ATOM 6269 C C . PRO B 1 393 ? -1.199 4.629 -5.289 1 68.88 393 PRO B C 1
ATOM 6271 O O . PRO B 1 393 ? -0.465 5.617 -5.258 1 68.88 393 PRO B O 1
ATOM 6274 N N . SER B 1 394 ? -0.757 3.412 -5.195 1 74.19 394 SER B N 1
ATOM 6275 C CA . SER B 1 394 ? 0.629 3.162 -4.812 1 74.19 394 SER B CA 1
ATOM 6276 C C . SER B 1 394 ? 1.509 2.938 -6.035 1 74.19 394 SER B C 1
ATOM 6278 O O . SER B 1 394 ? 2.723 2.768 -5.91 1 74.19 394 SER B O 1
ATOM 6280 N N . GLN B 1 395 ? 0.915 3.051 -7.215 1 80.88 395 GLN B N 1
ATOM 6281 C CA . GLN B 1 395 ? 1.644 2.646 -8.414 1 80.88 395 GLN B CA 1
ATOM 6282 C C . GLN B 1 395 ? 2.354 3.836 -9.055 1 80.88 395 GLN B C 1
ATOM 6284 O O . GLN B 1 395 ? 1.882 4.973 -8.953 1 80.88 395 GLN B O 1
ATOM 6289 N N . CYS B 1 396 ? 3.504 3.545 -9.664 1 85.31 396 CYS B N 1
ATOM 6290 C CA . CYS B 1 396 ? 4.281 4.633 -10.242 1 85.31 396 CYS B CA 1
ATOM 6291 C C . CYS B 1 396 ? 4.516 4.406 -11.734 1 85.31 396 CYS B C 1
ATOM 6293 O O . CYS B 1 396 ? 5.062 5.273 -12.422 1 85.31 396 CYS B O 1
ATOM 6295 N N . VAL B 1 397 ? 4.148 3.246 -12.25 1 88 397 VAL B N 1
ATOM 6296 C CA . VAL B 1 397 ? 4.289 2.914 -13.664 1 88 397 VAL B CA 1
ATOM 6297 C C . VAL B 1 397 ? 2.996 2.283 -14.18 1 88 397 VAL B C 1
ATOM 6299 O O . VAL B 1 397 ? 2.359 1.496 -13.469 1 88 397 VAL B O 1
ATOM 6302 N N . ARG B 1 398 ? 2.621 2.68 -15.32 1 87.5 398 ARG B N 1
ATOM 6303 C CA . ARG B 1 398 ? 1.504 2.061 -16.031 1 87.5 398 ARG B CA 1
ATOM 6304 C C . ARG B 1 398 ? 1.954 1.475 -17.359 1 87.5 398 ARG B C 1
ATOM 6306 O O . ARG B 1 398 ? 2.73 2.098 -18.094 1 87.5 398 ARG B O 1
ATOM 6313 N N . ALA B 1 399 ? 1.539 0.246 -17.625 1 85.94 399 ALA B N 1
ATOM 6314 C CA . ALA B 1 399 ? 1.872 -0.429 -18.875 1 85.94 399 ALA B CA 1
ATOM 6315 C C . ALA B 1 399 ? 0.672 -1.196 -19.422 1 85.94 399 ALA B C 1
ATOM 6317 O O . ALA B 1 399 ? 0.367 -2.297 -18.953 1 85.94 399 ALA B O 1
ATOM 6318 N N . PRO B 1 400 ? 0.046 -0.604 -20.391 1 81.12 400 PRO B N 1
ATOM 6319 C CA . PRO B 1 400 ? -1.025 -1.366 -21.047 1 81.12 400 PRO B CA 1
ATOM 6320 C C . PRO B 1 400 ? -0.497 -2.461 -21.969 1 81.12 400 PRO B C 1
ATOM 6322 O O . PRO B 1 400 ? 0.344 -2.191 -22.828 1 81.12 400 PRO B O 1
ATOM 6325 N N . LEU B 1 401 ? -0.909 -3.684 -21.703 1 79.62 401 LEU B N 1
ATOM 6326 C CA . LEU B 1 401 ? -0.471 -4.801 -22.531 1 79.62 401 LEU B CA 1
ATOM 6327 C C . LEU B 1 401 ? -1.461 -5.957 -22.453 1 79.62 401 LEU B C 1
ATOM 6329 O O . LEU B 1 401 ? -2.139 -6.133 -21.438 1 79.62 401 LEU B O 1
ATOM 6333 N N . GLU B 1 402 ? -1.413 -6.641 -23.578 1 76.94 402 GLU B N 1
ATOM 6334 C CA . GLU B 1 402 ? -2.205 -7.867 -23.609 1 76.94 402 GLU B CA 1
ATOM 6335 C C . GLU B 1 402 ? -1.397 -9.062 -23.125 1 76.94 402 GLU B C 1
ATOM 6337 O O . GLU B 1 402 ? -0.307 -9.336 -23.625 1 76.94 402 GLU B O 1
ATOM 6342 N N . TRP B 1 403 ? -1.952 -9.758 -22.203 1 81.25 403 TRP B N 1
ATOM 6343 C CA . TRP B 1 403 ? -1.25 -10.883 -21.594 1 81.25 403 TRP B CA 1
ATOM 6344 C C . TRP B 1 403 ? -1.002 -11.984 -22.609 1 81.25 403 TRP B C 1
ATOM 6346 O O . TRP B 1 403 ? 0.064 -12.602 -22.625 1 81.25 403 TRP B O 1
ATOM 6356 N N . THR B 1 404 ? -1.984 -12.266 -23.5 1 76.19 404 THR B N 1
ATOM 6357 C CA . THR B 1 404 ? -1.879 -13.352 -24.469 1 76.19 404 THR B CA 1
ATOM 6358 C C . THR B 1 404 ? -0.709 -13.117 -25.422 1 76.19 404 THR B C 1
ATOM 6360 O O . THR B 1 404 ? -0.029 -14.062 -25.828 1 76.19 404 THR B O 1
ATOM 6363 N N . ALA B 1 405 ? -0.572 -11.883 -25.688 1 76.25 405 ALA B N 1
ATOM 6364 C CA . ALA B 1 405 ? 0.545 -11.555 -26.578 1 76.25 405 ALA B CA 1
ATOM 6365 C C . ALA B 1 405 ? 1.881 -11.883 -25.906 1 76.25 405 ALA B C 1
ATOM 6367 O O . ALA B 1 405 ? 2.801 -12.375 -26.578 1 76.25 405 ALA B O 1
ATOM 6368 N N . LEU B 1 406 ? 1.981 -11.711 -24.703 1 79.88 406 LEU B N 1
ATOM 6369 C CA . LEU B 1 406 ? 3.203 -12.008 -23.969 1 79.88 406 LEU B CA 1
ATOM 6370 C C . LEU B 1 406 ? 3.418 -13.516 -23.844 1 79.88 406 LEU B C 1
ATOM 6372 O O . LEU B 1 406 ? 4.539 -14 -24 1 79.88 406 LEU B O 1
ATOM 6376 N N . CYS B 1 407 ? 2.348 -14.156 -23.547 1 79.62 407 CYS B N 1
ATOM 6377 C CA . CYS B 1 407 ? 2.426 -15.609 -23.422 1 79.62 407 CYS B CA 1
ATOM 6378 C C . CYS B 1 407 ? 2.875 -16.234 -24.734 1 79.62 407 CYS B C 1
ATOM 6380 O O . CYS B 1 407 ? 3.736 -17.125 -24.75 1 79.62 407 CYS B O 1
ATOM 6382 N N . ASP B 1 408 ? 2.32 -15.75 -25.797 1 77 408 ASP B N 1
ATOM 6383 C CA . ASP B 1 408 ? 2.699 -16.25 -27.109 1 77 408 ASP B CA 1
ATOM 6384 C C . ASP B 1 408 ? 4.172 -15.977 -27.406 1 77 408 ASP B C 1
ATOM 6386 O O . ASP B 1 408 ? 4.875 -16.828 -27.938 1 77 408 ASP B O 1
ATOM 6390 N N . ALA B 1 409 ? 4.562 -14.836 -27 1 76.88 409 ALA B N 1
ATOM 6391 C CA . ALA B 1 409 ? 5.965 -14.484 -27.219 1 76.88 409 ALA B CA 1
ATOM 6392 C C . ALA B 1 409 ? 6.887 -15.406 -26.422 1 76.88 409 ALA B C 1
ATOM 6394 O O . ALA B 1 409 ? 7.941 -15.812 -26.922 1 76.88 409 ALA B O 1
ATOM 6395 N N . ALA B 1 410 ? 6.469 -15.773 -25.25 1 77.81 410 ALA B N 1
ATOM 6396 C CA . ALA B 1 410 ? 7.277 -16.625 -24.375 1 77.81 410 ALA B CA 1
ATOM 6397 C C . ALA B 1 410 ? 7.332 -18.047 -24.906 1 77.81 410 ALA B C 1
ATOM 6399 O O . ALA B 1 410 ? 8.258 -18.797 -24.594 1 77.81 410 ALA B O 1
ATOM 6400 N N . LEU B 1 411 ? 6.301 -18.375 -25.688 1 78.44 411 LEU B N 1
ATOM 6401 C CA . LEU B 1 411 ? 6.176 -19.75 -26.141 1 78.44 411 LEU B CA 1
ATOM 6402 C C . LEU B 1 411 ? 6.656 -19.906 -27.578 1 78.44 411 LEU B C 1
ATOM 6404 O O . LEU B 1 411 ? 6.785 -21.016 -28.094 1 78.44 411 LEU B O 1
ATOM 6408 N N . THR B 1 412 ? 6.977 -18.781 -28.172 1 73.69 412 THR B N 1
ATOM 6409 C CA . THR B 1 412 ? 7.375 -18.828 -29.578 1 73.69 412 THR B CA 1
ATOM 6410 C C . THR B 1 412 ? 8.852 -19.188 -29.703 1 73.69 412 THR B C 1
ATOM 6412 O O . THR B 1 412 ? 9.648 -18.875 -28.812 1 73.69 412 THR B O 1
ATOM 6415 N N . ARG B 1 413 ? 9.133 -20.016 -30.859 1 66.38 413 ARG B N 1
ATOM 6416 C CA . ARG B 1 413 ? 10.484 -20.438 -31.203 1 66.38 413 ARG B CA 1
ATOM 6417 C C . ARG B 1 413 ? 11.344 -19.234 -31.609 1 66.38 413 ARG B C 1
ATOM 6419 O O . ARG B 1 413 ? 10.875 -18.344 -32.312 1 66.38 413 ARG B O 1
ATOM 6426 N N . GLN B 1 414 ? 12.516 -19 -30.891 1 58.56 414 GLN B N 1
ATOM 6427 C CA . GLN B 1 414 ? 13.422 -18.031 -31.484 1 58.56 414 GLN B CA 1
ATOM 6428 C C . GLN B 1 414 ? 14.188 -18.641 -32.656 1 58.56 414 GLN B C 1
ATOM 6430 O O . GLN B 1 414 ? 14.477 -19.828 -32.656 1 58.56 414 GLN B O 1
#

pLDDT: mean 75.24, std 20.79, range [25.59, 97.75]

Radius of gyration: 36.28 Å; Cα contacts (8 Å, |Δi|>4): 1444; chains: 2; bounding box: 76×214×78 Å

Solvent-accessible surface area (backbone atoms only — not comparable to full-atom values): 44933 Å² total; per-residue (Å²): 137,82,83,76,78,78,76,81,75,82,79,81,80,72,76,78,72,64,65,64,58,52,57,53,46,52,50,45,50,49,48,43,50,50,48,52,42,45,49,48,46,48,52,47,51,54,45,18,70,66,54,71,65,57,57,40,47,54,40,32,50,44,36,39,70,68,63,63,58,73,42,81,34,70,17,54,37,57,35,28,38,29,30,53,26,52,43,43,49,53,52,52,50,51,49,15,53,70,49,74,68,38,79,51,75,42,50,60,27,52,50,43,49,52,49,33,44,49,38,30,50,11,48,37,39,16,56,71,71,52,81,71,56,86,80,58,77,67,74,77,53,69,47,65,73,89,48,65,69,46,51,55,53,48,71,70,57,37,71,45,42,28,64,54,20,36,40,42,46,32,41,23,31,33,77,56,88,86,32,41,35,38,60,41,46,60,74,48,57,41,74,45,72,46,80,50,76,76,70,82,75,71,78,76,80,76,89,69,84,68,70,77,75,76,68,63,65,47,72,42,76,42,83,43,67,42,37,42,47,57,39,57,83,45,39,56,61,35,39,52,46,37,47,33,86,82,46,58,63,70,50,31,49,53,24,56,54,43,44,26,60,46,76,58,44,64,50,96,83,42,32,39,72,48,41,59,67,61,45,45,90,82,72,44,58,65,60,48,51,50,47,53,49,24,45,50,52,38,52,57,68,24,58,69,93,36,42,71,40,56,15,58,50,44,63,58,9,44,28,42,78,21,56,52,23,21,42,68,70,83,63,43,45,54,50,82,58,90,62,61,54,48,76,70,56,65,32,56,26,30,15,54,50,83,68,55,49,37,34,46,42,49,10,56,55,35,32,29,18,49,69,75,74,61,78,49,72,73,51,32,55,54,43,46,60,59,41,16,63,59,34,75,56,43,21,28,29,39,31,67,46,41,54,68,60,44,47,48,40,44,64,48,78,130,137,80,80,74,77,78,73,79,76,82,82,79,80,77,83,74,71,68,64,65,60,53,56,55,49,53,50,47,51,46,48,42,52,51,49,52,42,46,50,49,47,48,50,46,50,55,45,19,71,65,54,74,66,58,57,40,46,52,41,33,52,42,38,40,71,68,63,61,59,71,41,81,35,71,19,54,36,58,36,28,38,29,31,53,26,54,45,44,48,54,52,53,50,52,49,14,54,70,50,76,69,38,79,52,74,43,51,60,26,52,50,42,51,52,50,32,43,50,36,30,49,13,47,37,39,15,57,70,72,52,82,69,57,89,80,59,76,68,75,78,52,70,48,63,71,90,49,65,70,46,52,56,54,49,70,71,56,39,71,47,43,29,64,54,21,38,40,42,46,33,42,24,31,32,77,54,89,85,32,40,36,39,60,41,46,59,72,50,56,42,74,45,74,43,79,48,77,74,71,80,76,71,79,76,80,77,89,67,85,69,68,75,76,75,66,62,66,46,72,42,76,41,83,42,67,42,37,42,48,56,40,55,85,46,39,55,60,34,40,52,45,36,47,34,86,81,45,58,62,69,51,31,49,54,24,56,55,40,43,26,60,46,74,60,44,62,50,95,84,42,34,39,71,48,41,58,68,61,43,46,89,81,72,44,59,64,58,49,52,50,49,52,48,25,47,50,51,39,53,56,68,24,58,69,91,36,42,72,40,55,16,57,51,40,64,56,8,46,29,42,79,21,56,49,23,19,43,61,74,82,63,40,48,52,51,84,57,87,62,57,59,45,71,79,59,61,33,55,25,31,15,55,50,82,66,54,50,36,34,45,41,47,9,54,52,35,32,28,18,50,68,74,74,59,79,50,72,76,50,32,54,53,40,46,61,58,40,17,64,60,34,74,56,42,22,29,29,38,33,67,46,46,54,65,61,41,48,48,39,43,64,47,78,129

Organism: NCBI:txid2509291

Sequence (828 aa):
MENSEETPKPTTNSGKRGKRGQQSAKKHDQNFRERTGAKVIKDIKSKIEQDTFADLDVAIQQIASLGITSQPVTVQLPVTTRGIGFLVNAAWREVRAVNKGRDPPITKNQLYRVTLAQLQLQLYQAKTHVTLTGQERLPASTCDFTDHSMEQAVITQRQTFRPLAAAVNSVGTLTHDGRQYLPHVPESTIVVTEAQPMEGVVAASTAGTESPAKRSRVEKRRFMPDPFVVTFNNLHATVQALANPQTPAVVRDYFRANNPIPGARFNDANILVNPAEVMPQHYSATQFRNELNFLRDAVSLCIGKGGHLIGTLSFTGRGMPSMLVSSYGHSVLDNEDMYWDMTDSPEDHYAFSPLSSQHIGLGILCRFGEQSGFPNSESRDLAHHVYALRSMPSQCVRAPLEWTALCDAALTRQMENSEETPKPTTNSGKRGKRGQQSAKKHDQNFRERTGAKVIKDIKSKIEQDTFADLDVAIQQIASLGITSQPVTVQLPVTTRGIGFLVNAAWREVRAVNKGRDPPITKNQLYRVTLAQLQLQLYQAKTHVTLTGQERLPASTCDFTDHSMEQAVITQRQTFRPLAAAVNSVGTLTHDGRQYLPHVPESTIVVTEAQPMEGVVAASTAGTESPAKRSRVEKRRFMPDPFVVTFNNLHATVQALANPQTPAVVRDYFRANNPIPGARFNDANILVNPAEVMPQHYSATQFRNELNFLRDAVSLCIGKGGHLIGTLSFTGRGMPSMLVSSYGHSVLDNEDMYWDMTDSPEDHYAFSPLSSQHIGLGILCRFGEQSGFPNSESRDLAHHVYALRSMPSQCVRAPLEWTALCDAALTRQ